Protein 6S67 (pdb70)

Nearest PDB structures (foldseek):
  6s67-assembly2_D  TM=1.004E+00  e=2.110E-47  Aequorea australis
  6s68-assembly1_A-2  TM=9.847E-01  e=3.750E-33  Aequorea australis
  2hpw-assembly1_A  TM=9.818E-01  e=2.062E-32  Clytia gregaria
  5du0-assembly2_B  TM=9.790E-01  e=1.908E-30  Aequorea victoria
  4w6g-assembly1_A  TM=9.815E-01  e=1.107E-29  synthetic construct

InterPro domains:
  IPR000786 Green fluorescent protein, GFP [PR01229] (3-27)
  IPR000786 Green fluorescent protein, GFP [PR01229] (28-48)
  IPR000786 Green fluorescent protein, GFP [PR01229] (49-69)
  IPR000786 Green fluorescent protein, GFP [PR01229] (70-85)
  IPR000786 Green fluorescent protein, GFP [PR01229] (107-127)
  IPR000786 Green fluorescent protein, GFP [PR01229] (128-147)
  IPR000786 Green fluorescent protein, GFP [PR01229] (148-169)
  IPR000786 Green fluorescent protein, GFP [PR01229] (171-190)
  IPR000786 Green fluorescent protein, GFP [PR01229] (191-209)
  IPR000786 Green fluorescent protein, GFP [PR01229] (212-232)
  IPR009017 Green fluorescent protein [G3DSA:2.40.155.10] (1-143)
  IPR009017 Green fluorescent protein [G3DSA:2.40.155.10] (144-232)
  IPR009017 Green fluorescent protein [SSF54511] (3-226)
  IPR011584 Green fluorescent protein-related [PF01353] (13-226)

Solvent-accessible surface area: 34214 Å² total

B-factor: mean 37.42, std 10.17, range [8.82, 108.9]

Radius of gyration: 30.73 Å; Cα contacts (8 Å, |Δi|>4): 2628; chains: 4; bounding box: 66×67×105 Å

Organism: NCBI:txid1246302

Foldseek 3Di:
DLCAKFKEWEWEWEAAPRDTWIKIKIWIAHLCFQKTWMKIFTPVFADQWAPQVCVVVRAQLRANEDPQWFRQQVQLPQLGKWKWKWWQKVVAKIKTKIWTWHDDPRYTYTYMYIYIDRGDCCDCTSVVQFDQWFAKWKKKWAFDVVQLWTWIWIWGWTAGHPGDTITTTMIMTIHHSDPDHGTGTHIWIKIKDKGWDDDPVDPGHMIIIIMHIYIDRCVPPVD/DLQAWFKEWEWEWEAAVRDTWIKIKIWTAHLCFQKTWMKIFTPVFADQWAPQLCVVVRAQLSANEDPQWFRQQVQLPQLGKWKWKWWQKVVAKIKTKIWTWHQDPRYTYTYMYIYIDRGDDVDCTSVVQFDQWFDKWKKKWAFDVVQLWTWIWIWGWTAGHPGDTITTTMIMTMHHSDPDHGTGTHIWIKIKDKGWDDDPPDPGHMIIIIMHIYIDRCVPPVD/DQQDWFKAWEWEWEAAPRDTWIKIKIWIARLCFQKTWMKIFTPVFADQWAPQVCVVVRAQLRAHEDPQWFRQQVQLPQLGKWKWKWWQKFVAKIKTKIWTFHDDPRYTYTYMYIYIDRGDCCDCTSVVQFDQWFDKWKKKWAFDVVQLWTWIWIWGWTAGHPGDTITTTMIMIMHHSDPDHGTTTHIWIWIKDKGWDDDPVDPGHMIIIIMHIYIDRCVPPVD/DQQAWFKEWEWEWEAAPRDTWIKIKIWTAHLCFQKTWMKIFTPVFADQWAPQLCVVLRAQLSAHEDPQWFRQQVQLPALGKKKWKWWQKVVAKIKTKIWTWHDDPRYTYTYMYIYIDRGDCCDCTSVVQFDQWFDKWKKKWAFDVVQLWTWIWIWGWTAGHPGDTITTTMIMTMHHSDPDHGTTTHIWIKIKDKGWDDDPPDPGHMIIIIMHIYIDRCVPPVD

Structure (mmCIF, N/CA/C/O backbone):
data_6S67
#
_entry.id   6S67
#
_cell.length_a   65.080
_cell.length_b   101.410
_cell.length_c   161.430
_cell.angle_alpha   90.000
_cell.angle_beta   90.000
_cell.angle_gamma   90.000
#
_symmetry.space_group_name_H-M   'P 21 21 21'
#
loop_
_entity.id
_entity.type
_entity.pdbx_description
1 polymer 'Aequorea cf. australis fluorescent protein 1 (AausFP1)'
2 non-polymer GLYCEROL
3 water water
#
loop_
_atom_site.group_PDB
_atom_site.id
_atom_site.type_symbol
_atom_site.label_atom_id
_atom_site.label_alt_id
_atom_site.label_comp_id
_atom_site.label_asym_id
_atom_site.label_entity_id
_atom_site.label_seq_id
_atom_site.pdbx_PDB_ins_code
_atom_site.Cartn_x
_atom_site.Cartn_y
_atom_site.Cartn_z
_atom_site.occupancy
_atom_site.B_iso_or_equiv
_atom_site.auth_seq_id
_atom_site.auth_comp_id
_atom_site.auth_asym_id
_atom_site.auth_atom_id
_atom_site.pdbx_PDB_model_num
ATOM 1 N N . LEU A 1 7 ? -43.868 -2.501 -21.070 1.00 56.86 7 LEU A N 1
ATOM 2 C CA . LEU A 1 7 ? -43.987 -1.528 -22.201 1.00 58.47 7 LEU A CA 1
ATOM 3 C C . LEU A 1 7 ? -42.692 -1.517 -23.039 1.00 56.11 7 LEU A C 1
ATOM 4 O O . LEU A 1 7 ? -42.785 -1.054 -24.191 1.00 64.88 7 LEU A O 1
ATOM 9 N N . PHE A 1 8 ? -41.604 -2.154 -22.571 1.00 52.81 8 PHE A N 1
ATOM 10 C CA . PHE A 1 8 ? -40.365 -2.440 -23.343 1.00 49.82 8 PHE A CA 1
ATOM 11 C C . PHE A 1 8 ? -40.163 -3.957 -23.512 1.00 51.56 8 PHE A C 1
ATOM 12 O O . PHE A 1 8 ? -39.059 -4.392 -23.914 1.00 47.16 8 PHE A O 1
ATOM 20 N N . ARG A 1 9 ? -41.211 -4.743 -23.281 1.00 51.72 9 ARG A N 1
ATOM 21 C CA . ARG A 1 9 ? -41.174 -6.224 -23.417 1.00 57.11 9 ARG A CA 1
ATOM 22 C C . ARG A 1 9 ? -41.106 -6.594 -24.908 1.00 46.28 9 ARG A C 1
ATOM 23 O O . ARG A 1 9 ? -40.584 -7.675 -25.213 1.00 39.54 9 ARG A O 1
ATOM 31 N N . GLU A 1 10 ? -41.633 -5.736 -25.790 1.00 45.35 10 GLU A N 1
ATOM 32 C CA . GLU A 1 10 ? -41.618 -5.917 -27.267 1.00 53.24 10 GLU A CA 1
ATOM 33 C C . GLU A 1 10 ? -40.790 -4.827 -27.953 1.00 47.09 10 GLU A C 1
ATOM 34 O O . GLU A 1 10 ? -40.596 -3.746 -27.377 1.00 48.49 10 GLU A O 1
ATOM 40 N N . LYS A 1 11 ? -40.338 -5.134 -29.167 1.00 45.66 11 LYS A N 1
ATOM 41 C CA . LYS A 1 11 ? -39.850 -4.160 -30.174 1.00 48.32 11 LYS A CA 1
ATOM 42 C C . LYS A 1 11 ? -40.927 -3.086 -30.346 1.00 44.75 11 LYS A C 1
ATOM 43 O O . LYS A 1 11 ? -42.097 -3.468 -30.511 1.00 47.75 11 LYS A O 1
ATOM 49 N N . ILE A 1 12 ? -40.585 -1.802 -30.265 1.00 42.78 12 ILE A N 1
ATOM 50 C CA . ILE A 1 12 ? -41.595 -0.718 -30.443 1.00 46.00 12 ILE A CA 1
ATOM 51 C C . ILE A 1 12 ? -41.034 0.373 -31.341 1.00 41.85 12 ILE A C 1
ATOM 52 O O . ILE A 1 12 ? -39.829 0.587 -31.377 1.00 41.25 12 ILE A O 1
ATOM 57 N N . PRO A 1 13 ? -41.908 1.117 -32.056 1.00 37.29 13 PRO A N 1
ATOM 58 C CA . PRO A 1 13 ? -41.470 2.205 -32.926 1.00 35.11 13 PRO A CA 1
ATOM 59 C C . PRO A 1 13 ? -40.697 3.295 -32.177 1.00 33.63 13 PRO A C 1
ATOM 60 O O . PRO A 1 13 ? -40.982 3.529 -31.034 1.00 35.20 13 PRO A O 1
ATOM 64 N N . TYR A 1 14 ? -39.752 3.919 -32.877 1.00 34.38 14 TYR A N 1
ATOM 65 C CA . TYR A 1 14 ? -38.917 5.060 -32.424 1.00 32.73 14 TYR A CA 1
ATOM 66 C C . TYR A 1 14 ? -39.054 6.172 -33.464 1.00 30.30 14 TYR A C 1
ATOM 67 O O . TYR A 1 14 ? -38.872 5.875 -34.629 1.00 29.76 14 TYR A O 1
ATOM 76 N N . VAL A 1 15 ? -39.390 7.385 -33.039 1.00 30.13 15 VAL A N 1
ATOM 77 C CA . VAL A 1 15 ? -39.533 8.596 -33.896 1.00 30.39 15 VAL A CA 1
ATOM 78 C C . VAL A 1 15 ? -38.611 9.679 -33.331 1.00 31.91 15 VAL A C 1
ATOM 79 O O . VAL A 1 15 ? -38.561 9.822 -32.087 1.00 31.59 15 VAL A O 1
ATOM 83 N N . VAL A 1 16 ? -37.916 10.419 -34.192 1.00 29.77 16 VAL A N 1
ATOM 84 C CA . VAL A 1 16 ? -36.989 11.504 -33.775 1.00 29.15 16 VAL A CA 1
ATOM 85 C C . VAL A 1 16 ? -37.370 12.765 -34.528 1.00 30.71 16 VAL A C 1
ATOM 86 O O . VAL A 1 16 ? -37.516 12.699 -35.764 1.00 33.48 16 VAL A O 1
ATOM 90 N N . GLU A 1 17 ? -37.507 13.865 -33.800 1.00 33.93 17 GLU A N 1
ATOM 91 C CA . GLU A 1 17 ? -37.702 15.217 -34.368 1.00 36.19 17 GLU A CA 1
ATOM 92 C C . GLU A 1 17 ? -36.598 16.073 -33.785 1.00 33.25 17 GLU A C 1
ATOM 93 O O . GLU A 1 17 ? -36.605 16.264 -32.569 1.00 32.78 17 GLU A O 1
ATOM 99 N N . MET A 1 18 ? -35.671 16.510 -34.626 1.00 31.65 18 MET A N 1
ATOM 100 C CA . MET A 1 18 ? -34.518 17.325 -34.200 1.00 32.25 18 MET A CA 1
ATOM 101 C C . MET A 1 18 ? -34.544 18.667 -34.926 1.00 31.17 18 MET A C 1
ATOM 102 O O . MET A 1 18 ? -34.791 18.689 -36.129 1.00 29.31 18 MET A O 1
ATOM 107 N N . GLU A 1 19 ? -34.287 19.749 -34.197 1.00 31.11 19 GLU A N 1
ATOM 108 C CA . GLU A 1 19 ? -34.044 21.095 -34.762 1.00 33.28 19 GLU A CA 1
ATOM 109 C C . GLU A 1 19 ? -32.621 21.467 -34.369 1.00 35.02 19 GLU A C 1
ATOM 110 O O . GLU A 1 19 ? -32.250 21.258 -33.202 1.00 37.86 19 GLU A O 1
ATOM 116 N N . GLY A 1 20 ? -31.841 21.943 -35.327 1.00 37.61 20 GLY A N 1
ATOM 117 C CA . GLY A 1 20 ? -30.432 22.290 -35.101 1.00 39.17 20 GLY A CA 1
ATOM 118 C C . GLY A 1 20 ? -30.141 23.710 -35.533 1.00 36.53 20 GLY A C 1
ATOM 119 O O . GLY A 1 20 ? -30.807 24.197 -36.444 1.00 35.82 20 GLY A O 1
ATOM 120 N N . ASP A 1 21 ? -29.175 24.333 -34.876 1.00 37.34 21 ASP A N 1
ATOM 121 C CA . ASP A 1 21 ? -28.609 25.652 -35.245 1.00 41.33 21 ASP A CA 1
ATOM 122 C C . ASP A 1 21 ? -27.119 25.615 -34.878 1.00 42.04 21 ASP A C 1
ATOM 123 O O . ASP A 1 21 ? -26.796 25.609 -33.695 1.00 42.25 21 ASP A O 1
ATOM 128 N N . VAL A 1 22 ? -26.253 25.535 -35.878 1.00 44.17 22 VAL A N 1
ATOM 129 C CA . VAL A 1 22 ? -24.777 25.534 -35.700 1.00 41.71 22 VAL A CA 1
ATOM 130 C C . VAL A 1 22 ? -24.244 26.778 -36.415 1.00 41.25 22 VAL A C 1
ATOM 131 O O . VAL A 1 22 ? -24.437 26.884 -37.615 1.00 39.65 22 VAL A O 1
ATOM 135 N N . GLU A 1 23 ? -23.661 27.707 -35.668 1.00 43.26 23 GLU A N 1
ATOM 136 C CA . GLU A 1 23 ? -23.080 28.968 -36.193 1.00 42.25 23 GLU A CA 1
ATOM 137 C C . GLU A 1 23 ? -24.089 29.675 -37.110 1.00 40.09 23 GLU A C 1
ATOM 138 O O . GLU A 1 23 ? -23.650 30.270 -38.084 1.00 42.15 23 GLU A O 1
ATOM 144 N N . GLY A 1 24 ? -25.389 29.628 -36.821 1.00 37.66 24 GLY A N 1
ATOM 145 C CA . GLY A 1 24 ? -26.424 30.328 -37.613 1.00 40.00 24 GLY A CA 1
ATOM 146 C C . GLY A 1 24 ? -27.041 29.468 -38.712 1.00 41.74 24 GLY A C 1
ATOM 147 O O . GLY A 1 24 ? -28.098 29.853 -39.212 1.00 47.30 24 GLY A O 1
ATOM 148 N N . MET A 1 25 ? -26.433 28.335 -39.067 1.00 43.74 25 MET A N 1
ATOM 149 C CA . MET A 1 25 ? -27.002 27.373 -40.047 1.00 44.87 25 MET A CA 1
ATOM 150 C C . MET A 1 25 ? -28.098 26.523 -39.373 1.00 45.10 25 MET A C 1
ATOM 151 O O . MET A 1 25 ? -27.761 25.600 -38.608 1.00 47.61 25 MET A O 1
ATOM 156 N N . LYS A 1 26 ? -29.365 26.834 -39.645 1.00 40.62 26 LYS A N 1
ATOM 157 C CA . LYS A 1 26 ? -30.526 26.086 -39.113 1.00 39.43 26 LYS A CA 1
ATOM 158 C C . LYS A 1 26 ? -30.713 24.819 -39.939 1.00 36.11 26 LYS A C 1
ATOM 159 O O . LYS A 1 26 ? -30.449 24.852 -41.113 1.00 41.75 26 LYS A O 1
ATOM 165 N N . PHE A 1 27 ? -31.140 23.723 -39.336 1.00 33.49 27 PHE A N 1
ATOM 166 C CA . PHE A 1 27 ? -31.475 22.477 -40.057 1.00 32.02 27 PHE A CA 1
ATOM 167 C C . PHE A 1 27 ? -32.478 21.688 -39.232 1.00 30.97 27 PHE A C 1
ATOM 168 O O . PHE A 1 27 ? -32.580 21.918 -38.034 1.00 35.73 27 PHE A O 1
ATOM 176 N N . SER A 1 28 ? -33.191 20.785 -39.882 1.00 32.46 28 SER A N 1
ATOM 177 C CA . SER A 1 28 ? -34.145 19.845 -39.254 1.00 33.08 28 SER A CA 1
ATOM 178 C C . SER A 1 28 ? -33.781 18.429 -39.679 1.00 30.44 28 SER A C 1
ATOM 179 O O . SER A 1 28 ? -33.412 18.243 -40.839 1.00 31.86 28 SER A O 1
ATOM 182 N N . VAL A 1 29 ? -33.862 17.482 -38.755 1.00 30.94 29 VAL A N 1
ATOM 183 C CA . VAL A 1 29 ? -33.674 16.038 -39.028 1.00 31.42 29 VAL A CA 1
ATOM 184 C C . VAL A 1 29 ? -34.911 15.313 -38.513 1.00 32.39 29 VAL A C 1
ATOM 185 O O . VAL A 1 29 ? -35.383 15.665 -37.438 1.00 35.73 29 VAL A O 1
ATOM 189 N N . ARG A 1 30 ? -35.422 14.351 -39.271 1.00 34.55 30 ARG A N 1
ATOM 190 C CA . ARG A 1 30 ? -36.543 13.475 -38.859 1.00 36.51 30 ARG A CA 1
ATOM 191 C C . ARG A 1 30 ? -36.019 12.049 -38.963 1.00 34.24 30 ARG A C 1
ATOM 192 O O . ARG A 1 30 ? -35.259 11.776 -39.895 1.00 34.60 30 ARG A O 1
ATOM 200 N N . GLY A 1 31 ? -36.399 11.198 -38.019 1.00 29.88 31 GLY A N 1
ATOM 201 C CA . GLY A 1 31 ? -36.051 9.776 -38.060 1.00 29.27 31 GLY A CA 1
ATOM 202 C C . GLY A 1 31 ? -37.242 8.920 -37.699 1.00 30.11 31 GLY A C 1
ATOM 203 O O . GLY A 1 31 ? -38.131 9.407 -36.984 1.00 27.99 31 GLY A O 1
ATOM 204 N N . LYS A 1 32 ? -37.242 7.688 -38.185 1.00 30.49 32 LYS A N 1
ATOM 205 C CA . LYS A 1 32 ? -38.216 6.641 -37.831 1.00 33.45 32 LYS A CA 1
ATOM 206 C C . LYS A 1 32 ? -37.433 5.331 -37.784 1.00 30.68 32 LYS A C 1
ATOM 207 O O . LYS A 1 32 ? -36.508 5.169 -38.592 1.00 29.34 32 LYS A O 1
ATOM 213 N N . GLY A 1 33 ? -37.754 4.463 -36.831 1.00 29.96 33 GLY A N 1
ATOM 214 C CA . GLY A 1 33 ? -37.190 3.118 -36.710 1.00 31.35 33 GLY A CA 1
ATOM 215 C C . GLY A 1 33 ? -37.901 2.334 -35.631 1.00 34.51 33 GLY A C 1
ATOM 216 O O . GLY A 1 33 ? -39.054 2.634 -35.357 1.00 35.98 33 GLY A O 1
ATOM 217 N N . HIS A 1 34 ? -37.210 1.379 -35.018 1.00 37.76 34 HIS A N 1
ATOM 218 C CA . HIS A 1 34 ? -37.693 0.627 -33.843 1.00 38.58 34 HIS A CA 1
ATOM 219 C C . HIS A 1 34 ? -36.541 0.475 -32.840 1.00 35.34 34 HIS A C 1
ATOM 220 O O . HIS A 1 34 ? -35.376 0.571 -33.250 1.00 31.88 34 HIS A O 1
ATOM 227 N N . GLY A 1 35 ? -36.877 0.257 -31.571 1.00 34.36 35 GLY A N 1
ATOM 228 C CA . GLY A 1 35 ? -35.928 -0.182 -30.543 1.00 32.58 35 GLY A CA 1
ATOM 229 C C . GLY A 1 35 ? -36.418 -1.433 -29.870 1.00 29.27 35 GLY A C 1
ATOM 230 O O . GLY A 1 35 ? -37.629 -1.571 -29.700 1.00 30.43 35 GLY A O 1
ATOM 231 N N . ASP A 1 36 ? -35.499 -2.314 -29.500 1.00 31.71 36 ASP A N 1
ATOM 232 C CA . ASP A 1 36 ? -35.826 -3.584 -28.816 1.00 34.77 36 ASP A CA 1
ATOM 233 C C . ASP A 1 36 ? -34.925 -3.715 -27.584 1.00 35.99 36 ASP A C 1
ATOM 234 O O . ASP A 1 36 ? -33.769 -4.134 -27.738 1.00 38.17 36 ASP A O 1
ATOM 239 N N . ALA A 1 37 ? -35.478 -3.406 -26.411 1.00 35.98 37 ALA A N 1
ATOM 240 C CA . ALA A 1 37 ? -34.772 -3.401 -25.112 1.00 39.46 37 ALA A CA 1
ATOM 241 C C . ALA A 1 37 ? -34.421 -4.830 -24.687 1.00 36.43 37 ALA A C 1
ATOM 242 O O . ALA A 1 37 ? -33.571 -4.960 -23.790 1.00 38.91 37 ALA A O 1
ATOM 244 N N . ASN A 1 38 ? -35.036 -5.840 -25.299 1.00 34.50 38 ASN A N 1
ATOM 245 C CA . ASN A 1 38 ? -34.683 -7.267 -25.090 1.00 39.62 38 ASN A CA 1
ATOM 246 C C . ASN A 1 38 ? -33.264 -7.533 -25.593 1.00 36.69 38 ASN A C 1
ATOM 247 O O . ASN A 1 38 ? -32.576 -8.343 -24.958 1.00 38.27 38 ASN A O 1
ATOM 252 N N . THR A 1 39 ? -32.873 -6.896 -26.701 1.00 35.83 39 THR A N 1
ATOM 253 C CA . THR A 1 39 ? -31.581 -7.108 -27.413 1.00 34.52 39 THR A CA 1
ATOM 254 C C . THR A 1 39 ? -30.676 -5.875 -27.283 1.00 32.79 39 THR A C 1
ATOM 255 O O . THR A 1 39 ? -29.459 -6.007 -27.530 1.00 33.55 39 THR A O 1
ATOM 259 N N . GLY A 1 40 ? -31.249 -4.720 -26.951 1.00 30.54 40 GLY A N 1
ATOM 260 C CA . GLY A 1 40 ? -30.517 -3.446 -26.930 1.00 31.75 40 GLY A CA 1
ATOM 261 C C . GLY A 1 40 ? -30.363 -2.826 -28.301 1.00 31.05 40 GLY A C 1
ATOM 262 O O . GLY A 1 40 ? -29.618 -1.839 -28.354 1.00 32.03 40 GLY A O 1
ATOM 263 N N . LYS A 1 41 ? -31.070 -3.328 -29.331 1.00 34.35 41 LYS A N 1
ATOM 264 C CA . LYS A 1 41 ? -30.891 -2.943 -30.759 1.00 35.95 41 LYS A CA 1
ATOM 265 C C . LYS A 1 41 ? -31.759 -1.722 -31.099 1.00 32.28 41 LYS A C 1
ATOM 266 O O . LYS A 1 41 ? -32.940 -1.712 -30.731 1.00 33.00 41 LYS A O 1
ATOM 272 N N . ILE A 1 42 ? -31.179 -0.716 -31.747 1.00 34.61 42 ILE A N 1
ATOM 273 C CA . ILE A 1 42 ? -31.944 0.366 -32.441 1.00 36.22 42 ILE A CA 1
ATOM 274 C C . ILE A 1 42 ? -31.602 0.309 -33.929 1.00 38.70 42 ILE A C 1
ATOM 275 O O . ILE A 1 42 ? -30.411 0.244 -34.261 1.00 41.40 42 ILE A O 1
ATOM 280 N N . GLU A 1 43 ? -32.627 0.286 -34.779 1.00 42.22 43 GLU A N 1
ATOM 281 C CA . GLU A 1 43 ? -32.530 0.484 -36.245 1.00 40.32 43 GLU A CA 1
ATOM 282 C C . GLU A 1 43 ? -33.406 1.696 -36.570 1.00 38.82 43 GLU A C 1
ATOM 283 O O . GLU A 1 43 ? -34.586 1.656 -36.265 1.00 42.57 43 GLU A O 1
ATOM 289 N N . ALA A 1 44 ? -32.833 2.755 -37.115 1.00 36.47 44 ALA A N 1
ATOM 290 C CA . ALA A 1 44 ? -33.582 3.964 -37.517 1.00 37.21 44 ALA A CA 1
ATOM 291 C C . ALA A 1 44 ? -32.984 4.589 -38.789 1.00 32.38 44 ALA A C 1
ATOM 292 O O . ALA A 1 44 ? -31.807 4.401 -39.046 1.00 36.56 44 ALA A O 1
ATOM 294 N N . SER A 1 45 ? -33.806 5.299 -39.554 1.00 30.85 45 SER A N 1
ATOM 295 C CA . SER A 1 45 ? -33.430 6.079 -40.757 1.00 31.62 45 SER A CA 1
ATOM 296 C C . SER A 1 45 ? -33.650 7.554 -40.465 1.00 30.18 45 SER A C 1
ATOM 297 O O . SER A 1 45 ? -34.707 7.891 -39.947 1.00 28.09 45 SER A O 1
ATOM 300 N N . PHE A 1 46 ? -32.644 8.372 -40.736 1.00 31.53 46 PHE A N 1
ATOM 301 C CA . PHE A 1 46 ? -32.663 9.836 -40.507 1.00 33.08 46 PHE A CA 1
ATOM 302 C C . PHE A 1 46 ? -32.542 10.534 -41.859 1.00 35.34 46 PHE A C 1
ATOM 303 O O . PHE A 1 46 ? -31.736 10.107 -42.701 1.00 38.06 46 PHE A O 1
ATOM 311 N N . ILE A 1 47 ? -33.385 11.540 -42.066 1.00 36.32 47 ILE A N 1
ATOM 312 C CA . ILE A 1 47 ? -33.390 12.432 -43.250 1.00 39.57 47 ILE A CA 1
ATOM 313 C C . ILE A 1 47 ? -33.134 13.846 -42.736 1.00 37.49 47 ILE A C 1
ATOM 314 O O . ILE A 1 47 ? -33.765 14.221 -41.741 1.00 34.30 47 ILE A O 1
ATOM 319 N N . CYS A 1 48 ? -32.241 14.594 -43.372 1.00 35.02 48 CYS A N 1
ATOM 320 C CA . CYS A 1 48 ? -32.211 16.064 -43.209 1.00 37.68 48 CYS A CA 1
ATOM 321 C C . CYS A 1 48 ? -33.304 16.634 -44.125 1.00 39.16 48 CYS A C 1
ATOM 322 O O . CYS A 1 48 ? -33.180 16.459 -45.351 1.00 41.67 48 CYS A O 1
ATOM 325 N N . THR A 1 49 ? -34.355 17.230 -43.552 1.00 36.96 49 THR A N 1
ATOM 326 C CA . THR A 1 49 ? -35.558 17.683 -44.295 1.00 37.96 49 THR A CA 1
ATOM 327 C C . THR A 1 49 ? -35.375 19.120 -44.790 1.00 38.94 49 THR A C 1
ATOM 328 O O . THR A 1 49 ? -36.259 19.581 -45.489 1.00 51.15 49 THR A O 1
ATOM 332 N N . THR A 1 50 ? -34.268 19.785 -44.480 1.00 39.39 50 THR A N 1
ATOM 333 C CA . THR A 1 50 ? -33.988 21.184 -44.909 1.00 38.56 50 THR A CA 1
ATOM 334 C C . THR A 1 50 ? -32.880 21.229 -45.974 1.00 39.42 50 THR A C 1
ATOM 335 O O . THR A 1 50 ? -32.351 22.331 -46.228 1.00 38.40 50 THR A O 1
ATOM 339 N N . GLY A 1 51 ? -32.511 20.078 -46.542 1.00 38.08 51 GLY A N 1
ATOM 340 C CA . GLY A 1 51 ? -31.483 20.013 -47.587 1.00 37.43 51 GLY A CA 1
ATOM 341 C C . GLY A 1 51 ? -30.286 19.216 -47.123 1.00 37.17 51 GLY A C 1
ATOM 342 O O . GLY A 1 51 ? -30.475 18.055 -46.687 1.00 39.81 51 GLY A O 1
ATOM 343 N N . GLU A 1 52 ? -29.102 19.801 -47.276 1.00 38.00 52 GLU A N 1
ATOM 344 C CA . GLU A 1 52 ? -27.796 19.185 -46.935 1.00 43.40 52 GLU A CA 1
ATOM 345 C C . GLU A 1 52 ? -27.564 19.462 -45.450 1.00 41.21 52 GLU A C 1
ATOM 346 O O . GLU A 1 52 ? -27.772 20.613 -45.046 1.0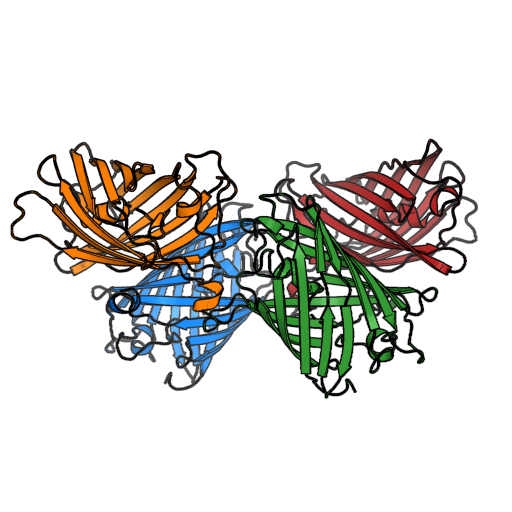0 42.96 52 GLU A O 1
ATOM 352 N N . LEU A 1 53 ? -27.207 18.451 -44.657 1.00 37.49 53 LEU A N 1
ATOM 353 C CA A LEU A 1 53 ? -26.819 18.627 -43.230 0.50 37.36 53 LEU A CA 1
ATOM 354 C CA B LEU A 1 53 ? -26.824 18.640 -43.235 0.50 36.17 53 LEU A CA 1
ATOM 355 C C . LEU A 1 53 ? -25.571 19.507 -43.212 1.00 36.17 53 LEU A C 1
ATOM 356 O O . LEU A 1 53 ? -24.617 19.230 -43.935 1.00 38.24 53 LEU A O 1
ATOM 365 N N . PRO A 1 54 ? -25.518 20.594 -42.416 1.00 35.53 54 PRO A N 1
ATOM 366 C CA . PRO A 1 54 ? -24.361 21.493 -42.439 1.00 35.96 54 PRO A CA 1
ATOM 367 C C . PRO A 1 54 ? -23.166 21.035 -41.585 1.00 34.88 54 PRO A C 1
ATOM 368 O O . PRO A 1 54 ? -22.184 21.764 -41.500 1.00 36.69 54 PRO A O 1
ATOM 372 N N . VAL A 1 55 ? -23.291 19.867 -40.946 1.00 32.72 55 VAL A N 1
ATOM 373 C CA . VAL A 1 55 ? -22.257 19.245 -40.069 1.00 28.94 55 VAL A CA 1
ATOM 374 C C . VAL A 1 55 ? -22.224 17.758 -40.382 1.00 29.22 55 VAL A C 1
ATOM 375 O O . VAL A 1 55 ? -23.179 17.241 -40.954 1.00 30.00 55 VAL A O 1
ATOM 379 N N . PRO A 1 56 ? -21.181 17.006 -39.962 1.00 28.62 56 PRO A N 1
ATOM 380 C CA . PRO A 1 56 ? -21.123 15.570 -40.238 1.00 27.12 56 PRO A CA 1
ATOM 381 C C . PRO A 1 56 ? -22.299 14.853 -39.565 1.00 27.73 56 PRO A C 1
ATOM 382 O O . PRO A 1 56 ? -22.678 15.241 -38.492 1.00 27.89 56 PRO A O 1
ATOM 386 N N . TRP A 1 57 ? -22.861 13.842 -40.212 1.00 31.93 57 TRP A N 1
ATOM 387 C CA . TRP A 1 57 ? -23.894 12.958 -39.612 1.00 34.48 57 TRP A CA 1
ATOM 388 C C . TRP A 1 57 ? -23.366 12.355 -38.302 1.00 33.89 57 TRP A C 1
ATOM 389 O O . TRP A 1 57 ? -24.088 12.369 -37.314 1.00 36.75 57 TRP A O 1
ATOM 400 N N . SER A 1 58 ? -22.158 11.814 -38.295 1.00 34.17 58 SER A N 1
ATOM 401 C CA . SER A 1 58 ? -21.573 11.122 -37.118 1.00 33.92 58 SER A CA 1
ATOM 402 C C . SER A 1 58 ? -21.537 12.114 -35.942 1.00 33.61 58 SER A C 1
ATOM 403 O O . SER A 1 58 ? -21.721 11.656 -34.777 1.00 32.64 58 SER A O 1
ATOM 406 N N . SER A 1 59 ? -21.382 13.421 -36.207 1.00 28.89 59 SER A N 1
ATOM 407 C CA . SER A 1 59 ? -21.308 14.440 -35.125 1.00 31.06 59 SER A CA 1
ATOM 408 C C . SER A 1 59 ? -22.631 14.505 -34.336 1.00 29.31 59 SER A C 1
ATOM 409 O O . SER A 1 59 ? -22.583 14.867 -33.140 1.00 29.34 59 SER A O 1
ATOM 412 N N . ILE A 1 60 ? -23.755 14.146 -34.955 1.00 27.45 60 ILE A N 1
ATOM 413 C CA . ILE A 1 60 ? -25.104 14.272 -34.324 1.00 31.16 60 ILE A CA 1
ATOM 414 C C . ILE A 1 60 ? -25.695 12.891 -34.011 1.00 30.11 60 ILE A C 1
ATOM 415 O O . ILE A 1 60 ? -26.842 12.868 -33.578 1.00 31.55 60 ILE A O 1
ATOM 420 N N . LEU A 1 61 ? -24.931 11.809 -34.157 1.00 27.71 61 LEU A N 1
ATOM 421 C CA . LEU A 1 61 ? -25.410 10.431 -33.906 1.00 27.67 61 LEU A CA 1
ATOM 422 C C . LEU A 1 61 ? -25.935 10.335 -32.466 1.00 27.98 61 LEU A C 1
ATOM 423 O O . LEU A 1 61 ? -27.079 9.866 -32.274 1.00 27.14 61 LEU A O 1
ATOM 428 N N . THR A 1 62 ? -25.150 10.764 -31.480 1.00 28.92 62 THR A N 1
ATOM 429 C CA . THR A 1 62 ? -25.514 10.623 -30.039 1.00 27.25 62 THR A CA 1
ATOM 430 C C . THR A 1 62 ? -26.753 11.476 -29.747 1.00 27.49 62 THR A C 1
ATOM 431 O O . THR A 1 62 ? -27.556 11.062 -28.887 1.00 24.57 62 THR A O 1
ATOM 435 N N . THR A 1 63 ? -26.917 12.610 -30.433 1.00 27.17 63 THR A N 1
ATOM 436 C CA . THR A 1 63 ? -28.062 13.528 -30.201 1.00 28.32 63 THR A CA 1
ATOM 437 C C . THR A 1 63 ? -29.377 12.887 -30.673 1.00 31.73 63 THR A C 1
ATOM 438 O O . THR A 1 63 ? -30.406 13.060 -29.986 1.00 35.95 63 THR A O 1
ATOM 442 N N . VAL A 1 64 ? -29.356 12.138 -31.779 1.00 32.89 64 VAL A N 1
ATOM 443 C CA . VAL A 1 64 ? -30.577 11.544 -32.389 1.00 33.30 64 VAL A CA 1
ATOM 444 C C . VAL A 1 64 ? -30.759 10.117 -31.862 1.00 31.45 64 VAL A C 1
ATOM 445 O O . VAL A 1 64 ? -31.884 9.603 -31.814 1.00 31.68 64 VAL A O 1
ATOM 471 N N . ALA A 1 66 ? -31.821 7.439 -27.397 1.00 36.19 68 ALA A N 1
ATOM 472 C CA . ALA A 1 66 ? -32.905 6.624 -26.736 1.00 33.93 68 ALA A CA 1
ATOM 473 C C . ALA A 1 66 ? -32.264 5.543 -25.856 1.00 31.02 68 ALA A C 1
ATOM 474 O O . ALA A 1 66 ? -32.339 4.343 -26.227 1.00 27.94 68 ALA A O 1
ATOM 476 N N . GLN A 1 67 ? -31.663 5.967 -24.740 1.00 30.27 69 GLN A N 1
ATOM 477 C CA . GLN A 1 67 ? -30.960 5.100 -23.757 1.00 31.04 69 GLN A CA 1
ATOM 478 C C . GLN A 1 67 ? -31.950 4.097 -23.160 1.00 30.29 69 GLN A C 1
ATOM 479 O O . GLN A 1 67 ? -31.514 3.025 -22.735 1.00 32.77 69 GLN A O 1
ATOM 485 N N . CYS A 1 68 ? -33.247 4.402 -23.176 1.00 31.65 70 CYS A N 1
ATOM 486 C CA . CYS A 1 68 ? -34.317 3.501 -22.675 1.00 29.87 70 CYS A CA 1
ATOM 487 C C . CYS A 1 68 ? -34.304 2.168 -23.416 1.00 26.69 70 CYS A C 1
ATOM 488 O O . CYS A 1 68 ? -34.732 1.171 -22.830 1.00 29.24 70 CYS A O 1
ATOM 491 N N . PHE A 1 69 ? -33.763 2.108 -24.620 1.00 29.32 71 PHE A N 1
ATOM 492 C CA . PHE A 1 69 ? -33.712 0.847 -25.417 1.00 31.14 71 PHE A CA 1
ATOM 493 C C . PHE A 1 69 ? -32.537 -0.045 -25.020 1.00 30.47 71 PHE A C 1
ATOM 494 O O . PHE A 1 69 ? -32.479 -1.159 -25.518 1.00 31.06 71 PHE A O 1
ATOM 502 N N . ALA A 1 70 ? -31.627 0.425 -24.168 1.00 34.09 72 ALA A N 1
ATOM 503 C CA . ALA A 1 70 ? -30.429 -0.359 -23.773 1.00 34.75 72 ALA A CA 1
ATOM 504 C C . ALA A 1 70 ? -30.883 -1.654 -23.096 1.00 32.08 72 ALA A C 1
ATOM 505 O O . ALA A 1 70 ? -31.907 -1.624 -22.407 1.00 32.01 72 ALA A O 1
ATOM 507 N N . LYS A 1 71 ? -30.151 -2.740 -23.308 1.00 31.98 73 LYS A N 1
ATOM 508 C CA . LYS A 1 71 ? -30.418 -4.037 -22.645 1.00 33.76 73 LYS A CA 1
ATOM 509 C C . LYS A 1 71 ? -29.889 -3.968 -21.214 1.00 32.17 73 LYS A C 1
ATOM 510 O O . LYS A 1 71 ? -28.662 -3.872 -21.043 1.00 29.52 73 LYS A O 1
ATOM 516 N N . TYR A 1 72 ? -30.796 -4.012 -20.231 1.00 30.55 74 TYR A N 1
ATOM 517 C CA . TYR A 1 72 ? -30.474 -3.906 -18.784 1.00 29.12 74 TYR A CA 1
ATOM 518 C C . TYR A 1 72 ? -30.672 -5.284 -18.171 1.00 30.23 74 TYR A C 1
ATOM 519 O O . TYR A 1 72 ? -31.652 -5.957 -18.445 1.00 30.05 74 TYR A O 1
ATOM 528 N N . PRO A 1 73 ? -29.724 -5.770 -17.353 1.00 33.05 75 PRO A N 1
ATOM 529 C CA . PRO A 1 73 ? -29.960 -6.969 -16.552 1.00 36.88 75 PRO A CA 1
ATOM 530 C C . PRO A 1 73 ? -30.881 -6.601 -15.369 1.00 41.38 75 PRO A C 1
ATOM 531 O O . PRO A 1 73 ? -31.131 -5.391 -15.138 1.00 35.96 75 PRO A O 1
ATOM 535 N N . ASN A 1 74 ? -31.321 -7.624 -14.625 1.00 41.69 76 ASN A N 1
ATOM 536 C CA . ASN A 1 74 ? -32.139 -7.494 -13.398 1.00 44.86 76 ASN A CA 1
ATOM 537 C C . ASN A 1 74 ? -31.394 -6.709 -12.312 1.00 40.90 76 ASN A C 1
ATOM 538 O O . ASN A 1 74 ? -32.093 -6.041 -11.546 1.00 42.62 76 ASN A O 1
ATOM 543 N N . ASP A 1 75 ? -30.062 -6.771 -12.236 1.00 37.43 77 ASP A N 1
ATOM 544 C CA . ASP A 1 75 ? -29.348 -6.266 -11.036 1.00 38.61 77 ASP A CA 1
ATOM 545 C C . ASP A 1 75 ? -28.773 -4.865 -11.280 1.00 33.52 77 ASP A C 1
ATOM 546 O O . ASP A 1 75 ? -27.902 -4.453 -10.493 1.00 32.18 77 ASP A O 1
ATOM 551 N N . ILE A 1 76 ? -29.260 -4.122 -12.271 1.00 28.38 78 ILE A N 1
ATOM 552 C CA . ILE A 1 76 ? -28.929 -2.668 -12.385 1.00 28.34 78 ILE A CA 1
ATOM 553 C C . ILE A 1 76 ? -30.222 -1.902 -12.604 1.00 25.95 78 ILE A C 1
ATOM 554 O O . ILE A 1 76 ? -30.965 -2.253 -13.507 1.00 24.64 78 ILE A O 1
ATOM 559 N N . LYS A 1 77 ? -30.450 -0.862 -11.820 1.00 27.36 79 LYS A N 1
ATOM 560 C CA . LYS A 1 77 ? -31.644 -0.010 -12.007 1.00 30.74 79 LYS A CA 1
ATOM 561 C C . LYS A 1 77 ? -31.551 0.662 -13.386 1.00 32.08 79 LYS A C 1
ATOM 562 O O . LYS A 1 77 ? -30.438 1.075 -13.814 1.00 29.59 79 LYS A O 1
ATOM 568 N N . ASP A 1 78 ? -32.695 0.707 -14.060 1.00 29.66 80 ASP A N 1
ATOM 569 C CA . ASP A 1 78 ? -32.866 1.209 -15.435 1.00 31.52 80 ASP A CA 1
ATOM 570 C C . ASP A 1 78 ? -33.609 2.552 -15.357 1.00 32.58 80 ASP A C 1
ATOM 571 O O . ASP A 1 78 ? -34.859 2.557 -15.403 1.00 27.10 80 ASP A O 1
ATOM 576 N N . TYR A 1 79 ? -32.859 3.644 -15.219 1.00 31.48 81 TYR A N 1
ATOM 577 C CA . TYR A 1 79 ? -33.421 4.980 -14.935 1.00 30.10 81 TYR A CA 1
ATOM 578 C C . TYR A 1 79 ? -34.333 5.412 -16.079 1.00 33.85 81 TYR A C 1
ATOM 579 O O . TYR A 1 79 ? -35.477 5.789 -15.832 1.00 33.76 81 TYR A O 1
ATOM 588 N N . PRO A 1 80 ? -33.860 5.408 -17.353 1.00 36.13 82 PRO A N 1
ATOM 589 C CA . PRO A 1 80 ? -34.683 5.850 -18.479 1.00 34.30 82 PRO A CA 1
ATOM 590 C C . PRO A 1 80 ? -36.001 5.061 -18.618 1.00 32.81 82 PRO A C 1
ATOM 591 O O . PRO A 1 80 ? -37.018 5.695 -18.784 1.00 34.94 82 PRO A O 1
ATOM 595 N N . LYS A 1 81 ? -35.994 3.732 -18.521 1.00 27.98 83 LYS A N 1
ATOM 596 C CA . LYS A 1 81 ? -37.280 2.982 -18.589 1.00 28.71 83 LYS A CA 1
ATOM 597 C C . LYS A 1 81 ? -38.170 3.350 -17.388 1.00 31.31 83 LYS A C 1
ATOM 598 O O . LYS A 1 81 ? -39.390 3.386 -17.556 1.00 32.00 83 LYS A O 1
ATOM 604 N N . SER A 1 82 ? -37.596 3.594 -16.203 1.00 31.35 84 SER A N 1
ATOM 605 C CA . SER A 1 82 ? -38.367 3.917 -14.975 1.00 30.35 84 SER A CA 1
ATOM 606 C C . SER A 1 82 ? -39.080 5.263 -15.150 1.00 30.37 84 SER A C 1
ATOM 607 O O . SER A 1 82 ? -40.182 5.408 -14.598 1.00 30.52 84 SER A O 1
ATOM 610 N N . ALA A 1 83 ? -38.491 6.186 -15.916 1.00 30.08 85 ALA A N 1
ATOM 611 C CA . ALA A 1 83 ? -39.031 7.544 -16.156 1.00 31.55 85 ALA A CA 1
ATOM 612 C C . ALA A 1 83 ? -40.195 7.480 -17.145 1.00 34.96 85 ALA A C 1
ATOM 613 O O . ALA A 1 83 ? -40.913 8.498 -17.282 1.00 32.50 85 ALA A O 1
ATOM 615 N N . MET A 1 84 ? -40.356 6.349 -17.830 1.00 37.46 86 MET A N 1
ATOM 616 C CA . MET A 1 84 ? -41.420 6.143 -18.845 1.00 39.77 86 MET A CA 1
ATOM 617 C C . MET A 1 84 ? -42.680 5.660 -18.140 1.00 41.27 86 MET A C 1
ATOM 618 O O . MET A 1 84 ? -42.572 4.999 -17.103 1.00 43.98 86 MET A O 1
ATOM 623 N N . PRO A 1 85 ? -43.897 5.915 -18.683 1.00 43.45 87 PRO A N 1
ATOM 624 C CA . PRO A 1 85 ? -44.089 6.601 -19.965 1.00 41.72 87 PRO A CA 1
ATOM 625 C C . PRO A 1 85 ? -44.088 8.136 -20.010 1.00 36.75 87 PRO A C 1
ATOM 626 O O . PRO A 1 85 ? -44.003 8.624 -21.103 1.00 34.15 87 PRO A O 1
ATOM 630 N N . GLU A 1 86 ? -44.184 8.856 -18.885 1.00 36.54 88 GLU A N 1
ATOM 631 C CA . GLU A 1 86 ? -44.167 10.345 -18.941 1.00 38.67 88 GLU A CA 1
ATOM 632 C C . GLU A 1 86 ? -42.848 10.772 -19.597 1.00 37.93 88 GLU A C 1
ATOM 633 O O . GLU A 1 86 ? -42.817 11.820 -20.266 1.00 40.17 88 GLU A O 1
ATOM 639 N N . GLY A 1 87 ? -41.781 10.003 -19.376 1.00 35.20 89 GLY A N 1
ATOM 640 C CA . GLY A 1 87 ? -40.487 10.213 -20.043 1.00 36.65 89 GLY A CA 1
ATOM 641 C C . GLY A 1 87 ? -39.490 11.060 -19.236 1.00 35.69 89 GLY A C 1
ATOM 642 O O . GLY A 1 87 ? -39.674 11.245 -17.983 1.00 37.23 89 GLY A O 1
ATOM 643 N N . TYR A 1 88 ? -38.434 11.524 -19.909 1.00 29.55 90 TYR A N 1
ATOM 644 C CA . TYR A 1 88 ? -37.277 12.171 -19.250 1.00 30.14 90 TYR A CA 1
ATOM 645 C C . TYR A 1 88 ? -36.661 13.227 -20.169 1.00 30.39 90 TYR A C 1
ATOM 646 O O . TYR A 1 88 ? -36.827 13.149 -21.394 1.00 32.06 90 TYR A O 1
ATOM 655 N N . VAL A 1 89 ? -35.964 14.178 -19.559 1.00 28.83 91 VAL A N 1
ATOM 656 C CA . VAL A 1 89 ? -35.130 15.200 -20.245 1.00 30.52 91 VAL A CA 1
ATOM 657 C C . VAL A 1 89 ? -33.702 14.663 -20.327 1.00 31.76 91 VAL A C 1
ATOM 658 O O . VAL A 1 89 ? -33.215 14.166 -19.315 1.00 31.90 91 VAL A O 1
ATOM 662 N N . GLN A 1 90 ? -33.089 14.728 -21.512 1.00 33.56 92 GLN A N 1
ATOM 663 C CA . GLN A 1 90 ? -31.664 14.404 -21.731 1.00 33.23 92 GLN A CA 1
ATOM 664 C C . GLN A 1 90 ? -30.983 15.680 -22.207 1.00 32.60 92 GLN A C 1
ATOM 665 O O . GLN A 1 90 ? -31.343 16.148 -23.277 1.00 38.18 92 GLN A O 1
ATOM 671 N N . GLU A 1 91 ? -30.076 16.226 -21.401 1.00 31.47 93 GLU A N 1
ATOM 672 C CA . GLU A 1 91 ? -29.254 17.416 -21.733 1.00 32.31 93 GLU A CA 1
ATOM 673 C C . GLU A 1 91 ? -27.820 16.950 -21.946 1.00 28.46 93 GLU A C 1
ATOM 674 O O . GLU A 1 91 ? -27.363 16.123 -21.162 1.00 29.72 93 GLU A O 1
ATOM 680 N N . ARG A 1 92 ? -27.145 17.462 -22.964 1.00 28.53 94 ARG A N 1
ATOM 681 C CA . ARG A 1 92 ? -25.711 17.160 -23.197 1.00 28.16 94 ARG A CA 1
ATOM 682 C C . ARG A 1 92 ? -24.938 18.431 -23.504 1.00 28.88 94 ARG A C 1
ATOM 683 O O . ARG A 1 92 ? -25.483 19.334 -24.152 1.00 29.07 94 ARG A O 1
ATOM 691 N N . THR A 1 93 ? -23.704 18.470 -23.030 1.00 30.61 95 THR A N 1
ATOM 692 C CA . THR A 1 93 ? -22.643 19.320 -23.595 1.00 33.28 95 THR A CA 1
ATOM 693 C C . THR A 1 93 ? -21.663 18.383 -24.307 1.00 34.34 95 THR A C 1
ATOM 694 O O . THR A 1 93 ? -21.188 17.417 -23.668 1.00 29.95 95 THR A O 1
ATOM 698 N N . ILE A 1 94 ? -21.446 18.627 -25.600 1.00 33.47 96 ILE A N 1
ATOM 699 C CA . ILE A 1 94 ? -20.484 17.871 -26.443 1.00 33.55 96 ILE A CA 1
ATOM 700 C C . ILE A 1 94 ? -19.416 18.851 -26.909 1.00 32.61 96 ILE A C 1
ATOM 701 O O . ILE A 1 94 ? -19.770 19.758 -27.621 1.00 28.67 96 ILE A O 1
ATOM 706 N N . THR A 1 95 ? -18.164 18.665 -26.489 1.00 35.05 97 THR A N 1
ATOM 707 C CA . THR A 1 95 ? -17.047 19.553 -26.874 1.00 35.16 97 THR A CA 1
ATOM 708 C C . THR A 1 95 ? -16.063 18.724 -27.726 1.00 37.11 97 THR A C 1
ATOM 709 O O . THR A 1 95 ? -15.630 17.627 -27.321 1.00 34.72 97 THR A O 1
ATOM 713 N N . PHE A 1 96 ? -15.824 19.208 -28.943 1.00 35.96 98 PHE A N 1
ATOM 714 C CA . PHE A 1 96 ? -15.038 18.522 -29.987 1.00 34.44 98 PHE A CA 1
ATOM 715 C C . PHE A 1 96 ? -13.597 18.994 -29.858 1.00 33.66 98 PHE A C 1
ATOM 716 O O . PHE A 1 96 ? -13.368 20.217 -29.757 1.00 31.08 98 PHE A O 1
ATOM 724 N N . GLU A 1 97 ? -12.673 18.034 -29.876 1.00 31.29 99 GLU A N 1
ATOM 725 C CA . GLU A 1 97 ? -11.217 18.272 -29.861 1.00 31.34 99 GLU A CA 1
ATOM 726 C C . GLU A 1 97 ? -10.897 19.413 -30.832 1.00 30.55 99 GLU A C 1
ATOM 727 O O . GLU A 1 97 ? -11.287 19.314 -31.980 1.00 31.10 99 GLU A O 1
ATOM 733 N N . ASN A 1 98 ? -10.233 20.465 -30.359 1.00 36.91 100 ASN A N 1
ATOM 734 C CA . ASN A 1 98 ? -9.724 21.605 -31.164 1.00 40.99 100 ASN A CA 1
ATOM 735 C C . ASN A 1 98 ? -10.879 22.309 -31.882 1.00 46.60 100 ASN A C 1
ATOM 736 O O . ASN A 1 98 ? -10.589 23.016 -32.882 1.00 52.68 100 ASN A O 1
ATOM 741 N N . ASP A 1 99 ? -12.136 22.150 -31.439 1.00 39.39 101 ASP A N 1
ATOM 742 C CA . ASP A 1 99 ? -13.274 22.734 -32.188 1.00 37.74 101 ASP A CA 1
ATOM 743 C C . ASP A 1 99 ? -14.364 23.181 -31.202 1.00 36.78 101 ASP A C 1
ATOM 744 O O . ASP A 1 99 ? -14.070 23.365 -30.035 1.00 37.63 101 ASP A O 1
ATOM 749 N N . GLY A 1 100 ? -15.586 23.395 -31.671 1.00 37.72 102 GLY A N 1
ATOM 750 C CA . GLY A 1 100 ? -16.678 23.994 -30.882 1.00 35.81 102 GLY A CA 1
ATOM 751 C C . GLY A 1 100 ? -17.412 22.980 -30.006 1.00 36.89 102 GLY A C 1
ATOM 752 O O . GLY A 1 100 ? -16.902 21.862 -29.790 1.00 32.68 102 GLY A O 1
ATOM 753 N N . VAL A 1 101 ? -18.588 23.381 -29.519 1.00 38.72 103 VAL A N 1
ATOM 754 C CA . VAL A 1 101 ? -19.438 22.587 -28.590 1.00 40.26 103 VAL A CA 1
ATOM 755 C C . VAL A 1 101 ? -20.884 22.559 -29.121 1.00 39.02 103 VAL A C 1
ATOM 756 O O . VAL A 1 101 ? -21.364 23.562 -29.654 1.00 40.28 103 VAL A O 1
ATOM 760 N N . TYR A 1 102 ? -21.517 21.395 -29.025 1.00 34.85 104 TYR A N 1
ATOM 761 C CA . TYR A 1 102 ? -22.975 21.212 -29.141 1.00 35.00 104 TYR A CA 1
ATOM 762 C C . TYR A 1 102 ? -23.556 21.223 -27.724 1.00 36.38 104 TYR A C 1
ATOM 763 O O . TYR A 1 102 ? -23.039 20.485 -26.865 1.00 36.92 104 TYR A O 1
ATOM 772 N N . LYS A 1 103 ? -24.586 22.041 -27.498 1.00 36.05 105 LYS A N 1
ATOM 773 C CA . LYS A 1 103 ? -25.485 21.965 -26.321 1.00 36.27 105 LYS A CA 1
ATOM 774 C C . LYS A 1 103 ? -26.810 21.407 -26.831 1.00 35.47 105 LYS A C 1
ATOM 775 O O . LYS A 1 103 ? -27.323 21.965 -27.782 1.00 35.89 105 LYS A O 1
ATOM 781 N N . THR A 1 104 ? -27.323 20.338 -26.238 1.00 36.50 106 THR A N 1
ATOM 782 C CA . THR A 1 104 ? -28.563 19.657 -26.692 1.00 37.84 106 THR A CA 1
ATOM 783 C C . THR A 1 104 ? -29.518 19.496 -25.508 1.00 42.37 106 THR A C 1
ATOM 784 O O . THR A 1 104 ? -29.054 19.268 -24.384 1.00 40.10 106 THR A O 1
ATOM 788 N N . ARG A 1 105 ? -30.814 19.623 -25.768 1.00 41.89 107 ARG A N 1
ATOM 789 C CA . ARG A 1 105 ? -31.889 19.324 -24.799 1.00 36.95 107 ARG A CA 1
ATOM 790 C C . ARG A 1 105 ? -32.902 18.451 -25.533 1.00 33.25 107 ARG A C 1
ATOM 791 O O . ARG A 1 105 ? -33.442 18.909 -26.551 1.00 34.07 107 ARG A O 1
ATOM 799 N N . ALA A 1 106 ? -33.119 17.243 -25.036 1.00 32.14 108 ALA A N 1
ATOM 800 C CA . ALA A 1 106 ? -34.080 16.272 -25.594 1.00 33.97 108 ALA A CA 1
ATOM 801 C C . ALA A 1 106 ? -35.184 16.001 -24.578 1.00 32.55 108 ALA A C 1
ATOM 802 O O . ALA A 1 106 ? -34.922 16.101 -23.374 1.00 29.68 108 ALA A O 1
ATOM 804 N N . GLU A 1 107 ? -36.388 15.717 -25.071 1.00 32.74 109 GLU A N 1
ATOM 805 C CA . GLU A 1 107 ? -37.498 15.117 -24.295 1.00 32.26 109 GLU A CA 1
ATOM 806 C C . GLU A 1 107 ? -37.764 13.759 -24.930 1.00 30.65 109 GLU A C 1
ATOM 807 O O . GLU A 1 107 ? -38.091 13.725 -26.113 1.00 31.42 109 GLU A O 1
ATOM 813 N N . VAL A 1 108 ? -37.533 12.693 -24.186 1.00 28.70 110 VAL A N 1
ATOM 814 C CA . VAL A 1 108 ? -37.795 11.307 -24.642 1.00 32.05 110 VAL A CA 1
ATOM 815 C C . VAL A 1 108 ? -39.076 10.842 -23.941 1.00 34.94 110 VAL A C 1
ATOM 816 O O . VAL A 1 108 ? -39.055 10.773 -22.710 1.00 38.71 110 VAL A O 1
ATOM 820 N N . THR A 1 109 ? -40.145 10.574 -24.693 1.00 32.36 111 THR A N 1
ATOM 821 C CA . THR A 1 109 ? -41.497 10.272 -24.157 1.00 32.22 111 THR A CA 1
ATOM 822 C C . THR A 1 109 ? -42.022 8.998 -24.810 1.00 32.76 111 THR A C 1
ATOM 823 O O . THR A 1 109 ? -41.471 8.617 -25.840 1.00 33.59 111 THR A O 1
ATOM 827 N N . TYR A 1 110 ? -43.036 8.371 -24.224 1.00 36.69 112 TYR A N 1
ATOM 828 C CA . TYR A 1 110 ? -43.824 7.270 -24.845 1.00 38.25 112 TYR A CA 1
ATOM 829 C C . TYR A 1 110 ? -45.220 7.812 -25.151 1.00 37.43 112 TYR A C 1
ATOM 830 O O . TYR A 1 110 ? -45.925 8.189 -24.218 1.00 40.08 112 TYR A O 1
ATOM 839 N N . GLU A 1 111 ? -45.574 7.876 -26.435 1.00 42.33 113 GLU A N 1
ATOM 840 C CA . GLU A 1 111 ? -46.874 8.365 -26.976 1.00 37.76 113 GLU A CA 1
ATOM 841 C C . GLU A 1 111 ? -47.358 7.407 -28.071 1.00 38.08 113 GLU A C 1
ATOM 842 O O . GLU A 1 111 ? -46.545 7.105 -28.994 1.00 32.27 113 GLU A O 1
ATOM 848 N N . LYS A 1 112 ? -48.602 6.927 -27.967 1.00 37.16 114 LYS A N 1
ATOM 849 C CA . LYS A 1 112 ? -49.290 6.216 -29.076 1.00 39.78 114 LYS A CA 1
ATOM 850 C C . LYS A 1 112 ? -48.404 5.068 -29.566 1.00 38.65 114 LYS A C 1
ATOM 851 O O . LYS A 1 112 ? -48.184 4.937 -30.786 1.00 43.68 114 LYS A O 1
ATOM 857 N N . GLY A 1 113 ? -47.885 4.296 -28.626 1.00 34.84 115 GLY A N 1
ATOM 858 C CA . GLY A 1 113 ? -47.183 3.026 -28.881 1.00 37.75 115 GLY A CA 1
ATOM 859 C C . GLY A 1 113 ? -45.741 3.222 -29.304 1.00 40.29 115 GLY A C 1
ATOM 860 O O . GLY A 1 113 ? -45.066 2.201 -29.527 1.00 41.66 115 GLY A O 1
ATOM 861 N N . SER A 1 114 ? -45.263 4.469 -29.350 1.00 38.34 116 SER A N 1
ATOM 862 C CA . SER A 1 114 ? -43.946 4.874 -29.906 1.00 44.12 116 SER A CA 1
ATOM 863 C C . SER A 1 114 ? -43.098 5.646 -28.878 1.00 42.13 116 SER A C 1
ATOM 864 O O . SER A 1 114 ? -43.669 6.359 -28.045 1.00 42.24 116 SER A O 1
ATOM 867 N N . VAL A 1 115 ? -41.780 5.493 -28.941 1.00 36.74 117 VAL A N 1
ATOM 868 C CA . VAL A 1 115 ? -40.818 6.355 -28.188 1.00 35.09 117 VAL A CA 1
ATOM 869 C C . VAL A 1 115 ? -40.469 7.562 -29.072 1.00 31.02 117 VAL A C 1
ATOM 870 O O . VAL A 1 115 ? -40.084 7.369 -30.233 1.00 28.63 117 VAL A O 1
ATOM 874 N N . TYR A 1 116 ? -40.627 8.772 -28.557 1.00 29.44 118 TYR A N 1
ATOM 875 C CA . TYR A 1 116 ? -40.301 10.025 -29.275 1.00 32.75 118 TYR A CA 1
ATOM 876 C C . TYR A 1 116 ? -39.053 10.629 -28.642 1.00 29.88 118 TYR A C 1
ATOM 877 O O . TYR A 1 116 ? -38.989 10.707 -27.409 1.00 29.92 118 TYR A O 1
ATOM 886 N N . ASN A 1 117 ? -38.099 11.025 -29.484 1.00 32.60 119 ASN A N 1
ATOM 887 C CA . ASN A 1 117 ? -36.897 11.802 -29.093 1.00 30.19 119 ASN A CA 1
ATOM 888 C C . ASN A 1 117 ? -37.017 13.155 -29.787 1.00 30.23 119 ASN A C 1
ATOM 889 O O . ASN A 1 117 ? -36.677 13.222 -30.951 1.00 34.57 119 ASN A O 1
ATOM 894 N N . ARG A 1 118 ? -37.568 14.158 -29.109 1.00 31.49 120 ARG A N 1
ATOM 895 C CA . ARG A 1 118 ? -37.679 15.538 -29.643 1.00 31.59 120 ARG A CA 1
ATOM 896 C C . ARG A 1 118 ? -36.524 16.349 -29.072 1.00 27.83 120 ARG A C 1
ATOM 897 O O . ARG A 1 118 ? -36.480 16.517 -27.879 1.00 32.98 120 ARG A O 1
ATOM 905 N N . VAL A 1 119 ? -35.615 16.812 -29.902 1.00 25.57 121 VAL A N 1
ATOM 906 C CA . VAL A 1 119 ? -34.303 17.292 -29.409 1.00 29.18 121 VAL A CA 1
ATOM 907 C C . VAL A 1 119 ? -33.906 18.542 -30.189 1.00 29.28 121 VAL A C 1
ATOM 908 O O . VAL A 1 119 ? -34.126 18.599 -31.392 1.00 30.44 121 VAL A O 1
ATOM 912 N N . THR A 1 120 ? -33.372 19.519 -29.471 1.00 32.44 122 THR A N 1
ATOM 913 C CA . THR A 1 120 ? -32.833 20.787 -30.006 1.00 35.29 122 THR A CA 1
ATOM 914 C C . THR A 1 120 ? -31.318 20.755 -29.820 1.00 36.19 122 THR A C 1
ATOM 915 O O . THR A 1 120 ? -30.866 20.175 -28.825 1.00 36.61 122 THR A O 1
ATOM 919 N N . LEU A 1 121 ? -30.568 21.331 -30.752 1.00 35.52 123 LEU A N 1
ATOM 920 C CA . LEU A 1 121 ? -29.089 21.373 -30.708 1.00 36.58 123 LEU A CA 1
ATOM 921 C C . LEU A 1 121 ? -28.649 22.786 -31.098 1.00 34.26 123 LEU A C 1
ATOM 922 O O . LEU A 1 121 ? -29.137 23.271 -32.104 1.00 37.34 123 LEU A O 1
ATOM 927 N N . ASN A 1 122 ? -27.767 23.403 -30.318 1.00 36.13 124 ASN A N 1
ATOM 928 C CA . ASN A 1 122 ? -27.061 24.659 -30.687 1.00 40.00 124 ASN A CA 1
ATOM 929 C C . ASN A 1 122 ? -25.565 24.373 -30.698 1.00 39.37 124 ASN A C 1
ATOM 930 O O . ASN A 1 122 ? -25.104 23.714 -29.765 1.00 38.39 124 ASN A O 1
ATOM 935 N N . GLY A 1 123 ? -24.868 24.816 -31.744 1.00 37.09 125 GLY A N 1
ATOM 936 C CA . GLY A 1 123 ? -23.403 24.704 -31.858 1.00 36.52 125 GLY A CA 1
ATOM 937 C C . GLY A 1 123 ? -22.761 26.077 -31.955 1.00 33.54 125 GLY A C 1
ATOM 938 O O . GLY A 1 123 ? -23.316 26.944 -32.637 1.00 31.58 125 GLY A O 1
ATOM 939 N N . SER A 1 124 ? -21.637 26.274 -31.285 1.00 35.21 126 SER A N 1
ATOM 940 C CA . SER A 1 124 ? -20.829 27.520 -31.359 1.00 37.53 126 SER A CA 1
ATOM 941 C C . SER A 1 124 ? -19.374 27.205 -31.023 1.00 37.85 126 SER A C 1
ATOM 942 O O . SER A 1 124 ? -19.117 26.088 -30.534 1.00 37.11 126 SER A O 1
ATOM 945 N N . GLY A 1 125 ? -18.477 28.154 -31.324 1.00 37.81 127 GLY A N 1
ATOM 946 C CA . GLY A 1 125 ? -17.022 28.034 -31.160 1.00 34.70 127 GLY A CA 1
ATOM 947 C C . GLY A 1 125 ? -16.378 27.143 -32.214 1.00 34.87 127 GLY A C 1
ATOM 948 O O . GLY A 1 125 ? -15.181 26.793 -32.034 1.00 41.05 127 GLY A O 1
ATOM 949 N N . PHE A 1 126 ? -17.094 26.804 -33.285 1.00 33.60 128 PHE A N 1
ATOM 950 C CA . PHE A 1 126 ? -16.560 25.957 -34.385 1.00 36.31 128 PHE A CA 1
ATOM 951 C C . PHE A 1 126 ? -15.665 26.789 -35.322 1.00 41.91 128 PHE A C 1
ATOM 952 O O . PHE A 1 126 ? -15.937 27.991 -35.526 1.00 38.80 128 PHE A O 1
ATOM 960 N N . LYS A 1 127 ? -14.600 26.151 -35.838 1.00 48.25 129 LYS A N 1
ATOM 961 C CA . LYS A 1 127 ? -13.595 26.740 -36.761 1.00 54.25 129 LYS A CA 1
ATOM 962 C C . LYS A 1 127 ? -14.090 26.582 -38.197 1.00 57.13 129 LYS A C 1
ATOM 963 O O . LYS A 1 127 ? -14.613 25.499 -38.524 1.00 56.61 129 LYS A O 1
ATOM 969 N N A LYS A 1 128 ? -13.977 27.667 -38.978 0.50 56.50 130 LYS A N 1
ATOM 970 N N B LYS A 1 128 ? -13.946 27.641 -39.001 0.50 59.14 130 LYS A N 1
ATOM 971 C CA A LYS A 1 128 ? -14.160 27.680 -40.451 0.50 57.17 130 LYS A CA 1
ATOM 972 C CA B LYS A 1 128 ? -14.319 27.736 -40.445 0.50 61.57 130 LYS A CA 1
ATOM 973 C C A LYS A 1 128 ? -13.078 26.770 -41.031 0.50 53.45 130 LYS A C 1
ATOM 974 C C B LYS A 1 128 ? -14.068 26.420 -41.213 0.50 60.19 130 LYS A C 1
ATOM 975 O O A LYS A 1 128 ? -11.901 27.005 -40.711 0.50 51.02 130 LYS A O 1
ATOM 976 O O B LYS A 1 128 ? -15.055 25.765 -41.620 0.50 58.37 130 LYS A O 1
ATOM 987 N N A GLY A 1 129 ? -13.486 25.718 -41.752 0.50 50.14 131 GLY A N 1
ATOM 988 N N B GLY A 1 129 ? -12.808 26.052 -41.471 0.50 55.22 131 GLY A N 1
ATOM 989 C CA A GLY A 1 129 ? -12.589 24.749 -42.411 0.50 48.78 131 GLY A CA 1
ATOM 990 C CA B GLY A 1 129 ? -12.470 24.877 -42.299 0.50 52.22 131 GLY A CA 1
ATOM 991 C C A GLY A 1 129 ? -12.051 23.678 -41.474 0.50 47.19 131 GLY A C 1
ATOM 992 C C B GLY A 1 129 ? -12.028 23.693 -41.458 0.50 48.97 131 GLY A C 1
ATOM 993 O O A GLY A 1 129 ? -11.128 22.961 -41.894 0.50 48.16 131 GLY A O 1
ATOM 994 O O B GLY A 1 129 ? -11.138 22.958 -41.904 0.50 49.80 131 GLY A O 1
ATOM 995 N N . GLY A 1 130 ? -12.609 23.544 -40.267 1.00 44.17 132 GLY A N 1
ATOM 996 C CA . GLY A 1 130 ? -12.279 22.452 -39.334 1.00 37.95 132 GLY A CA 1
ATOM 997 C C . GLY A 1 130 ? -13.073 21.208 -39.664 1.00 34.25 132 GLY A C 1
ATOM 998 O O . GLY A 1 130 ? -13.846 21.229 -40.619 1.00 31.14 132 GLY A O 1
ATOM 999 N N . ASN A 1 131 ? -12.932 20.170 -38.849 1.00 33.83 133 ASN A N 1
ATOM 1000 C CA . ASN A 1 131 ? -13.487 18.825 -39.117 1.00 32.22 133 ASN A CA 1
ATOM 1001 C C . ASN A 1 131 ? -15.018 18.869 -39.094 1.00 33.56 133 ASN A C 1
ATOM 1002 O O . ASN A 1 131 ? -15.637 17.987 -39.684 1.00 37.37 133 ASN A O 1
ATOM 1007 N N . ILE A 1 132 ? -15.624 19.863 -38.456 1.00 36.64 134 ILE A N 1
ATOM 1008 C CA . ILE A 1 132 ? -17.101 19.873 -38.277 1.00 37.60 134 ILE A CA 1
ATOM 1009 C C . ILE A 1 132 ? -17.716 20.752 -39.361 1.00 35.86 134 ILE A C 1
ATOM 1010 O O . ILE A 1 132 ? -18.534 20.220 -40.125 1.00 36.38 134 ILE A O 1
ATOM 1015 N N . LEU A 1 133 ? -17.346 22.032 -39.437 1.00 35.25 135 LEU A N 1
ATOM 1016 C CA . LEU A 1 133 ? -17.949 22.959 -40.437 1.00 38.32 135 LEU A CA 1
ATOM 1017 C C . LEU A 1 133 ? -17.483 22.562 -41.844 1.00 34.06 135 LEU A C 1
ATOM 1018 O O . LEU A 1 133 ? -18.281 22.702 -42.769 1.00 32.06 135 LEU A O 1
ATOM 1023 N N . GLY A 1 134 ? -16.262 22.033 -41.970 1.00 32.99 136 GLY A N 1
ATOM 1024 C CA . GLY A 1 134 ? -15.713 21.494 -43.230 1.00 30.89 136 GLY A CA 1
ATOM 1025 C C . GLY A 1 134 ? -16.236 20.106 -43.578 1.00 31.16 136 GLY A C 1
ATOM 1026 O O . GLY A 1 134 ? -15.878 19.615 -44.635 1.00 34.84 136 GLY A O 1
ATOM 1027 N N . LYS A 1 135 ? -17.037 19.483 -42.713 1.00 34.00 137 LYS A N 1
ATOM 1028 C CA . LYS A 1 135 ? -17.554 18.102 -42.873 1.00 35.51 137 LYS A CA 1
ATOM 1029 C C . LYS A 1 135 ? -16.428 17.162 -43.317 1.00 35.60 137 LYS A C 1
ATOM 1030 O O . LYS A 1 135 ? -16.544 16.583 -44.395 1.00 37.14 137 LYS A O 1
ATOM 1036 N N . LYS A 1 136 ? -15.377 17.008 -42.507 1.00 33.97 138 LYS A N 1
ATOM 1037 C CA . LYS A 1 136 ? -14.209 16.158 -42.832 1.00 32.31 138 LYS A CA 1
ATOM 1038 C C . LYS A 1 136 ? -14.206 14.876 -42.005 1.00 31.04 138 LYS A C 1
ATOM 1039 O O . LYS A 1 136 ? -13.194 14.184 -42.038 1.00 32.85 138 LYS A O 1
ATOM 1045 N N . LEU A 1 137 ? -15.282 14.582 -41.282 1.00 35.22 139 LEU A N 1
ATOM 1046 C CA . LEU A 1 137 ? -15.432 13.319 -40.504 1.00 35.18 139 LEU A CA 1
ATOM 1047 C C . LEU A 1 137 ? -15.952 12.226 -41.437 1.00 34.70 139 LEU A C 1
ATOM 1048 O O . LEU A 1 137 ? -16.803 12.533 -42.274 1.00 35.87 139 LEU A O 1
ATOM 1053 N N . GLU A 1 138 ? -15.427 11.010 -41.320 1.00 33.62 140 GLU A N 1
ATOM 1054 C CA . GLU A 1 138 ? -15.923 9.853 -42.094 1.00 33.65 140 GLU A CA 1
ATOM 1055 C C . GLU A 1 138 ? -17.381 9.598 -41.730 1.00 29.38 140 GLU A C 1
ATOM 1056 O O . GLU A 1 138 ? -17.769 9.906 -40.626 1.00 26.24 140 GLU A O 1
ATOM 1062 N N . PHE A 1 139 ? -18.136 9.046 -42.671 1.00 29.84 141 PHE A N 1
ATOM 1063 C CA . PHE A 1 139 ? -19.483 8.487 -42.457 1.00 30.15 141 PHE A CA 1
ATOM 1064 C C . PHE A 1 139 ? -19.292 7.064 -41.953 1.00 30.67 141 PHE A C 1
ATOM 1065 O O . PHE A 1 139 ? -19.449 6.117 -42.690 1.00 33.22 141 PHE A O 1
ATOM 1073 N N . ASN A 1 140 ? -18.904 6.953 -40.690 1.00 33.67 142 ASN A N 1
ATOM 1074 C CA . ASN A 1 140 ? -18.875 5.688 -39.918 1.00 36.92 142 ASN A CA 1
ATOM 1075 C C . ASN A 1 140 ? -18.907 6.050 -38.431 1.00 34.93 142 ASN A C 1
ATOM 1076 O O . ASN A 1 140 ? -19.044 7.250 -38.070 1.00 38.14 142 ASN A O 1
ATOM 1081 N N . TYR A 1 141 ? -18.842 5.035 -37.582 1.00 31.26 143 TYR A N 1
ATOM 1082 C CA . TYR A 1 141 ? -18.915 5.200 -36.121 1.00 28.75 143 TYR A CA 1
ATOM 1083 C C . TYR A 1 141 ? -18.114 4.084 -35.477 1.00 28.60 143 TYR A C 1
ATOM 1084 O O . TYR A 1 141 ? -17.923 3.008 -36.084 1.00 27.41 143 TYR A O 1
ATOM 1093 N N . ASN A 1 142 ? -17.720 4.347 -34.243 1.00 28.92 144 ASN A N 1
ATOM 1094 C CA . ASN A 1 142 ? -16.904 3.457 -33.401 1.00 30.70 144 ASN A CA 1
ATOM 1095 C C . ASN A 1 142 ? -17.783 2.985 -32.251 1.00 32.14 144 ASN A C 1
ATOM 1096 O O . ASN A 1 142 ? -18.808 3.609 -31.941 1.00 33.31 144 ASN A O 1
ATOM 1101 N N . PRO A 1 143 ? -17.403 1.857 -31.610 1.00 29.97 145 PRO A N 1
ATOM 1102 C CA . PRO A 1 143 ? -18.033 1.438 -30.371 1.00 30.03 145 PRO A CA 1
ATOM 1103 C C . PRO A 1 143 ? -17.498 2.297 -29.220 1.00 31.33 145 PRO A C 1
ATOM 1104 O O . PRO A 1 143 ? -16.432 2.831 -29.308 1.00 33.10 145 PRO A O 1
ATOM 1108 N N . HIS A 1 144 ? -18.280 2.423 -28.160 1.00 31.72 146 HIS A N 1
ATOM 1109 C CA . HIS A 1 144 ? -17.982 3.348 -27.037 1.00 30.65 146 HIS A CA 1
ATOM 1110 C C . HIS A 1 144 ? -18.443 2.736 -25.717 1.00 30.00 146 HIS A C 1
ATOM 1111 O O . HIS A 1 144 ? -19.224 1.752 -25.722 1.00 29.72 146 HIS A O 1
ATOM 1118 N N . CYS A 1 145 ? -17.963 3.337 -24.640 1.00 30.03 147 CYS A N 1
ATOM 1119 C CA . CYS A 1 145 ? -18.354 3.003 -23.263 1.00 34.67 147 CYS A CA 1
ATOM 1120 C C . CYS A 1 145 ? -19.009 4.210 -22.600 1.00 32.32 147 CYS A C 1
ATOM 1121 O O . CYS A 1 145 ? -18.339 5.264 -22.476 1.00 34.76 147 CYS A O 1
ATOM 1124 N N . ILE A 1 146 ? -20.289 4.078 -22.257 1.00 30.68 148 ILE A N 1
ATOM 1125 C CA . ILE A 1 146 ? -21.043 5.155 -21.560 1.00 31.73 148 ILE A CA 1
ATOM 1126 C C . ILE A 1 146 ? -20.887 4.899 -20.062 1.00 32.31 148 ILE A C 1
ATOM 1127 O O . ILE A 1 146 ? -21.112 3.759 -19.655 1.00 29.05 148 ILE A O 1
ATOM 1132 N N . TYR A 1 147 ? -20.498 5.926 -19.305 1.00 31.13 149 TYR A N 1
ATOM 1133 C CA . TYR A 1 147 ? -20.514 5.933 -17.826 1.00 30.66 149 TYR A CA 1
ATOM 1134 C C . TYR A 1 147 ? -21.887 6.443 -17.376 1.00 30.13 149 TYR A C 1
ATOM 1135 O O . TYR A 1 147 ? -22.328 7.517 -17.847 1.00 31.50 149 TYR A O 1
ATOM 1144 N N . VAL A 1 148 ? -22.561 5.672 -16.524 1.00 28.57 150 VAL A N 1
ATOM 1145 C CA . VAL A 1 148 ? -23.839 6.058 -15.864 1.00 29.46 150 VAL A CA 1
ATOM 1146 C C . VAL A 1 148 ? -23.583 6.159 -14.362 1.00 29.86 150 VAL A C 1
ATOM 1147 O O . VAL A 1 148 ? -23.160 5.145 -13.783 1.00 30.45 150 VAL A O 1
ATOM 1151 N N . LEU A 1 149 ? -23.802 7.344 -13.793 1.00 28.96 151 LEU A N 1
ATOM 1152 C CA . LEU A 1 149 ? -23.610 7.660 -12.354 1.00 32.89 151 LEU A CA 1
ATOM 1153 C C . LEU A 1 149 ? -24.958 8.072 -11.763 1.00 31.44 151 LEU A C 1
ATOM 1154 O O . LEU A 1 149 ? -25.727 8.745 -12.445 1.00 29.24 151 LEU A O 1
ATOM 1159 N N . PRO A 1 150 ? -25.257 7.734 -10.487 1.00 28.99 152 PRO A N 1
ATOM 1160 C CA . PRO A 1 150 ? -26.401 8.313 -9.790 1.00 28.30 152 PRO A CA 1
ATOM 1161 C C . PRO A 1 150 ? -26.268 9.826 -9.639 1.00 27.45 152 PRO A C 1
ATOM 1162 O O . PRO A 1 150 ? -25.171 10.290 -9.492 1.00 29.95 152 PRO A O 1
ATOM 1166 N N . ASP A 1 151 ? -27.380 10.551 -9.734 1.00 30.95 153 ASP A N 1
ATOM 1167 C CA . ASP A 1 151 ? -27.445 12.008 -9.429 1.00 31.93 153 ASP A CA 1
ATOM 1168 C C . ASP A 1 151 ? -28.738 12.289 -8.670 1.00 31.30 153 ASP A C 1
ATOM 1169 O O . ASP A 1 151 ? -29.628 12.932 -9.235 1.00 31.74 153 ASP A O 1
ATOM 1174 N N . VAL A 1 152 ? -28.798 11.848 -7.419 1.00 34.37 154 VAL A N 1
ATOM 1175 C CA . VAL A 1 152 ? -29.991 11.931 -6.529 1.00 33.63 154 VAL A CA 1
ATOM 1176 C C . VAL A 1 152 ? -30.386 13.399 -6.330 1.00 34.54 154 VAL A C 1
ATOM 1177 O O . VAL A 1 152 ? -31.579 13.675 -6.326 1.00 31.22 154 VAL A O 1
ATOM 1181 N N . GLN A 1 153 ? -29.425 14.318 -6.245 1.00 39.06 155 GLN A N 1
ATOM 1182 C CA . GLN A 1 153 ? -29.667 15.782 -6.101 1.00 43.26 155 GLN A CA 1
ATOM 1183 C C . GLN A 1 153 ? -30.643 16.246 -7.196 1.00 39.76 155 GLN A C 1
ATOM 1184 O O . GLN A 1 153 ? -31.389 17.185 -6.950 1.00 34.69 155 GLN A O 1
ATOM 1190 N N . ASN A 1 154 ? -30.590 15.636 -8.383 1.00 37.79 156 ASN A N 1
ATOM 1191 C CA . ASN A 1 154 ? -31.362 16.042 -9.590 1.00 36.66 156 ASN A CA 1
ATOM 1192 C C . ASN A 1 154 ? -32.425 14.990 -9.907 1.00 31.98 156 ASN A C 1
ATOM 1193 O O . ASN A 1 154 ? -33.038 15.070 -10.951 1.00 35.68 156 ASN A O 1
ATOM 1198 N N . ASN A 1 155 ? -32.644 14.044 -9.014 1.00 33.35 157 ASN A N 1
ATOM 1199 C CA . ASN A 1 155 ? -33.629 12.948 -9.207 1.00 36.99 157 ASN A CA 1
ATOM 1200 C C . ASN A 1 155 ? -33.342 12.233 -10.541 1.00 37.29 157 ASN A C 1
ATOM 1201 O O . ASN A 1 155 ? -34.305 11.893 -11.275 1.00 37.35 157 ASN A O 1
ATOM 1206 N N . GLY A 1 156 ? -32.068 11.976 -10.850 1.00 36.45 158 GLY A N 1
ATOM 1207 C CA . GLY A 1 156 ? -31.701 11.398 -12.156 1.00 34.94 158 GLY A CA 1
ATOM 1208 C C . GLY A 1 156 ? -30.338 10.740 -12.198 1.00 33.97 158 GLY A C 1
ATOM 1209 O O . GLY A 1 156 ? -29.877 10.192 -11.168 1.00 32.05 158 GLY A O 1
ATOM 1210 N N . ILE A 1 157 ? -29.738 10.746 -13.387 1.00 32.92 159 ILE A N 1
ATOM 1211 C CA . ILE A 1 157 ? -28.399 10.164 -13.663 1.00 29.47 159 ILE A CA 1
ATOM 1212 C C . ILE A 1 157 ? -27.573 11.205 -14.423 1.00 30.06 159 ILE A C 1
ATOM 1213 O O . ILE A 1 157 ? -28.157 12.038 -15.138 1.00 30.50 159 ILE A O 1
ATOM 1218 N N . LYS A 1 158 ? -26.264 11.212 -14.184 1.00 29.06 160 LYS A N 1
ATOM 1219 C CA . LYS A 1 158 ? -25.285 11.957 -15.010 1.00 30.03 160 LYS A CA 1
ATOM 1220 C C . LYS A 1 158 ? -24.465 10.898 -15.749 1.00 32.56 160 LYS A C 1
ATOM 1221 O O . LYS A 1 158 ? -24.137 9.855 -15.144 1.00 35.76 160 LYS A O 1
ATOM 1227 N N . CYS A 1 159 ? -24.209 11.123 -17.037 1.00 30.40 161 CYS A N 1
ATOM 1228 C CA . CYS A 1 159 ? -23.489 10.158 -17.900 1.00 32.31 161 CYS A CA 1
ATOM 1229 C C . CYS A 1 159 ? -22.307 10.875 -18.545 1.00 30.28 161 CYS A C 1
ATOM 1230 O O . CYS A 1 159 ? -22.386 12.094 -18.740 1.00 27.63 161 CYS A O 1
ATOM 1233 N N . TYR A 1 160 ? -21.233 10.130 -18.805 1.00 29.70 162 TYR A N 1
ATOM 1234 C CA . TYR A 1 160 ? -20.021 10.654 -19.467 1.00 31.85 162 TYR A CA 1
ATOM 1235 C C . TYR A 1 160 ? -19.635 9.669 -20.566 1.00 31.92 162 TYR A C 1
ATOM 1236 O O . TYR A 1 160 ? -19.708 8.444 -20.347 1.00 29.53 162 TYR A O 1
ATOM 1245 N N . ILE A 1 161 ? -19.302 10.218 -21.741 1.00 31.96 163 ILE A N 1
ATOM 1246 C CA . ILE A 1 161 ? -18.860 9.435 -22.920 1.00 31.60 163 ILE A CA 1
ATOM 1247 C C . ILE A 1 161 ? -17.766 10.212 -23.629 1.00 29.39 163 ILE A C 1
ATOM 1248 O O . ILE A 1 161 ? -17.947 11.422 -23.838 1.00 25.66 163 ILE A O 1
ATOM 1253 N N . ASN A 1 162 ? -16.704 9.512 -24.024 1.00 28.40 164 ASN A N 1
ATOM 1254 C CA . ASN A 1 162 ? -15.822 9.974 -25.118 1.00 28.94 164 ASN A CA 1
ATOM 1255 C C . ASN A 1 162 ? -16.291 9.286 -26.397 1.00 30.29 164 ASN A C 1
ATOM 1256 O O . ASN A 1 162 ? -16.454 8.057 -26.401 1.00 28.45 164 ASN A O 1
ATOM 1261 N N . ILE A 1 163 ? -16.563 10.085 -27.425 1.00 32.79 165 ILE A N 1
ATOM 1262 C CA . ILE A 1 163 ? -16.863 9.586 -28.793 1.00 33.65 165 ILE A CA 1
ATOM 1263 C C . ILE A 1 163 ? -15.598 9.782 -29.636 1.00 31.93 165 ILE A C 1
ATOM 1264 O O . ILE A 1 163 ? -14.999 10.873 -29.596 1.00 30.79 165 ILE A O 1
ATOM 1269 N N . VAL A 1 164 ? -15.181 8.714 -30.310 1.00 28.90 166 VAL A N 1
ATOM 1270 C CA . VAL A 1 164 ? -14.044 8.704 -31.261 1.00 28.04 166 VAL A CA 1
ATOM 1271 C C . VAL A 1 164 ? -14.614 8.849 -32.662 1.00 27.45 166 VAL A C 1
ATOM 1272 O O . VAL A 1 164 ? -15.344 7.933 -33.099 1.00 33.38 166 VAL A O 1
ATOM 1276 N N . HIS A 1 165 ? -14.334 9.982 -33.301 1.00 27.46 167 HIS A N 1
ATOM 1277 C CA . HIS A 1 165 ? -14.731 10.300 -34.691 1.00 29.26 167 HIS A CA 1
ATOM 1278 C C . HIS A 1 165 ? -13.530 10.061 -35.606 1.00 29.65 167 HIS A C 1
ATOM 1279 O O . HIS A 1 165 ? -12.493 10.745 -35.401 1.00 35.09 167 HIS A O 1
ATOM 1286 N N . ASP A 1 166 ? -13.669 9.153 -36.577 1.00 30.17 168 ASP A N 1
ATOM 1287 C CA . ASP A 1 166 ? -12.646 8.934 -37.636 1.00 32.21 168 ASP A CA 1
ATOM 1288 C C . ASP A 1 166 ? -12.714 10.119 -38.609 1.00 31.51 168 ASP A C 1
ATOM 1289 O O . ASP A 1 166 ? -13.813 10.492 -39.048 1.00 29.94 168 ASP A O 1
ATOM 1294 N N . VAL A 1 167 ? -11.556 10.712 -38.895 1.00 37.52 169 VAL A N 1
ATOM 1295 C CA . VAL A 1 167 ? -11.365 11.828 -39.872 1.00 37.11 169 VAL A CA 1
ATOM 1296 C C . VAL A 1 167 ? -11.043 11.227 -41.251 1.00 35.52 169 VAL A C 1
ATOM 1297 O O . VAL A 1 167 ? -10.234 10.247 -41.320 1.00 30.89 169 VAL A O 1
ATOM 1301 N N . ILE A 1 168 ? -11.625 11.803 -42.308 1.00 35.90 170 ILE A N 1
ATOM 1302 C CA . ILE A 1 168 ? -11.332 11.419 -43.717 1.00 35.74 170 ILE A CA 1
ATOM 1303 C C . ILE A 1 168 ? -9.825 11.520 -43.936 1.00 34.82 170 ILE A C 1
ATOM 1304 O O . ILE A 1 168 ? -9.233 12.576 -43.615 1.00 35.23 170 ILE A O 1
ATOM 1309 N N . GLY A 1 169 ? -9.248 10.444 -44.473 1.00 35.77 171 GLY A N 1
ATOM 1310 C CA . GLY A 1 169 ? -7.842 10.389 -44.900 1.00 38.73 171 GLY A CA 1
ATOM 1311 C C . GLY A 1 169 ? -6.929 10.044 -43.750 1.00 38.46 171 GLY A C 1
ATOM 1312 O O . GLY A 1 169 ? -5.756 10.256 -43.911 1.00 40.83 171 GLY A O 1
ATOM 1313 N N . GLY A 1 170 ? -7.482 9.540 -42.641 1.00 39.59 172 GLY A N 1
ATOM 1314 C CA . GLY A 1 170 ? -6.723 9.061 -41.472 1.00 36.89 172 GLY A CA 1
ATOM 1315 C C . GLY A 1 170 ? -6.854 10.012 -40.294 1.00 34.22 172 GLY A C 1
ATOM 1316 O O . GLY A 1 170 ? -7.093 11.228 -40.510 1.00 32.81 172 GLY A O 1
ATOM 1317 N N . GLY A 1 171 ? -6.728 9.465 -39.088 1.00 33.59 173 GLY A N 1
ATOM 1318 C CA . GLY A 1 171 ? -6.780 10.219 -37.827 1.00 34.19 173 GLY A CA 1
ATOM 1319 C C . GLY A 1 171 ? -8.122 10.087 -37.138 1.00 32.08 173 GLY A C 1
ATOM 1320 O O . GLY A 1 171 ? -9.102 9.721 -37.788 1.00 31.14 173 GLY A O 1
ATOM 1321 N N . GLN A 1 172 ? -8.160 10.448 -35.861 1.00 32.99 174 GLN A N 1
ATOM 1322 C CA . GLN A 1 172 ? -9.361 10.399 -34.990 1.00 34.49 174 GLN A CA 1
ATOM 1323 C C . GLN A 1 172 ? -9.359 11.657 -34.129 1.00 33.86 174 GLN A C 1
ATOM 1324 O O . GLN A 1 172 ? -8.278 12.143 -33.831 1.00 33.83 174 GLN A O 1
ATOM 1330 N N . ILE A 1 173 ? -10.537 12.173 -33.792 1.00 33.37 175 ILE A N 1
ATOM 1331 C CA . ILE A 1 173 ? -10.717 13.223 -32.757 1.00 30.19 175 ILE A CA 1
ATOM 1332 C C . ILE A 1 173 ? -11.727 12.713 -31.717 1.00 33.05 175 ILE A C 1
ATOM 1333 O O . ILE A 1 173 ? -12.518 11.769 -32.015 1.00 31.66 175 ILE A O 1
ATOM 1338 N N . ILE A 1 174 ? -11.703 13.324 -30.528 1.00 32.94 176 ILE A N 1
ATOM 1339 C CA . ILE A 1 174 ? -12.616 13.018 -29.394 1.00 31.88 176 ILE A CA 1
ATOM 1340 C C . ILE A 1 174 ? -13.722 14.078 -29.349 1.00 30.54 176 ILE A C 1
ATOM 1341 O O . ILE A 1 174 ? -13.429 15.271 -29.504 1.00 32.64 176 ILE A O 1
ATOM 1346 N N . ALA A 1 175 ? -14.960 13.633 -29.207 1.00 31.26 177 ALA A N 1
ATOM 1347 C CA . ALA A 1 175 ? -16.107 14.466 -28.784 1.00 37.60 177 ALA A CA 1
ATOM 1348 C C . ALA A 1 175 ? -16.468 14.050 -27.350 1.00 36.65 177 ALA A C 1
ATOM 1349 O O . ALA A 1 175 ? -17.025 12.946 -27.161 1.00 34.00 177 ALA A O 1
ATOM 1351 N N . ALA A 1 176 ? -16.069 14.879 -26.381 1.00 35.25 178 ALA A N 1
ATOM 1352 C CA . ALA A 1 176 ? -16.333 14.712 -24.937 1.00 33.39 178 ALA A CA 1
ATOM 1353 C C . ALA A 1 176 ? -17.807 15.054 -24.641 1.00 30.88 178 ALA A C 1
ATOM 1354 O O . ALA A 1 176 ? -18.206 16.202 -24.871 1.00 27.15 178 ALA A O 1
ATOM 1356 N N . HIS A 1 177 ? -18.569 14.075 -24.151 1.00 29.34 179 HIS A N 1
ATOM 1357 C CA . HIS A 1 177 ? -20.003 14.180 -23.800 1.00 30.89 179 HIS A CA 1
ATOM 1358 C C . HIS A 1 177 ? -20.174 14.249 -22.275 1.00 32.78 179 HIS A C 1
ATOM 1359 O O . HIS A 1 177 ? -19.686 13.356 -21.574 1.00 30.52 179 HIS A O 1
ATOM 1366 N N . GLN A 1 178 ? -20.849 15.293 -21.795 1.00 35.33 180 GLN A N 1
ATOM 1367 C CA . GLN A 1 178 ? -21.424 15.401 -20.430 1.00 36.00 180 GLN A CA 1
ATOM 1368 C C . GLN A 1 178 ? -22.939 15.344 -20.591 1.00 31.48 180 GLN A C 1
ATOM 1369 O O . GLN A 1 178 ? -23.432 16.011 -21.477 1.00 33.71 180 GLN A O 1
ATOM 1375 N N . GLN A 1 179 ? -23.634 14.538 -19.815 1.00 28.45 181 GLN A N 1
ATOM 1376 C CA . GLN A 1 179 ? -25.066 14.220 -20.046 1.00 29.06 181 GLN A CA 1
ATOM 1377 C C . GLN A 1 179 ? -25.794 14.197 -18.700 1.00 30.96 181 GLN A C 1
ATOM 1378 O O . GLN A 1 179 ? -25.265 13.606 -17.756 1.00 27.74 181 GLN A O 1
ATOM 1384 N N . LEU A 1 180 ? -26.972 14.818 -18.636 1.00 30.66 182 LEU A N 1
ATOM 1385 C CA . LEU A 1 180 ? -27.859 14.799 -17.450 1.00 30.88 182 LEU A CA 1
ATOM 1386 C C . LEU A 1 180 ? -29.241 14.297 -17.880 1.00 29.89 182 LEU A C 1
ATOM 1387 O O . LEU A 1 180 ? -29.774 14.815 -18.852 1.00 31.78 182 LEU A O 1
ATOM 1392 N N . ASN A 1 181 ? -29.782 13.299 -17.192 1.00 31.98 183 ASN A N 1
ATOM 1393 C CA . ASN A 1 181 ? -31.157 12.796 -17.433 1.00 35.93 183 ASN A CA 1
ATOM 1394 C C . ASN A 1 181 ? -31.963 13.036 -16.163 1.00 34.39 183 ASN A C 1
ATOM 1395 O O . ASN A 1 181 ? -31.519 12.587 -15.105 1.00 34.67 183 ASN A O 1
ATOM 1400 N N . THR A 1 182 ? -33.060 13.775 -16.289 1.00 36.03 184 THR A N 1
ATOM 1401 C CA . THR A 1 182 ? -34.001 14.119 -15.195 1.00 36.17 184 THR A CA 1
ATOM 1402 C C . THR A 1 182 ? -35.419 13.762 -15.644 1.00 38.23 184 THR A C 1
ATOM 1403 O O . THR A 1 182 ? -35.668 13.560 -16.832 1.00 42.90 184 THR A O 1
ATOM 1407 N N . PRO A 1 183 ? -36.385 13.606 -14.716 1.00 36.87 185 PRO A N 1
ATOM 1408 C CA . PRO A 1 183 ? -37.718 13.141 -15.079 1.00 39.81 185 PRO A CA 1
ATOM 1409 C C . PRO A 1 183 ? -38.589 14.279 -15.639 1.00 41.24 185 PRO A C 1
ATOM 1410 O O . PRO A 1 183 ? -38.380 15.448 -15.286 1.00 40.56 185 PRO A O 1
ATOM 1414 N N . LEU A 1 184 ? -39.531 13.906 -16.505 1.00 40.15 186 LEU A N 1
ATOM 1415 C CA . LEU A 1 184 ? -40.628 14.795 -16.959 1.00 43.02 186 LEU A CA 1
ATOM 1416 C C . LEU A 1 184 ? -41.809 14.657 -15.997 1.00 45.27 186 LEU A C 1
ATOM 1417 O O . LEU A 1 184 ? -42.465 15.688 -15.761 1.00 46.28 186 LEU A O 1
ATOM 1422 N N . GLY A 1 185 ? -42.013 13.458 -15.437 1.00 46.78 187 GLY A N 1
ATOM 1423 C CA . GLY A 1 185 ? -43.071 13.176 -14.451 1.00 50.87 187 GLY A CA 1
ATOM 1424 C C . GLY A 1 185 ? -42.714 13.625 -13.033 1.00 53.41 187 GLY A C 1
ATOM 1425 O O . GLY A 1 185 ? -41.602 14.125 -12.798 1.00 57.53 187 GLY A O 1
ATOM 1426 N N . GLY A 1 186 ? -43.659 13.459 -12.106 1.00 53.38 188 GLY A N 1
ATOM 1427 C CA . GLY A 1 186 ? -43.428 13.500 -10.650 1.00 50.85 188 GLY A CA 1
ATOM 1428 C C . GLY A 1 186 ? -43.401 12.098 -10.068 1.00 47.94 188 GLY A C 1
ATOM 1429 O O . GLY A 1 186 ? -43.284 11.979 -8.840 1.00 48.87 188 GLY A O 1
ATOM 1430 N N . GLY A 1 187 ? -43.517 11.073 -10.917 1.00 47.81 189 GLY A N 1
ATOM 1431 C CA . GLY A 1 187 ? -43.586 9.659 -10.518 1.00 51.38 189 GLY A CA 1
ATOM 1432 C C . GLY A 1 187 ? -42.279 9.190 -9.894 1.00 49.71 189 GLY A C 1
ATOM 1433 O O . GLY A 1 187 ? -41.280 9.896 -9.939 1.00 45.26 189 GLY A O 1
ATOM 1434 N N . PRO A 1 188 ? -42.268 7.993 -9.267 1.00 52.17 190 PRO A N 1
ATOM 1435 C CA . PRO A 1 188 ? -41.030 7.403 -8.751 1.00 49.78 190 PRO A CA 1
ATOM 1436 C C . PRO A 1 188 ? -40.088 6.998 -9.895 1.00 46.99 190 PRO A C 1
ATOM 1437 O O . PRO A 1 188 ? -40.574 6.532 -10.912 1.00 50.14 190 PRO A O 1
A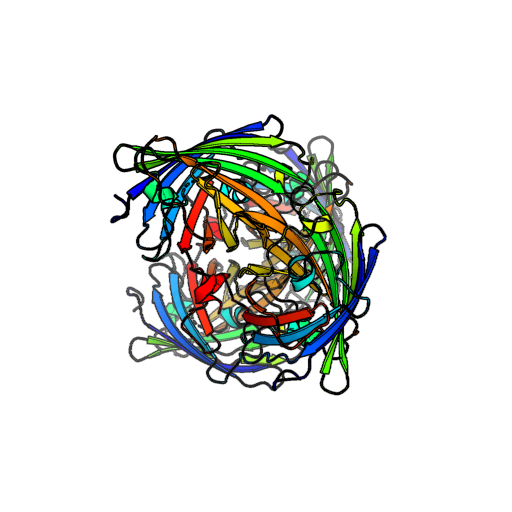TOM 1441 N N . VAL A 1 189 ? -38.779 7.182 -9.703 1.00 43.18 191 VAL A N 1
ATOM 1442 C CA . VAL A 1 189 ? -37.706 6.773 -10.660 1.00 39.73 191 VAL A CA 1
ATOM 1443 C C . VAL A 1 189 ? -36.753 5.777 -9.976 1.00 37.31 191 VAL A C 1
ATOM 1444 O O . VAL A 1 189 ? -36.658 5.793 -8.770 1.00 44.63 191 VAL A O 1
ATOM 1448 N N . ASP A 1 190 ? -36.070 4.929 -10.738 1.00 36.40 192 ASP A N 1
ATOM 1449 C CA . ASP A 1 190 ? -35.042 3.985 -10.223 1.00 36.06 192 ASP A CA 1
ATOM 1450 C C . ASP A 1 190 ? -33.652 4.575 -10.534 1.00 37.27 192 ASP A C 1
ATOM 1451 O O . ASP A 1 190 ? -33.292 4.630 -11.715 1.00 43.79 192 ASP A O 1
ATOM 1456 N N . ILE A 1 191 ? -32.907 5.039 -9.526 1.00 33.06 193 ILE A N 1
ATOM 1457 C CA . ILE A 1 191 ? -31.556 5.639 -9.691 1.00 30.86 193 ILE A CA 1
ATOM 1458 C C . ILE A 1 191 ? -30.489 4.584 -9.401 1.00 29.73 193 ILE A C 1
ATOM 1459 O O . ILE A 1 191 ? -30.364 4.088 -8.289 1.00 30.83 193 ILE A O 1
ATOM 1464 N N . PRO A 1 192 ? -29.676 4.202 -10.405 1.00 29.56 194 PRO A N 1
ATOM 1465 C CA . PRO A 1 192 ? -28.754 3.083 -10.271 1.00 27.24 194 PRO A CA 1
ATOM 1466 C C . PRO A 1 192 ? -27.403 3.438 -9.649 1.00 28.98 194 PRO A C 1
ATOM 1467 O O . PRO A 1 192 ? -27.030 4.628 -9.608 1.00 25.52 194 PRO A O 1
ATOM 1471 N N . HIS A 1 193 ? -26.689 2.395 -9.217 1.00 28.02 195 HIS A N 1
ATOM 1472 C CA . HIS A 1 193 ? -25.250 2.509 -8.885 1.00 30.43 195 HIS A CA 1
ATOM 1473 C C . HIS A 1 193 ? -24.481 2.775 -10.185 1.00 30.47 195 HIS A C 1
ATOM 1474 O O . HIS A 1 193 ? -25.050 2.549 -11.272 1.00 32.41 195 HIS A O 1
ATOM 1481 N N . TYR A 1 194 ? -23.266 3.299 -10.073 1.00 27.73 196 TYR A N 1
ATOM 1482 C CA . TYR A 1 194 ? -22.338 3.516 -11.209 1.00 28.95 196 TYR A CA 1
ATOM 1483 C C . TYR A 1 194 ? -22.121 2.209 -11.974 1.00 27.55 196 TYR A C 1
ATOM 1484 O O . TYR A 1 194 ? -21.796 1.180 -11.357 1.00 26.96 196 TYR A O 1
ATOM 1493 N N . HIS A 1 195 ? -22.316 2.276 -13.289 1.00 28.22 197 HIS A N 1
ATOM 1494 C CA . HIS A 1 195 ? -22.156 1.141 -14.230 1.00 29.72 197 HIS A CA 1
ATOM 1495 C C . HIS A 1 195 ? -21.854 1.686 -15.638 1.00 29.26 197 HIS A C 1
ATOM 1496 O O . HIS A 1 195 ? -21.814 2.902 -15.806 1.00 26.92 197 HIS A O 1
ATOM 1503 N N . HIS A 1 196 ? -21.626 0.789 -16.596 1.00 30.05 198 HIS A N 1
ATOM 1504 C CA . HIS A 1 196 ? -21.309 1.115 -18.000 1.00 29.02 198 HIS A CA 1
ATOM 1505 C C . HIS A 1 196 ? -22.424 0.632 -18.917 1.00 29.78 198 HIS A C 1
ATOM 1506 O O . HIS A 1 196 ? -23.148 -0.334 -18.558 1.00 26.15 198 HIS A O 1
ATOM 1513 N N . ILE A 1 197 ? -22.558 1.325 -20.054 1.00 29.87 199 ILE A N 1
ATOM 1514 C CA . ILE A 1 197 ? -23.318 0.832 -21.228 1.00 28.70 199 ILE A CA 1
ATOM 1515 C C . ILE A 1 197 ? -22.314 0.733 -22.370 1.00 27.23 199 ILE A C 1
ATOM 1516 O O . ILE A 1 197 ? -21.709 1.766 -22.723 1.00 27.90 199 ILE A O 1
ATOM 1521 N N . GLN A 1 198 ? -22.109 -0.488 -22.854 1.00 26.58 200 GLN A N 1
ATOM 1522 C CA . GLN A 1 198 ? -21.372 -0.797 -24.101 1.00 26.80 200 GLN A CA 1
ATOM 1523 C C . GLN A 1 198 ? -22.258 -0.390 -25.285 1.00 30.00 200 GLN A C 1
ATOM 1524 O O . GLN A 1 198 ? -23.462 -0.770 -25.310 1.00 32.14 200 GLN A O 1
ATOM 1530 N N . ALA A 1 199 ? -21.698 0.397 -26.210 1.00 31.53 201 ALA A N 1
ATOM 1531 C CA . ALA A 1 199 ? -22.399 0.945 -27.395 1.00 31.65 201 ALA A CA 1
ATOM 1532 C C . ALA A 1 199 ? -21.638 0.522 -28.644 1.00 31.41 201 ALA A C 1
ATOM 1533 O O . ALA A 1 199 ? -20.406 0.577 -28.621 1.00 32.72 201 ALA A O 1
ATOM 1535 N N . HIS A 1 200 ? -22.367 0.103 -29.676 1.00 33.99 202 HIS A N 1
ATOM 1536 C CA . HIS A 1 200 ? -21.834 -0.341 -30.993 1.00 33.87 202 HIS A CA 1
ATOM 1537 C C . HIS A 1 200 ? -22.781 0.198 -32.058 1.00 33.58 202 HIS A C 1
ATOM 1538 O O . HIS A 1 200 ? -23.982 0.085 -31.852 1.00 35.78 202 HIS A O 1
ATOM 1545 N N . THR A 1 201 ? -22.262 0.824 -33.108 1.00 33.57 203 THR A N 1
ATOM 1546 C CA . THR A 1 201 ? -23.068 1.615 -34.072 1.00 31.40 203 THR A CA 1
ATOM 1547 C C . THR A 1 201 ? -22.497 1.428 -35.475 1.00 30.20 203 THR A C 1
ATOM 1548 O O . THR A 1 201 ? -21.327 1.757 -35.658 1.00 32.81 203 THR A O 1
ATOM 1552 N N . ILE A 1 202 ? -23.302 0.934 -36.413 1.00 29.34 204 ILE A N 1
ATOM 1553 C CA . ILE A 1 202 ? -22.962 0.889 -37.861 1.00 30.08 204 ILE A CA 1
ATOM 1554 C C . ILE A 1 202 ? -23.849 1.885 -38.618 1.00 28.68 204 ILE A C 1
ATOM 1555 O O . ILE A 1 202 ? -25.068 1.750 -38.551 1.00 27.13 204 ILE A O 1
ATOM 1560 N N . LEU A 1 203 ? -23.230 2.850 -39.302 1.00 29.13 205 LEU A N 1
ATOM 1561 C CA . LEU A 1 203 ? -23.881 3.835 -40.205 1.00 29.48 205 LEU A CA 1
ATOM 1562 C C . LEU A 1 203 ? -23.900 3.293 -41.642 1.00 31.50 205 LEU A C 1
ATOM 1563 O O . LEU A 1 203 ? -22.938 2.606 -42.036 1.00 33.01 205 LEU A O 1
ATOM 1568 N N . SER A 1 204 ? -24.956 3.576 -42.402 1.00 31.90 206 SER A N 1
ATOM 1569 C CA . SER A 1 204 ? -25.095 3.151 -43.822 1.00 34.08 206 SER A CA 1
ATOM 1570 C C . SER A 1 204 ? -25.931 4.179 -44.583 1.00 34.34 206 SER A C 1
ATOM 1571 O O . SER A 1 204 ? -26.616 4.985 -43.926 1.00 30.97 206 SER A O 1
ATOM 1574 N N . LYS A 1 205 ? -25.824 4.169 -45.913 1.00 35.30 207 LYS A N 1
ATOM 1575 C CA . LYS A 1 205 ? -26.687 4.949 -46.827 1.00 33.14 207 LYS A CA 1
ATOM 1576 C C . LYS A 1 205 ? -27.548 3.955 -47.594 1.00 35.69 207 LYS A C 1
ATOM 1577 O O . LYS A 1 205 ? -27.172 2.784 -47.698 1.00 36.31 207 LYS A O 1
ATOM 1583 N N . ASP A 1 206 ? -28.732 4.404 -47.971 1.00 41.77 208 ASP A N 1
ATOM 1584 C CA . ASP A 1 206 ? -29.639 3.761 -48.941 1.00 45.68 208 ASP A CA 1
ATOM 1585 C C . ASP A 1 206 ? -29.276 4.289 -50.327 1.00 42.36 208 ASP A C 1
ATOM 1586 O O . ASP A 1 206 ? -29.385 5.494 -50.584 1.00 36.63 208 ASP A O 1
ATOM 1591 N N . PRO A 1 207 ? -28.849 3.405 -51.261 1.00 39.06 209 PRO A N 1
ATOM 1592 C CA . PRO A 1 207 ? -28.559 3.825 -52.632 1.00 41.81 209 PRO A CA 1
ATOM 1593 C C . PRO A 1 207 ? -29.765 4.443 -53.358 1.00 42.00 209 PRO A C 1
ATOM 1594 O O . PRO A 1 207 ? -29.544 5.232 -54.225 1.00 40.99 209 PRO A O 1
ATOM 1598 N N . LYS A 1 208 ? -30.992 4.109 -52.953 1.00 45.37 210 LYS A N 1
ATOM 1599 C CA . LYS A 1 208 ? -32.246 4.580 -53.602 1.00 51.47 210 LYS A CA 1
ATOM 1600 C C . LYS A 1 208 ? -32.712 5.908 -52.986 1.00 50.19 210 LYS A C 1
ATOM 1601 O O . LYS A 1 208 ? -33.665 6.498 -53.521 1.00 57.04 210 LYS A O 1
ATOM 1607 N N . GLU A 1 209 ? -32.096 6.370 -51.898 1.00 49.19 211 GLU A N 1
ATOM 1608 C CA . GLU A 1 209 ? -32.534 7.600 -51.179 1.00 46.30 211 GLU A CA 1
ATOM 1609 C C . GLU A 1 209 ? -31.802 8.812 -51.773 1.00 42.77 211 GLU A C 1
ATOM 1610 O O . GLU A 1 209 ? -30.567 8.797 -51.742 1.00 51.91 211 GLU A O 1
ATOM 1616 N N . THR A 1 210 ? -32.517 9.832 -52.242 1.00 39.86 212 THR A N 1
ATOM 1617 C CA . THR A 1 210 ? -31.890 11.027 -52.882 1.00 45.44 212 THR A CA 1
ATOM 1618 C C . THR A 1 210 ? -31.631 12.151 -51.862 1.00 41.90 212 THR A C 1
ATOM 1619 O O . THR A 1 210 ? -30.770 12.997 -52.163 1.00 40.78 212 THR A O 1
ATOM 1623 N N . ARG A 1 211 ? -32.338 12.190 -50.728 1.00 42.46 213 ARG A N 1
ATOM 1624 C CA . ARG A 1 211 ? -32.134 13.256 -49.700 1.00 42.67 213 ARG A CA 1
ATOM 1625 C C . ARG A 1 211 ? -30.883 12.937 -48.864 1.00 40.47 213 ARG A C 1
ATOM 1626 O O . ARG A 1 211 ? -30.492 11.740 -48.824 1.00 37.60 213 ARG A O 1
ATOM 1634 N N . ASP A 1 212 ? -30.272 13.963 -48.252 1.00 36.09 214 ASP A N 1
ATOM 1635 C CA . ASP A 1 212 ? -29.168 13.787 -47.273 1.00 37.23 214 ASP A CA 1
ATOM 1636 C C . ASP A 1 212 ? -29.717 12.945 -46.110 1.00 36.15 214 ASP A C 1
ATOM 1637 O O . ASP A 1 212 ? -30.776 13.324 -45.567 1.00 38.19 214 ASP A O 1
ATOM 1642 N N . HIS A 1 213 ? -29.063 11.823 -45.784 1.00 31.93 215 HIS A N 1
ATOM 1643 C CA . HIS A 1 213 ? -29.640 10.795 -44.883 1.00 30.66 215 HIS A CA 1
ATOM 1644 C C . HIS A 1 213 ? -28.557 9.974 -44.167 1.00 31.13 215 HIS A C 1
ATOM 1645 O O . HIS A 1 213 ? -27.378 10.038 -44.573 1.00 34.42 215 HIS A O 1
ATOM 1652 N N . MET A 1 214 ? -28.983 9.230 -43.138 1.00 31.12 216 MET A N 1
ATOM 1653 C CA . MET A 1 214 ? -28.153 8.332 -42.307 1.00 31.42 216 MET A CA 1
ATOM 1654 C C . MET A 1 214 ? -29.049 7.214 -41.775 1.00 30.89 216 MET A C 1
ATOM 1655 O O . MET A 1 214 ? -30.061 7.509 -41.144 1.00 28.31 216 MET A O 1
ATOM 1660 N N . ASN A 1 215 ? -28.677 5.972 -42.057 1.00 33.08 217 ASN A N 1
ATOM 1661 C CA . ASN A 1 215 ? -29.283 4.758 -41.459 1.00 32.61 217 ASN A CA 1
ATOM 1662 C C . ASN A 1 215 ? -28.318 4.220 -40.407 1.00 32.79 217 ASN A C 1
ATOM 1663 O O . ASN A 1 215 ? -27.087 4.398 -40.555 1.00 32.67 217 ASN A O 1
ATOM 1668 N N . VAL A 1 216 ? -28.891 3.607 -39.372 1.00 32.05 218 VAL A N 1
ATOM 1669 C CA . VAL A 1 216 ? -28.154 3.221 -38.144 1.00 32.11 218 VAL A CA 1
ATOM 1670 C C . VAL A 1 216 ? -28.643 1.856 -37.696 1.00 31.54 218 VAL A C 1
ATOM 1671 O O . VAL A 1 216 ? -29.851 1.603 -37.696 1.00 29.56 218 VAL A O 1
ATOM 1675 N N . VAL A 1 217 ? -27.685 1.010 -37.354 1.00 33.50 219 VAL A N 1
ATOM 1676 C CA . VAL A 1 217 ? -27.891 -0.211 -36.533 1.00 36.88 219 VAL A CA 1
ATOM 1677 C C . VAL A 1 217 ? -26.990 -0.090 -35.295 1.00 36.62 219 VAL A C 1
ATOM 1678 O O . VAL A 1 217 ? -25.784 0.074 -35.445 1.00 41.31 219 VAL A O 1
ATOM 1682 N N . GLU A 1 218 ? -27.592 -0.150 -34.120 1.00 37.99 220 GLU A N 1
ATOM 1683 C CA . GLU A 1 218 ? -26.940 0.115 -32.817 1.00 35.63 220 GLU A CA 1
ATOM 1684 C C . GLU A 1 218 ? -27.252 -1.024 -31.837 1.00 34.30 220 GLU A C 1
ATOM 1685 O O . GLU A 1 218 ? -28.350 -1.585 -31.913 1.00 34.36 220 GLU A O 1
ATOM 1691 N N . VAL A 1 219 ? -26.304 -1.336 -30.955 1.00 34.42 221 VAL A N 1
ATOM 1692 C CA . VAL A 1 219 ? -26.481 -2.258 -29.799 1.00 34.85 221 VAL A CA 1
ATOM 1693 C C . VAL A 1 219 ? -25.954 -1.558 -28.534 1.00 35.06 221 VAL A C 1
ATOM 1694 O O . VAL A 1 219 ? -24.793 -1.080 -28.535 1.00 32.00 221 VAL A O 1
ATOM 1698 N N . PHE A 1 220 ? -26.810 -1.481 -27.512 1.00 32.27 222 PHE A N 1
ATOM 1699 C CA . PHE A 1 220 ? -26.522 -0.927 -26.169 1.00 29.76 222 PHE A CA 1
ATOM 1700 C C . PHE A 1 220 ? -26.773 -2.014 -25.129 1.00 28.79 222 PHE A C 1
ATOM 1701 O O . PHE A 1 220 ? -27.889 -2.539 -25.055 1.00 30.78 222 PHE A O 1
ATOM 1709 N N . ARG A 1 221 ? -25.756 -2.349 -24.353 1.00 29.93 223 ARG A N 1
ATOM 1710 C CA . ARG A 1 221 ? -25.881 -3.337 -23.254 1.00 32.20 223 ARG A CA 1
ATOM 1711 C C . ARG A 1 221 ? -25.275 -2.738 -21.986 1.00 33.24 223 ARG A C 1
ATOM 1712 O O . ARG A 1 221 ? -24.087 -2.350 -22.010 1.00 31.99 223 ARG A O 1
ATOM 1720 N N . ALA A 1 222 ? -26.087 -2.641 -20.933 1.00 32.84 224 ALA A N 1
ATOM 1721 C CA . ALA A 1 222 ? -25.652 -2.247 -19.582 1.00 32.52 224 ALA A CA 1
ATOM 1722 C C . ALA A 1 222 ? -24.787 -3.378 -19.020 1.00 28.36 224 ALA A C 1
ATOM 1723 O O . ALA A 1 222 ? -25.142 -4.528 -19.201 1.00 24.16 224 ALA A O 1
ATOM 1725 N N . ILE A 1 223 ? -23.658 -3.020 -18.424 1.00 31.34 225 ILE A N 1
ATOM 1726 C CA A ILE A 1 223 ? -22.723 -3.979 -17.768 0.50 33.25 225 ILE A CA 1
ATOM 1727 C CA B ILE A 1 223 ? -22.719 -3.979 -17.773 0.50 33.03 225 ILE A CA 1
ATOM 1728 C C . ILE A 1 223 ? -22.471 -3.499 -16.336 1.00 34.10 225 ILE A C 1
ATOM 1729 O O . ILE A 1 223 ? -22.209 -2.287 -16.146 1.00 34.91 225 ILE A O 1
ATOM 1738 N N . ASP A 1 224 ? -22.590 -4.418 -15.380 1.00 33.89 226 ASP A N 1
ATOM 1739 C CA . ASP A 1 224 ? -22.305 -4.164 -13.945 1.00 33.87 226 ASP A CA 1
ATOM 1740 C C . ASP A 1 224 ? -20.781 -4.278 -13.777 1.00 33.37 226 ASP A C 1
ATOM 1741 O O . ASP A 1 224 ? -20.295 -5.347 -13.347 1.00 34.04 226 ASP A O 1
ATOM 1746 N N . CYS A 1 225 ? -20.050 -3.234 -14.158 1.00 33.29 227 CYS A N 1
ATOM 1747 C CA . CYS A 1 225 ? -18.570 -3.272 -14.344 1.00 34.83 227 CYS A CA 1
ATOM 1748 C C . CYS A 1 225 ? -17.883 -3.542 -12.992 1.00 35.84 227 CYS A C 1
ATOM 1749 O O . CYS A 1 225 ? -16.802 -4.157 -12.986 1.00 35.44 227 CYS A O 1
ATOM 1752 N N . LYS A 1 226 ? -18.508 -3.141 -11.886 1.00 35.63 228 LYS A N 1
ATOM 1753 C CA . LYS A 1 226 ? -18.006 -3.408 -10.514 1.00 35.82 228 LYS A CA 1
ATOM 1754 C C . LYS A 1 226 ? -17.826 -4.919 -10.337 1.00 32.73 228 LYS A C 1
ATOM 1755 O O . LYS A 1 226 ? -16.890 -5.313 -9.647 1.00 32.09 228 LYS A O 1
ATOM 1761 N N . THR A 1 227 ? -18.655 -5.735 -10.977 1.00 32.43 229 THR A N 1
ATOM 1762 C CA . THR A 1 227 ? -18.547 -7.214 -10.939 1.00 32.68 229 THR A CA 1
ATOM 1763 C C . THR A 1 227 ? -17.812 -7.713 -12.185 1.00 33.97 229 THR A C 1
ATOM 1764 O O . THR A 1 227 ? -16.826 -8.447 -12.020 1.00 42.55 229 THR A O 1
ATOM 1768 N N . ALA A 1 228 ? -18.282 -7.342 -13.381 1.00 31.77 230 ALA A N 1
ATOM 1769 C CA . ALA A 1 228 ? -17.911 -7.975 -14.675 1.00 31.68 230 ALA A CA 1
ATOM 1770 C C . ALA A 1 228 ? -16.427 -7.769 -14.979 1.00 31.15 230 ALA A C 1
ATOM 1771 O O . ALA A 1 228 ? -15.885 -8.672 -15.604 1.00 27.23 230 ALA A O 1
ATOM 1773 N N . TYR A 1 229 ? -15.809 -6.652 -14.565 1.00 31.09 231 TYR A N 1
ATOM 1774 C CA . TYR A 1 229 ? -14.389 -6.337 -14.879 1.00 29.73 231 TYR A CA 1
ATOM 1775 C C . TYR A 1 229 ? -13.438 -6.948 -13.831 1.00 30.03 231 TYR A C 1
ATOM 1776 O O . TYR A 1 229 ? -12.221 -6.797 -13.952 1.00 32.30 231 TYR A O 1
ATOM 1785 N N . ALA A 1 230 ? -13.956 -7.579 -12.785 1.00 32.72 232 ALA A N 1
ATOM 1786 C CA . ALA A 1 230 ? -13.152 -8.121 -11.655 1.00 35.77 232 ALA A CA 1
ATOM 1787 C C . ALA A 1 230 ? -12.347 -9.337 -12.133 1.00 39.75 232 ALA A C 1
ATOM 1788 O O . ALA A 1 230 ? -11.354 -9.767 -11.470 1.00 41.64 232 ALA A O 1
ATOM 1791 N N . LEU B 1 7 ? 8.997 -12.256 -22.075 1.00 47.16 7 LEU B N 1
ATOM 1792 C CA . LEU B 1 7 ? 9.311 -11.036 -21.222 1.00 51.66 7 LEU B CA 1
ATOM 1793 C C . LEU B 1 7 ? 8.213 -10.871 -20.166 1.00 54.83 7 LEU B C 1
ATOM 1794 O O . LEU B 1 7 ? 8.536 -10.468 -19.039 1.00 65.77 7 LEU B O 1
ATOM 1799 N N . PHE B 1 8 ? 6.956 -11.109 -20.563 1.00 45.46 8 PHE B N 1
ATOM 1800 C CA . PHE B 1 8 ? 5.736 -11.004 -19.724 1.00 40.99 8 PHE B CA 1
ATOM 1801 C C . PHE B 1 8 ? 5.061 -12.373 -19.574 1.00 40.16 8 PHE B C 1
ATOM 1802 O O . PHE B 1 8 ? 3.867 -12.420 -19.206 1.00 40.01 8 PHE B O 1
ATOM 1810 N N . ARG B 1 9 ? 5.797 -13.451 -19.823 1.00 44.77 9 ARG B N 1
ATOM 1811 C CA . ARG B 1 9 ? 5.299 -14.853 -19.798 1.00 49.20 9 ARG B CA 1
ATOM 1812 C C . ARG B 1 9 ? 4.957 -15.257 -18.357 1.00 43.16 9 ARG B C 1
ATOM 1813 O O . ARG B 1 9 ? 4.061 -16.098 -18.172 1.00 36.11 9 ARG B O 1
ATOM 1821 N N . GLU B 1 10 ? 5.689 -14.694 -17.385 1.00 42.37 10 GLU B N 1
ATOM 1822 C CA . GLU B 1 10 ? 5.525 -14.986 -15.938 1.00 45.39 10 GLU B CA 1
ATOM 1823 C C . GLU B 1 10 ? 5.092 -13.715 -15.192 1.00 45.35 10 GLU B C 1
ATOM 1824 O O . GLU B 1 10 ? 5.332 -12.596 -15.695 1.00 44.66 10 GLU B O 1
ATOM 1830 N N . LYS B 1 11 ? 4.518 -13.896 -14.002 1.00 46.25 11 LYS B N 1
ATOM 1831 C CA . LYS B 1 11 ? 4.421 -12.869 -12.935 1.00 46.34 11 LYS B CA 1
ATOM 1832 C C . LYS B 1 11 ? 5.819 -12.284 -12.702 1.00 42.67 11 LYS B C 1
ATOM 1833 O O . LYS B 1 11 ? 6.765 -13.070 -12.530 1.00 45.94 11 LYS B O 1
ATOM 1839 N N . ILE B 1 12 ? 5.971 -10.963 -12.739 1.00 39.72 12 ILE B N 1
ATOM 1840 C CA . ILE B 1 12 ? 7.298 -10.331 -12.539 1.00 41.18 12 ILE B CA 1
ATOM 1841 C C . ILE B 1 12 ? 7.158 -9.135 -11.620 1.00 42.27 12 ILE B C 1
ATOM 1842 O O . ILE B 1 12 ? 6.116 -8.490 -11.590 1.00 38.57 12 ILE B O 1
ATOM 1847 N N . PRO B 1 13 ? 8.229 -8.803 -10.861 1.00 42.30 13 PRO B N 1
ATOM 1848 C CA . PRO B 1 13 ? 8.216 -7.660 -9.959 1.00 37.34 13 PRO B CA 1
ATOM 1849 C C . PRO B 1 13 ? 7.919 -6.338 -10.681 1.00 35.22 13 PRO B C 1
ATOM 1850 O O . PRO B 1 13 ? 8.302 -6.197 -11.820 1.00 29.63 13 PRO B O 1
ATOM 1854 N N . TYR B 1 14 ? 7.246 -5.432 -9.960 1.00 33.58 14 TYR B N 1
ATOM 1855 C CA . TYR B 1 14 ? 6.868 -4.072 -10.388 1.00 30.44 14 TYR B CA 1
ATOM 1856 C C . TYR B 1 14 ? 7.350 -3.126 -9.296 1.00 31.31 14 TYR B C 1
ATOM 1857 O O . TYR B 1 14 ? 7.034 -3.373 -8.134 1.00 32.07 14 TYR B O 1
ATOM 1866 N N . VAL B 1 15 ? 8.087 -2.079 -9.671 1.00 32.94 15 VAL B N 1
ATOM 1867 C CA . VAL B 1 15 ? 8.676 -1.058 -8.758 1.00 31.46 15 VAL B CA 1
ATOM 1868 C C . VAL B 1 15 ? 8.231 0.309 -9.246 1.00 29.07 15 VAL B C 1
ATOM 1869 O O . VAL B 1 15 ? 8.243 0.517 -10.439 1.00 34.01 15 VAL B O 1
ATOM 1873 N N . VAL B 1 16 ? 7.836 1.191 -8.341 1.00 29.61 16 VAL B N 1
ATOM 1874 C CA . VAL B 1 16 ? 7.378 2.568 -8.661 1.00 28.58 16 VAL B CA 1
ATOM 1875 C C . VAL B 1 16 ? 8.196 3.541 -7.822 1.00 28.43 16 VAL B C 1
ATOM 1876 O O . VAL B 1 16 ? 8.299 3.346 -6.612 1.00 28.65 16 VAL B O 1
ATOM 1880 N N . GLU B 1 17 ? 8.758 4.546 -8.478 1.00 30.35 17 GLU B N 1
ATOM 1881 C CA . GLU B 1 17 ? 9.440 5.699 -7.860 1.00 30.01 17 GLU B CA 1
ATOM 1882 C C . GLU B 1 17 ? 8.748 6.926 -8.410 1.00 28.43 17 GLU B C 1
ATOM 1883 O O . GLU B 1 17 ? 8.852 7.151 -9.610 1.00 25.83 17 GLU B O 1
ATOM 1889 N N . MET B 1 18 ? 8.003 7.625 -7.560 1.00 29.74 18 MET B N 1
ATOM 1890 C CA . MET B 1 18 ? 7.233 8.820 -7.940 1.00 31.28 18 MET B CA 1
ATOM 1891 C C . MET B 1 18 ? 7.736 10.025 -7.141 1.00 32.69 18 MET B C 1
ATOM 1892 O O . MET B 1 18 ? 7.950 9.899 -5.937 1.00 31.22 18 MET B O 1
ATOM 1897 N N . GLU B 1 19 ? 7.889 11.163 -7.801 1.00 33.84 19 GLU B N 1
ATOM 1898 C CA . GLU B 1 19 ? 8.137 12.477 -7.177 1.00 36.09 19 GLU B CA 1
ATOM 1899 C C . GLU B 1 19 ? 6.948 13.353 -7.560 1.00 36.68 19 GLU B C 1
ATOM 1900 O O . GLU B 1 19 ? 6.567 13.337 -8.738 1.00 40.87 19 GLU B O 1
ATOM 1906 N N . GLY B 1 20 ? 6.351 14.042 -6.591 1.00 34.29 20 GLY B N 1
ATOM 1907 C CA . GLY B 1 20 ? 5.191 14.907 -6.834 1.00 32.95 20 GLY B CA 1
ATOM 1908 C C . GLY B 1 20 ? 5.421 16.310 -6.315 1.00 33.25 20 GLY B C 1
ATOM 1909 O O . GLY B 1 20 ? 6.178 16.474 -5.372 1.00 34.81 20 GLY B O 1
ATOM 1910 N N . ASP B 1 21 ? 4.738 17.285 -6.896 1.00 33.09 21 ASP B N 1
ATOM 1911 C CA . ASP B 1 21 ? 4.690 18.693 -6.450 1.00 36.01 21 ASP B CA 1
ATOM 1912 C C . ASP B 1 21 ? 3.298 19.229 -6.810 1.00 37.70 21 ASP B C 1
ATOM 1913 O O . ASP B 1 21 ? 3.002 19.403 -8.000 1.00 35.97 21 ASP B O 1
ATOM 1918 N N . VAL B 1 22 ? 2.452 19.438 -5.811 1.00 41.34 22 VAL B N 1
ATOM 1919 C CA . VAL B 1 22 ? 1.060 19.946 -5.992 1.00 40.16 22 VAL B CA 1
ATOM 1920 C C . VAL B 1 22 ? 0.964 21.273 -5.233 1.00 37.06 22 VAL B C 1
ATOM 1921 O O . VAL B 1 22 ? 1.142 21.251 -4.022 1.00 33.36 22 VAL B O 1
ATOM 1925 N N . GLU B 1 23 ? 0.781 22.373 -5.944 1.00 37.70 23 GLU B N 1
ATOM 1926 C CA . GLU B 1 23 ? 0.711 23.737 -5.367 1.00 41.29 23 GLU B CA 1
ATOM 1927 C C . GLU B 1 23 ? 1.870 23.983 -4.387 1.00 42.99 23 GLU B C 1
ATOM 1928 O O . GLU B 1 23 ? 1.649 24.642 -3.375 1.00 42.63 23 GLU B O 1
ATOM 1934 N N . GLY B 1 24 ? 3.070 23.477 -4.682 1.00 42.02 24 GLY B N 1
ATOM 1935 C CA . GLY B 1 24 ? 4.275 23.715 -3.862 1.00 41.23 24 GLY B CA 1
ATOM 1936 C C . GLY B 1 24 ? 4.529 22.622 -2.835 1.00 41.62 24 GLY B C 1
ATOM 1937 O O . GLY B 1 24 ? 5.646 22.571 -2.308 1.00 44.15 24 GLY B O 1
ATOM 1938 N N . MET B 1 25 ? 3.544 21.774 -2.539 1.00 41.55 25 MET B N 1
ATOM 1939 C CA . MET B 1 25 ? 3.690 20.641 -1.584 1.00 41.24 25 MET B CA 1
ATOM 1940 C C . MET B 1 25 ? 4.415 19.473 -2.274 1.00 38.98 25 MET B C 1
ATOM 1941 O O . MET B 1 25 ? 3.811 18.793 -3.104 1.00 43.53 25 MET B O 1
ATOM 1946 N N . LYS B 1 26 ? 5.698 19.287 -1.987 1.00 38.29 26 LYS B N 1
ATOM 1947 C CA . LYS B 1 26 ? 6.531 18.208 -2.596 1.00 39.97 26 LYS B CA 1
ATOM 1948 C C . LYS B 1 26 ? 6.262 16.914 -1.846 1.00 34.79 26 LYS B C 1
ATOM 1949 O O . LYS B 1 26 ? 6.020 16.993 -0.685 1.00 40.36 26 LYS B O 1
ATOM 1955 N N . PHE B 1 27 ? 6.277 15.775 -2.517 1.00 33.69 27 PHE B N 1
ATOM 1956 C CA . PHE B 1 27 ? 6.153 14.446 -1.865 1.00 33.56 27 PHE B CA 1
ATOM 1957 C C . PHE B 1 27 ? 6.805 13.369 -2.725 1.00 29.32 27 PHE B C 1
ATOM 1958 O O . PHE B 1 27 ? 7.004 13.614 -3.902 1.00 33.05 27 PHE B O 1
ATOM 1966 N N . SER B 1 28 ? 7.140 12.247 -2.124 1.00 26.89 28 SER B N 1
ATOM 1967 C CA . SER B 1 28 ? 7.694 11.046 -2.782 1.00 32.24 28 SER B CA 1
ATOM 1968 C C . SER B 1 28 ? 6.829 9.829 -2.433 1.00 33.99 28 SER B C 1
ATOM 1969 O O . SER B 1 28 ? 6.390 9.728 -1.292 1.00 44.05 28 SER B O 1
ATOM 1972 N N . VAL B 1 29 ? 6.573 8.959 -3.398 1.00 31.02 29 VAL B N 1
ATOM 1973 C CA . VAL B 1 29 ? 5.865 7.675 -3.193 1.00 31.83 29 VAL B CA 1
ATOM 1974 C C . VAL B 1 29 ? 6.756 6.572 -3.756 1.00 34.32 29 VAL B C 1
ATOM 1975 O O . VAL B 1 29 ? 7.357 6.788 -4.799 1.00 38.53 29 VAL B O 1
ATOM 1979 N N . ARG B 1 30 ? 6.869 5.456 -3.050 1.00 33.72 30 ARG B N 1
ATOM 1980 C CA . ARG B 1 30 ? 7.610 4.262 -3.496 1.00 33.87 30 ARG B CA 1
ATOM 1981 C C . ARG B 1 30 ? 6.615 3.113 -3.456 1.00 34.18 30 ARG B C 1
ATOM 1982 O O . ARG B 1 30 ? 5.795 3.076 -2.532 1.00 38.18 30 ARG B O 1
ATOM 1990 N N . GLY B 1 31 ? 6.635 2.258 -4.465 1.00 31.12 31 GLY B N 1
ATOM 1991 C CA . GLY B 1 31 ? 5.767 1.074 -4.530 1.00 32.35 31 GLY B CA 1
ATOM 1992 C C . GLY B 1 31 ? 6.552 -0.146 -4.946 1.00 32.91 31 GLY B C 1
ATOM 1993 O O . GLY B 1 31 ? 7.561 0.003 -5.638 1.00 35.11 31 GLY B O 1
ATOM 1994 N N . LYS B 1 32 ? 6.129 -1.302 -4.475 1.00 33.54 32 LYS B N 1
ATOM 1995 C CA . LYS B 1 32 ? 6.672 -2.614 -4.871 1.00 39.86 32 LYS B CA 1
ATOM 1996 C C . LYS B 1 32 ? 5.475 -3.551 -4.977 1.00 36.10 32 LYS B C 1
ATOM 1997 O O . LYS B 1 32 ? 4.547 -3.428 -4.164 1.00 40.64 32 LYS B O 1
ATOM 2003 N N . GLY B 1 33 ? 5.476 -4.394 -5.993 1.00 34.60 33 GLY B N 1
ATOM 2004 C CA . GLY B 1 33 ? 4.454 -5.425 -6.189 1.00 36.24 33 GLY B CA 1
ATOM 2005 C C . GLY B 1 33 ? 4.856 -6.338 -7.317 1.00 38.63 33 GLY B C 1
ATOM 2006 O O . GLY B 1 33 ? 6.059 -6.493 -7.558 1.00 37.25 33 GLY B O 1
ATOM 2007 N N . HIS B 1 34 ? 3.868 -6.910 -7.985 1.00 38.25 34 HIS B N 1
ATOM 2008 C CA A HIS B 1 34 ? 4.069 -7.778 -9.167 0.55 37.08 34 HIS B CA 1
ATOM 2009 C CA B HIS B 1 34 ? 4.064 -7.795 -9.156 0.45 37.56 34 HIS B CA 1
ATOM 2010 C C . HIS B 1 34 ? 2.955 -7.494 -10.172 1.00 38.42 34 HIS B C 1
ATOM 2011 O O . HIS B 1 34 ? 1.888 -7.014 -9.762 1.00 41.73 34 HIS B O 1
ATOM 2024 N N . GLY B 1 35 ? 3.225 -7.755 -11.445 1.00 39.66 35 GLY B N 1
ATOM 2025 C CA . GLY B 1 35 ? 2.244 -7.733 -12.544 1.00 36.78 35 GLY B CA 1
ATOM 2026 C C . GLY B 1 35 ? 2.237 -9.078 -13.239 1.00 33.45 35 GLY B C 1
ATOM 2027 O O . GLY B 1 35 ? 3.297 -9.681 -13.338 1.00 32.40 35 GLY B O 1
ATOM 2028 N N . ASP B 1 36 ? 1.069 -9.567 -13.640 1.00 35.13 36 ASP B N 1
ATOM 2029 C CA . ASP B 1 36 ? 0.933 -10.846 -14.378 1.00 35.64 36 ASP B CA 1
ATOM 2030 C C . ASP B 1 36 ? 0.074 -10.587 -15.623 1.00 36.02 36 ASP B C 1
ATOM 2031 O O . ASP B 1 36 ? -1.171 -10.546 -15.500 1.00 39.04 36 ASP B O 1
ATOM 2036 N N . ALA B 1 37 ? 0.724 -10.434 -16.776 1.00 33.20 37 ALA B N 1
ATOM 2037 C CA . ALA B 1 37 ? 0.092 -10.096 -18.072 1.00 33.45 37 ALA B CA 1
ATOM 2038 C C . ALA B 1 37 ? -0.734 -11.284 -18.588 1.00 31.64 37 ALA B C 1
ATOM 2039 O O . ALA B 1 37 ? -1.529 -11.072 -19.498 1.00 34.37 37 ALA B O 1
ATOM 2041 N N . ASN B 1 38 ? -0.554 -12.469 -18.019 1.00 29.32 38 ASN B N 1
ATOM 2042 C CA . ASN B 1 38 ? -1.381 -13.664 -18.312 1.00 34.13 38 ASN B CA 1
ATOM 2043 C C . ASN B 1 38 ? -2.812 -13.421 -17.830 1.00 36.59 38 ASN B C 1
ATOM 2044 O O . ASN B 1 38 ? -3.731 -13.897 -18.514 1.00 38.46 38 ASN B O 1
ATOM 2049 N N . THR B 1 39 ? -2.983 -12.729 -16.699 1.00 35.71 39 THR B N 1
ATOM 2050 C CA . THR B 1 39 ? -4.284 -12.478 -16.015 1.00 35.34 39 THR B CA 1
ATOM 2051 C C . THR B 1 39 ? -4.662 -10.989 -16.085 1.00 34.94 39 THR B C 1
ATOM 2052 O O . THR B 1 39 ? -5.845 -10.671 -15.895 1.00 30.24 39 THR B O 1
ATOM 2056 N N . GLY B 1 40 ? -3.686 -10.111 -16.332 1.00 37.35 40 GLY B N 1
ATOM 2057 C CA . GLY B 1 40 ? -3.879 -8.649 -16.309 1.00 37.15 40 GLY B CA 1
ATOM 2058 C C . GLY B 1 40 ? -3.862 -8.082 -14.902 1.00 37.90 40 GLY B C 1
ATOM 2059 O O . GLY B 1 40 ? -4.237 -6.908 -14.757 1.00 40.04 40 GLY B O 1
ATOM 2060 N N . LYS B 1 41 ? -3.418 -8.860 -13.909 1.00 41.17 41 LYS B N 1
ATOM 2061 C CA . LYS B 1 41 ? -3.502 -8.523 -12.461 1.00 39.64 41 LYS B CA 1
ATOM 2062 C C . LYS B 1 41 ? -2.242 -7.767 -12.017 1.00 39.64 41 LYS B C 1
ATOM 2063 O O . LYS B 1 41 ? -1.128 -8.165 -12.385 1.00 37.67 41 LYS B O 1
ATOM 2069 N N . ILE B 1 42 ? -2.420 -6.657 -11.310 1.00 36.94 42 ILE B N 1
ATOM 2070 C CA . ILE B 1 42 ? -1.343 -5.958 -10.560 1.00 37.96 42 ILE B CA 1
ATOM 2071 C C . ILE B 1 42 ? -1.722 -5.985 -9.077 1.00 41.81 42 ILE B C 1
ATOM 2072 O O . ILE B 1 42 ? -2.879 -5.648 -8.748 1.00 47.61 42 ILE B O 1
ATOM 2077 N N . GLU B 1 43 ? -0.780 -6.389 -8.222 1.00 43.47 43 GLU B N 1
ATOM 2078 C CA . GLU B 1 43 ? -0.827 -6.196 -6.753 1.00 38.98 43 GLU B CA 1
ATOM 2079 C C . GLU B 1 43 ? 0.410 -5.393 -6.369 1.00 34.72 43 GLU B C 1
ATOM 2080 O O . GLU B 1 43 ? 1.508 -5.825 -6.703 1.00 38.59 43 GLU B O 1
ATOM 2086 N N . ALA B 1 44 ? 0.244 -4.250 -5.726 1.00 32.58 44 ALA B N 1
ATOM 2087 C CA . ALA B 1 44 ? 1.381 -3.425 -5.256 1.00 36.09 44 ALA B CA 1
ATOM 2088 C C . ALA B 1 44 ? 1.039 -2.741 -3.927 1.00 35.84 44 ALA B C 1
ATOM 2089 O O . ALA B 1 44 ? -0.152 -2.534 -3.656 1.00 35.20 44 ALA B O 1
ATOM 2091 N N . SER B 1 45 ? 2.070 -2.418 -3.141 1.00 36.01 45 SER B N 1
ATOM 2092 C CA . SER B 1 45 ? 1.986 -1.583 -1.923 1.00 35.25 45 SER B CA 1
ATOM 2093 C C . SER B 1 45 ? 2.717 -0.277 -2.181 1.00 31.82 45 SER B C 1
ATOM 2094 O O . SER B 1 45 ? 3.851 -0.328 -2.648 1.00 36.29 45 SER B O 1
ATOM 2097 N N . PHE B 1 46 ? 2.083 0.837 -1.874 1.00 29.76 46 PHE B N 1
ATOM 2098 C CA . PHE B 1 46 ? 2.654 2.194 -2.017 1.00 33.26 46 PHE B CA 1
ATOM 2099 C C . PHE B 1 46 ? 2.788 2.813 -0.623 1.00 35.29 46 PHE B C 1
ATOM 2100 O O . PHE B 1 46 ? 1.909 2.652 0.206 1.00 36.45 46 PHE B O 1
ATOM 2108 N N . ILE B 1 47 ? 3.916 3.471 -0.389 1.00 37.46 47 ILE B N 1
ATOM 2109 C CA . ILE B 1 47 ? 4.256 4.224 0.845 1.00 35.65 47 ILE B CA 1
ATOM 2110 C C . ILE B 1 47 ? 4.518 5.653 0.408 1.00 34.98 47 ILE B C 1
ATOM 2111 O O . ILE B 1 47 ? 5.255 5.815 -0.572 1.00 36.85 47 ILE B O 1
ATOM 2116 N N . CYS B 1 48 ? 3.958 6.649 1.091 1.00 33.41 48 CYS B N 1
ATOM 2117 C CA . CYS B 1 48 ? 4.467 8.031 0.984 1.00 33.42 48 CYS B CA 1
ATOM 2118 C C . CYS B 1 48 ? 5.682 8.118 1.917 1.00 37.13 48 CYS B C 1
ATOM 2119 O O . CYS B 1 48 ? 5.490 7.960 3.144 1.00 38.11 48 CYS B O 1
ATOM 2122 N N . THR B 1 49 ? 6.885 8.308 1.364 1.00 35.05 49 THR B N 1
ATOM 2123 C CA . THR B 1 49 ? 8.163 8.268 2.114 1.00 37.31 49 THR B CA 1
ATOM 2124 C C . THR B 1 49 ? 8.512 9.660 2.652 1.00 39.22 49 THR B C 1
ATOM 2125 O O . THR B 1 49 ? 9.516 9.741 3.359 1.00 45.15 49 THR B O 1
ATOM 2129 N N . THR B 1 50 ? 7.716 10.693 2.379 1.00 37.92 50 THR B N 1
ATOM 2130 C CA . THR B 1 50 ? 7.947 12.070 2.898 1.00 40.75 50 THR B CA 1
ATOM 2131 C C . THR B 1 50 ? 6.934 12.450 3.996 1.00 40.96 50 THR B C 1
ATOM 2132 O O . THR B 1 50 ? 6.838 13.633 4.346 1.00 41.37 50 THR B O 1
ATOM 2136 N N . GLY B 1 51 ? 6.184 11.485 4.510 1.00 41.12 51 GLY B N 1
ATOM 2137 C CA . GLY B 1 51 ? 5.184 11.718 5.559 1.00 38.22 51 GLY B CA 1
ATOM 2138 C C . GLY B 1 51 ? 3.784 11.447 5.065 1.00 37.08 51 GLY B C 1
ATOM 2139 O O . GLY B 1 51 ? 3.538 10.333 4.568 1.00 40.88 51 GLY B O 1
ATOM 2140 N N . GLU B 1 52 ? 2.906 12.428 5.244 1.00 37.20 52 GLU B N 1
ATOM 2141 C CA A GLU B 1 52 ? 1.468 12.395 4.881 0.55 37.73 52 GLU B CA 1
ATOM 2142 C CA B GLU B 1 52 ? 1.479 12.289 4.854 0.45 38.27 52 GLU B CA 1
ATOM 2143 C C . GLU B 1 52 ? 1.376 12.786 3.407 1.00 37.97 52 GLU B C 1
ATOM 2144 O O . GLU B 1 52 ? 2.010 13.795 3.061 1.00 39.97 52 GLU B O 1
ATOM 2155 N N . LEU B 1 53 ? 0.669 12.029 2.572 1.00 37.08 53 LEU B N 1
ATOM 2156 C CA . LEU B 1 53 ? 0.418 12.422 1.159 1.00 37.17 53 LEU B CA 1
ATOM 2157 C C . LEU B 1 53 ? -0.432 13.687 1.184 1.00 37.20 53 LEU B C 1
ATOM 2158 O O . LEU B 1 53 ? -1.424 13.739 1.895 1.00 38.26 53 LEU B O 1
ATOM 2163 N N . PRO B 1 54 ? -0.073 14.761 0.452 1.00 38.21 54 PRO B N 1
ATOM 2164 C CA . PRO B 1 54 ? -0.827 16.015 0.507 1.00 37.37 54 PRO B CA 1
ATOM 2165 C C . PRO B 1 54 ? -2.093 16.065 -0.367 1.00 35.36 54 PRO B C 1
ATOM 2166 O O . PRO B 1 54 ? -2.743 17.119 -0.405 1.00 34.56 54 PRO B O 1
ATOM 2170 N N . VAL B 1 55 ? -2.387 14.964 -1.069 1.00 31.75 55 VAL B N 1
ATOM 2171 C CA . VAL B 1 55 ? -3.576 14.805 -1.950 1.00 30.90 55 VAL B CA 1
ATOM 2172 C C . VAL B 1 55 ? -4.152 13.417 -1.708 1.00 29.13 55 VAL B C 1
ATOM 2173 O O . VAL B 1 55 ? -3.470 12.548 -1.162 1.00 27.88 55 VAL B O 1
ATOM 2177 N N . PRO B 1 56 ? -5.391 13.135 -2.165 1.00 26.66 56 PRO B N 1
ATOM 2178 C CA . PRO B 1 56 ? -5.991 11.814 -1.970 1.00 26.52 56 PRO B CA 1
ATOM 2179 C C . PRO B 1 56 ? -5.161 10.749 -2.683 1.00 26.76 56 PRO B C 1
ATOM 2180 O O . PRO B 1 56 ? -4.656 11.025 -3.735 1.00 27.65 56 PRO B O 1
ATOM 2184 N N . TRP B 1 57 ? -5.032 9.573 -2.085 1.00 27.70 57 TRP B N 1
ATOM 2185 C CA . TRP B 1 57 ? -4.379 8.407 -2.720 1.00 30.20 57 TRP B CA 1
ATOM 2186 C C . TRP B 1 57 ? -5.079 8.092 -4.048 1.00 30.59 57 TRP B C 1
ATOM 2187 O O . TRP B 1 57 ? -4.378 7.898 -5.051 1.00 35.42 57 TRP B O 1
ATOM 2198 N N . SER B 1 58 ? -6.407 8.047 -4.071 1.00 33.87 58 SER B N 1
ATOM 2199 C CA . SER B 1 58 ? -7.194 7.702 -5.288 1.00 36.23 58 SER B CA 1
ATOM 2200 C C . SER B 1 58 ? -6.823 8.673 -6.431 1.00 33.82 58 SER B C 1
ATOM 2201 O O . SER B 1 58 ? -6.789 8.229 -7.604 1.00 31.44 58 SER B O 1
ATOM 2204 N N . SER B 1 59 ? -6.480 9.927 -6.108 1.00 30.43 59 SER B N 1
ATOM 2205 C CA . SER B 1 59 ? -6.172 10.959 -7.135 1.00 30.27 59 SER B CA 1
ATOM 2206 C C . SER B 1 59 ? -4.907 10.577 -7.913 1.00 29.55 59 SER B C 1
ATOM 2207 O O . SER B 1 59 ? -4.811 10.989 -9.092 1.00 31.43 59 SER B O 1
ATOM 2210 N N . ILE B 1 60 ? -3.999 9.795 -7.322 1.00 29.73 60 ILE B N 1
ATOM 2211 C CA . ILE B 1 60 ? -2.694 9.444 -7.966 1.00 28.89 60 ILE B CA 1
ATOM 2212 C C . ILE B 1 60 ? -2.648 7.966 -8.354 1.00 26.86 60 ILE B C 1
ATOM 2213 O O . ILE B 1 60 ? -1.572 7.532 -8.783 1.00 31.22 60 ILE B O 1
ATOM 2218 N N . LEU B 1 61 ? -3.753 7.228 -8.239 1.00 27.76 61 LEU B N 1
ATOM 2219 C CA . LEU B 1 61 ? -3.791 5.771 -8.540 1.00 27.30 61 LEU B CA 1
ATOM 2220 C C . LEU B 1 61 ? -3.319 5.534 -9.984 1.00 27.40 61 LEU B C 1
ATOM 2221 O O . LEU B 1 61 ? -2.430 4.708 -10.188 1.00 27.84 61 LEU B O 1
ATOM 2226 N N . THR B 1 62 ? -3.890 6.237 -10.956 1.00 28.13 62 THR B N 1
ATOM 2227 C CA . THR B 1 62 ? -3.575 6.044 -12.394 1.00 28.11 62 THR B CA 1
ATOM 2228 C C . THR B 1 62 ? -2.107 6.398 -12.658 1.00 27.87 62 THR B C 1
ATOM 2229 O O . THR B 1 62 ? -1.499 5.767 -13.555 1.00 27.27 62 THR B O 1
ATOM 2233 N N . THR B 1 63 ? -1.554 7.377 -11.939 1.00 25.91 63 THR B N 1
ATOM 2234 C CA . THR B 1 63 ? -0.157 7.827 -12.145 1.00 26.49 63 THR B CA 1
ATOM 2235 C C . THR B 1 63 ? 0.836 6.726 -11.704 1.00 28.13 63 THR B C 1
ATOM 2236 O O . THR B 1 63 ? 1.855 6.522 -12.391 1.00 29.30 63 THR B O 1
ATOM 2240 N N . VAL B 1 64 ? 0.541 6.006 -10.625 1.00 27.66 64 VAL B N 1
ATOM 2241 C CA . VAL B 1 64 ? 1.440 4.966 -10.061 1.00 28.64 64 VAL B CA 1
ATOM 2242 C C . VAL B 1 64 ? 1.062 3.600 -10.633 1.00 28.58 64 VAL B C 1
ATOM 2243 O O . VAL B 1 64 ? 1.897 2.686 -10.736 1.00 27.83 64 VAL B O 1
ATOM 2269 N N . ALA B 1 66 ? 1.166 0.940 -15.250 1.00 31.74 68 ALA B N 1
ATOM 2270 C CA . ALA B 1 66 ? 1.907 -0.168 -15.918 1.00 33.91 68 ALA B CA 1
ATOM 2271 C C . ALA B 1 66 ? 0.954 -0.916 -16.858 1.00 33.08 68 ALA B C 1
ATOM 2272 O O . ALA B 1 66 ? 0.600 -2.078 -16.558 1.00 34.97 68 ALA B O 1
ATOM 2274 N N . GLN B 1 67 ? 0.587 -0.260 -17.962 1.00 32.39 69 GLN B N 1
ATOM 2275 C CA . GLN B 1 67 ? -0.376 -0.753 -18.981 1.00 31.16 69 GLN B CA 1
ATOM 2276 C C . GLN B 1 67 ? 0.174 -2.028 -19.627 1.00 30.23 69 GLN B C 1
ATOM 2277 O O . GLN B 1 67 ? -0.617 -2.842 -20.103 1.00 29.39 69 GLN B O 1
ATOM 2283 N N . CYS B 1 68 ? 1.495 -2.211 -19.619 1.00 32.31 70 CYS B N 1
ATOM 2284 C CA . CYS B 1 68 ? 2.164 -3.413 -20.172 1.00 33.26 70 CYS B CA 1
ATOM 2285 C C . CYS B 1 68 ? 1.646 -4.691 -19.491 1.00 33.01 70 CYS B C 1
ATOM 2286 O O . CYS B 1 68 ? 1.727 -5.754 -20.113 1.00 32.33 70 CYS B O 1
ATOM 2289 N N . PHE B 1 69 ? 1.097 -4.604 -18.280 1.00 30.70 71 PHE B N 1
ATOM 2290 C CA . PHE B 1 69 ? 0.616 -5.796 -17.542 1.00 32.14 71 PHE B CA 1
ATOM 2291 C C . PHE B 1 69 ? -0.797 -6.197 -17.970 1.00 31.03 71 PHE B C 1
ATOM 2292 O O . PHE B 1 69 ? -1.245 -7.257 -17.521 1.00 30.33 71 PHE B O 1
ATOM 2300 N N . ALA B 1 70 ? -1.472 -5.391 -18.791 1.00 30.77 72 ALA B N 1
ATOM 2301 C CA . ALA B 1 70 ? -2.865 -5.654 -19.210 1.00 29.25 72 ALA B CA 1
ATOM 2302 C C . ALA B 1 70 ? -2.889 -6.987 -19.952 1.00 30.50 72 ALA B C 1
ATOM 2303 O O . ALA B 1 70 ? -1.905 -7.298 -20.660 1.00 32.61 72 ALA B O 1
ATOM 2305 N N . LYS B 1 71 ? -3.973 -7.751 -19.782 1.00 30.94 73 LYS B N 1
ATOM 2306 C CA . LYS B 1 71 ? -4.179 -9.011 -20.533 1.00 30.79 73 LYS B CA 1
ATOM 2307 C C . LYS B 1 71 ? -4.635 -8.668 -21.952 1.00 28.32 73 LYS B C 1
ATOM 2308 O O . LYS B 1 71 ? -5.732 -8.112 -22.090 1.00 26.52 73 LYS B O 1
ATOM 2314 N N . TYR B 1 72 ? -3.810 -8.987 -22.944 1.00 29.27 74 TYR B N 1
ATOM 2315 C CA . TYR B 1 72 ? -4.036 -8.681 -24.379 1.00 32.71 74 TYR B CA 1
ATOM 2316 C C . TYR B 1 72 ? -4.335 -9.993 -25.089 1.00 34.29 74 TYR B C 1
ATOM 2317 O O . TYR B 1 72 ? -3.660 -10.979 -24.865 1.00 37.03 74 TYR B O 1
ATOM 2326 N N . PRO B 1 73 ? -5.375 -10.059 -25.943 1.00 40.96 75 PRO B N 1
ATOM 2327 C CA . PRO B 1 73 ? -5.565 -11.223 -26.809 1.00 41.28 75 PRO B CA 1
ATOM 2328 C C . PRO B 1 73 ? -4.576 -11.134 -27.977 1.00 45.81 75 PRO B C 1
ATOM 2329 O O . PRO B 1 73 ? -3.929 -10.083 -28.122 1.00 46.86 75 PRO B O 1
ATOM 2333 N N . ASN B 1 74 ? -4.481 -12.205 -28.777 1.00 50.41 76 ASN B N 1
ATOM 2334 C CA . ASN B 1 74 ? -3.522 -12.322 -29.911 1.00 50.02 76 ASN B CA 1
ATOM 2335 C C . ASN B 1 74 ? -3.852 -11.294 -30.996 1.00 45.79 76 ASN B C 1
ATOM 2336 O O . ASN B 1 74 ? -2.930 -10.865 -31.675 1.00 50.28 76 ASN B O 1
ATOM 2341 N N . ASP B 1 75 ? -5.124 -10.929 -31.163 1.00 44.94 77 ASP B N 1
ATOM 2342 C CA . ASP B 1 75 ? -5.578 -10.166 -32.349 1.00 44.16 77 ASP B CA 1
ATOM 2343 C C . ASP B 1 75 ? -5.706 -8.677 -32.019 1.00 36.15 77 ASP B C 1
ATOM 2344 O O . ASP B 1 75 ? -6.327 -7.982 -32.803 1.00 35.66 77 ASP B O 1
ATOM 2349 N N . ILE B 1 76 ? -5.075 -8.172 -30.961 1.00 32.55 78 ILE B N 1
ATOM 2350 C CA . ILE B 1 76 ? -4.889 -6.702 -30.772 1.00 31.19 78 ILE B CA 1
ATOM 2351 C C . ILE B 1 76 ? -3.426 -6.455 -30.466 1.00 29.83 78 ILE B C 1
ATOM 2352 O O . ILE B 1 76 ? -2.893 -7.077 -29.558 1.00 35.33 78 ILE B O 1
ATOM 2357 N N . LYS B 1 77 ? -2.809 -5.546 -31.195 1.00 32.20 79 LYS B N 1
ATOM 2358 C CA . LYS B 1 77 ? -1.394 -5.181 -30.963 1.00 28.95 79 LYS B CA 1
ATOM 2359 C C . LYS B 1 77 ? -1.285 -4.576 -29.559 1.00 28.31 79 LYS B C 1
ATOM 2360 O O . LYS B 1 77 ? -2.188 -3.820 -29.118 1.00 24.92 79 LYS B O 1
ATOM 2366 N N . ASP B 1 78 ? -0.216 -4.964 -28.872 1.00 29.06 80 ASP B N 1
ATOM 2367 C CA . ASP B 1 78 ? 0.101 -4.620 -27.470 1.00 28.78 80 ASP B CA 1
ATOM 2368 C C . ASP B 1 78 ? 1.257 -3.619 -27.479 1.00 28.46 80 ASP B C 1
ATOM 2369 O O . ASP B 1 78 ? 2.435 -4.069 -27.457 1.00 27.20 80 ASP B O 1
ATOM 2374 N N . TYR B 1 79 ? 0.946 -2.323 -27.565 1.00 26.38 81 TYR B N 1
ATOM 2375 C CA . TYR B 1 79 ? 1.970 -1.275 -27.808 1.00 28.34 81 TYR B CA 1
ATOM 2376 C C . TYR B 1 79 ? 2.980 -1.249 -26.662 1.00 31.92 81 TYR B C 1
ATOM 2377 O O . TYR B 1 79 ? 4.183 -1.306 -26.909 1.00 29.72 81 TYR B O 1
ATOM 2386 N N . PRO B 1 80 ? 2.530 -1.143 -25.386 1.00 34.51 82 PRO B N 1
ATOM 2387 C CA . PRO B 1 80 ? 3.437 -1.125 -24.240 1.00 32.18 82 PRO B CA 1
ATOM 2388 C C . PRO B 1 80 ? 4.386 -2.329 -24.176 1.00 30.64 82 PRO B C 1
ATOM 2389 O O . PRO B 1 80 ? 5.551 -2.117 -23.979 1.00 32.15 82 PRO B O 1
ATOM 2393 N N . LYS B 1 81 ? 3.912 -3.551 -24.343 1.00 29.57 83 LYS B N 1
ATOM 2394 C CA . LYS B 1 81 ? 4.832 -4.726 -24.305 1.00 31.34 83 LYS B CA 1
ATOM 2395 C C . LYS B 1 81 ? 5.802 -4.644 -25.499 1.00 32.46 83 LYS B C 1
ATOM 2396 O O . LYS B 1 81 ? 6.955 -5.058 -25.349 1.00 32.28 83 LYS B O 1
ATOM 2402 N N . SER B 1 82 ? 5.366 -4.149 -26.654 1.00 33.02 84 SER B N 1
ATOM 2403 C CA . SER B 1 82 ? 6.207 -4.069 -27.873 1.00 32.91 84 SER B CA 1
ATOM 2404 C C . SER B 1 82 ? 7.358 -3.078 -27.647 1.00 34.80 84 SER B C 1
ATOM 2405 O O . SER B 1 82 ? 8.451 -3.299 -28.212 1.00 37.38 84 SER B O 1
ATOM 2408 N N . ALA B 1 83 ? 7.134 -2.041 -26.833 1.00 34.64 85 ALA B N 1
ATOM 2409 C CA . ALA B 1 83 ? 8.124 -0.981 -26.530 1.00 33.71 85 ALA B CA 1
ATOM 2410 C C . ALA B 1 83 ? 9.178 -1.514 -25.557 1.00 34.52 85 ALA B C 1
ATOM 2411 O O . ALA B 1 83 ? 10.207 -0.829 -25.363 1.00 38.05 85 ALA B O 1
ATOM 2413 N N . MET B 1 84 ? 8.918 -2.660 -24.941 1.00 32.19 86 MET B N 1
ATOM 2414 C CA . MET B 1 84 ? 9.823 -3.289 -23.952 1.00 38.27 86 MET B CA 1
ATOM 2415 C C . MET B 1 84 ? 10.843 -4.141 -24.701 1.00 39.91 86 MET B C 1
ATOM 2416 O O . MET B 1 84 ? 10.541 -4.640 -25.785 1.00 44.74 86 MET B O 1
ATOM 2421 N N . PRO B 1 85 ? 12.063 -4.370 -24.147 1.00 43.73 87 PRO B N 1
ATOM 2422 C CA . PRO B 1 85 ? 12.444 -3.885 -22.811 1.00 39.92 87 PRO B CA 1
ATOM 2423 C C . PRO B 1 85 ? 12.989 -2.459 -22.655 1.00 35.07 87 PRO B C 1
ATOM 2424 O O . PRO B 1 85 ? 13.057 -2.024 -21.555 1.00 34.42 87 PRO B O 1
ATOM 2428 N N . GLU B 1 86 ? 13.359 -1.772 -23.727 1.00 34.93 88 GLU B N 1
ATOM 2429 C CA . GLU B 1 86 ? 13.876 -0.383 -23.643 1.00 38.51 88 GLU B CA 1
ATOM 2430 C C . GLU B 1 86 ? 12.803 0.471 -22.962 1.00 38.03 88 GLU B C 1
ATOM 2431 O O . GLU B 1 86 ? 13.148 1.420 -22.243 1.00 40.75 88 GLU B O 1
ATOM 2437 N N . GLY B 1 87 ? 11.531 0.158 -23.208 1.00 35.42 89 GLY B N 1
ATOM 2438 C CA . GLY B 1 87 ? 10.400 0.772 -22.493 1.00 33.74 89 GLY B CA 1
ATOM 2439 C C . GLY B 1 87 ? 9.748 1.932 -23.229 1.00 31.72 89 GLY B C 1
ATOM 2440 O O . GLY B 1 87 ? 9.981 2.105 -24.423 1.00 32.18 89 GLY B O 1
ATOM 2441 N N . TYR B 1 88 ? 8.921 2.703 -22.529 1.00 29.37 90 TYR B N 1
ATOM 2442 C CA . TYR B 1 88 ? 8.089 3.762 -23.139 1.00 31.68 90 TYR B CA 1
ATOM 2443 C C . TYR B 1 88 ? 7.895 4.916 -22.164 1.00 30.89 90 TYR B C 1
ATOM 2444 O O . TYR B 1 88 ? 7.990 4.712 -20.948 1.00 32.34 90 TYR B O 1
ATOM 2453 N N . VAL B 1 89 ? 7.627 6.085 -22.725 1.00 29.45 91 VAL B N 1
ATOM 2454 C CA . VAL B 1 89 ? 7.230 7.306 -21.981 1.00 33.72 91 VAL B CA 1
ATOM 2455 C C . VAL B 1 89 ? 5.702 7.348 -21.923 1.00 32.21 91 VAL B C 1
ATOM 2456 O O . VAL B 1 89 ? 5.078 7.122 -22.973 1.00 37.00 91 VAL B O 1
ATOM 2460 N N . GLN B 1 90 ? 5.138 7.575 -20.734 1.00 31.11 92 GLN B N 1
ATOM 2461 C CA . GLN B 1 90 ? 3.679 7.734 -20.520 1.00 30.08 92 GLN B CA 1
ATOM 2462 C C . GLN B 1 90 ? 3.489 9.139 -19.958 1.00 30.70 92 GLN B C 1
ATOM 2463 O O . GLN B 1 90 ? 3.986 9.389 -18.871 1.00 29.02 92 GLN B O 1
ATOM 2469 N N . GLU B 1 91 ? 2.851 10.013 -20.728 1.00 31.63 93 GLU B N 1
ATOM 2470 C CA . GLU B 1 91 ? 2.562 11.415 -20.348 1.00 35.14 93 GLU B CA 1
ATOM 2471 C C . GLU B 1 91 ? 1.052 11.526 -20.184 1.00 32.03 93 GLU B C 1
ATOM 2472 O O . GLU B 1 91 ? 0.330 10.944 -21.015 1.00 30.50 93 GLU B O 1
ATOM 2478 N N . ARG B 1 92 ? 0.590 12.246 -19.160 1.00 29.96 94 ARG B N 1
ATOM 2479 C CA . ARG B 1 92 ? -0.859 12.457 -18.951 1.00 29.92 94 ARG B CA 1
ATOM 2480 C C . ARG B 1 92 ? -1.108 13.902 -18.579 1.00 29.68 94 ARG B C 1
ATOM 2481 O O . ARG B 1 92 ? -0.291 14.493 -17.865 1.00 30.53 94 ARG B O 1
ATOM 2489 N N . THR B 1 93 ? -2.243 14.407 -19.023 1.00 29.71 95 THR B N 1
ATOM 2490 C CA . THR B 1 93 ? -2.933 15.541 -18.394 1.00 28.62 95 THR B CA 1
ATOM 2491 C C . THR B 1 93 ? -4.191 14.969 -17.736 1.00 31.03 95 THR B C 1
ATOM 2492 O O . THR B 1 93 ? -4.985 14.280 -18.424 1.00 35.28 95 THR B O 1
ATOM 2496 N N . ILE B 1 94 ? -4.316 15.200 -16.430 1.00 28.05 96 ILE B N 1
ATOM 2497 C CA . ILE B 1 94 ? -5.491 14.802 -15.621 1.00 28.25 96 ILE B CA 1
ATOM 2498 C C . ILE B 1 94 ? -6.135 16.078 -15.106 1.00 27.53 96 ILE B C 1
ATOM 2499 O O . ILE B 1 94 ? -5.474 16.780 -14.359 1.00 28.29 96 ILE B O 1
ATOM 2504 N N . THR B 1 95 ? -7.366 16.363 -15.531 1.00 29.21 97 THR B N 1
ATOM 2505 C CA . THR B 1 95 ? -8.094 17.591 -15.126 1.00 30.79 97 THR B CA 1
ATOM 2506 C C . THR B 1 95 ? -9.311 17.151 -14.289 1.00 31.42 97 THR B C 1
ATOM 2507 O O . THR B 1 95 ? -10.115 16.320 -14.744 1.00 30.78 97 THR B O 1
ATOM 2511 N N . PHE B 1 96 ? -9.360 17.639 -13.052 1.00 30.13 98 PHE B N 1
ATOM 2512 C CA . PHE B 1 96 ? -10.374 17.281 -12.034 1.00 30.09 98 PHE B CA 1
ATOM 2513 C C . PHE B 1 96 ? -11.529 18.265 -12.166 1.00 30.65 98 PHE B C 1
ATOM 2514 O O . PHE B 1 96 ? -11.281 19.479 -12.260 1.00 27.52 98 PHE B O 1
ATOM 2522 N N . GLU B 1 97 ? -12.744 17.724 -12.197 1.00 33.84 99 GLU B N 1
ATOM 2523 C CA . GLU B 1 97 ? -14.014 18.489 -12.254 1.00 35.61 99 GLU B CA 1
ATOM 2524 C C . GLU B 1 97 ? -13.926 19.666 -11.268 1.00 36.99 99 GLU B C 1
ATOM 2525 O O . GLU B 1 97 ? -13.630 19.421 -10.092 1.00 35.87 99 GLU B O 1
ATOM 2531 N N . ASN B 1 98 ? -14.117 20.889 -11.743 1.00 38.24 100 ASN B N 1
ATOM 2532 C CA . ASN B 1 98 ? -14.150 22.135 -10.921 1.00 43.36 100 ASN B CA 1
ATOM 2533 C C . ASN B 1 98 ? -12.845 22.333 -10.144 1.00 39.64 100 ASN B C 1
ATOM 2534 O O . ASN B 1 98 ? -12.864 23.064 -9.142 1.00 44.39 100 ASN B O 1
ATOM 2539 N N . ASP B 1 99 ? -11.743 21.727 -10.564 1.00 39.01 101 ASP B N 1
ATOM 2540 C CA . ASP B 1 99 ? -10.482 21.807 -9.776 1.00 41.81 101 ASP B CA 1
ATOM 2541 C C . ASP B 1 99 ? -9.276 21.822 -10.733 1.00 36.85 101 ASP B C 1
ATOM 2542 O O . ASP B 1 99 ? -9.451 22.141 -11.890 1.00 34.92 101 ASP B O 1
ATOM 2547 N N . GLY B 1 100 ? -8.079 21.560 -10.236 1.00 35.19 102 GLY B N 1
ATOM 2548 C CA . GLY B 1 100 ? -6.824 21.750 -10.981 1.00 34.96 102 GLY B CA 1
ATOM 2549 C C . GLY B 1 100 ? -6.496 20.574 -11.887 1.00 36.15 102 GLY B C 1
ATOM 2550 O O . GLY B 1 100 ? -7.388 19.715 -12.143 1.00 37.05 102 GLY B O 1
ATOM 2551 N N . VAL B 1 101 ? -5.245 20.542 -12.351 1.00 35.97 103 VAL B N 1
ATOM 2552 C CA . VAL B 1 101 ? -4.727 19.523 -13.305 1.00 34.53 103 VAL B CA 1
ATOM 2553 C C . VAL B 1 101 ? -3.416 18.935 -12.767 1.00 33.25 103 VAL B C 1
ATOM 2554 O O . VAL B 1 101 ? -2.608 19.661 -12.195 1.00 38.66 103 VAL B O 1
ATOM 2558 N N . TYR B 1 102 ? -3.261 17.625 -12.902 1.00 33.27 104 TYR B N 1
ATOM 2559 C CA . TYR B 1 102 ? -1.964 16.920 -12.802 1.00 34.86 104 TYR B CA 1
ATOM 2560 C C . TYR B 1 102 ? -1.413 16.775 -14.224 1.00 35.70 104 TYR B C 1
ATOM 2561 O O . TYR B 1 102 ? -2.155 16.315 -15.110 1.00 36.22 104 TYR B O 1
ATOM 2570 N N . LYS B 1 103 ? -0.155 17.174 -14.420 1.00 35.98 105 LYS B N 1
ATOM 2571 C CA . LYS B 1 103 ? 0.680 16.810 -15.587 1.00 35.24 105 LYS B CA 1
ATOM 2572 C C . LYS B 1 103 ? 1.677 15.768 -15.084 1.00 31.65 105 LYS B C 1
ATOM 2573 O O . LYS B 1 103 ? 2.330 16.034 -14.098 1.00 34.69 105 LYS B O 1
ATOM 2579 N N . THR B 1 104 ? 1.754 14.614 -15.728 1.00 30.19 106 THR B N 1
ATOM 2580 C CA . THR B 1 104 ? 2.639 13.500 -15.316 1.00 31.13 106 THR B CA 1
ATOM 2581 C C . THR B 1 104 ? 3.501 13.064 -16.498 1.00 27.70 106 THR B C 1
ATOM 2582 O O . THR B 1 104 ? 3.023 13.098 -17.626 1.00 29.02 106 THR B O 1
ATOM 2586 N N . ARG B 1 105 ? 4.729 12.663 -16.214 1.00 29.21 107 ARG B N 1
ATOM 2587 C CA . ARG B 1 105 ? 5.659 12.064 -17.200 1.00 31.19 107 ARG B CA 1
ATOM 2588 C C . ARG B 1 105 ? 6.268 10.848 -16.527 1.00 30.04 107 ARG B C 1
ATOM 2589 O O . ARG B 1 105 ? 6.915 11.016 -15.500 1.00 31.88 107 ARG B O 1
ATOM 2597 N N . ALA B 1 106 ? 6.037 9.668 -17.087 1.00 31.71 108 ALA B N 1
ATOM 2598 C CA . ALA B 1 106 ? 6.575 8.388 -16.586 1.00 33.51 108 ALA B CA 1
ATOM 2599 C C . ALA B 1 106 ? 7.518 7.794 -17.629 1.00 33.86 108 ALA B C 1
ATOM 2600 O O . ALA B 1 106 ? 7.318 8.054 -18.814 1.00 35.01 108 ALA B O 1
ATOM 2602 N N . GLU B 1 107 ? 8.529 7.058 -17.172 1.00 33.80 109 GLU B N 1
ATOM 2603 C CA . GLU B 1 107 ? 9.350 6.150 -17.997 1.00 31.85 109 GLU B CA 1
ATOM 2604 C C . GLU B 1 107 ? 9.116 4.762 -17.422 1.00 31.08 109 GLU B C 1
ATOM 2605 O O . GLU B 1 107 ? 9.432 4.548 -16.243 1.00 31.59 109 GLU B O 1
ATOM 2611 N N . VAL B 1 108 ? 8.507 3.886 -18.206 1.00 29.12 110 VAL B N 1
ATOM 2612 C CA . VAL B 1 108 ? 8.236 2.481 -17.811 1.00 30.39 110 VAL B CA 1
ATOM 2613 C C . VAL B 1 108 ? 9.250 1.612 -18.556 1.00 31.99 110 VAL B C 1
ATOM 2614 O O . VAL B 1 108 ? 9.204 1.622 -19.777 1.00 36.69 110 VAL B O 1
ATOM 2618 N N . THR B 1 109 ? 10.141 0.930 -17.843 1.00 32.99 111 THR B N 1
ATOM 2619 C CA . THR B 1 109 ? 11.292 0.184 -18.418 1.00 36.04 111 THR B CA 1
ATOM 2620 C C . THR B 1 109 ? 11.306 -1.223 -17.821 1.00 36.93 111 THR B C 1
ATOM 2621 O O . THR B 1 109 ? 10.657 -1.428 -16.798 1.00 35.38 111 THR B O 1
ATOM 2625 N N . TYR B 1 110 ? 12.003 -2.149 -18.458 1.00 41.19 112 TYR B N 1
ATOM 2626 C CA . TYR B 1 110 ? 12.272 -3.513 -17.938 1.00 43.84 112 TYR B CA 1
ATOM 2627 C C . TYR B 1 110 ? 13.770 -3.608 -17.640 1.00 42.29 112 TYR B C 1
ATOM 2628 O O . TYR B 1 110 ? 14.571 -3.489 -18.552 1.00 52.31 112 TYR B O 1
ATOM 2637 N N . GLU B 1 111 ? 14.118 -3.772 -16.368 1.00 44.07 113 GLU B N 1
ATOM 2638 C CA . GLU B 1 111 ? 15.500 -3.837 -15.815 1.00 41.55 113 GLU B CA 1
ATOM 2639 C C . GLU B 1 111 ? 15.571 -5.009 -14.833 1.00 45.79 113 GLU B C 1
ATOM 2640 O O . GLU B 1 111 ? 14.716 -5.070 -13.929 1.00 43.26 113 GLU B O 1
ATOM 2646 N N . LYS B 1 112 ? 16.530 -5.916 -15.031 1.00 52.37 114 LYS B N 1
ATOM 2647 C CA . LYS B 1 112 ? 16.893 -6.961 -14.041 1.00 63.27 114 LYS B CA 1
ATOM 2648 C C . LYS B 1 112 ? 15.622 -7.720 -13.621 1.00 62.05 114 LYS B C 1
ATOM 2649 O O . LYS B 1 112 ? 15.373 -7.879 -12.405 1.00 60.38 114 LYS B O 1
ATOM 2655 N N . GLY B 1 113 ? 14.819 -8.131 -14.598 1.00 56.54 115 GLY B N 1
ATOM 2656 C CA . GLY B 1 113 ? 13.676 -9.038 -14.385 1.00 52.80 115 GLY B CA 1
ATOM 2657 C C . GLY B 1 113 ? 12.444 -8.325 -13.856 1.00 50.65 115 GLY B C 1
ATOM 2658 O O . GLY B 1 113 ? 11.475 -9.039 -13.556 1.00 54.12 115 GLY B O 1
ATOM 2659 N N . SER B 1 114 ? 12.482 -6.994 -13.752 1.00 44.42 116 SER B N 1
ATOM 2660 C CA . SER B 1 114 ? 11.454 -6.147 -13.083 1.00 46.51 116 SER B CA 1
ATOM 2661 C C . SER B 1 114 ? 10.969 -5.021 -14.007 1.00 41.52 116 SER B C 1
ATOM 2662 O O . SER B 1 114 ? 11.762 -4.529 -14.801 1.00 42.45 116 SER B O 1
ATOM 2665 N N . VAL B 1 115 ? 9.699 -4.633 -13.904 1.00 36.77 117 VAL B N 1
ATOM 2666 C CA . VAL B 1 115 ? 9.162 -3.418 -14.584 1.00 36.98 117 VAL B CA 1
ATOM 2667 C C . VAL B 1 115 ? 9.288 -2.223 -13.631 1.00 32.45 117 VAL B C 1
ATOM 2668 O O . VAL B 1 115 ? 8.849 -2.332 -12.492 1.00 32.93 117 VAL B O 1
ATOM 2672 N N . TYR B 1 116 ? 9.902 -1.130 -14.072 1.00 30.16 118 TYR B N 1
ATOM 2673 C CA . TYR B 1 116 ? 10.062 0.118 -13.277 1.00 31.82 118 TYR B CA 1
ATOM 2674 C C . TYR B 1 116 ? 9.152 1.193 -13.868 1.00 31.17 118 TYR B C 1
ATOM 2675 O O . TYR B 1 116 ? 9.138 1.357 -15.102 1.00 34.30 118 TYR B O 1
ATOM 2684 N N . ASN B 1 117 ? 8.396 1.881 -13.017 1.00 29.58 119 ASN B N 1
ATOM 2685 C CA . ASN B 1 117 ? 7.545 3.042 -13.374 1.00 28.43 119 ASN B CA 1
ATOM 2686 C C . ASN B 1 117 ? 8.134 4.212 -12.599 1.00 30.35 119 ASN B C 1
ATOM 2687 O O . ASN B 1 117 ? 7.819 4.333 -11.404 1.00 30.89 119 ASN B O 1
ATOM 2692 N N . ARG B 1 118 ? 9.016 4.987 -13.227 1.00 31.65 120 ARG B N 1
ATOM 2693 C CA . ARG B 1 118 ? 9.640 6.183 -12.602 1.00 31.98 120 ARG B CA 1
ATOM 2694 C C . ARG B 1 118 ? 8.886 7.387 -13.128 1.00 32.26 120 ARG B C 1
ATOM 2695 O O . ARG B 1 118 ? 8.949 7.644 -14.334 1.00 35.39 120 ARG B O 1
ATOM 2703 N N . VAL B 1 119 ? 8.170 8.099 -12.271 1.00 34.47 121 VAL B N 1
ATOM 2704 C CA . VAL B 1 119 ? 7.140 9.066 -12.742 1.00 32.73 121 VAL B CA 1
ATOM 2705 C C . VAL B 1 119 ? 7.221 10.346 -11.908 1.00 30.73 121 VAL B C 1
ATOM 2706 O O . VAL B 1 119 ? 7.436 10.276 -10.709 1.00 32.97 121 VAL B O 1
ATOM 2710 N N . THR B 1 120 ? 7.056 11.474 -12.565 1.00 31.07 122 THR B N 1
ATOM 2711 C CA . THR B 1 120 ? 7.016 12.830 -11.986 1.00 33.85 122 THR B CA 1
ATOM 2712 C C . THR B 1 120 ? 5.586 13.349 -12.136 1.00 34.32 122 THR B C 1
ATOM 2713 O O . THR B 1 120 ? 4.942 13.014 -13.154 1.00 30.80 122 THR B O 1
ATOM 2717 N N . LEU B 1 121 ? 5.126 14.159 -11.182 1.00 34.53 123 LEU B N 1
ATOM 2718 C CA . LEU B 1 121 ? 3.767 14.753 -11.216 1.00 36.80 123 LEU B CA 1
ATOM 2719 C C . LEU B 1 121 ? 3.875 16.208 -10.784 1.00 36.21 123 LEU B C 1
ATOM 2720 O O . LEU B 1 121 ? 4.516 16.434 -9.765 1.00 36.90 123 LEU B O 1
ATOM 2725 N N . ASN B 1 122 ? 3.280 17.135 -11.531 1.00 35.95 124 ASN B N 1
ATOM 2726 C CA . ASN B 1 122 ? 3.088 18.549 -11.104 1.00 41.22 124 ASN B CA 1
ATOM 2727 C C . ASN B 1 122 ? 1.591 18.841 -11.104 1.00 37.61 124 ASN B C 1
ATOM 2728 O O . ASN B 1 122 ? 0.930 18.445 -12.066 1.00 36.94 124 ASN B O 1
ATOM 2733 N N . GLY B 1 123 ? 1.092 19.476 -10.044 1.00 36.01 125 GLY B N 1
ATOM 2734 C CA . GLY B 1 123 ? -0.320 19.878 -9.930 1.00 36.57 125 GLY B CA 1
ATOM 2735 C C . GLY B 1 123 ? -0.433 21.372 -9.753 1.00 34.84 125 GLY B C 1
ATOM 2736 O O . GLY B 1 123 ? 0.322 21.911 -8.932 1.00 35.82 125 GLY B O 1
ATOM 2737 N N . SER B 1 124 ? -1.371 22.009 -10.460 1.00 33.28 126 SER B N 1
ATOM 2738 C CA . SER B 1 124 ? -1.674 23.453 -10.303 1.00 36.82 126 SER B CA 1
ATOM 2739 C C . SER B 1 124 ? -3.125 23.728 -10.690 1.00 35.39 126 SER B C 1
ATOM 2740 O O . SER B 1 124 ? -3.750 22.812 -11.210 1.00 32.45 126 SER B O 1
ATOM 2743 N N . GLY B 1 125 ? -3.628 24.924 -10.343 1.00 36.33 127 GLY B N 1
ATOM 2744 C CA . GLY B 1 125 ? -5.015 25.372 -10.537 1.00 34.34 127 GLY B CA 1
ATOM 2745 C C . GLY B 1 125 ? -5.976 24.751 -9.532 1.00 36.74 127 GLY B C 1
ATOM 2746 O O . GLY B 1 125 ? -7.223 24.876 -9.742 1.00 41.09 127 GLY B O 1
ATOM 2747 N N . PHE B 1 126 ? -5.468 24.124 -8.467 1.00 34.93 128 PHE B N 1
ATOM 2748 C CA . PHE B 1 126 ? -6.316 23.502 -7.416 1.00 36.89 128 PHE B CA 1
ATOM 2749 C C . PHE B 1 126 ? -6.854 24.577 -6.458 1.00 40.64 128 PHE B C 1
ATOM 2750 O O . PHE B 1 126 ? -6.134 25.565 -6.186 1.00 38.78 128 PHE B O 1
ATOM 2758 N N . LYS B 1 127 ? -8.097 24.388 -5.991 1.00 47.62 129 LYS B N 1
ATOM 2759 C CA . LYS B 1 127 ? -8.814 25.268 -5.037 1.00 47.25 129 LYS B CA 1
ATOM 2760 C C . LYS B 1 127 ? -8.435 24.856 -3.609 1.00 50.61 129 LYS B C 1
ATOM 2761 O O . LYS B 1 127 ? -8.373 23.625 -3.323 1.00 44.60 129 LYS B O 1
ATOM 2767 N N A LYS B 1 128 ? -8.192 25.840 -2.740 0.35 51.60 130 LYS B N 1
ATOM 2768 N N B LYS B 1 128 ? -8.108 25.878 -2.797 0.65 53.13 130 LYS B N 1
ATOM 2769 C CA A LYS B 1 128 ? -7.910 25.700 -1.278 0.35 51.79 130 LYS B CA 1
ATOM 2770 C CA B LYS B 1 128 ? -8.121 25.842 -1.318 0.65 53.21 130 LYS B CA 1
ATOM 2771 C C A LYS B 1 128 ? -8.687 24.534 -0.612 0.35 49.20 130 LYS B C 1
ATOM 2772 C C B LYS B 1 128 ? -9.531 25.378 -0.919 0.65 49.06 130 LYS B C 1
ATOM 2773 O O A LYS B 1 128 ? -8.015 23.558 -0.249 0.35 46.64 130 LYS B O 1
ATOM 2774 O O B LYS B 1 128 ? -10.540 26.011 -1.346 0.65 39.29 130 LYS B O 1
ATOM 2785 N N A GLY B 1 129 ? -10.012 24.619 -0.369 0.50 45.55 131 GLY B N 1
ATOM 2786 N N B GLY B 1 129 ? -9.611 24.247 -0.200 0.50 44.56 131 GLY B N 1
ATOM 2787 C CA A GLY B 1 129 ? -10.787 23.613 0.366 0.50 46.22 131 GLY B CA 1
ATOM 2788 C CA B GLY B 1 129 ? -10.854 23.690 0.364 0.50 45.69 131 GLY B CA 1
ATOM 2789 C C A GLY B 1 129 ? -11.610 22.783 -0.597 0.50 47.01 131 GLY B C 1
ATOM 2790 C C B GLY B 1 129 ? -11.622 22.798 -0.604 0.50 46.63 131 GLY B C 1
ATOM 2791 O O A GLY B 1 129 ? -12.730 22.410 -0.233 0.50 50.55 131 GLY B O 1
ATOM 2792 O O B GLY B 1 129 ? -12.741 22.404 -0.243 0.50 50.25 131 GLY B O 1
ATOM 2793 N N . GLY B 1 130 ? -11.066 22.492 -1.781 1.00 44.70 132 GLY B N 1
ATOM 2794 C CA . GLY B 1 130 ? -11.686 21.593 -2.764 1.00 37.70 132 GLY B CA 1
ATOM 2795 C C . GLY B 1 130 ? -11.378 20.146 -2.433 1.00 35.83 132 GLY B C 1
ATOM 2796 O O . GLY B 1 130 ? -10.665 19.887 -1.442 1.00 35.06 132 GLY B O 1
ATOM 2797 N N . ASN B 1 131 ? -11.873 19.239 -3.263 1.00 34.02 133 ASN B N 1
ATOM 2798 C CA . ASN B 1 131 ? -11.833 17.781 -3.013 1.00 35.45 133 ASN B CA 1
ATOM 2799 C C . ASN B 1 131 ? -10.393 17.274 -2.999 1.00 31.69 133 ASN B C 1
ATOM 2800 O O . ASN B 1 131 ? -10.156 16.214 -2.436 1.00 35.71 133 ASN B O 1
ATOM 2805 N N . ILE B 1 132 ? -9.450 17.992 -3.591 1.00 35.36 134 ILE B N 1
ATOM 2806 C CA . ILE B 1 132 ? -8.062 17.466 -3.741 1.00 38.22 134 ILE B CA 1
ATOM 2807 C C . ILE B 1 132 ? -7.201 18.027 -2.609 1.00 35.76 134 ILE B C 1
ATOM 2808 O O . ILE B 1 132 ? -6.650 17.223 -1.860 1.00 33.10 134 ILE B O 1
ATOM 2813 N N . LEU B 1 133 ? -7.089 19.346 -2.494 1.00 36.27 135 LEU B N 1
ATOM 2814 C CA . LEU B 1 133 ? -6.221 19.967 -1.451 1.00 38.95 135 LEU B CA 1
ATOM 2815 C C . LEU B 1 133 ? -6.850 19.735 -0.069 1.00 38.13 135 LEU B C 1
ATOM 2816 O O . LEU B 1 133 ? -6.102 19.587 0.890 1.00 35.40 135 LEU B O 1
ATOM 2821 N N . GLY B 1 134 ? -8.180 19.673 0.005 1.00 37.85 136 GLY B N 1
ATOM 2822 C CA . GLY B 1 134 ? -8.936 19.331 1.226 1.00 37.53 136 GLY B CA 1
ATOM 2823 C C . GLY B 1 134 ? -8.959 17.843 1.535 1.00 34.15 136 GLY B C 1
ATOM 2824 O O . GLY B 1 134 ? -9.506 17.489 2.566 1.00 34.66 136 GLY B O 1
ATOM 2825 N N . LYS B 1 135 ? -8.401 17.000 0.670 1.00 35.28 137 LYS B N 1
ATOM 2826 C CA . LYS B 1 135 ? -8.423 15.518 0.782 1.00 34.30 137 LYS B CA 1
ATOM 2827 C C . LYS B 1 135 ? -9.825 15.034 1.172 1.00 34.74 137 LYS B C 1
ATOM 2828 O O . LYS B 1 135 ? -9.967 14.433 2.230 1.00 33.60 137 LYS B O 1
ATOM 2834 N N . LYS B 1 136 ? -10.824 15.279 0.326 1.00 36.60 138 LYS B N 1
ATOM 2835 C CA . LYS B 1 136 ? -12.236 14.921 0.596 1.00 36.05 138 LYS B CA 1
ATOM 2836 C C . LYS B 1 136 ? -12.687 13.754 -0.280 1.00 35.43 138 LYS B C 1
ATOM 2837 O O . LYS B 1 136 ? -13.905 13.489 -0.300 1.00 37.01 138 LYS B O 1
ATOM 2843 N N . LEU B 1 137 ? -11.762 13.097 -0.979 1.00 32.84 139 LEU B N 1
ATOM 2844 C CA . LEU B 1 137 ? -12.083 11.903 -1.806 1.00 30.90 139 LEU B CA 1
ATOM 2845 C C . LEU B 1 137 ? -12.026 10.671 -0.908 1.00 28.18 139 LEU B C 1
ATOM 2846 O O . LEU B 1 137 ? -11.133 10.619 -0.072 1.00 23.85 139 LEU B O 1
ATOM 2851 N N . GLU B 1 138 ? -12.964 9.739 -1.064 1.00 28.83 140 GLU B N 1
ATOM 2852 C CA . GLU B 1 138 ? -12.934 8.449 -0.333 1.00 31.68 140 GLU B CA 1
ATOM 2853 C C . GLU B 1 138 ? -11.674 7.685 -0.733 1.00 29.05 140 GLU B C 1
ATOM 2854 O O . GLU B 1 138 ? -11.199 7.873 -1.855 1.00 29.62 140 GLU B O 1
ATOM 2860 N N . PHE B 1 139 ? -11.158 6.872 0.178 1.00 27.19 141 PHE B N 1
ATOM 2861 C CA . PHE B 1 139 ? -10.108 5.864 -0.083 1.00 28.51 141 PHE B CA 1
ATOM 2862 C C . PHE B 1 139 ? -10.808 4.628 -0.659 1.00 29.12 141 PHE B C 1
ATOM 2863 O O . PHE B 1 139 ? -11.071 3.657 0.071 1.00 26.72 141 PHE B O 1
ATOM 2871 N N . ASN B 1 140 ? -11.157 4.707 -1.938 1.00 31.40 142 ASN B N 1
ATOM 2872 C CA . ASN B 1 140 ? -11.661 3.550 -2.732 1.00 32.85 142 ASN B CA 1
ATOM 2873 C C . ASN B 1 140 ? -11.493 3.895 -4.219 1.00 32.99 142 ASN B C 1
ATOM 2874 O O . ASN B 1 140 ? -10.942 5.002 -4.557 1.00 36.74 142 ASN B O 1
ATOM 2879 N N . TYR B 1 141 ? -11.915 2.987 -5.083 1.00 29.86 143 TYR B N 1
ATOM 2880 C CA . TYR B 1 141 ? -11.757 3.137 -6.543 1.00 29.32 143 TYR B CA 1
ATOM 2881 C C . TYR B 1 141 ? -12.903 2.430 -7.244 1.00 29.26 143 TYR B C 1
ATOM 2882 O O . TYR B 1 141 ? -13.478 1.479 -6.709 1.00 27.14 143 TYR B O 1
ATOM 2891 N N . ASN B 1 142 ? -13.161 2.902 -8.451 1.00 30.30 144 ASN B N 1
ATOM 2892 C CA . ASN B 1 142 ? -14.226 2.441 -9.353 1.00 31.43 144 ASN B CA 1
ATOM 2893 C C . ASN B 1 142 ? -13.556 1.735 -10.528 1.00 32.26 144 ASN B C 1
ATOM 2894 O O . ASN B 1 142 ? -12.377 1.956 -10.813 1.00 33.20 144 ASN B O 1
ATOM 2899 N N . PRO B 1 143 ? -14.287 0.842 -11.224 1.00 29.76 145 PRO B N 1
ATOM 2900 C CA . PRO B 1 143 ? -13.821 0.279 -12.485 1.00 28.92 145 PRO B CA 1
ATOM 2901 C C . PRO B 1 143 ? -13.984 1.330 -13.596 1.00 29.24 145 PRO B C 1
ATOM 2902 O O . PRO B 1 143 ? -14.804 2.242 -13.466 1.00 26.04 145 PRO B O 1
ATOM 2906 N N . HIS B 1 144 ? -13.191 1.207 -14.655 1.00 26.85 146 HIS B N 1
ATOM 2907 C CA . HIS B 1 144 ? -13.127 2.222 -15.732 1.00 29.16 146 HIS B CA 1
ATOM 2908 C C . HIS B 1 144 ? -12.911 1.550 -17.090 1.00 29.49 146 HIS B C 1
ATOM 2909 O O . HIS B 1 144 ? -12.556 0.343 -17.139 1.00 30.05 146 HIS B O 1
ATOM 2916 N N . CYS B 1 145 ? -13.129 2.326 -18.147 1.00 28.51 147 CYS B N 1
ATOM 2917 C CA . CYS B 1 145 ? -12.855 1.933 -19.537 1.00 29.96 147 CYS B CA 1
ATOM 2918 C C . CYS B 1 145 ? -11.801 2.860 -20.142 1.00 30.50 147 CYS B C 1
ATOM 2919 O O . CYS B 1 145 ? -12.035 4.088 -20.224 1.00 26.74 147 CYS B O 1
ATOM 2922 N N . ILE B 1 146 ? -10.648 2.295 -20.484 1.00 32.04 148 ILE B N 1
ATOM 2923 C CA . ILE B 1 146 ? -9.547 3.039 -21.138 1.00 31.17 148 ILE B CA 1
ATOM 2924 C C . ILE B 1 146 ? -9.765 2.916 -22.648 1.00 31.17 148 ILE B C 1
ATOM 2925 O O . ILE B 1 146 ? -9.982 1.785 -23.130 1.00 29.39 148 ILE B O 1
ATOM 2930 N N . TYR B 1 147 ? -9.743 4.046 -23.353 1.00 30.95 149 TYR B N 1
ATOM 2931 C CA . TYR B 1 147 ? -9.709 4.104 -24.833 1.00 30.61 149 TYR B CA 1
ATOM 2932 C C . TYR B 1 147 ? -8.240 4.096 -25.267 1.00 28.10 149 TYR B C 1
ATOM 2933 O O . TYR B 1 147 ? -7.452 4.918 -24.751 1.00 28.14 149 TYR B O 1
ATOM 2942 N N . VAL B 1 148 ? -7.891 3.179 -26.163 1.00 27.17 150 VAL B N 1
ATOM 2943 C CA . VAL B 1 148 ? -6.550 3.107 -26.812 1.00 27.94 150 VAL B CA 1
ATOM 2944 C C . VAL B 1 148 ? -6.747 3.359 -28.305 1.00 27.53 150 VAL B C 1
ATOM 2945 O O . VAL B 1 148 ? -7.495 2.580 -28.946 1.00 26.24 150 VAL B O 1
ATOM 2949 N N . LEU B 1 149 ? -6.124 4.428 -28.804 1.00 28.02 151 LEU B N 1
ATOM 2950 C CA . LEU B 1 149 ? -6.175 4.878 -30.219 1.00 28.67 151 LEU B CA 1
ATOM 2951 C C . LEU B 1 149 ? -4.766 4.816 -30.777 1.00 30.20 151 LEU B C 1
ATOM 2952 O O . LEU B 1 149 ? -3.819 5.133 -30.057 1.00 31.50 151 LEU B O 1
ATOM 2957 N N . PRO B 1 150 ? -4.578 4.419 -32.060 1.00 34.03 152 PRO B N 1
ATOM 2958 C CA . PRO B 1 150 ? -3.282 4.583 -32.719 1.00 33.77 152 PRO B CA 1
ATOM 2959 C C . PRO B 1 150 ? -2.884 6.069 -32.802 1.00 30.62 152 PRO B C 1
ATOM 2960 O O . PRO B 1 150 ? -3.746 6.905 -32.950 1.00 29.10 152 PRO B O 1
ATOM 2964 N N . ASP B 1 151 ? -1.598 6.355 -32.651 1.00 31.48 153 ASP B N 1
ATOM 2965 C CA . ASP B 1 151 ? -1.012 7.691 -32.927 1.00 35.46 153 ASP B CA 1
ATOM 2966 C C . ASP B 1 151 ? 0.302 7.518 -33.704 1.00 35.39 153 ASP B C 1
ATOM 2967 O O . ASP B 1 151 ? 1.381 7.764 -33.129 1.00 37.44 153 ASP B O 1
ATOM 2972 N N . VAL B 1 152 ? 0.187 7.155 -34.981 1.00 35.49 154 VAL B N 1
ATOM 2973 C CA . VAL B 1 152 ? 1.332 6.812 -35.871 1.00 37.29 154 VAL B CA 1
ATOM 2974 C C . VAL B 1 152 ? 2.251 8.039 -36.013 1.00 37.29 154 VAL B C 1
ATOM 2975 O O . VAL B 1 152 ? 3.457 7.865 -36.019 1.00 38.23 154 VAL B O 1
ATOM 2979 N N . GLN B 1 153 ? 1.691 9.243 -36.059 1.00 42.85 155 GLN B N 1
ATOM 2980 C CA . GLN B 1 153 ? 2.434 10.532 -36.146 1.00 45.46 155 GLN B CA 1
ATOM 2981 C C . GLN B 1 153 ? 3.504 10.576 -35.041 1.00 43.13 155 GLN B C 1
ATOM 2982 O O . GLN B 1 153 ? 4.545 11.193 -35.268 1.00 42.18 155 GLN B O 1
ATOM 2988 N N . ASN B 1 154 ? 3.238 9.978 -33.871 1.00 40.14 156 ASN B N 1
ATOM 2989 C CA . ASN B 1 154 ? 4.121 10.035 -32.671 1.00 33.77 156 ASN B CA 1
ATOM 2990 C C . ASN B 1 154 ? 4.772 8.672 -32.428 1.00 32.76 156 ASN B C 1
ATOM 2991 O O . ASN B 1 154 ? 5.371 8.496 -31.377 1.00 31.39 156 ASN B O 1
ATOM 2996 N N . ASN B 1 155 ? 4.622 7.728 -33.353 1.00 35.12 157 ASN B N 1
ATOM 2997 C CA . ASN B 1 155 ? 5.129 6.346 -33.184 1.00 37.91 157 ASN B CA 1
ATOM 2998 C C . ASN B 1 155 ? 4.587 5.754 -31.861 1.00 40.33 157 ASN B C 1
ATOM 2999 O O . ASN B 1 155 ? 5.352 5.070 -31.121 1.00 38.12 157 ASN B O 1
ATOM 3004 N N . GLY B 1 156 ? 3.308 5.981 -31.552 1.00 40.86 158 GLY B N 1
ATOM 3005 C CA . GLY B 1 156 ? 2.745 5.523 -30.266 1.00 43.78 158 GLY B CA 1
ATOM 3006 C C . GLY B 1 156 ? 1.229 5.338 -30.244 1.00 39.82 158 GLY B C 1
ATOM 3007 O O . GLY B 1 156 ? 0.616 5.053 -31.288 1.00 35.78 158 GLY B O 1
ATOM 3008 N N . ILE B 1 157 ? 0.667 5.464 -29.044 1.00 36.17 159 ILE B N 1
ATOM 3009 C CA . ILE B 1 157 ? -0.794 5.410 -28.780 1.00 33.27 159 ILE B CA 1
ATOM 3010 C C . ILE B 1 157 ? -1.186 6.643 -27.969 1.00 30.82 159 ILE B C 1
ATOM 3011 O O . ILE B 1 157 ? -0.357 7.151 -27.231 1.00 28.34 159 ILE B O 1
ATOM 3016 N N . LYS B 1 158 ? -2.390 7.142 -28.216 1.00 32.11 160 LYS B N 1
ATOM 3017 C CA . LYS B 1 158 ? -3.056 8.152 -27.369 1.00 32.06 160 LYS B CA 1
ATOM 3018 C C . LYS B 1 158 ? -4.224 7.419 -26.689 1.00 30.08 160 LYS B C 1
ATOM 3019 O O . LYS B 1 158 ? -4.910 6.605 -27.342 1.00 26.23 160 LYS B O 1
ATOM 3025 N N . CYS B 1 159 ? -4.399 7.651 -25.394 1.00 30.41 161 CYS B N 1
ATOM 3026 C CA . CYS B 1 159 ? -5.428 6.962 -24.583 1.00 29.92 161 CYS B CA 1
ATOM 3027 C C . CYS B 1 159 ? -6.269 8.026 -23.889 1.00 31.43 161 CYS B C 1
ATOM 3028 O O . CYS B 1 159 ? -5.750 9.138 -23.632 1.00 28.49 161 CYS B O 1
ATOM 3031 N N . TYR B 1 160 ? -7.543 7.711 -23.657 1.00 29.68 162 TYR B N 1
ATOM 3032 C CA . TYR B 1 160 ? -8.485 8.606 -22.950 1.00 28.57 162 TYR B CA 1
ATOM 3033 C C . TYR B 1 160 ? -9.202 7.776 -21.882 1.00 29.99 162 TYR B C 1
ATOM 3034 O O . TYR B 1 160 ? -9.561 6.610 -22.146 1.00 29.51 162 TYR B O 1
ATOM 3043 N N . ILE B 1 161 ? -9.367 8.361 -20.696 1.00 30.65 163 ILE B N 1
ATOM 3044 C CA . ILE B 1 161 ? -10.070 7.733 -19.547 1.00 31.94 163 ILE B CA 1
ATOM 3045 C C . ILE B 1 161 ? -10.824 8.827 -18.805 1.00 30.79 163 ILE B C 1
ATOM 3046 O O . ILE B 1 161 ? -10.217 9.882 -18.543 1.00 29.11 163 ILE B O 1
ATOM 3051 N N . ASN B 1 162 ? -12.071 8.553 -18.435 1.00 28.41 164 ASN B N 1
ATOM 3052 C CA . ASN B 1 162 ? -12.736 9.268 -17.324 1.00 27.09 164 ASN B CA 1
ATOM 3053 C C . ASN B 1 162 ? -12.570 8.411 -16.074 1.00 28.54 164 ASN B C 1
ATOM 3054 O O . ASN B 1 162 ? -12.860 7.203 -16.129 1.00 32.09 164 ASN B O 1
ATOM 3059 N N . ILE B 1 163 ? -12.059 9.012 -15.006 1.00 28.77 165 ILE B N 1
ATOM 3060 C CA . ILE B 1 163 ? -11.976 8.370 -13.669 1.00 29.22 165 ILE B CA 1
ATOM 3061 C C . ILE B 1 163 ? -13.091 8.976 -12.814 1.00 30.56 165 ILE B C 1
ATOM 3062 O O . ILE B 1 163 ? -13.224 10.200 -12.798 1.00 26.40 165 ILE B O 1
ATOM 3067 N N . VAL B 1 164 ? -13.873 8.104 -12.179 1.00 31.12 166 VAL B N 1
ATOM 3068 C CA . VAL B 1 164 ? -14.935 8.463 -11.216 1.00 31.19 166 VAL B CA 1
ATOM 3069 C C . VAL B 1 164 ? -14.357 8.330 -9.811 1.00 30.73 166 VAL B C 1
ATOM 3070 O O . VAL B 1 164 ? -14.016 7.194 -9.418 1.00 27.52 166 VAL B O 1
ATOM 3074 N N . HIS B 1 165 ? -14.226 9.459 -9.114 1.00 29.99 167 HIS B N 1
ATOM 3075 C CA . HIS B 1 165 ? -13.752 9.543 -7.709 1.00 30.81 167 HIS B CA 1
ATOM 3076 C C . HIS B 1 165 ? -14.968 9.725 -6.801 1.00 30.12 167 HIS B C 1
ATOM 3077 O O . HIS B 1 165 ? -15.701 10.751 -6.983 1.00 28.34 167 HIS B O 1
ATOM 3084 N N . ASP B 1 166 ? -15.176 8.795 -5.868 1.00 26.59 168 ASP B N 1
ATOM 3085 C CA . ASP B 1 166 ? -16.224 8.931 -4.823 1.00 28.71 168 ASP B CA 1
ATOM 3086 C C . ASP B 1 166 ? -15.766 9.988 -3.805 1.00 28.89 168 ASP B C 1
ATOM 3087 O O . ASP B 1 166 ? -14.615 9.925 -3.347 1.00 34.69 168 ASP B O 1
ATOM 3092 N N . VAL B 1 167 ? -16.635 10.953 -3.513 1.00 27.44 169 VAL B N 1
ATOM 3093 C CA . VAL B 1 167 ? -16.420 12.037 -2.516 1.00 28.88 169 VAL B CA 1
ATOM 3094 C C . VAL B 1 167 ? -16.986 11.573 -1.157 1.00 30.02 169 VAL B C 1
ATOM 3095 O O . VAL B 1 167 ? -18.083 10.974 -1.116 1.00 29.42 169 VAL B O 1
ATOM 3099 N N . ILE B 1 168 ? -16.263 11.862 -0.078 1.00 32.71 170 ILE B N 1
ATOM 3100 C CA . ILE B 1 168 ? -16.715 11.594 1.313 1.00 33.52 170 ILE B CA 1
ATOM 3101 C C . ILE B 1 168 ? -18.084 12.259 1.510 1.00 34.19 170 ILE B C 1
ATOM 3102 O O . ILE B 1 168 ? -18.250 13.462 1.201 1.00 27.34 170 ILE B O 1
ATOM 3107 N N . GLY B 1 169 ? -19.033 11.464 2.018 1.00 35.71 171 GLY B N 1
ATOM 3108 C CA . GLY B 1 169 ? -20.374 11.919 2.416 1.00 34.60 171 GLY B CA 1
ATOM 3109 C C . GLY B 1 169 ? -21.322 11.930 1.242 1.00 32.85 171 GLY B C 1
ATOM 3110 O O . GLY B 1 169 ? -22.361 12.553 1.374 1.00 35.32 171 GLY B O 1
ATOM 3111 N N . GLY B 1 170 ? -20.949 11.271 0.140 1.00 32.94 172 GLY B N 1
ATOM 3112 C CA . GLY B 1 170 ? -21.785 11.106 -1.060 1.00 31.33 172 GLY B CA 1
ATOM 3113 C C . GLY B 1 170 ? -21.292 11.967 -2.207 1.00 30.02 172 GLY B C 1
ATOM 3114 O O . GLY B 1 170 ? -20.634 13.019 -1.952 1.00 30.24 172 GLY B O 1
ATOM 3115 N N . GLY B 1 171 ? -21.575 11.515 -3.428 1.00 28.02 173 GLY B N 1
ATOM 3116 C CA . GLY B 1 171 ? -21.279 12.232 -4.675 1.00 27.68 173 GLY B CA 1
ATOM 3117 C C . GLY B 1 171 ? -20.014 11.706 -5.336 1.00 27.97 173 GLY B C 1
ATOM 3118 O O . GLY B 1 171 ? -19.232 10.982 -4.681 1.00 26.43 173 GLY B O 1
ATOM 3119 N N . GLN B 1 172 ? -19.837 12.052 -6.604 1.00 26.38 174 GLN B N 1
ATOM 3120 C CA . GLN B 1 172 ? -18.706 11.601 -7.445 1.00 28.05 174 GLN B CA 1
ATOM 3121 C C . GLN B 1 172 ? -18.214 12.799 -8.253 1.00 28.14 174 GLN B C 1
ATOM 3122 O O . GLN B 1 172 ? -19.031 13.654 -8.584 1.00 35.08 174 GLN B O 1
ATOM 3128 N N . ILE B 1 173 ? -16.928 12.853 -8.541 1.00 29.17 175 ILE B N 1
ATOM 3129 C CA . ILE B 1 173 ? -16.347 13.805 -9.532 1.00 30.35 175 ILE B CA 1
ATOM 3130 C C . ILE B 1 173 ? -15.571 13.012 -10.593 1.00 33.28 175 ILE B C 1
ATOM 3131 O O . ILE B 1 173 ? -15.196 11.839 -10.332 1.00 34.04 175 ILE B O 1
ATOM 3136 N N . ILE B 1 174 ? -15.366 13.642 -11.752 1.00 34.98 176 ILE B N 1
ATOM 3137 C CA . ILE B 1 174 ? -14.626 13.065 -12.905 1.00 34.99 176 ILE B CA 1
ATOM 3138 C C . ILE B 1 174 ? -13.221 13.670 -12.913 1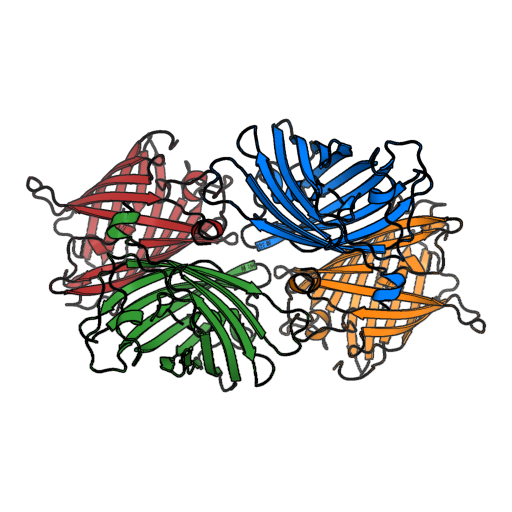.00 33.98 176 ILE B C 1
ATOM 3139 O O . ILE B 1 174 ? -13.073 14.897 -12.728 1.00 30.42 176 ILE B O 1
ATOM 3144 N N . ALA B 1 175 ? -12.225 12.803 -13.072 1.00 33.27 177 ALA B N 1
ATOM 3145 C CA . ALA B 1 175 ? -10.859 13.168 -13.470 1.00 33.56 177 ALA B CA 1
ATOM 3146 C C . ALA B 1 175 ? -10.665 12.705 -14.919 1.00 32.56 177 ALA B C 1
ATOM 3147 O O . ALA B 1 175 ? -10.560 11.494 -15.155 1.00 28.89 177 ALA B O 1
ATOM 3149 N N . ALA B 1 176 ? -10.702 13.664 -15.845 1.00 32.03 178 ALA B N 1
ATOM 3150 C CA . ALA B 1 176 ? -10.509 13.482 -17.301 1.00 30.61 178 ALA B CA 1
ATOM 3151 C C . ALA B 1 176 ? -9.022 13.260 -17.589 1.00 31.94 178 ALA B C 1
ATOM 3152 O O . ALA B 1 176 ? -8.211 14.156 -17.279 1.00 39.93 178 ALA B O 1
ATOM 3154 N N . HIS B 1 177 ? -8.672 12.089 -18.134 1.00 31.13 179 HIS B N 1
ATOM 3155 C CA . HIS B 1 177 ? -7.281 11.678 -18.465 1.00 29.71 179 HIS B CA 1
ATOM 3156 C C . HIS B 1 177 ? -7.058 11.746 -19.975 1.00 29.34 179 HIS B C 1
ATOM 3157 O O . HIS B 1 177 ? -7.833 11.133 -20.706 1.00 28.94 179 HIS B O 1
ATOM 3164 N N . GLN B 1 178 ? -6.042 12.496 -20.400 1.00 31.44 180 GLN B N 1
ATOM 3165 C CA . GLN B 1 178 ? -5.457 12.468 -21.763 1.00 30.85 180 GLN B CA 1
ATOM 3166 C C . GLN B 1 178 ? -4.070 11.866 -21.610 1.00 27.57 180 GLN B C 1
ATOM 3167 O O . GLN B 1 178 ? -3.363 12.293 -20.731 1.00 32.49 180 GLN B O 1
ATOM 3173 N N . GLN B 1 179 ? -3.709 10.908 -22.430 1.00 28.95 181 GLN B N 1
ATOM 3174 C CA . GLN B 1 179 ? -2.488 10.091 -22.234 1.00 30.95 181 GLN B CA 1
ATOM 3175 C C . GLN B 1 179 ? -1.815 9.876 -23.587 1.00 35.22 181 GLN B C 1
ATOM 3176 O O . GLN B 1 179 ? -2.529 9.589 -24.570 1.00 31.84 181 GLN B O 1
ATOM 3182 N N . LEU B 1 180 ? -0.486 9.999 -23.607 1.00 36.07 182 LEU B N 1
ATOM 3183 C CA . LEU B 1 180 ? 0.353 9.704 -24.787 1.00 34.22 182 LEU B CA 1
ATOM 3184 C C . LEU B 1 180 ? 1.444 8.718 -24.374 1.00 33.58 182 LEU B C 1
ATOM 3185 O O . LEU B 1 180 ? 2.111 8.958 -23.367 1.00 35.26 182 LEU B O 1
ATOM 3190 N N . ASN B 1 181 ? 1.604 7.626 -25.111 1.00 34.02 183 ASN B N 1
ATOM 3191 C CA . ASN B 1 181 ? 2.700 6.652 -24.894 1.00 34.61 183 ASN B CA 1
ATOM 3192 C C . ASN B 1 181 ? 3.551 6.656 -26.154 1.00 37.04 183 ASN B C 1
ATOM 3193 O O . ASN B 1 181 ? 2.979 6.461 -27.247 1.00 37.14 183 ASN B O 1
ATOM 3198 N N . THR B 1 182 ? 4.847 6.937 -25.995 1.00 35.19 184 THR B N 1
ATOM 3199 C CA . THR B 1 182 ? 5.861 6.957 -27.082 1.00 32.64 184 THR B CA 1
ATOM 3200 C C . THR B 1 182 ? 7.039 6.082 -26.660 1.00 31.46 184 THR B C 1
ATOM 3201 O O . THR B 1 182 ? 7.185 5.765 -25.486 1.00 36.34 184 THR B O 1
ATOM 3205 N N . PRO B 1 183 ? 7.891 5.617 -27.594 1.00 29.77 185 PRO B N 1
ATOM 3206 C CA . PRO B 1 183 ? 8.944 4.665 -27.255 1.00 30.88 185 PRO B CA 1
ATOM 3207 C C . PRO B 1 183 ? 10.183 5.373 -26.659 1.00 35.86 185 PRO B C 1
ATOM 3208 O O . PRO B 1 183 ? 10.434 6.556 -26.946 1.00 35.54 185 PRO B O 1
ATOM 3212 N N . LEU B 1 184 ? 10.900 4.654 -25.797 1.00 34.55 186 LEU B N 1
ATOM 3213 C CA . LEU B 1 184 ? 12.238 5.040 -25.303 1.00 37.21 186 LEU B CA 1
ATOM 3214 C C . LEU B 1 184 ? 13.295 4.416 -26.218 1.00 38.02 186 LEU B C 1
ATOM 3215 O O . LEU B 1 184 ? 14.389 5.001 -26.349 1.00 39.12 186 LEU B O 1
ATOM 3220 N N . GLY B 1 185 ? 13.000 3.252 -26.795 1.00 36.23 187 GLY B N 1
ATOM 3221 C CA . GLY B 1 185 ? 13.889 2.530 -27.725 1.00 38.03 187 GLY B CA 1
ATOM 3222 C C . GLY B 1 185 ? 13.819 3.071 -29.146 1.00 39.27 187 GLY B C 1
ATOM 3223 O O . GLY B 1 185 ? 13.015 4.025 -29.417 1.00 37.56 187 GLY B O 1
ATOM 3224 N N . GLY B 1 186 ? 14.660 2.509 -30.021 1.00 38.58 188 GLY B N 1
ATOM 3225 C CA . GLY B 1 186 ? 14.645 2.780 -31.466 1.00 44.10 188 GLY B CA 1
ATOM 3226 C C . GLY B 1 186 ? 14.032 1.618 -32.219 1.00 48.46 188 GLY B C 1
ATOM 3227 O O . GLY B 1 186 ? 13.929 1.717 -33.459 1.00 55.79 188 GLY B O 1
ATOM 3228 N N . GLY B 1 187 ? 13.633 0.565 -31.498 1.00 49.59 189 GLY B N 1
ATOM 3229 C CA . GLY B 1 187 ? 13.166 -0.702 -32.089 1.00 51.69 189 GLY B CA 1
ATOM 3230 C C . GLY B 1 187 ? 11.826 -0.499 -32.776 1.00 53.62 189 GLY B C 1
ATOM 3231 O O . GLY B 1 187 ? 11.202 0.554 -32.631 1.00 53.81 189 GLY B O 1
ATOM 3232 N N . PRO B 1 188 ? 11.329 -1.507 -33.528 1.00 53.97 190 PRO B N 1
ATOM 3233 C CA . PRO B 1 188 ? 9.951 -1.489 -34.022 1.00 51.60 190 PRO B CA 1
ATOM 3234 C C . PRO B 1 188 ? 8.948 -1.599 -32.859 1.00 43.64 190 PRO B C 1
ATOM 3235 O O . PRO B 1 188 ? 9.217 -2.327 -31.919 1.00 44.60 190 PRO B O 1
ATOM 3239 N N . VAL B 1 189 ? 7.828 -0.876 -32.963 1.00 38.66 191 VAL B N 1
ATOM 3240 C CA . VAL B 1 189 ? 6.689 -0.929 -32.001 1.00 39.42 191 VAL B CA 1
ATOM 3241 C C . VAL B 1 189 ? 5.426 -1.421 -32.727 1.00 40.53 191 VAL B C 1
ATOM 3242 O O . VAL B 1 189 ? 5.337 -1.247 -33.947 1.00 44.58 191 VAL B O 1
ATOM 3246 N N . ASP B 1 190 ? 4.489 -2.042 -31.998 1.00 39.56 192 ASP B N 1
ATOM 3247 C CA . ASP B 1 190 ? 3.204 -2.535 -32.563 1.00 36.73 192 ASP B CA 1
ATOM 3248 C C . ASP B 1 190 ? 2.102 -1.534 -32.204 1.00 34.73 192 ASP B C 1
ATOM 3249 O O . ASP B 1 190 ? 1.771 -1.431 -31.030 1.00 36.63 192 ASP B O 1
ATOM 3254 N N . ILE B 1 191 ? 1.583 -0.783 -33.179 1.00 32.03 193 ILE B N 1
ATOM 3255 C CA . ILE B 1 191 ? 0.548 0.265 -32.969 1.00 30.83 193 ILE B CA 1
ATOM 3256 C C . ILE B 1 191 ? -0.814 -0.321 -33.329 1.00 30.82 193 ILE B C 1
ATOM 3257 O O . ILE B 1 191 ? -1.078 -0.664 -34.477 1.00 32.01 193 ILE B O 1
ATOM 3262 N N . PRO B 1 192 ? -1.731 -0.457 -32.352 1.00 31.81 194 PRO B N 1
ATOM 3263 C CA . PRO B 1 192 ? -2.987 -1.180 -32.555 1.00 30.78 194 PRO B CA 1
ATOM 3264 C C . PRO B 1 192 ? -4.120 -0.336 -33.155 1.00 29.43 194 PRO B C 1
ATOM 3265 O O . PRO B 1 192 ? -4.052 0.905 -33.145 1.00 28.06 194 PRO B O 1
ATOM 3269 N N . HIS B 1 193 ? -5.144 -1.024 -33.642 1.00 25.24 195 HIS B N 1
ATOM 3270 C CA . HIS B 1 193 ? -6.440 -0.387 -33.964 1.00 30.68 195 HIS B CA 1
ATOM 3271 C C . HIS B 1 193 ? -7.090 0.058 -32.648 1.00 30.92 195 HIS B C 1
ATOM 3272 O O . HIS B 1 193 ? -6.667 -0.437 -31.579 1.00 29.95 195 HIS B O 1
ATOM 3279 N N . TYR B 1 194 ? -8.033 0.993 -32.733 1.00 28.43 196 TYR B N 1
ATOM 3280 C CA . TYR B 1 194 ? -8.843 1.478 -31.587 1.00 29.12 196 TYR B CA 1
ATOM 3281 C C . TYR B 1 194 ? -9.522 0.308 -30.877 1.00 27.82 196 TYR B C 1
ATOM 3282 O O . TYR B 1 194 ? -10.203 -0.506 -31.547 1.00 27.39 196 TYR B O 1
ATOM 3291 N N . HIS B 1 195 ? -9.334 0.246 -29.561 1.00 27.68 197 HIS B N 1
ATOM 3292 C CA . HIS B 1 195 ? -9.902 -0.807 -28.680 1.00 29.55 197 HIS B CA 1
ATOM 3293 C C . HIS B 1 195 ? -9.997 -0.261 -27.250 1.00 29.67 197 HIS B C 1
ATOM 3294 O O . HIS B 1 195 ? -9.581 0.899 -27.026 1.00 32.09 197 HIS B O 1
ATOM 3301 N N . HIS B 1 196 ? -10.549 -1.061 -26.336 1.00 26.59 198 HIS B N 1
ATOM 3302 C CA . HIS B 1 196 ? -10.7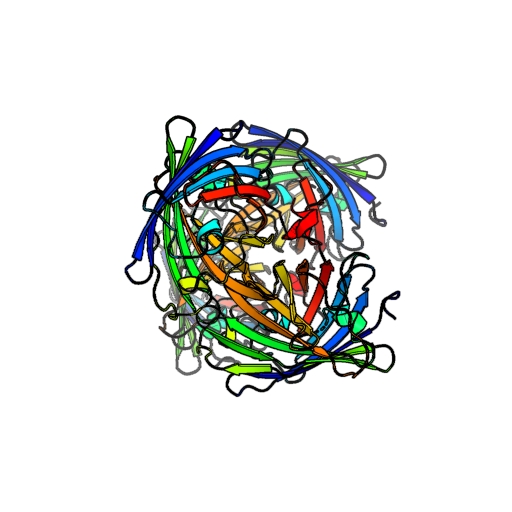37 -0.691 -24.916 1.00 27.41 198 HIS B CA 1
ATOM 3303 C C . HIS B 1 196 ? -9.880 -1.573 -24.010 1.00 27.88 198 HIS B C 1
ATOM 3304 O O . HIS B 1 196 ? -9.551 -2.714 -24.412 1.00 26.31 198 HIS B O 1
ATOM 3311 N N . ILE B 1 197 ? -9.527 -1.025 -22.846 1.00 29.27 199 ILE B N 1
ATOM 3312 C CA . ILE B 1 197 ? -8.999 -1.794 -21.692 1.00 31.65 199 ILE B CA 1
ATOM 3313 C C . ILE B 1 197 ? -9.986 -1.575 -20.547 1.00 31.95 199 ILE B C 1
ATOM 3314 O O . ILE B 1 197 ? -10.182 -0.407 -20.142 1.00 34.14 199 ILE B O 1
ATOM 3319 N N . GLN B 1 198 ? -10.608 -2.668 -20.109 1.00 28.43 200 GLN B N 1
ATOM 3320 C CA . GLN B 1 198 ? -11.443 -2.742 -18.891 1.00 29.37 200 GLN B CA 1
ATOM 3321 C C . GLN B 1 198 ? -10.493 -2.733 -17.686 1.00 30.57 200 GLN B C 1
ATOM 3322 O O . GLN B 1 198 ? -9.521 -3.530 -17.676 1.00 29.98 200 GLN B O 1
ATOM 3328 N N . ALA B 1 199 ? -10.743 -1.832 -16.728 1.00 28.71 201 ALA B N 1
ATOM 3329 C CA . ALA B 1 199 ? -9.934 -1.642 -15.509 1.00 28.04 201 ALA B CA 1
ATOM 3330 C C . ALA B 1 199 ? -10.822 -1.838 -14.289 1.00 26.89 201 ALA B C 1
ATOM 3331 O O . ALA B 1 199 ? -11.915 -1.308 -14.296 1.00 25.94 201 ALA B O 1
ATOM 3333 N N . HIS B 1 200 ? -10.339 -2.588 -13.303 1.00 30.00 202 HIS B N 1
ATOM 3334 C CA . HIS B 1 200 ? -10.993 -2.847 -11.996 1.00 29.86 202 HIS B CA 1
ATOM 3335 C C . HIS B 1 200 ? -9.911 -2.742 -10.921 1.00 29.32 202 HIS B C 1
ATOM 3336 O O . HIS B 1 200 ? -8.832 -3.274 -11.137 1.00 32.93 202 HIS B O 1
ATOM 3343 N N . THR B 1 201 ? -10.182 -2.049 -9.827 1.00 28.80 203 THR B N 1
ATOM 3344 C CA . THR B 1 201 ? -9.174 -1.640 -8.830 1.00 30.80 203 THR B CA 1
ATOM 3345 C C . THR B 1 201 ? -9.816 -1.683 -7.451 1.00 31.01 203 THR B C 1
ATOM 3346 O O . THR B 1 201 ? -10.798 -0.953 -7.247 1.00 36.12 203 THR B O 1
ATOM 3350 N N . ILE B 1 202 ? -9.244 -2.462 -6.533 1.00 32.51 204 ILE B N 1
ATOM 3351 C CA . ILE B 1 202 ? -9.592 -2.441 -5.085 1.00 32.24 204 ILE B CA 1
ATOM 3352 C C . ILE B 1 202 ? -8.416 -1.838 -4.312 1.00 31.14 204 ILE B C 1
ATOM 3353 O O . ILE B 1 202 ? -7.294 -2.393 -4.391 1.00 30.16 204 ILE B O 1
ATOM 3358 N N . LEU B 1 203 ? -8.675 -0.737 -3.606 1.00 28.88 205 LEU B N 1
ATOM 3359 C CA . LEU B 1 203 ? -7.724 -0.100 -2.653 1.00 30.17 205 LEU B CA 1
ATOM 3360 C C . LEU B 1 203 ? -7.960 -0.686 -1.247 1.00 32.26 205 LEU B C 1
ATOM 3361 O O . LEU B 1 203 ? -9.106 -0.980 -0.903 1.00 34.27 205 LEU B O 1
ATOM 3366 N N . SER B 1 204 ? -6.905 -0.860 -0.461 1.00 31.89 206 SER B N 1
ATOM 3367 C CA . SER B 1 204 ? -6.973 -1.363 0.930 1.00 29.76 206 SER B CA 1
ATOM 3368 C C . SER B 1 204 ? -5.848 -0.728 1.756 1.00 30.99 206 SER B C 1
ATOM 3369 O O . SER B 1 204 ? -4.890 -0.190 1.152 1.00 29.22 206 SER B O 1
ATOM 3372 N N . LYS B 1 205 ? -5.981 -0.790 3.087 1.00 31.97 207 LYS B N 1
ATOM 3373 C CA . LYS B 1 205 ? -4.904 -0.459 4.043 1.00 32.33 207 LYS B CA 1
ATOM 3374 C C . LYS B 1 205 ? -4.480 -1.752 4.716 1.00 36.48 207 LYS B C 1
ATOM 3375 O O . LYS B 1 205 ? -5.298 -2.689 4.773 1.00 35.89 207 LYS B O 1
ATOM 3381 N N . ASP B 1 206 ? -3.213 -1.803 5.129 1.00 41.77 208 ASP B N 1
ATOM 3382 C CA . ASP B 1 206 ? -2.659 -2.764 6.110 1.00 44.28 208 ASP B CA 1
ATOM 3383 C C . ASP B 1 206 ? -2.860 -2.163 7.498 1.00 43.50 208 ASP B C 1
ATOM 3384 O O . ASP B 1 206 ? -2.330 -1.090 7.795 1.00 40.52 208 ASP B O 1
ATOM 3389 N N . PRO B 1 207 ? -3.640 -2.824 8.387 1.00 45.53 209 PRO B N 1
ATOM 3390 C CA . PRO B 1 207 ? -3.844 -2.314 9.743 1.00 46.20 209 PRO B CA 1
ATOM 3391 C C . PRO B 1 207 ? -2.542 -2.206 10.557 1.00 46.26 209 PRO B C 1
ATOM 3392 O O . PRO B 1 207 ? -2.495 -1.375 11.429 1.00 40.77 209 PRO B O 1
ATOM 3396 N N . LYS B 1 208 ? -1.516 -2.998 10.224 1.00 52.08 210 LYS B N 1
ATOM 3397 C CA . LYS B 1 208 ? -0.215 -3.042 10.946 1.00 56.30 210 LYS B CA 1
ATOM 3398 C C . LYS B 1 208 ? 0.756 -1.991 10.386 1.00 54.23 210 LYS B C 1
ATOM 3399 O O . LYS B 1 208 ? 1.820 -1.817 10.989 1.00 55.27 210 LYS B O 1
ATOM 3405 N N . GLU B 1 209 ? 0.422 -1.311 9.287 1.00 53.38 211 GLU B N 1
ATOM 3406 C CA . GLU B 1 209 ? 1.320 -0.330 8.621 1.00 48.46 211 GLU B CA 1
ATOM 3407 C C . GLU B 1 209 ? 1.080 1.053 9.225 1.00 47.80 211 GLU B C 1
ATOM 3408 O O . GLU B 1 209 ? -0.063 1.518 9.172 1.00 51.00 211 GLU B O 1
ATOM 3414 N N . THR B 1 210 ? 2.118 1.697 9.758 1.00 48.63 212 THR B N 1
ATOM 3415 C CA . THR B 1 210 ? 2.003 3.011 10.454 1.00 48.27 212 THR B CA 1
ATOM 3416 C C . THR B 1 210 ? 2.259 4.177 9.488 1.00 43.41 212 THR B C 1
ATOM 3417 O O . THR B 1 210 ? 1.840 5.287 9.822 1.00 42.39 212 THR B O 1
ATOM 3421 N N . ARG B 1 211 ? 2.948 3.967 8.364 1.00 39.68 213 ARG B N 1
ATOM 3422 C CA . ARG B 1 211 ? 3.194 5.052 7.365 1.00 41.95 213 ARG B CA 1
ATOM 3423 C C . ARG B 1 211 ? 1.943 5.260 6.506 1.00 35.42 213 ARG B C 1
ATOM 3424 O O . ARG B 1 211 ? 1.125 4.323 6.412 1.00 31.67 213 ARG B O 1
ATOM 3432 N N . ASP B 1 212 ? 1.795 6.456 5.932 1.00 32.76 214 ASP B N 1
ATOM 3433 C CA . ASP B 1 212 ? 0.722 6.767 4.953 1.00 33.06 214 ASP B CA 1
ATOM 3434 C C . ASP B 1 212 ? 0.952 5.867 3.742 1.00 35.49 214 ASP B C 1
ATOM 3435 O O . ASP B 1 212 ? 2.097 5.836 3.229 1.00 40.46 214 ASP B O 1
ATOM 3440 N N . HIS B 1 213 ? -0.061 5.099 3.338 1.00 36.31 215 HIS B N 1
ATOM 3441 C CA . HIS B 1 213 ? 0.109 3.971 2.385 1.00 33.09 215 HIS B CA 1
ATOM 3442 C C . HIS B 1 213 ? -1.194 3.671 1.637 1.00 35.16 215 HIS B C 1
ATOM 3443 O O . HIS B 1 213 ? -2.275 4.152 2.027 1.00 36.87 215 HIS B O 1
ATOM 3450 N N . MET B 1 214 ? -1.063 2.895 0.566 1.00 36.74 216 MET B N 1
ATOM 3451 C CA . MET B 1 214 ? -2.169 2.409 -0.310 1.00 33.37 216 MET B CA 1
ATOM 3452 C C . MET B 1 214 ? -1.735 1.065 -0.873 1.00 31.15 216 MET B C 1
ATOM 3453 O O . MET B 1 214 ? -0.660 0.993 -1.477 1.00 32.90 216 MET B O 1
ATOM 3458 N N . ASN B 1 215 ? -2.540 0.040 -0.632 1.00 32.61 217 ASN B N 1
ATOM 3459 C CA . ASN B 1 215 ? -2.411 -1.288 -1.274 1.00 31.60 217 ASN B CA 1
ATOM 3460 C C . ASN B 1 215 ? -3.481 -1.383 -2.355 1.00 32.53 217 ASN B C 1
ATOM 3461 O O . ASN B 1 215 ? -4.542 -0.778 -2.227 1.00 34.22 217 ASN B O 1
ATOM 3466 N N . VAL B 1 216 ? -3.186 -2.170 -3.372 1.00 36.49 218 VAL B N 1
ATOM 3467 C CA . VAL B 1 216 ? -3.811 -2.102 -4.713 1.00 35.88 218 VAL B CA 1
ATOM 3468 C C . VAL B 1 216 ? -3.907 -3.533 -5.236 1.00 35.68 218 VAL B C 1
ATOM 3469 O O . VAL B 1 216 ? -2.891 -4.241 -5.198 1.00 35.89 218 VAL B O 1
ATOM 3473 N N . VAL B 1 217 ? -5.101 -3.941 -5.638 1.00 35.81 219 VAL B N 1
ATOM 3474 C CA . VAL B 1 217 ? -5.335 -5.143 -6.480 1.00 38.84 219 VAL B CA 1
ATOM 3475 C C . VAL B 1 217 ? -6.121 -4.672 -7.706 1.00 39.77 219 VAL B C 1
ATOM 3476 O O . VAL B 1 217 ? -7.203 -4.093 -7.546 1.00 37.10 219 VAL B O 1
ATOM 3480 N N . GLU B 1 218 ? -5.560 -4.910 -8.892 1.00 39.37 220 GLU B N 1
ATOM 3481 C CA . GLU B 1 218 ? -6.059 -4.365 -10.177 1.00 37.16 220 GLU B CA 1
ATOM 3482 C C . GLU B 1 218 ? -6.191 -5.491 -11.199 1.00 35.90 220 GLU B C 1
ATOM 3483 O O . GLU B 1 218 ? -5.402 -6.437 -11.121 1.00 36.44 220 GLU B O 1
ATOM 3489 N N . VAL B 1 219 ? -7.168 -5.378 -12.102 1.00 33.34 221 VAL B N 1
ATOM 3490 C CA . VAL B 1 219 ? -7.292 -6.240 -13.311 1.00 34.05 221 VAL B CA 1
ATOM 3491 C C . VAL B 1 219 ? -7.511 -5.323 -14.520 1.00 34.30 221 VAL B C 1
ATOM 3492 O O . VAL B 1 219 ? -8.441 -4.470 -14.489 1.00 31.89 221 VAL B O 1
ATOM 3496 N N . PHE B 1 220 ? -6.666 -5.495 -15.540 1.00 32.86 222 PHE B N 1
ATOM 3497 C CA . PHE B 1 220 ? -6.729 -4.811 -16.855 1.00 28.73 222 PHE B CA 1
ATOM 3498 C C . PHE B 1 220 ? -6.879 -5.874 -17.940 1.00 27.67 222 PHE B C 1
ATOM 3499 O O . PHE B 1 220 ? -6.030 -6.785 -18.047 1.00 28.81 222 PHE B O 1
ATOM 3507 N N . ARG B 1 221 ? -7.962 -5.787 -18.706 1.00 27.62 223 ARG B N 1
ATOM 3508 C CA . ARG B 1 221 ? -8.212 -6.701 -19.849 1.00 29.00 223 ARG B CA 1
ATOM 3509 C C . ARG B 1 221 ? -8.505 -5.868 -21.092 1.00 29.26 223 ARG B C 1
ATOM 3510 O O . ARG B 1 221 ? -9.445 -5.065 -21.055 1.00 28.95 223 ARG B O 1
ATOM 3518 N N . ALA B 1 222 ? -7.700 -6.047 -22.133 1.00 30.15 224 ALA B N 1
ATOM 3519 C CA . ALA B 1 222 ? -7.925 -5.449 -23.463 1.00 31.93 224 ALA B CA 1
ATOM 3520 C C . ALA B 1 222 ? -9.132 -6.156 -24.084 1.00 30.43 224 ALA B C 1
ATOM 3521 O O . ALA B 1 222 ? -9.224 -7.392 -23.953 1.00 27.17 224 ALA B O 1
ATOM 3523 N N . ILE B 1 223 ? -10.037 -5.376 -24.679 1.00 29.77 225 ILE B N 1
ATOM 3524 C CA A ILE B 1 223 ? -11.245 -5.913 -25.368 0.50 32.14 225 ILE B CA 1
ATOM 3525 C CA B ILE B 1 223 ? -11.249 -5.909 -25.363 0.50 32.61 225 ILE B CA 1
ATOM 3526 C C . ILE B 1 223 ? -11.295 -5.333 -26.783 1.00 32.87 225 ILE B C 1
ATOM 3527 O O . ILE B 1 223 ? -11.101 -4.119 -26.933 1.00 31.52 225 ILE B O 1
ATOM 3536 N N . ASP B 1 224 ? -11.533 -6.202 -27.765 1.00 34.20 226 ASP B N 1
ATOM 3537 C CA . ASP B 1 224 ? -11.746 -5.824 -29.180 1.00 37.32 226 ASP B CA 1
ATOM 3538 C C . ASP B 1 224 ? -13.212 -5.386 -29.297 1.00 35.24 226 ASP B C 1
ATOM 3539 O O . ASP B 1 224 ? -14.045 -6.199 -29.743 1.00 39.99 226 ASP B O 1
ATOM 3544 N N . CYS B 1 225 ? -13.516 -4.158 -28.879 1.00 31.63 227 CYS B N 1
ATOM 3545 C CA . CYS B 1 225 ? -14.904 -3.647 -28.726 1.00 31.18 227 CYS B CA 1
ATOM 3546 C C . CYS B 1 225 ? -15.618 -3.642 -30.080 1.00 33.33 227 CYS B C 1
ATOM 3547 O O . CYS B 1 225 ? -16.844 -3.818 -30.093 1.00 36.09 227 CYS B O 1
ATOM 3550 N N . LYS B 1 226 ? -14.888 -3.483 -31.188 1.00 37.09 228 LYS B N 1
ATOM 3551 C CA . LYS B 1 226 ? -15.468 -3.532 -32.559 1.00 33.02 228 LYS B CA 1
ATOM 3552 C C . LYS B 1 226 ? -16.178 -4.876 -32.746 1.00 30.72 228 LYS B C 1
ATOM 3553 O O . LYS B 1 226 ? -17.217 -4.891 -33.410 1.00 32.78 228 LYS B O 1
ATOM 3559 N N . THR B 1 227 ? -15.689 -5.944 -32.122 1.00 28.42 229 THR B N 1
ATOM 3560 C CA . THR B 1 227 ? -16.311 -7.286 -32.180 1.00 28.36 229 THR B CA 1
ATOM 3561 C C . THR B 1 227 ? -17.189 -7.522 -30.948 1.00 28.86 229 THR B C 1
ATOM 3562 O O . THR B 1 227 ? -18.377 -7.837 -31.144 1.00 30.42 229 THR B O 1
ATOM 3566 N N . ALA B 1 228 ? -16.649 -7.355 -29.740 1.00 28.54 230 ALA B N 1
ATOM 3567 C CA . ALA B 1 228 ? -17.279 -7.786 -28.465 1.00 28.51 230 ALA B CA 1
ATOM 3568 C C . ALA B 1 228 ? -18.591 -7.031 -28.208 1.00 28.26 230 ALA B C 1
ATOM 3569 O O . ALA B 1 228 ? -19.469 -7.635 -27.616 1.00 28.82 230 ALA B O 1
ATOM 3571 N N . TYR B 1 229 ? -18.715 -5.766 -28.603 1.00 27.25 231 TYR B N 1
ATOM 3572 C CA . TYR B 1 229 ? -19.921 -4.933 -28.310 1.00 30.39 231 TYR B CA 1
ATOM 3573 C C . TYR B 1 229 ? -20.975 -5.103 -29.419 1.00 29.89 231 TYR B C 1
ATOM 3574 O O . TYR B 1 229 ? -22.083 -4.577 -29.275 1.00 32.60 231 TYR B O 1
ATOM 3583 N N . ALA B 1 230 ? -20.649 -5.802 -30.503 1.00 32.07 232 ALA B N 1
ATOM 3584 C CA . ALA B 1 230 ? -21.536 -5.960 -31.684 1.00 35.46 232 ALA B CA 1
ATOM 3585 C C . ALA B 1 230 ? -22.722 -6.870 -31.317 1.00 39.20 232 ALA B C 1
ATOM 3586 O O . ALA B 1 230 ? -22.561 -7.658 -30.380 1.00 41.79 232 ALA B O 1
ATOM 3589 N N . LEU C 1 7 ? -27.768 -25.274 -61.989 1.00 66.28 7 LEU C N 1
ATOM 3590 C CA . LEU C 1 7 ? -26.667 -25.611 -61.033 1.00 74.61 7 LEU C CA 1
ATOM 3591 C C . LEU C 1 7 ? -26.440 -24.437 -60.075 1.00 76.23 7 LEU C C 1
ATOM 3592 O O . LEU C 1 7 ? -26.041 -24.691 -58.928 1.00 82.85 7 LEU C O 1
ATOM 3597 N N . PHE C 1 8 ? -26.619 -23.205 -60.565 1.00 70.88 8 PHE C N 1
ATOM 3598 C CA . PHE C 1 8 ? -26.423 -21.935 -59.810 1.00 68.30 8 PHE C CA 1
ATOM 3599 C C . PHE C 1 8 ? -27.765 -21.205 -59.623 1.00 72.04 8 PHE C C 1
ATOM 3600 O O . PHE C 1 8 ? -27.771 -20.059 -59.163 1.00 62.03 8 PHE C O 1
ATOM 3608 N N . ARG C 1 9 ? -28.886 -21.882 -59.905 1.00 79.64 9 ARG C N 1
ATOM 3609 C CA . ARG C 1 9 ? -30.238 -21.326 -59.645 1.00 87.31 9 ARG C CA 1
ATOM 3610 C C . ARG C 1 9 ? -30.512 -21.353 -58.130 1.00 80.41 9 ARG C C 1
ATOM 3611 O O . ARG C 1 9 ? -31.361 -20.538 -57.733 1.00 78.21 9 ARG C O 1
ATOM 3619 N N . GLU C 1 10 ? -29.808 -22.157 -57.325 1.00 79.25 10 GLU C N 1
ATOM 3620 C CA . GLU C 1 10 ? -29.951 -22.162 -55.838 1.00 87.91 10 GLU C CA 1
ATOM 3621 C C . GLU C 1 10 ? -28.654 -21.716 -55.146 1.00 81.82 10 GLU C C 1
ATOM 3622 O O . GLU C 1 10 ? -27.573 -21.827 -55.743 1.00 67.63 10 GLU C O 1
ATOM 3628 N N . LYS C 1 11 ? -28.808 -21.221 -53.916 1.00 76.58 11 LYS C N 1
ATOM 3629 C CA . LYS C 1 11 ? -27.742 -21.123 -52.888 1.00 68.78 11 LYS C CA 1
ATOM 3630 C C . LYS C 1 11 ? -27.041 -22.486 -52.780 1.00 59.35 11 LYS C C 1
ATOM 3631 O O . LYS C 1 11 ? -27.754 -23.488 -52.654 1.00 66.02 11 LYS C O 1
ATOM 3637 N N . ILE C 1 12 ? -25.711 -22.531 -52.865 1.00 49.37 12 ILE C N 1
ATOM 3638 C CA A ILE C 1 12 ? -24.976 -23.820 -52.743 0.50 48.53 12 ILE C CA 1
ATOM 3639 C CA B ILE C 1 12 ? -24.866 -23.773 -52.886 0.50 46.15 12 ILE C CA 1
ATOM 3640 C C . ILE C 1 12 ? -23.765 -23.640 -51.840 1.00 45.68 12 ILE C C 1
ATOM 3641 O O . ILE C 1 12 ? -23.178 -22.568 -51.757 1.00 44.95 12 ILE C O 1
ATOM 3650 N N . PRO C 1 13 ? -23.366 -24.721 -51.133 1.00 41.49 13 PRO C N 1
ATOM 3651 C CA . PRO C 1 13 ? -22.222 -24.675 -50.226 1.00 38.00 13 PRO C CA 1
ATOM 3652 C C . PRO C 1 13 ? -20.924 -24.292 -50.942 1.00 37.78 13 PRO C C 1
ATOM 3653 O O . PRO C 1 13 ? -20.762 -24.620 -52.110 1.00 37.57 13 PRO C O 1
ATOM 3657 N N . TYR C 1 14 ? -20.047 -23.615 -50.204 1.00 37.12 14 TYR C N 1
ATOM 3658 C CA . TYR C 1 14 ? -18.700 -23.183 -50.633 1.00 36.48 14 TYR C CA 1
ATOM 3659 C C . TYR C 1 14 ? -17.703 -23.685 -49.593 1.00 37.47 14 TYR C C 1
ATOM 3660 O O . TYR C 1 14 ? -17.944 -23.454 -48.418 1.00 35.37 14 TYR C O 1
ATOM 3669 N N . VAL C 1 15 ? -16.669 -24.395 -50.043 1.00 39.69 15 VAL C N 1
ATOM 3670 C CA . VAL C 1 15 ? -15.570 -24.953 -49.207 1.00 36.14 15 VAL C CA 1
ATOM 3671 C C . VAL C 1 15 ? -14.255 -24.379 -49.733 1.00 34.59 15 VAL C C 1
ATOM 3672 O O . VAL C 1 15 ? -14.074 -24.359 -50.962 1.00 43.63 15 VAL C O 1
ATOM 3676 N N . VAL C 1 16 ? -13.378 -23.946 -48.842 1.00 30.44 16 VAL C N 1
ATOM 3677 C CA . VAL C 1 16 ? -12.033 -23.432 -49.205 1.00 30.74 16 VAL C CA 1
ATOM 3678 C C . VAL C 1 16 ? -10.996 -24.249 -48.439 1.00 32.90 16 VAL C C 1
ATOM 3679 O O . VAL C 1 16 ? -11.127 -24.392 -47.222 1.00 34.67 16 VAL C O 1
ATOM 3683 N N . GLU C 1 17 ? -10.018 -24.776 -49.168 1.00 36.98 17 GLU C N 1
ATOM 3684 C CA . GLU C 1 17 ? -8.788 -25.384 -48.619 1.00 36.55 17 GLU C CA 1
ATOM 3685 C C . GLU C 1 17 ? -7.635 -24.591 -49.215 1.00 35.67 17 GLU C C 1
ATOM 3686 O O . GLU C 1 17 ? -7.448 -24.686 -50.421 1.00 39.43 17 GLU C O 1
ATOM 3692 N N . MET C 1 18 ? -6.941 -23.818 -48.394 1.00 36.12 18 MET C N 1
ATOM 3693 C CA . MET C 1 18 ? -5.773 -23.008 -48.802 1.00 36.41 18 MET C CA 1
ATOM 3694 C C . MET C 1 18 ? -4.512 -23.509 -48.074 1.00 39.97 18 MET C C 1
ATOM 3695 O O . MET C 1 18 ? -4.575 -23.762 -46.854 1.00 42.86 18 MET C O 1
ATOM 3700 N N . GLU C 1 19 ? -3.413 -23.645 -48.808 1.00 40.90 19 GLU C N 1
ATOM 3701 C CA . GLU C 1 19 ? -2.054 -23.831 -48.238 1.00 42.78 19 GLU C CA 1
ATOM 3702 C C . GLU C 1 19 ? -1.240 -22.601 -48.631 1.00 41.03 19 GLU C C 1
ATOM 3703 O O . GLU C 1 19 ? -1.288 -22.219 -49.799 1.00 42.02 19 GLU C O 1
ATOM 3709 N N . GLY C 1 20 ? -0.591 -21.962 -47.665 1.00 39.65 20 GLY C N 1
ATOM 3710 C CA . GLY C 1 20 ? 0.194 -20.735 -47.879 1.00 38.91 20 GLY C CA 1
ATOM 3711 C C . GLY C 1 20 ? 1.638 -20.928 -47.446 1.00 41.34 20 GLY C C 1
ATOM 3712 O O . GLY C 1 20 ? 1.894 -21.759 -46.556 1.00 49.01 20 GLY C O 1
ATOM 3713 N N . ASP C 1 21 ? 2.551 -20.195 -48.061 1.00 41.45 21 ASP C N 1
ATOM 3714 C CA . ASP C 1 21 ? 3.986 -20.139 -47.683 1.00 40.47 21 ASP C CA 1
ATOM 3715 C C . ASP C 1 21 ? 4.475 -18.735 -48.039 1.00 37.45 21 ASP C C 1
ATOM 3716 O O . ASP C 1 21 ? 4.615 -18.418 -49.229 1.00 40.19 21 ASP C O 1
ATOM 3721 N N . VAL C 1 22 ? 4.679 -17.903 -47.036 1.00 36.28 22 VAL C N 1
ATOM 3722 C CA . VAL C 1 22 ? 5.133 -16.496 -47.209 1.00 37.12 22 VAL C CA 1
ATOM 3723 C C . VAL C 1 22 ? 6.471 -16.385 -46.485 1.00 37.51 22 VAL C C 1
ATOM 3724 O O . VAL C 1 22 ? 6.505 -16.601 -45.270 1.00 38.82 22 VAL C O 1
ATOM 3728 N N . GLU C 1 23 ? 7.540 -16.118 -47.227 1.00 40.93 23 GLU C N 1
ATOM 3729 C CA . GLU C 1 23 ? 8.916 -15.978 -46.694 1.00 41.48 23 GLU C CA 1
ATOM 3730 C C . GLU C 1 23 ? 9.240 -17.171 -45.778 1.00 41.21 23 GLU C C 1
ATOM 3731 O O . GLU C 1 23 ? 9.910 -16.961 -44.764 1.00 40.78 23 GLU C O 1
ATOM 3737 N N . GLY C 1 24 ? 8.779 -18.383 -46.110 1.00 43.26 24 GLY C N 1
ATOM 3738 C CA . GLY C 1 24 ? 9.113 -19.621 -45.376 1.00 45.47 24 GLY C CA 1
ATOM 3739 C C . GLY C 1 24 ? 8.089 -19.976 -44.305 1.00 50.86 24 GLY C C 1
ATOM 3740 O O . GLY C 1 24 ? 8.093 -21.147 -43.848 1.00 55.97 24 GLY C O 1
ATOM 3741 N N . MET C 1 25 ? 7.216 -19.038 -43.925 1.00 47.58 25 MET C N 1
ATOM 3742 C CA . MET C 1 25 ? 6.156 -19.261 -42.909 1.00 46.70 25 MET C CA 1
ATOM 3743 C C . MET C 1 25 ? 4.982 -19.985 -43.574 1.00 46.71 25 MET C C 1
ATOM 3744 O O . MET C 1 25 ? 4.221 -19.347 -44.324 1.00 48.00 25 MET C O 1
ATOM 3749 N N . LYS C 1 26 ? 4.863 -21.293 -43.340 1.00 45.75 26 LYS C N 1
ATOM 3750 C CA A LYS C 1 26 ? 3.758 -22.125 -43.879 0.50 45.82 26 LYS C CA 1
ATOM 3751 C CA B LYS C 1 26 ? 3.762 -22.139 -43.874 0.50 45.70 26 LYS C CA 1
ATOM 3752 C C . LYS C 1 26 ? 2.507 -21.882 -43.036 1.00 44.24 26 LYS C C 1
ATOM 3753 O O . LYS C 1 26 ? 2.643 -21.646 -41.850 1.00 51.46 26 LYS C O 1
ATOM 3764 N N . PHE C 1 27 ? 1.337 -21.905 -43.655 1.00 42.11 27 PHE C N 1
ATOM 3765 C CA . PHE C 1 27 ? 0.053 -21.813 -42.929 1.00 39.60 27 PHE C CA 1
ATOM 3766 C C . PHE C 1 27 ? -1.015 -22.513 -43.755 1.00 37.61 27 PHE C C 1
ATOM 3767 O O . PHE C 1 27 ? -0.827 -22.681 -44.959 1.00 40.34 27 PHE C O 1
ATOM 3775 N N . SER C 1 28 ? -2.092 -22.909 -43.096 1.00 34.80 28 SER C N 1
ATOM 3776 C CA . SER C 1 28 ? -3.295 -23.500 -43.725 1.00 36.55 28 SER C CA 1
ATOM 3777 C C . SER C 1 28 ? -4.516 -22.676 -43.306 1.00 35.74 28 SER C C 1
ATOM 3778 O O . SER C 1 28 ? -4.577 -22.258 -42.143 1.00 44.05 28 SER C O 1
ATOM 3781 N N . VAL C 1 29 ? -5.436 -22.440 -44.233 1.00 34.82 29 VAL C N 1
ATOM 3782 C CA . VAL C 1 29 ? -6.738 -21.794 -43.956 1.00 32.11 29 VAL C CA 1
ATOM 3783 C C . VAL C 1 29 ? -7.824 -22.723 -44.484 1.00 36.05 29 VAL C C 1
ATOM 3784 O O . VAL C 1 29 ? -7.641 -23.288 -45.560 1.00 35.44 29 VAL C O 1
ATOM 3788 N N . ARG C 1 30 ? -8.896 -22.900 -43.717 1.00 41.21 30 ARG C N 1
ATOM 3789 C CA . ARG C 1 30 ? -10.080 -23.694 -44.120 1.00 39.88 30 ARG C CA 1
ATOM 3790 C C . ARG C 1 30 ? -11.262 -22.746 -44.010 1.00 40.94 30 ARG C C 1
ATOM 3791 O O . ARG C 1 30 ? -11.284 -21.923 -43.062 1.00 43.84 30 ARG C O 1
ATOM 3799 N N . GLY C 1 31 ? -12.170 -22.813 -44.974 1.00 40.72 31 GLY C N 1
ATOM 3800 C CA . GLY C 1 31 ? -13.399 -22.014 -44.957 1.00 38.61 31 GLY C CA 1
ATOM 3801 C C . GLY C 1 31 ? -14.593 -22.870 -45.334 1.00 38.57 31 GLY C C 1
ATOM 3802 O O . GLY C 1 31 ? -14.427 -23.857 -46.066 1.00 39.78 31 GLY C O 1
ATOM 3803 N N . LYS C 1 32 ? -15.763 -22.477 -44.848 1.00 38.63 32 LYS C N 1
ATOM 3804 C CA . LYS C 1 32 ? -17.065 -23.037 -45.228 1.00 40.03 32 LYS C CA 1
ATOM 3805 C C . LYS C 1 32 ? -18.031 -21.858 -45.304 1.00 36.08 32 LYS C C 1
ATOM 3806 O O . LYS C 1 32 ? -17.897 -20.933 -44.518 1.00 33.12 32 LYS C O 1
ATOM 3812 N N . GLY C 1 33 ? -18.964 -21.916 -46.241 1.00 34.82 33 GLY C N 1
ATOM 3813 C CA . GLY C 1 33 ? -20.038 -20.931 -46.384 1.00 34.28 33 GLY C CA 1
ATOM 3814 C C . GLY C 1 33 ? -20.988 -21.353 -47.471 1.00 33.97 33 GLY C C 1
ATOM 3815 O O . GLY C 1 33 ? -21.080 -22.547 -47.742 1.00 32.41 33 GLY C O 1
ATOM 3816 N N . HIS C 1 34 ? -21.658 -20.387 -48.082 1.00 40.25 34 HIS C N 1
ATOM 3817 C CA . HIS C 1 34 ? -22.536 -20.599 -49.253 1.00 46.30 34 HIS C CA 1
ATOM 3818 C C . HIS C 1 34 ? -22.337 -19.432 -50.223 1.00 42.06 34 HIS C C 1
ATOM 3819 O O . HIS C 1 34 ? -21.916 -18.361 -49.782 1.00 39.48 34 HIS C O 1
ATOM 3826 N N . GLY C 1 35 ? -22.624 -19.656 -51.501 1.00 39.01 35 GLY C N 1
ATOM 3827 C CA . GLY C 1 35 ? -22.767 -18.598 -52.511 1.00 37.73 35 GLY C CA 1
ATOM 3828 C C . GLY C 1 35 ? -24.134 -18.670 -53.146 1.00 36.25 35 GLY C C 1
ATOM 3829 O O . GLY C 1 35 ? -24.653 -19.763 -53.286 1.00 38.61 35 GLY C O 1
ATOM 3830 N N . ASP C 1 36 ? -24.694 -17.527 -53.497 1.00 38.26 36 ASP C N 1
ATOM 3831 C CA . ASP C 1 36 ? -25.990 -17.428 -54.204 1.00 38.78 36 ASP C CA 1
ATOM 3832 C C . ASP C 1 36 ? -25.804 -16.528 -55.435 1.00 37.44 36 ASP C C 1
ATOM 3833 O O . ASP C 1 36 ? -25.826 -15.286 -55.282 1.00 30.24 36 ASP C O 1
ATOM 3838 N N . ALA C 1 37 ? -25.674 -17.159 -56.612 1.00 34.77 37 ALA C N 1
ATOM 3839 C CA . ALA C 1 37 ? -25.407 -16.494 -57.900 1.00 34.24 37 ALA C CA 1
ATOM 3840 C C . ALA C 1 37 ? -26.625 -15.691 -58.359 1.00 33.14 37 ALA C C 1
ATOM 3841 O O . ALA C 1 37 ? -26.443 -14.837 -59.256 1.00 35.27 37 ALA C O 1
ATOM 3843 N N . ASN C 1 38 ? -27.792 -15.924 -57.759 1.00 34.31 38 ASN C N 1
ATOM 3844 C CA . ASN C 1 38 ? -29.020 -15.114 -57.997 1.00 35.42 38 ASN C CA 1
ATOM 3845 C C . ASN C 1 38 ? -28.800 -13.689 -57.507 1.00 31.78 38 ASN C C 1
ATOM 3846 O O . ASN C 1 38 ? -29.332 -12.792 -58.150 1.00 32.53 38 ASN C O 1
ATOM 3851 N N . THR C 1 39 ? -28.077 -13.525 -56.397 1.00 35.22 39 THR C N 1
ATOM 3852 C CA . THR C 1 39 ? -27.847 -12.222 -55.693 1.00 37.33 39 THR C CA 1
ATOM 3853 C C . THR C 1 39 ? -26.371 -11.799 -55.803 1.00 35.26 39 THR C C 1
ATOM 3854 O O . THR C 1 39 ? -26.077 -10.615 -55.597 1.00 31.07 39 THR C O 1
ATOM 3858 N N . GLY C 1 40 ? -25.474 -12.742 -56.095 1.00 35.61 40 GLY C N 1
ATOM 3859 C CA . GLY C 1 40 ? -24.020 -12.508 -56.123 1.00 36.09 40 GLY C CA 1
ATOM 3860 C C . GLY C 1 40 ? -23.405 -12.522 -54.734 1.00 34.85 40 GLY C C 1
ATOM 3861 O O . GLY C 1 40 ? -22.258 -12.079 -54.607 1.00 33.42 40 GLY C O 1
ATOM 3862 N N . LYS C 1 41 ? -24.126 -13.032 -53.727 1.00 38.20 41 LYS C N 1
ATOM 3863 C CA . LYS C 1 41 ? -23.754 -12.940 -52.289 1.00 42.58 41 LYS C CA 1
ATOM 3864 C C . LYS C 1 41 ? -22.934 -14.178 -51.905 1.00 40.98 41 LYS C C 1
ATOM 3865 O O . LYS C 1 41 ? -23.331 -15.286 -52.278 1.00 34.54 41 LYS C O 1
ATOM 3871 N N . ILE C 1 42 ? -21.787 -13.979 -51.248 1.00 37.81 42 ILE C N 1
ATOM 3872 C CA . ILE C 1 42 ? -21.016 -15.071 -50.583 1.00 38.28 42 ILE C CA 1
ATOM 3873 C C . ILE C 1 42 ? -20.949 -14.740 -49.091 1.00 38.47 42 ILE C C 1
ATOM 3874 O O . ILE C 1 42 ? -20.629 -13.582 -48.742 1.00 41.56 42 ILE C O 1
ATOM 3879 N N . GLU C 1 43 ? -21.284 -15.716 -48.248 1.00 38.44 43 GLU C N 1
ATOM 3880 C CA . GLU C 1 43 ? -21.092 -15.676 -46.775 1.00 37.58 43 GLU C CA 1
ATOM 3881 C C . GLU C 1 43 ? -20.244 -16.893 -46.423 1.00 33.05 43 GLU C C 1
ATOM 3882 O O . GLU C 1 43 ? -20.637 -17.999 -46.776 1.00 33.81 43 GLU C O 1
ATOM 3888 N N . ALA C 1 44 ? -19.087 -16.684 -45.823 1.00 31.25 44 ALA C N 1
ATOM 3889 C CA . ALA C 1 44 ? -18.148 -17.777 -45.492 1.00 31.93 44 ALA C CA 1
ATOM 3890 C C . ALA C 1 44 ? -17.350 -17.417 -44.231 1.00 33.01 44 ALA C C 1
ATOM 3891 O O . ALA C 1 44 ? -17.156 -16.211 -43.939 1.00 33.49 44 ALA C O 1
ATOM 3893 N N . SER C 1 45 ? -16.943 -18.443 -43.482 1.00 33.76 45 SER C N 1
ATOM 3894 C CA . SER C 1 45 ? -16.105 -18.342 -42.267 1.00 34.46 45 SER C CA 1
ATOM 3895 C C . SER C 1 45 ? -14.771 -19.013 -42.572 1.00 35.18 45 SER C C 1
ATOM 3896 O O . SER C 1 45 ? -14.791 -20.144 -43.090 1.00 31.58 45 SER C O 1
ATOM 3899 N N . PHE C 1 46 ? -13.667 -18.325 -42.274 1.00 34.51 46 PHE C N 1
ATOM 3900 C CA . PHE C 1 46 ? -12.297 -18.833 -42.490 1.00 37.75 46 PHE C CA 1
ATOM 3901 C C . PHE C 1 46 ? -11.612 -18.945 -41.135 1.00 38.26 46 PHE C C 1
ATOM 3902 O O . PHE C 1 46 ? -11.771 -18.032 -40.309 1.00 40.15 46 PHE C O 1
ATOM 3910 N N . ILE C 1 47 ? -10.885 -20.038 -40.935 1.00 39.80 47 ILE C N 1
ATOM 3911 C CA . ILE C 1 47 ? -10.041 -20.270 -39.722 1.00 40.64 47 ILE C CA 1
ATOM 3912 C C . ILE C 1 47 ? -8.638 -20.547 -40.241 1.00 36.81 47 ILE C C 1
ATOM 3913 O O . ILE C 1 47 ? -8.500 -21.282 -41.227 1.00 40.89 47 ILE C O 1
ATOM 3918 N N . CYS C 1 48 ? -7.628 -19.972 -39.612 1.00 34.96 48 CYS C N 1
ATOM 3919 C CA . CYS C 1 48 ? -6.239 -20.448 -39.750 1.00 38.01 48 CYS C CA 1
ATOM 3920 C C . CYS C 1 48 ? -6.081 -21.678 -38.847 1.00 40.34 48 CYS C C 1
ATOM 3921 O O . CYS C 1 48 ? -6.203 -21.527 -37.628 1.00 41.00 48 CYS C O 1
ATOM 3924 N N . THR C 1 49 ? -5.876 -22.856 -39.431 1.00 40.32 49 THR C N 1
ATOM 3925 C CA . THR C 1 49 ? -5.816 -24.148 -38.706 1.00 44.20 49 THR C CA 1
ATOM 3926 C C . THR C 1 49 ? -4.390 -24.447 -38.228 1.00 44.08 49 THR C C 1
ATOM 3927 O O . THR C 1 49 ? -4.231 -25.458 -37.556 1.00 45.91 49 THR C O 1
ATOM 3931 N N . THR C 1 50 ? -3.409 -23.601 -38.528 1.00 43.59 50 THR C N 1
ATOM 3932 C CA . THR C 1 50 ? -1.998 -23.785 -38.088 1.00 46.38 50 THR C CA 1
ATOM 3933 C C . THR C 1 50 ? -1.605 -22.764 -37.004 1.00 43.42 50 THR C C 1
ATOM 3934 O O . THR C 1 50 ? -0.427 -22.652 -36.695 1.00 40.58 50 THR C O 1
ATOM 3938 N N . GLY C 1 51 ? -2.564 -22.044 -36.443 1.00 42.01 51 GLY C N 1
ATOM 3939 C CA . GLY C 1 51 ? -2.293 -21.057 -35.392 1.00 38.35 51 GLY C CA 1
ATOM 3940 C C . GLY C 1 51 ? -2.691 -19.673 -35.830 1.00 40.42 51 GLY C C 1
ATOM 3941 O O . GLY C 1 51 ? -3.838 -19.487 -36.258 1.00 42.76 51 GLY C O 1
ATOM 3942 N N . GLU C 1 52 ? -1.780 -18.726 -35.658 1.00 43.32 52 GLU C N 1
ATOM 3943 C CA A GLU C 1 52 ? -1.925 -17.297 -36.029 0.60 45.75 52 GLU C CA 1
ATOM 3944 C CA B GLU C 1 52 ? -2.003 -17.313 -36.047 0.40 43.76 52 GLU C CA 1
ATOM 3945 C C . GLU C 1 52 ? -1.578 -17.185 -37.516 1.00 44.62 52 GLU C C 1
ATOM 3946 O O . GLU C 1 52 ? -0.535 -17.762 -37.898 1.00 43.55 52 GLU C O 1
ATOM 3957 N N . LEU C 1 53 ? -2.411 -16.515 -38.315 1.00 41.79 53 LEU C N 1
ATOM 3958 C CA . LEU C 1 53 ? -2.077 -16.196 -39.724 1.00 42.12 53 LEU C CA 1
ATOM 3959 C C . LEU C 1 53 ? -0.843 -15.300 -39.729 1.00 40.81 53 LEU C C 1
ATOM 3960 O O . LEU C 1 53 ? -0.804 -14.316 -39.000 1.00 38.91 53 LEU C O 1
ATOM 3965 N N . PRO C 1 54 ? 0.209 -15.605 -40.518 1.00 39.65 54 PRO C N 1
ATOM 3966 C CA . PRO C 1 54 ? 1.432 -14.803 -40.508 1.00 37.97 54 PRO C CA 1
ATOM 3967 C C . PRO C 1 54 ? 1.378 -13.513 -41.340 1.00 37.74 54 PRO C C 1
ATOM 3968 O O . PRO C 1 54 ? 2.366 -12.791 -41.377 1.00 41.25 54 PRO C O 1
ATOM 3972 N N . VAL C 1 55 ? 0.240 -13.252 -41.988 1.00 34.18 55 VAL C N 1
ATOM 3973 C CA . VAL C 1 55 ? -0.005 -12.060 -42.851 1.00 30.63 55 VAL C CA 1
ATOM 3974 C C . VAL C 1 55 ? -1.399 -11.554 -42.545 1.00 29.81 55 VAL C C 1
ATOM 3975 O O . VAL C 1 55 ? -2.205 -12.300 -41.999 1.00 29.37 55 VAL C O 1
ATOM 3979 N N . PRO C 1 56 ? -1.750 -10.308 -42.922 1.00 30.47 56 PRO C N 1
ATOM 3980 C CA . PRO C 1 56 ? -3.079 -9.768 -42.630 1.00 29.18 56 PRO C CA 1
ATOM 3981 C C . PRO C 1 56 ? -4.151 -10.605 -43.328 1.00 32.04 56 PRO C C 1
ATOM 3982 O O . PRO C 1 56 ? -3.898 -11.088 -44.415 1.00 35.99 56 PRO C O 1
ATOM 3986 N N . TRP C 1 57 ? -5.296 -10.807 -42.684 1.00 32.61 57 TRP C N 1
ATOM 3987 C CA . TRP C 1 57 ? -6.438 -11.536 -43.298 1.00 32.81 57 TRP C CA 1
ATOM 3988 C C . TRP C 1 57 ? -6.857 -10.836 -44.599 1.00 31.65 57 TRP C C 1
ATOM 3989 O O . TRP C 1 57 ? -7.070 -11.538 -45.594 1.00 33.21 57 TRP C O 1
ATOM 4000 N N . SER C 1 58 ? -6.975 -9.509 -44.593 1.00 28.56 58 SER C N 1
ATOM 4001 C CA . SER C 1 58 ? -7.403 -8.719 -45.775 1.00 31.81 58 SER C CA 1
ATOM 4002 C C . SER C 1 58 ? -6.479 -9.029 -46.971 1.00 33.66 58 SER C C 1
ATOM 4003 O O . SER C 1 58 ? -6.973 -9.067 -48.132 1.00 31.33 58 SER C O 1
ATOM 4006 N N . SER C 1 59 ? -5.201 -9.317 -46.719 1.00 30.98 59 SER C N 1
ATOM 4007 C CA . SER C 1 59 ? -4.212 -9.573 -47.799 1.00 31.17 59 SER C CA 1
ATOM 4008 C C . SER C 1 59 ? -4.568 -10.854 -48.561 1.00 28.46 59 SER C C 1
ATOM 4009 O O . SER C 1 59 ? -4.214 -10.919 -49.761 1.00 32.47 59 SER C O 1
ATOM 4012 N N . ILE C 1 60 ? -5.269 -11.803 -47.941 1.00 25.70 60 ILE C N 1
ATOM 4013 C CA . ILE C 1 60 ? -5.604 -13.104 -48.593 1.00 28.03 60 ILE C CA 1
ATOM 4014 C C . ILE C 1 60 ? -7.097 -13.210 -48.924 1.00 28.89 60 ILE C C 1
ATOM 4015 O O . ILE C 1 60 ? -7.495 -14.294 -49.376 1.00 33.35 60 ILE C O 1
ATOM 4020 N N . LEU C 1 61 ? -7.881 -12.141 -48.745 1.00 29.07 61 LEU C N 1
ATOM 4021 C CA . LEU C 1 61 ? -9.343 -12.145 -49.010 1.00 27.53 61 LEU C CA 1
ATOM 4022 C C . LEU C 1 61 ? -9.588 -12.581 -50.458 1.00 30.20 61 LEU C C 1
ATOM 4023 O O . LEU C 1 61 ? -10.407 -13.504 -50.665 1.00 30.50 61 LEU C O 1
ATOM 4028 N N . THR C 1 62 ? -8.918 -11.953 -51.438 1.00 30.47 62 THR C N 1
ATOM 4029 C CA . THR C 1 62 ? -9.165 -12.234 -52.881 1.00 28.41 62 THR C CA 1
ATOM 4030 C C . THR C 1 62 ? -8.783 -13.678 -53.200 1.00 28.59 62 THR C C 1
ATOM 4031 O O . THR C 1 62 ? -9.432 -14.278 -54.070 1.00 33.69 62 THR C O 1
ATOM 4035 N N . THR C 1 63 ? -7.772 -14.224 -52.531 1.00 28.68 63 THR C N 1
ATOM 4036 C CA . THR C 1 63 ? -7.286 -15.603 -52.783 1.00 29.45 63 THR C CA 1
ATOM 4037 C C . THR C 1 63 ? -8.330 -16.639 -52.319 1.00 32.60 63 THR C C 1
ATOM 4038 O O . THR C 1 63 ? -8.509 -17.653 -53.019 1.00 34.59 63 THR C O 1
ATOM 4042 N N . VAL C 1 64 ? -9.023 -16.390 -51.206 1.00 32.70 64 VAL C N 1
ATOM 4043 C CA . VAL C 1 64 ? -9.998 -17.357 -50.609 1.00 32.90 64 VAL C CA 1
ATOM 4044 C C . VAL C 1 64 ? -11.402 -17.035 -51.117 1.00 29.97 64 VAL C C 1
ATOM 4045 O O . VAL C 1 64 ? -12.248 -17.924 -51.187 1.00 28.12 64 VAL C O 1
ATOM 4071 N N . ALA C 1 66 ? -14.154 -17.098 -55.574 1.00 33.53 68 ALA C N 1
ATOM 4072 C CA . ALA C 1 66 ? -15.219 -17.935 -56.309 1.00 33.04 68 ALA C CA 1
ATOM 4073 C C . ALA C 1 66 ? -16.087 -17.013 -57.172 1.00 30.68 68 ALA C C 1
ATOM 4074 O O . ALA C 1 66 ? -17.226 -16.745 -56.811 1.00 29.16 68 ALA C O 1
ATOM 4076 N N . GLN C 1 67 ? -15.502 -16.550 -58.278 1.00 34.26 69 GLN C N 1
ATOM 4077 C CA . GLN C 1 67 ? -16.076 -15.599 -59.263 1.00 32.20 69 GLN C CA 1
ATOM 4078 C C . GLN C 1 67 ? -17.341 -16.208 -59.875 1.00 29.09 69 GLN C C 1
ATOM 4079 O O . GLN C 1 67 ? -18.208 -15.432 -60.290 1.00 29.80 69 GLN C O 1
ATOM 4085 N N . CYS C 1 68 ? -17.477 -17.534 -59.877 1.00 28.89 70 CYS C N 1
ATOM 4086 C CA . CYS C 1 68 ? -18.686 -18.232 -60.400 1.00 31.33 70 CYS C CA 1
ATOM 4087 C C . CYS C 1 68 ? -19.951 -17.774 -59.665 1.00 33.99 70 CYS C C 1
ATOM 4088 O O . CYS C 1 68 ? -21.031 -17.860 -60.262 1.00 37.79 70 CYS C O 1
ATOM 4091 N N . PHE C 1 69 ? -19.832 -17.249 -58.439 1.00 33.20 71 PHE C N 1
ATOM 4092 C CA . PHE C 1 69 ? -20.999 -16.838 -57.628 1.00 30.49 71 PHE C CA 1
ATOM 4093 C C . PHE C 1 69 ? -21.458 -15.427 -57.985 1.00 30.99 71 PHE C C 1
ATOM 4094 O O . PHE C 1 69 ? -22.486 -14.988 -57.438 1.00 30.28 71 PHE C O 1
ATOM 4102 N N . ALA C 1 70 ? -20.731 -14.712 -58.834 1.00 32.36 72 ALA C N 1
ATOM 4103 C CA . ALA C 1 70 ? -21.085 -13.325 -59.219 1.00 32.76 72 ALA C CA 1
ATOM 4104 C C . ALA C 1 70 ? -22.452 -13.338 -59.896 1.00 33.54 72 ALA C C 1
ATOM 4105 O O . ALA C 1 70 ? -22.775 -14.322 -60.573 1.00 31.17 72 ALA C O 1
ATOM 4107 N N . LYS C 1 71 ? -23.229 -12.278 -59.696 1.00 34.80 73 LYS C N 1
ATOM 4108 C CA . LYS C 1 71 ? -24.540 -12.096 -60.352 1.00 32.96 73 LYS C CA 1
ATOM 4109 C C . LYS C 1 71 ? -24.291 -11.620 -61.772 1.00 31.28 73 LYS C C 1
ATOM 4110 O O . LYS C 1 71 ? -23.796 -10.486 -61.926 1.00 30.56 73 LYS C O 1
ATOM 4116 N N . TYR C 1 72 ? -24.639 -12.452 -62.759 1.00 33.47 74 TYR C N 1
ATOM 4117 C CA . TYR C 1 72 ? -24.413 -12.174 -64.206 1.00 34.23 74 TYR C CA 1
ATOM 4118 C C . TYR C 1 72 ? -25.758 -11.886 -64.843 1.00 32.86 74 TYR C C 1
ATOM 4119 O O . TYR C 1 72 ? -26.711 -12.608 -64.614 1.00 31.45 74 TYR C O 1
ATOM 4128 N N . PRO C 1 73 ? -25.885 -10.809 -65.636 1.00 35.51 75 PRO C N 1
ATOM 4129 C CA . PRO C 1 73 ? -27.083 -10.602 -66.443 1.00 38.18 75 PRO C CA 1
ATOM 4130 C C . PRO C 1 73 ? -27.014 -11.543 -67.663 1.00 39.00 75 PRO C C 1
ATOM 4131 O O . PRO C 1 73 ? -25.978 -12.169 -67.876 1.00 38.79 75 PRO C O 1
ATOM 4135 N N . ASN C 1 74 ? -28.105 -11.626 -68.422 1.00 41.72 76 ASN C N 1
ATOM 4136 C CA . ASN C 1 74 ? -28.227 -12.535 -69.592 1.00 47.06 76 ASN C CA 1
ATOM 4137 C C . ASN C 1 74 ? -27.304 -12.092 -70.722 1.00 42.89 76 ASN C C 1
ATOM 4138 O O . ASN C 1 74 ? -26.900 -12.967 -71.479 1.00 48.39 76 ASN C O 1
ATOM 4143 N N . ASP C 1 75 ? -26.972 -10.810 -70.825 1.00 36.10 77 ASP C N 1
ATOM 4144 C CA . ASP C 1 75 ? -26.263 -10.289 -72.015 1.00 39.39 77 ASP C CA 1
ATOM 4145 C C . ASP C 1 75 ? -24.750 -10.189 -71.767 1.00 37.03 77 ASP C C 1
ATOM 4146 O O . ASP C 1 75 ? -24.088 -9.488 -72.558 1.00 40.71 77 ASP C O 1
ATOM 4151 N N . ILE C 1 76 ? -24.198 -10.876 -70.764 1.00 31.38 78 ILE C N 1
ATOM 4152 C CA . ILE C 1 76 ? -22.720 -11.034 -70.629 1.00 28.44 78 ILE C CA 1
ATOM 4153 C C . ILE C 1 76 ? -22.429 -12.508 -70.381 1.00 26.67 78 ILE C C 1
ATOM 4154 O O . ILE C 1 76 ? -22.997 -13.083 -69.463 1.00 28.08 78 ILE C O 1
ATOM 4159 N N . LYS C 1 77 ? -21.533 -13.082 -71.150 1.00 25.91 79 LYS C N 1
ATOM 4160 C CA . LYS C 1 77 ? -21.120 -14.485 -70.958 1.00 29.64 79 LYS C CA 1
ATOM 4161 C C . LYS C 1 77 ? -20.449 -14.599 -69.582 1.00 30.64 79 LYS C C 1
ATOM 4162 O O . LYS C 1 77 ? -19.694 -13.687 -69.154 1.00 28.77 79 LYS C O 1
ATOM 4168 N N . ASP C 1 78 ? -20.753 -15.706 -68.926 1.00 29.29 80 ASP C N 1
ATOM 4169 C CA . ASP C 1 78 ? -20.328 -16.058 -67.563 1.00 28.45 80 ASP C CA 1
ATOM 4170 C C . ASP C 1 78 ? -19.314 -17.198 -67.672 1.00 28.49 80 ASP C C 1
ATOM 4171 O O . ASP C 1 78 ? -19.723 -18.395 -67.650 1.00 30.35 80 ASP C O 1
ATOM 4176 N N . TYR C 1 79 ? -18.037 -16.851 -67.803 1.00 28.58 81 TYR C N 1
ATOM 4177 C CA . TYR C 1 79 ? -16.964 -17.827 -68.102 1.00 30.18 81 TYR C CA 1
ATOM 4178 C C . TYR C 1 79 ? -16.854 -18.847 -66.975 1.00 30.95 81 TYR C C 1
ATOM 4179 O O . TYR C 1 79 ? -16.876 -20.045 -67.241 1.00 27.33 81 TYR C O 1
ATOM 4188 N N . PRO C 1 80 ? -16.699 -18.411 -65.698 1.00 33.88 82 PRO C N 1
ATOM 4189 C CA . PRO C 1 80 ? -16.555 -19.342 -64.580 1.00 34.34 82 PRO C CA 1
ATOM 4190 C C . PRO C 1 80 ? -17.730 -20.333 -64.466 1.00 32.72 82 PRO C C 1
ATOM 4191 O O . PRO C 1 80 ? -17.460 -21.493 -64.297 1.00 31.87 82 PRO C O 1
ATOM 4195 N N . LYS C 1 81 ? -18.984 -19.899 -64.568 1.00 29.20 83 LYS C N 1
ATOM 4196 C CA . LYS C 1 81 ? -20.116 -20.861 -64.489 1.00 31.05 83 LYS C CA 1
ATOM 4197 C C . LYS C 1 81 ? -20.052 -21.813 -65.685 1.00 30.78 83 LYS C C 1
ATOM 4198 O O . LYS C 1 81 ? -20.408 -22.982 -65.511 1.00 32.62 83 LYS C O 1
ATOM 4204 N N . SER C 1 82 ? -19.634 -21.343 -66.863 1.00 31.56 84 SER C N 1
ATOM 4205 C CA . SER C 1 82 ? -19.572 -22.178 -68.094 1.00 30.70 84 SER C CA 1
ATOM 4206 C C . SER C 1 82 ? -18.538 -23.298 -67.915 1.00 31.18 84 SER C C 1
ATOM 4207 O O . SER C 1 82 ? -18.762 -24.396 -68.451 1.00 34.09 84 SER C O 1
ATOM 4210 N N . ALA C 1 83 ? -17.477 -23.047 -67.155 1.00 32.23 85 ALA C N 1
ATOM 4211 C CA . ALA C 1 83 ? -16.372 -24.004 -66.914 1.00 35.76 85 ALA C CA 1
ATOM 4212 C C . ALA C 1 83 ? -16.811 -25.083 -65.914 1.00 34.63 85 ALA C C 1
ATOM 4213 O O . ALA C 1 83 ? -16.090 -26.083 -65.765 1.00 35.51 85 ALA C O 1
ATOM 4215 N N . MET C 1 84 ? -17.922 -24.862 -65.220 1.00 33.55 86 MET C N 1
ATOM 4216 C CA . MET C 1 84 ? -18.473 -25.799 -64.220 1.00 36.75 86 MET C CA 1
ATOM 4217 C C . MET C 1 84 ? -19.331 -26.839 -64.932 1.00 37.82 86 MET C C 1
ATOM 4218 O O . MET C 1 84 ? -19.896 -26.549 -65.986 1.00 45.49 86 MET C O 1
ATOM 4223 N N . PRO C 1 85 ? -19.512 -28.061 -64.369 1.00 42.23 87 PRO C N 1
ATOM 4224 C CA . PRO C 1 85 ? -18.933 -28.460 -63.081 1.00 40.32 87 PRO C CA 1
ATOM 4225 C C . PRO C 1 85 ? -17.485 -28.964 -63.035 1.00 42.72 87 PRO C C 1
ATOM 4226 O O . PRO C 1 85 ? -16.973 -29.057 -61.969 1.00 52.19 87 PRO C O 1
ATOM 4230 N N . GLU C 1 86 ? -16.856 -29.303 -64.154 1.00 47.16 88 GLU C N 1
ATOM 4231 C CA . GLU C 1 86 ? -15.446 -29.790 -64.139 1.00 45.54 88 GLU C CA 1
ATOM 4232 C C . GLU C 1 86 ? -14.574 -28.697 -63.515 1.00 38.81 88 GLU C C 1
ATOM 4233 O O . GLU C 1 86 ? -13.567 -29.025 -62.887 1.00 39.30 88 GLU C O 1
ATOM 4239 N N . GLY C 1 87 ? -14.937 -27.437 -63.720 1.00 35.02 89 GLY C N 1
ATOM 4240 C CA . GLY C 1 87 ? -14.309 -26.297 -63.023 1.00 35.13 89 GLY C CA 1
ATOM 4241 C C . GLY C 1 87 ? -13.217 -25.591 -63.815 1.00 33.25 89 GLY C C 1
ATOM 4242 O O . GLY C 1 87 ? -13.098 -25.797 -65.036 1.00 36.00 89 GLY C O 1
ATOM 4243 N N . TYR C 1 88 ? -12.444 -24.747 -63.139 1.00 33.24 90 TYR C N 1
ATOM 4244 C CA . TYR C 1 88 ? -11.445 -23.857 -63.777 1.00 31.36 90 TYR C CA 1
ATOM 4245 C C . TYR C 1 88 ? -10.256 -23.630 -62.851 1.00 30.56 90 TYR C C 1
ATOM 4246 O O . TYR C 1 88 ? -10.388 -23.765 -61.641 1.00 30.07 90 TYR C O 1
ATOM 4255 N N . VAL C 1 89 ? -9.123 -23.284 -63.453 1.00 30.95 91 VAL C N 1
ATOM 4256 C CA . VAL C 1 89 ? -7.890 -22.831 -62.756 1.00 31.55 91 VAL C CA 1
ATOM 4257 C C . VAL C 1 89 ? -7.929 -21.309 -62.658 1.00 30.08 91 VAL C C 1
ATOM 4258 O O . VAL C 1 89 ? -8.247 -20.673 -63.676 1.00 34.96 91 VAL C O 1
ATOM 4262 N N . GLN C 1 90 ? -7.664 -20.772 -61.469 1.00 28.68 92 GLN C N 1
ATOM 4263 C CA . GLN C 1 90 ? -7.526 -19.316 -61.236 1.00 31.65 92 GLN C CA 1
ATOM 4264 C C . GLN C 1 90 ? -6.100 -19.082 -60.757 1.00 31.73 92 GLN C C 1
ATOM 4265 O O . GLN C 1 90 ? -5.774 -19.594 -59.682 1.00 35.13 92 GLN C O 1
ATOM 4271 N N . GLU C 1 91 ? -5.294 -18.387 -61.559 1.00 29.01 93 GLU C N 1
ATOM 4272 C CA . GLU C 1 91 ? -3.898 -18.023 -61.228 1.00 33.51 93 GLU C CA 1
ATOM 4273 C C . GLU C 1 91 ? -3.853 -16.514 -61.014 1.00 31.88 93 GLU C C 1
ATOM 4274 O O . GLU C 1 91 ? -4.502 -15.791 -61.804 1.00 32.31 93 GLU C O 1
ATOM 4280 N N . ARG C 1 92 ? -3.130 -16.050 -59.998 1.00 28.72 94 ARG C N 1
ATOM 4281 C CA . ARG C 1 92 ? -2.967 -14.594 -59.765 1.00 30.46 94 ARG C CA 1
ATOM 4282 C C . ARG C 1 92 ? -1.523 -14.262 -59.431 1.00 27.09 94 ARG C C 1
ATOM 4283 O O . ARG C 1 92 ? -0.844 -15.061 -58.781 1.00 28.03 94 ARG C O 1
ATOM 4291 N N . THR C 1 93 ? -1.109 -13.087 -59.859 1.00 27.74 95 THR C N 1
ATOM 4292 C CA . THR C 1 93 ? 0.040 -12.358 -59.297 1.00 28.55 95 THR C CA 1
ATOM 4293 C C . THR C 1 93 ? -0.533 -11.146 -58.569 1.00 28.18 95 THR C C 1
ATOM 4294 O O . THR C 1 93 ? -1.292 -10.383 -59.193 1.00 26.04 95 THR C O 1
ATOM 4298 N N . ILE C 1 94 ? -0.233 -11.040 -57.274 1.00 28.86 96 ILE C N 1
ATOM 4299 C CA . ILE C 1 94 ? -0.631 -9.891 -56.421 1.00 29.22 96 ILE C CA 1
ATOM 4300 C C . ILE C 1 94 ? 0.642 -9.201 -55.950 1.00 28.18 96 ILE C C 1
ATOM 4301 O O . ILE C 1 94 ? 1.400 -9.847 -55.248 1.00 28.73 96 ILE C O 1
ATOM 4306 N N . THR C 1 95 ? 0.840 -7.952 -56.335 1.00 28.59 97 THR C N 1
ATOM 4307 C CA . THR C 1 95 ? 2.025 -7.145 -55.992 1.00 31.30 97 THR C CA 1
ATOM 4308 C C . THR C 1 95 ? 1.587 -6.012 -55.061 1.00 32.58 97 THR C C 1
ATOM 4309 O O . THR C 1 95 ? 0.711 -5.213 -55.472 1.00 30.35 97 THR C O 1
ATOM 4313 N N . PHE C 1 96 ? 2.143 -5.971 -53.851 1.00 32.25 98 PHE C N 1
ATOM 4314 C CA . PHE C 1 96 ? 1.754 -5.005 -52.798 1.00 32.33 98 PHE C CA 1
ATOM 4315 C C . PHE C 1 96 ? 2.664 -3.786 -52.909 1.00 32.69 98 PHE C C 1
ATOM 4316 O O . PHE C 1 96 ? 3.885 -3.966 -53.034 1.00 33.68 98 PHE C O 1
ATOM 4324 N N . GLU C 1 97 ? 2.068 -2.602 -52.887 1.00 31.66 99 GLU C N 1
ATOM 4325 C CA . GLU C 1 97 ? 2.764 -1.295 -52.915 1.00 35.71 99 GLU C CA 1
ATOM 4326 C C . GLU C 1 97 ? 3.966 -1.347 -51.967 1.00 36.63 99 GLU C C 1
ATOM 4327 O O . GLU C 1 97 ? 3.760 -1.688 -50.815 1.00 38.48 99 GLU C O 1
ATOM 4333 N N . ASN C 1 98 ? 5.178 -1.085 -52.462 1.00 37.69 100 ASN C N 1
ATOM 4334 C CA . ASN C 1 98 ? 6.426 -1.007 -51.656 1.00 41.99 100 ASN C CA 1
ATOM 4335 C C . ASN C 1 98 ? 6.683 -2.321 -50.907 1.00 40.74 100 ASN C C 1
ATOM 4336 O O . ASN C 1 98 ? 7.414 -2.288 -49.910 1.00 44.88 100 ASN C O 1
ATOM 4341 N N . ASP C 1 99 ? 6.129 -3.442 -51.356 1.00 36.91 101 ASP C N 1
ATOM 4342 C CA . ASP C 1 99 ? 6.295 -4.718 -50.620 1.00 38.69 101 ASP C CA 1
ATOM 4343 C C . ASP C 1 99 ? 6.348 -5.885 -51.618 1.00 34.09 101 ASP C C 1
ATOM 4344 O O . ASP C 1 99 ? 6.629 -5.648 -52.782 1.00 32.22 101 ASP C O 1
ATOM 4349 N N . GLY C 1 100 ? 6.142 -7.113 -51.154 1.00 34.34 102 GLY C N 1
ATOM 4350 C CA . GLY C 1 100 ? 6.378 -8.343 -51.934 1.00 33.50 102 GLY C CA 1
ATOM 4351 C C . GLY C 1 100 ? 5.216 -8.717 -52.831 1.00 33.22 102 GLY C C 1
ATOM 4352 O O . GLY C 1 100 ? 4.334 -7.857 -53.106 1.00 32.68 102 GLY C O 1
ATOM 4353 N N . VAL C 1 101 ? 5.221 -9.973 -53.281 1.00 32.26 103 VAL C N 1
ATOM 4354 C CA . VAL C 1 101 ? 4.262 -10.546 -54.261 1.00 33.67 103 VAL C CA 1
ATOM 4355 C C . VAL C 1 101 ? 3.680 -11.855 -53.733 1.00 33.85 103 VAL C C 1
A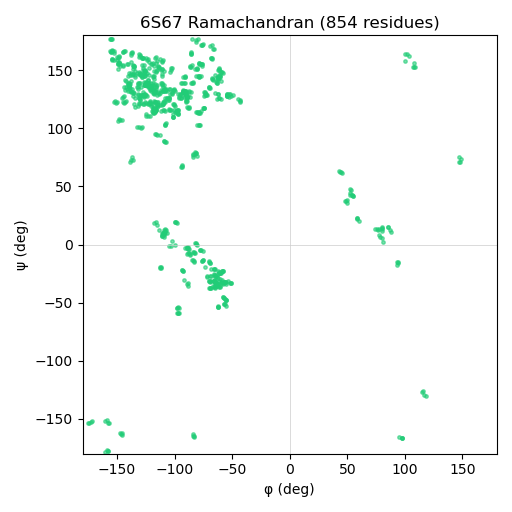TOM 4356 O O . VAL C 1 101 ? 4.463 -12.656 -53.215 1.00 35.36 103 VAL C O 1
ATOM 4360 N N . TYR C 1 102 ? 2.370 -12.049 -53.861 1.00 33.80 104 TYR C N 1
ATOM 4361 C CA . TYR C 1 102 ? 1.716 -13.373 -53.759 1.00 33.54 104 TYR C CA 1
ATOM 4362 C C . TYR C 1 102 ? 1.527 -13.906 -55.180 1.00 35.17 104 TYR C C 1
ATOM 4363 O O . TYR C 1 102 ? 1.023 -13.158 -56.042 1.00 34.01 104 TYR C O 1
ATOM 4372 N N . LYS C 1 103 ? 1.949 -15.146 -55.408 1.00 37.26 105 LYS C N 1
ATOM 4373 C CA . LYS C 1 103 ? 1.603 -15.962 -56.590 1.00 39.33 105 LYS C CA 1
ATOM 4374 C C . LYS C 1 103 ? 0.650 -17.038 -56.099 1.00 38.19 105 LYS C C 1
ATOM 4375 O O . LYS C 1 103 ? 0.999 -17.717 -55.152 1.00 40.19 105 LYS C O 1
ATOM 4381 N N . THR C 1 104 ? -0.525 -17.168 -56.704 1.00 36.55 106 THR C N 1
ATOM 4382 C CA . THR C 1 104 ? -1.573 -18.119 -56.255 1.00 33.85 106 THR C CA 1
ATOM 4383 C C . THR C 1 104 ? -2.026 -18.959 -57.440 1.00 33.64 106 THR C C 1
ATOM 4384 O O . THR C 1 104 ? -2.087 -18.433 -58.549 1.00 35.37 106 THR C O 1
ATOM 4388 N N . ARG C 1 105 ? -2.334 -20.222 -57.182 1.00 35.70 107 ARG C N 1
ATOM 4389 C CA A ARG C 1 105 ? -2.960 -21.142 -58.167 0.65 34.29 107 ARG C CA 1
ATOM 4390 C CA B ARG C 1 105 ? -2.961 -21.137 -58.165 0.35 34.16 107 ARG C CA 1
ATOM 4391 C C . ARG C 1 105 ? -4.120 -21.824 -57.446 1.00 33.46 107 ARG C C 1
ATOM 4392 O O . ARG C 1 105 ? -3.863 -22.471 -56.440 1.00 31.65 107 ARG C O 1
ATOM 4407 N N . ALA C 1 106 ? -5.335 -21.641 -57.948 1.00 33.71 108 ALA C N 1
ATOM 4408 C CA . ALA C 1 106 ? -6.557 -22.263 -57.408 1.00 33.84 108 ALA C CA 1
ATOM 4409 C C . ALA C 1 106 ? -7.146 -23.224 -58.453 1.00 34.08 108 ALA C C 1
ATOM 4410 O O . ALA C 1 106 ? -6.965 -22.992 -59.641 1.00 33.56 108 ALA C O 1
ATOM 4412 N N . GLU C 1 107 ? -7.818 -24.270 -57.986 1.00 33.03 109 GLU C N 1
ATOM 4413 C CA . GLU C 1 107 ? -8.757 -25.092 -58.769 1.00 34.09 109 GLU C CA 1
ATOM 4414 C C . GLU C 1 107 ? -10.120 -24.899 -58.118 1.00 33.32 109 GLU C C 1
ATOM 4415 O O . GLU C 1 107 ? -10.252 -25.221 -56.944 1.00 36.76 109 GLU C O 1
ATOM 4421 N N . VAL C 1 108 ? -11.055 -24.312 -58.845 1.00 33.11 110 VAL C N 1
ATOM 4422 C CA . VAL C 1 108 ? -12.454 -24.118 -58.394 1.00 34.32 110 VAL C CA 1
ATOM 4423 C C . VAL C 1 108 ? -13.303 -25.167 -59.115 1.00 33.60 110 VAL C C 1
ATOM 4424 O O . VAL C 1 108 ? -13.357 -25.097 -60.343 1.00 31.87 110 VAL C O 1
ATOM 4428 N N . THR C 1 109 ? -13.909 -26.101 -58.379 1.00 33.07 111 THR C N 1
ATOM 4429 C CA . THR C 1 109 ? -14.630 -27.272 -58.944 1.00 34.88 111 THR C CA 1
ATOM 4430 C C . THR C 1 109 ? -15.997 -27.364 -58.281 1.00 37.31 111 THR C C 1
ATOM 4431 O O . THR C 1 109 ? -16.166 -26.729 -57.237 1.00 37.54 111 THR C O 1
ATOM 4435 N N . TYR C 1 110 ? -16.922 -28.135 -58.863 1.00 38.53 112 TYR C N 1
ATOM 4436 C CA . TYR C 1 110 ? -18.183 -28.569 -58.211 1.00 38.37 112 TYR C CA 1
ATOM 4437 C C . TYR C 1 110 ? -18.090 -30.066 -57.901 1.00 40.21 112 TYR C C 1
ATOM 4438 O O . TYR C 1 110 ? -17.983 -30.849 -58.851 1.00 44.11 112 TYR C O 1
ATOM 4447 N N . GLU C 1 111 ? -18.092 -30.419 -56.614 1.00 44.90 113 GLU C N 1
ATOM 4448 C CA . GLU C 1 111 ? -17.983 -31.800 -56.070 1.00 45.87 113 GLU C CA 1
ATOM 4449 C C . GLU C 1 111 ? -18.940 -31.952 -54.879 1.00 46.48 113 GLU C C 1
ATOM 4450 O O . GLU C 1 111 ? -18.974 -31.040 -54.013 1.00 40.46 113 GLU C O 1
ATOM 4456 N N . LYS C 1 112 ? -19.671 -33.067 -54.806 1.00 44.95 114 LYS C N 1
ATOM 4457 C CA . LYS C 1 112 ? -20.435 -33.465 -53.596 1.00 43.29 114 LYS C CA 1
ATOM 4458 C C . LYS C 1 112 ? -21.332 -32.299 -53.158 1.00 39.50 114 LYS C C 1
ATOM 4459 O O . LYS C 1 112 ? -21.354 -31.999 -51.970 1.00 40.31 114 LYS C O 1
ATOM 4465 N N . GLY C 1 113 ? -22.015 -31.650 -54.101 1.00 41.17 115 GLY C N 1
ATOM 4466 C CA . GLY C 1 113 ? -23.054 -30.636 -53.848 1.00 41.81 115 GLY C CA 1
ATOM 4467 C C . GLY C 1 113 ? -22.474 -29.285 -53.457 1.00 42.25 115 GLY C C 1
ATOM 4468 O O . GLY C 1 113 ? -23.284 -28.399 -53.146 1.00 43.03 115 GLY C O 1
ATOM 4469 N N . SER C 1 114 ? -21.146 -29.123 -53.543 1.00 39.47 116 SER C N 1
ATOM 4470 C CA . SER C 1 114 ? -20.387 -27.938 -53.068 1.00 44.46 116 SER C CA 1
ATOM 4471 C C . SER C 1 114 ? -19.491 -27.365 -54.180 1.00 43.26 116 SER C C 1
ATOM 4472 O O . SER C 1 114 ? -18.968 -28.142 -54.988 1.00 43.57 116 SER C O 1
ATOM 4475 N N . VAL C 1 115 ? -19.212 -26.063 -54.135 1.00 41.26 117 VAL C N 1
ATOM 4476 C CA . VAL C 1 115 ? -18.062 -25.440 -54.858 1.00 36.62 117 VAL C CA 1
ATOM 4477 C C . VAL C 1 115 ? -16.813 -25.533 -53.959 1.00 36.30 117 VAL C C 1
ATOM 4478 O O . VAL C 1 115 ? -16.870 -25.102 -52.795 1.00 39.56 117 VAL C O 1
ATOM 4482 N N . TYR C 1 116 ? -15.718 -26.080 -54.476 1.00 36.37 118 TYR C N 1
ATOM 4483 C CA . TYR C 1 116 ? -14.421 -26.143 -53.768 1.00 37.48 118 TYR C CA 1
ATOM 4484 C C . TYR C 1 116 ? -13.476 -25.120 -54.402 1.00 37.85 118 TYR C C 1
ATOM 4485 O O . TYR C 1 116 ? -13.383 -25.091 -55.643 1.00 38.75 118 TYR C O 1
ATOM 4494 N N . ASN C 1 117 ? -12.818 -24.314 -53.557 1.00 34.50 119 ASN C N 1
ATOM 4495 C CA . ASN C 1 117 ? -11.684 -23.450 -53.947 1.00 30.38 119 ASN C CA 1
ATOM 4496 C C . ASN C 1 117 ? -10.452 -24.016 -53.246 1.00 32.70 119 ASN C C 1
ATOM 4497 O O . ASN C 1 117 ? -10.272 -23.710 -52.072 1.00 31.72 119 ASN C O 1
ATOM 4502 N N . ARG C 1 118 ? -9.687 -24.877 -53.919 1.00 36.58 120 ARG C N 1
ATOM 4503 C CA . ARG C 1 118 ? -8.425 -25.450 -53.384 1.00 34.00 120 ARG C CA 1
ATOM 4504 C C . ARG C 1 118 ? -7.278 -24.630 -53.959 1.00 34.68 120 ARG C C 1
ATOM 4505 O O . ARG C 1 118 ? -7.091 -24.659 -55.165 1.00 38.50 120 ARG C O 1
ATOM 4513 N N . VAL C 1 119 ? -6.545 -23.912 -53.122 1.00 32.33 121 VAL C N 1
ATOM 4514 C CA . VAL C 1 119 ? -5.673 -22.819 -53.605 1.00 30.91 121 VAL C CA 1
ATOM 4515 C C . VAL C 1 119 ? -4.362 -22.856 -52.833 1.00 32.91 121 VAL C C 1
ATOM 4516 O O . VAL C 1 119 ? -4.367 -23.082 -51.624 1.00 39.80 121 VAL C O 1
ATOM 4520 N N . THR C 1 120 ? -3.273 -22.648 -53.558 1.00 33.08 122 THR C N 1
ATOM 4521 C CA A THR C 1 120 ? -1.897 -22.560 -53.018 0.50 35.14 122 THR C CA 1
ATOM 4522 C CA B THR C 1 120 ? -1.901 -22.564 -53.009 0.50 33.83 122 THR C CA 1
ATOM 4523 C C . THR C 1 120 ? -1.446 -21.108 -53.168 1.00 32.73 122 THR C C 1
ATOM 4524 O O . THR C 1 120 ? -1.853 -20.487 -54.135 1.00 33.75 122 THR C O 1
ATOM 4531 N N . LEU C 1 121 ? -0.682 -20.604 -52.208 1.00 32.54 123 LEU C N 1
ATOM 4532 C CA . LEU C 1 121 ? -0.171 -19.217 -52.218 1.00 31.53 123 LEU C CA 1
ATOM 4533 C C . LEU C 1 121 ? 1.305 -19.259 -51.822 1.00 33.34 123 LEU C C 1
ATOM 4534 O O . LEU C 1 121 ? 1.615 -19.911 -50.820 1.00 38.00 123 LEU C O 1
ATOM 4539 N N . ASN C 1 122 ? 2.172 -18.607 -52.589 1.00 33.86 124 ASN C N 1
ATOM 4540 C CA . ASN C 1 122 ? 3.595 -18.379 -52.241 1.00 38.30 124 ASN C CA 1
ATOM 4541 C C . ASN C 1 122 ? 3.817 -16.875 -52.213 1.00 36.77 124 ASN C C 1
ATOM 4542 O O . ASN C 1 122 ? 3.350 -16.205 -53.129 1.00 36.87 124 ASN C O 1
ATOM 4547 N N . GLY C 1 123 ? 4.488 -16.382 -51.175 1.00 35.78 125 GLY C N 1
ATOM 4548 C CA . GLY C 1 123 ? 4.846 -14.960 -51.029 1.00 32.75 125 GLY C CA 1
ATOM 4549 C C . GLY C 1 123 ? 6.337 -14.813 -50.888 1.00 32.27 125 GLY C C 1
ATOM 4550 O O . GLY C 1 123 ? 6.936 -15.646 -50.194 1.00 35.21 125 GLY C O 1
ATOM 4551 N N . SER C 1 124 ? 6.922 -13.809 -51.534 1.00 30.10 126 SER C N 1
ATOM 4552 C CA . SER C 1 124 ? 8.358 -13.466 -51.394 1.00 32.90 126 SER C CA 1
ATOM 4553 C C . SER C 1 124 ? 8.555 -11.990 -51.724 1.00 33.05 126 SER C C 1
ATOM 4554 O O . SER C 1 124 ? 7.586 -11.382 -52.245 1.00 32.93 126 SER C O 1
ATOM 4557 N N . GLY C 1 125 ? 9.736 -11.442 -51.401 1.00 30.35 127 GLY C N 1
ATOM 4558 C CA . GLY C 1 125 ? 10.076 -10.021 -51.624 1.00 31.95 127 GLY C CA 1
ATOM 4559 C C . GLY C 1 125 ? 9.436 -9.089 -50.607 1.00 33.89 127 GLY C C 1
ATOM 4560 O O . GLY C 1 125 ? 9.492 -7.855 -50.806 1.00 41.71 127 GLY C O 1
ATOM 4561 N N . PHE C 1 126 ? 8.882 -9.631 -49.525 1.00 37.31 128 PHE C N 1
ATOM 4562 C CA . PHE C 1 126 ? 8.248 -8.845 -48.428 1.00 38.23 128 PHE C CA 1
ATOM 4563 C C . PHE C 1 126 ? 9.327 -8.270 -47.498 1.00 41.36 128 PHE C C 1
ATOM 4564 O O . PHE C 1 126 ? 10.352 -8.938 -47.291 1.00 43.71 128 PHE C O 1
ATOM 4572 N N . LYS C 1 127 ? 9.087 -7.069 -46.970 1.00 45.09 129 LYS C N 1
ATOM 4573 C CA . LYS C 1 127 ? 9.933 -6.347 -45.979 1.00 47.47 129 LYS C CA 1
ATOM 4574 C C . LYS C 1 127 ? 9.593 -6.811 -44.549 1.00 46.35 129 LYS C C 1
ATOM 4575 O O . LYS C 1 127 ? 8.401 -6.980 -44.256 1.00 43.46 129 LYS C O 1
ATOM 4581 N N A LYS C 1 128 ? 10.640 -7.111 -43.768 0.65 51.43 130 LYS C N 1
ATOM 4582 N N B LYS C 1 128 ? 10.562 -6.728 -43.618 0.35 45.83 130 LYS C N 1
ATOM 4583 C CA A LYS C 1 128 ? 10.586 -7.243 -42.289 0.65 53.80 130 LYS C CA 1
ATOM 4584 C CA B LYS C 1 128 ? 10.538 -7.277 -42.220 0.35 44.85 130 LYS C CA 1
ATOM 4585 C C A LYS C 1 128 ? 10.139 -5.874 -41.773 0.65 46.09 130 LYS C C 1
ATOM 4586 C C B LYS C 1 128 ? 9.510 -6.597 -41.282 0.35 42.63 130 LYS C C 1
ATOM 4587 O O A LYS C 1 128 ? 10.753 -4.851 -42.167 0.65 38.28 130 LYS C O 1
ATOM 4588 O O B LYS C 1 128 ? 8.802 -7.336 -40.549 0.35 37.45 130 LYS C O 1
ATOM 4599 N N A GLY C 1 129 ? 9.017 -5.853 -41.044 0.50 42.34 131 GLY C N 1
ATOM 4600 N N B GLY C 1 129 ? 9.454 -5.263 -41.202 0.50 39.85 131 GLY C N 1
ATOM 4601 C CA A GLY C 1 129 ? 8.420 -4.653 -40.419 0.50 43.21 131 GLY C CA 1
ATOM 4602 C CA B GLY C 1 129 ? 8.415 -4.572 -40.430 0.50 41.66 131 GLY C CA 1
ATOM 4603 C C A GLY C 1 129 ? 7.534 -3.840 -41.355 0.50 42.90 131 GLY C C 1
ATOM 4604 C C B GLY C 1 129 ? 7.522 -3.798 -41.370 0.50 42.01 131 GLY C C 1
ATOM 4605 O O A GLY C 1 129 ? 7.128 -2.739 -40.964 0.50 43.68 131 GLY C O 1
ATOM 4606 O O B GLY C 1 129 ? 7.126 -2.679 -41.012 0.50 43.00 131 GLY C O 1
ATOM 4607 N N . GLY C 1 130 ? 7.237 -4.362 -42.548 1.00 41.90 132 GLY C N 1
ATOM 4608 C CA . GLY C 1 130 ? 6.312 -3.744 -43.512 1.00 40.04 132 GLY C CA 1
ATOM 4609 C C . GLY C 1 130 ? 4.882 -4.111 -43.168 1.00 40.30 132 GLY C C 1
ATOM 4610 O O . GLY C 1 130 ? 4.666 -4.867 -42.194 1.00 38.74 132 GLY C O 1
ATOM 4611 N N . ASN C 1 131 ? 3.932 -3.616 -43.954 1.00 38.84 133 ASN C N 1
ATOM 4612 C CA . ASN C 1 131 ? 2.484 -3.708 -43.646 1.00 36.25 133 ASN C CA 1
ATOM 4613 C C . ASN C 1 131 ? 2.047 -5.179 -43.684 1.00 35.49 133 ASN C C 1
ATOM 4614 O O . ASN C 1 131 ? 1.003 -5.483 -43.102 1.00 36.22 133 ASN C O 1
ATOM 4619 N N . ILE C 1 132 ? 2.783 -6.062 -44.349 1.00 30.28 134 ILE C N 1
ATOM 4620 C CA . ILE C 1 132 ? 2.308 -7.456 -44.544 1.00 34.36 134 ILE C CA 1
ATOM 4621 C C . ILE C 1 132 ? 2.923 -8.352 -43.466 1.00 36.58 134 ILE C C 1
ATOM 4622 O O . ILE C 1 132 ? 2.158 -8.972 -42.723 1.00 43.24 134 ILE C O 1
ATOM 4627 N N . LEU C 1 133 ? 4.251 -8.434 -43.379 1.00 41.58 135 LEU C N 1
ATOM 4628 C CA . LEU C 1 133 ? 4.914 -9.314 -42.371 1.00 37.69 135 LEU C CA 1
ATOM 4629 C C . LEU C 1 133 ? 4.693 -8.736 -40.965 1.00 34.82 135 LEU C C 1
ATOM 4630 O O . LEU C 1 133 ? 4.562 -9.531 -40.029 1.00 33.17 135 LEU C O 1
ATOM 4635 N N . GLY C 1 134 ? 4.595 -7.411 -40.847 1.00 33.16 136 GLY C N 1
ATOM 4636 C CA . GLY C 1 134 ? 4.245 -6.704 -39.599 1.00 33.80 136 GLY C CA 1
ATOM 4637 C C . GLY C 1 134 ? 2.756 -6.763 -39.261 1.00 33.49 136 GLY C C 1
ATOM 4638 O O . GLY C 1 134 ? 2.405 -6.280 -38.196 1.00 37.48 136 GLY C O 1
ATOM 4639 N N . LYS C 1 135 ? 1.912 -7.335 -40.120 1.00 32.88 137 LYS C N 1
ATOM 4640 C CA . LYS C 1 135 ? 0.435 -7.365 -39.980 1.00 30.75 137 LYS C CA 1
ATOM 4641 C C . LYS C 1 135 ? -0.086 -5.993 -39.513 1.00 31.60 137 LYS C C 1
ATOM 4642 O O . LYS C 1 135 ? -0.650 -5.908 -38.419 1.00 32.18 137 LYS C O 1
ATOM 4648 N N . LYS C 1 136 ? 0.094 -4.950 -40.313 1.00 30.89 138 LYS C N 1
ATOM 4649 C CA . LYS C 1 136 ? -0.321 -3.566 -39.962 1.00 32.36 138 LYS C CA 1
ATOM 4650 C C . LYS C 1 136 ? -1.511 -3.122 -40.812 1.00 31.88 138 LYS C C 1
ATOM 4651 O O . LYS C 1 136 ? -1.829 -1.918 -40.788 1.00 31.50 138 LYS C O 1
ATOM 4657 N N . LEU C 1 137 ? -2.135 -4.043 -41.550 1.00 35.42 139 LEU C N 1
ATOM 4658 C CA . LEU C 1 137 ? -3.360 -3.747 -42.345 1.00 33.75 139 LEU C CA 1
ATOM 4659 C C . LEU C 1 137 ? -4.567 -3.862 -41.409 1.00 32.50 139 LEU C C 1
ATOM 4660 O O . LEU C 1 137 ? -4.561 -4.776 -40.575 1.00 27.27 139 LEU C O 1
ATOM 4665 N N . GLU C 1 138 ? -5.547 -2.960 -41.540 1.00 35.10 140 GLU C N 1
ATOM 4666 C CA . GLU C 1 138 ? -6.809 -3.039 -40.771 1.00 37.60 140 GLU C CA 1
ATOM 4667 C C . GLU C 1 138 ? -7.521 -4.336 -41.133 1.00 35.95 140 GLU C C 1
ATOM 4668 O O . GLU C 1 138 ? -7.343 -4.827 -42.270 1.00 37.57 140 GLU C O 1
ATOM 4674 N N . PHE C 1 139 ? -8.274 -4.884 -40.181 1.00 32.58 141 PHE C N 1
ATOM 4675 C CA . PHE C 1 139 ? -9.218 -5.991 -40.424 1.00 31.22 141 PHE C CA 1
ATOM 4676 C C . PHE C 1 139 ? -10.508 -5.344 -40.930 1.00 31.51 141 PHE C C 1
ATOM 4677 O O . PHE C 1 139 ? -11.457 -5.156 -40.151 1.00 28.31 141 PHE C O 1
ATOM 4685 N N . ASN C 1 140 ? -10.492 -4.957 -42.205 1.00 33.48 142 ASN C N 1
ATOM 4686 C CA . ASN C 1 140 ? -11.677 -4.520 -42.975 1.00 34.95 142 ASN C CA 1
ATOM 4687 C C . ASN C 1 140 ? -11.364 -4.670 -44.474 1.00 32.65 142 ASN C C 1
ATOM 4688 O O . ASN C 1 140 ? -10.282 -5.185 -44.840 1.00 28.78 142 ASN C O 1
ATOM 4693 N N . TYR C 1 141 ? -12.311 -4.259 -45.315 1.00 32.23 143 TYR C N 1
ATOM 4694 C CA . TYR C 1 141 ? -12.191 -4.356 -46.780 1.00 29.88 143 TYR C CA 1
ATOM 4695 C C . TYR C 1 141 ? -12.953 -3.208 -47.421 1.00 29.27 143 TYR C C 1
ATOM 4696 O O . TYR C 1 141 ? -13.904 -2.696 -46.831 1.00 29.72 143 TYR C O 1
ATOM 4705 N N . ASN C 1 142 ? -12.539 -2.887 -48.637 1.00 29.85 144 ASN C N 1
ATOM 4706 C CA . ASN C 1 142 ? -13.105 -1.816 -49.483 1.00 29.55 144 ASN C CA 1
ATOM 4707 C C . ASN C 1 142 ? -13.834 -2.474 -50.652 1.00 29.13 144 ASN C C 1
ATOM 4708 O O . ASN C 1 142 ? -13.589 -3.647 -50.974 1.00 30.30 144 ASN C O 1
ATOM 4713 N N . PRO C 1 143 ? -14.770 -1.745 -51.293 1.00 26.51 145 PRO C N 1
ATOM 4714 C CA . PRO C 1 143 ? -15.363 -2.182 -52.549 1.00 29.20 145 PRO C CA 1
ATOM 4715 C C . PRO C 1 143 ? -14.365 -1.953 -53.690 1.00 30.67 145 PRO C C 1
ATOM 4716 O O . PRO C 1 143 ? -13.502 -1.112 -53.582 1.00 28.31 145 PRO C O 1
ATOM 4720 N N . HIS C 1 144 ? -14.493 -2.742 -54.751 1.00 31.37 146 HIS C N 1
ATOM 4721 C CA . HIS C 1 144 ? -13.527 -2.749 -55.872 1.00 31.08 146 HIS C CA 1
ATOM 4722 C C . HIS C 1 144 ? -14.259 -2.967 -57.193 1.00 34.03 146 HIS C C 1
ATOM 4723 O O . HIS C 1 144 ? -15.450 -3.398 -57.192 1.00 35.74 146 HIS C O 1
ATOM 4730 N N . CYS C 1 145 ? -13.533 -2.711 -58.274 1.00 33.10 147 CYS C N 1
ATOM 4731 C CA . CYS C 1 145 ? -13.971 -2.996 -59.653 1.00 34.18 147 CYS C CA 1
ATOM 4732 C C . CYS C 1 145 ? -13.023 -4.015 -60.291 1.00 32.01 147 CYS C C 1
ATOM 4733 O O . CYS C 1 145 ? -11.819 -3.736 -60.405 1.00 33.73 147 CYS C O 1
ATOM 4736 N N . ILE C 1 146 ? -13.541 -5.183 -60.632 1.00 30.09 148 ILE C N 1
ATOM 4737 C CA . ILE C 1 146 ? -12.778 -6.236 -61.347 1.00 28.02 148 ILE C CA 1
ATOM 4738 C C . ILE C 1 146 ? -12.971 -5.988 -62.833 1.00 28.27 148 ILE C C 1
ATOM 4739 O O . ILE C 1 146 ? -14.117 -5.808 -63.248 1.00 30.71 148 ILE C O 1
ATOM 4744 N N . TYR C 1 147 ? -11.879 -5.951 -63.594 1.00 30.12 149 TYR C N 1
ATOM 4745 C CA . TYR C 1 147 ? -11.887 -5.961 -65.082 1.00 28.29 149 TYR C CA 1
ATOM 4746 C C . TYR C 1 147 ? -11.865 -7.427 -65.529 1.00 25.79 149 TYR C C 1
ATOM 4747 O O . TYR C 1 147 ? -11.004 -8.191 -65.056 1.00 24.66 149 TYR C O 1
ATOM 4756 N N . VAL C 1 148 ? -12.801 -7.803 -66.389 1.00 25.28 150 VAL C N 1
ATOM 4757 C CA . VAL C 1 148 ? -12.843 -9.129 -67.068 1.00 26.48 150 VAL C CA 1
ATOM 4758 C C . VAL C 1 148 ? -12.660 -8.895 -68.564 1.00 25.79 150 VAL C C 1
ATOM 4759 O O . VAL C 1 148 ? -13.474 -8.166 -69.135 1.00 24.41 150 VAL C O 1
ATOM 4763 N N . LEU C 1 149 ? -11.604 -9.482 -69.139 1.00 26.23 151 LEU C N 1
ATOM 4764 C CA . LEU C 1 149 ? -11.220 -9.390 -70.568 1.00 25.93 151 LEU C CA 1
ATOM 4765 C C . LEU C 1 149 ? -11.256 -10.785 -71.165 1.00 25.71 151 LEU C C 1
ATOM 4766 O O . LEU C 1 149 ? -10.921 -11.740 -70.480 1.00 25.89 151 LEU C O 1
ATOM 4771 N N . PRO C 1 150 ? -11.648 -10.953 -72.449 1.00 27.20 152 PRO C N 1
ATOM 4772 C CA . PRO C 1 150 ? -11.511 -12.244 -73.114 1.00 27.57 152 PRO C CA 1
ATOM 4773 C C . PRO C 1 150 ? -10.029 -12.601 -73.254 1.00 30.05 152 PRO C C 1
ATOM 4774 O O . PRO C 1 150 ? -9.224 -11.704 -73.416 1.00 30.29 152 PRO C O 1
ATOM 4778 N N . ASP C 1 151 ? -9.710 -13.894 -73.169 1.00 32.00 153 ASP C N 1
ATOM 4779 C CA . ASP C 1 151 ? -8.372 -14.429 -73.523 1.00 34.69 153 ASP C CA 1
ATOM 4780 C C . ASP C 1 151 ? -8.557 -15.728 -74.313 1.00 32.90 153 ASP C C 1
ATOM 4781 O O . ASP C 1 151 ? -8.250 -16.819 -73.769 1.00 29.34 153 ASP C O 1
ATOM 4786 N N . VAL C 1 152 ? -9.006 -15.600 -75.562 1.00 35.13 154 VAL C N 1
ATOM 4787 C CA . VAL C 1 152 ? -9.346 -16.750 -76.456 1.00 37.66 154 VAL C CA 1
ATOM 4788 C C . VAL C 1 152 ? -8.094 -17.617 -76.676 1.00 37.46 154 VAL C C 1
ATOM 4789 O O . VAL C 1 152 ? -8.242 -18.825 -76.696 1.00 38.24 154 VAL C O 1
ATOM 4793 N N . GLN C 1 153 ? -6.905 -17.017 -76.761 1.00 40.91 155 GLN C N 1
ATOM 4794 C CA . GLN C 1 153 ? -5.619 -17.746 -76.952 1.00 42.75 155 GLN C CA 1
ATOM 4795 C C . GLN C 1 153 ? -5.482 -18.824 -75.872 1.00 39.83 155 GLN C C 1
ATOM 4796 O O . GLN C 1 153 ? -4.865 -19.845 -76.169 1.00 40.65 155 GLN C O 1
ATOM 4802 N N . ASN C 1 154 ? -6.025 -18.598 -74.668 1.00 39.26 156 ASN C N 1
ATOM 4803 C CA . ASN C 1 154 ? -5.893 -19.502 -73.495 1.00 37.55 156 ASN C CA 1
ATOM 4804 C C . ASN C 1 154 ? -7.222 -20.187 -73.179 1.00 33.85 156 ASN C C 1
ATOM 4805 O O . ASN C 1 154 ? -7.333 -20.818 -72.118 1.00 32.24 156 ASN C O 1
ATOM 4810 N N . ASN C 1 155 ? -8.206 -20.052 -74.057 1.00 35.73 157 ASN C N 1
ATOM 4811 C CA . ASN C 1 155 ? -9.561 -20.612 -73.840 1.00 36.79 157 ASN C CA 1
ATOM 4812 C C . ASN C 1 155 ? -10.108 -20.099 -72.495 1.00 36.69 157 ASN C C 1
ATOM 4813 O O . ASN C 1 155 ? -10.727 -20.894 -71.753 1.00 37.65 157 ASN C O 1
ATOM 4818 N N . GLY C 1 156 ? -9.900 -18.812 -72.168 1.00 34.19 158 GLY C N 1
ATOM 4819 C CA . GLY C 1 156 ? -10.286 -18.288 -70.842 1.00 37.19 158 GLY C CA 1
ATOM 4820 C C . GLY C 1 156 ? -10.500 -16.785 -70.765 1.00 34.62 158 GLY C C 1
ATOM 4821 O O . GLY C 1 156 ? -10.852 -16.163 -71.776 1.00 32.04 158 GLY C O 1
ATOM 4822 N N . ILE C 1 157 ? -10.312 -16.232 -69.566 1.00 32.53 159 ILE C N 1
ATOM 4823 C CA . ILE C 1 157 ? -10.415 -14.768 -69.279 1.00 34.49 159 ILE C CA 1
ATOM 4824 C C . ILE C 1 157 ? -9.173 -14.324 -68.510 1.00 32.87 159 ILE C C 1
ATOM 4825 O O . ILE C 1 157 ? -8.585 -15.151 -67.808 1.00 29.48 159 ILE C O 1
ATOM 4830 N N . LYS C 1 158 ? -8.741 -13.094 -68.763 1.00 34.68 160 LYS C N 1
ATOM 4831 C CA . LYS C 1 158 ? -7.734 -12.340 -67.981 1.00 35.86 160 LYS C CA 1
ATOM 4832 C C . LYS C 1 158 ? -8.508 -11.302 -67.172 1.00 32.66 160 LYS C C 1
ATOM 4833 O O . LYS C 1 158 ? -9.366 -10.648 -67.769 1.00 31.38 160 LYS C O 1
ATOM 4839 N N . CYS C 1 159 ? -8.218 -11.142 -65.884 1.00 33.33 161 CYS C N 1
ATOM 4840 C CA . CYS C 1 159 ? -8.891 -10.141 -65.025 1.00 29.28 161 CYS C CA 1
ATOM 4841 C C . CYS C 1 159 ? -7.827 -9.263 -64.375 1.00 29.49 161 CYS C C 1
ATOM 4842 O O . CYS C 1 159 ? -6.687 -9.739 -64.166 1.00 26.79 161 CYS C O 1
ATOM 4845 N N . TYR C 1 160 ? -8.169 -8.010 -64.116 1.00 27.17 162 TYR C N 1
ATOM 4846 C CA . TYR C 1 160 ? -7.269 -7.043 -63.445 1.00 30.73 162 TYR C CA 1
ATOM 4847 C C . TYR C 1 160 ? -8.058 -6.356 -62.326 1.00 29.11 162 TYR C C 1
ATOM 4848 O O . TYR C 1 160 ? -9.233 -6.009 -62.535 1.00 30.95 162 TYR C O 1
ATOM 4857 N N . ILE C 1 161 ? -7.438 -6.222 -61.158 1.00 27.82 163 ILE C N 1
ATOM 4858 C CA . ILE C 1 161 ? -8.052 -5.574 -59.966 1.00 29.12 163 ILE C CA 1
ATOM 4859 C C . ILE C 1 161 ? -6.964 -4.801 -59.238 1.00 29.23 163 ILE C C 1
ATOM 4860 O O . ILE C 1 161 ? -5.889 -5.384 -59.008 1.00 28.55 163 ILE C O 1
ATOM 4865 N N . ASN C 1 162 ? -7.255 -3.555 -58.872 1.00 27.72 164 ASN C N 1
ATOM 4866 C CA . ASN C 1 162 ? -6.539 -2.880 -57.767 1.00 29.18 164 ASN C CA 1
ATOM 4867 C C . ASN C 1 162 ? -7.353 -3.090 -56.487 1.00 29.04 164 ASN C C 1
ATOM 4868 O O . ASN C 1 162 ? -8.563 -2.831 -56.496 1.00 34.41 164 ASN C O 1
ATOM 4873 N N . ILE C 1 163 ? -6.710 -3.613 -55.452 1.00 27.56 165 ILE C N 1
ATOM 4874 C CA . ILE C 1 163 ? -7.289 -3.737 -54.091 1.00 26.44 165 ILE C CA 1
ATOM 4875 C C . ILE C 1 163 ? -6.687 -2.613 -53.239 1.00 28.11 165 ILE C C 1
ATOM 4876 O O . ILE C 1 163 ? -5.476 -2.392 -53.292 1.00 26.00 165 ILE C O 1
ATOM 4881 N N . VAL C 1 164 ? -7.558 -1.877 -52.554 1.00 30.06 166 VAL C N 1
ATOM 4882 C CA . VAL C 1 164 ? -7.200 -0.816 -51.579 1.00 29.80 166 VAL C CA 1
ATOM 4883 C C . VAL C 1 164 ? -7.263 -1.438 -50.187 1.00 29.58 166 VAL C C 1
ATOM 4884 O O . VAL C 1 164 ? -8.366 -1.821 -49.761 1.00 32.59 166 VAL C O 1
ATOM 4888 N N . HIS C 1 165 ? -6.107 -1.560 -49.544 1.00 29.97 167 HIS C N 1
ATOM 4889 C CA . HIS C 1 165 ? -5.933 -2.047 -48.151 1.00 30.24 167 HIS C CA 1
ATOM 4890 C C . HIS C 1 165 ? -5.763 -0.842 -47.227 1.00 30.61 167 HIS C C 1
ATOM 4891 O O . HIS C 1 165 ? -4.797 -0.054 -47.437 1.00 31.18 167 HIS C O 1
ATOM 4898 N N . ASP C 1 166 ? -6.674 -0.687 -46.261 1.00 33.31 168 ASP C N 1
ATOM 4899 C CA . ASP C 1 166 ? -6.569 0.355 -45.203 1.00 34.45 168 ASP C CA 1
ATOM 4900 C C . ASP C 1 166 ? -5.478 -0.092 -44.218 1.00 31.51 168 ASP C C 1
ATOM 4901 O O . ASP C 1 166 ? -5.465 -1.273 -43.796 1.00 30.38 168 ASP C O 1
ATOM 4906 N N . VAL C 1 167 ? -4.560 0.814 -43.906 1.00 31.62 169 VAL C N 1
ATOM 4907 C CA . VAL C 1 167 ? -3.444 0.589 -42.939 1.00 31.97 169 VAL C CA 1
ATOM 4908 C C . VAL C 1 167 ? -3.884 1.093 -41.556 1.00 31.32 169 VAL C C 1
ATOM 4909 O O . VAL C 1 167 ? -4.501 2.185 -41.478 1.00 30.43 169 VAL C O 1
ATOM 4913 N N . ILE C 1 168 ? -3.552 0.345 -40.500 1.00 29.54 170 ILE C N 1
ATOM 4914 C CA . ILE C 1 168 ? -3.802 0.771 -39.095 1.00 31.09 170 ILE C CA 1
ATOM 4915 C C . ILE C 1 168 ? -3.149 2.148 -38.882 1.00 30.30 170 ILE C C 1
ATOM 4916 O O . ILE C 1 168 ? -1.953 2.326 -39.204 1.00 31.16 170 ILE C O 1
ATOM 4921 N N . GLY C 1 169 ? -3.923 3.085 -38.352 1.00 29.42 171 GLY C N 1
ATOM 4922 C CA . GLY C 1 169 ? -3.452 4.417 -37.951 1.00 31.96 171 GLY C CA 1
ATOM 4923 C C . GLY C 1 169 ? -3.519 5.389 -39.096 1.00 32.22 171 GLY C C 1
ATOM 4924 O O . GLY C 1 169 ? -3.021 6.479 -38.931 1.00 33.92 171 GLY C O 1
ATOM 4925 N N . GLY C 1 170 ? -4.172 5.023 -40.199 1.00 35.07 172 GLY C N 1
ATOM 4926 C CA . GLY C 1 170 ? -4.395 5.894 -41.372 1.00 34.38 172 GLY C CA 1
ATOM 4927 C C . GLY C 1 170 ? -3.537 5.447 -42.541 1.00 38.70 172 GLY C C 1
ATOM 4928 O O . GLY C 1 170 ? -2.486 4.785 -42.311 1.00 37.34 172 GLY C O 1
ATOM 4929 N N . GLY C 1 171 ? -3.973 5.792 -43.757 1.00 38.37 173 GLY C N 1
ATOM 4930 C CA . GLY C 1 171 ? -3.269 5.455 -45.005 1.00 35.25 173 GLY C CA 1
ATOM 4931 C C . GLY C 1 171 ? -3.877 4.255 -45.709 1.00 33.73 173 GLY C C 1
ATOM 4932 O O . GLY C 1 171 ? -4.583 3.436 -45.044 1.00 37.08 173 GLY C O 1
ATOM 4933 N N . GLN C 1 172 ? -3.626 4.169 -47.018 1.00 31.18 174 GLN C N 1
ATOM 4934 C CA . GLN C 1 172 ? -4.060 3.026 -47.857 1.00 32.21 174 GLN C CA 1
ATOM 4935 C C . GLN C 1 172 ? -2.904 2.599 -48.751 1.00 28.93 174 GLN C C 1
ATOM 4936 O O . GLN C 1 172 ? -2.102 3.445 -49.110 1.00 29.26 174 GLN C O 1
ATOM 4942 N N . ILE C 1 173 ? -2.802 1.309 -49.028 1.00 29.56 175 ILE C N 1
ATOM 4943 C CA . ILE C 1 173 ? -1.857 0.769 -50.046 1.00 29.91 175 ILE C CA 1
ATOM 4944 C C . ILE C 1 173 ? -2.652 -0.016 -51.099 1.00 31.07 175 ILE C C 1
ATOM 4945 O O . ILE C 1 173 ? -3.791 -0.451 -50.811 1.00 28.48 175 ILE C O 1
ATOM 4950 N N . ILE C 1 174 ? -2.065 -0.152 -52.289 1.00 32.61 176 ILE C N 1
ATOM 4951 C CA . ILE C 1 174 ? -2.645 -0.893 -53.446 1.00 29.44 176 ILE C CA 1
ATOM 4952 C C . ILE C 1 174 ? -2.009 -2.279 -53.512 1.00 26.46 176 ILE C C 1
ATOM 4953 O O . ILE C 1 174 ? -0.789 -2.388 -53.343 1.00 28.60 176 ILE C O 1
ATOM 4958 N N . ALA C 1 175 ? -2.839 -3.296 -53.664 1.00 27.07 177 ALA C N 1
ATOM 4959 C CA . ALA C 1 175 ? -2.441 -4.652 -54.074 1.00 29.90 177 ALA C CA 1
ATOM 4960 C C . ALA C 1 175 ? -2.948 -4.852 -55.505 1.00 30.02 177 ALA C C 1
ATOM 4961 O O . ALA C 1 175 ? -4.167 -5.010 -55.696 1.00 28.08 177 ALA C O 1
ATOM 4963 N N . ALA C 1 176 ? -2.021 -4.754 -56.466 1.00 29.44 178 ALA C N 1
ATOM 4964 C CA . ALA C 1 176 ? -2.248 -4.942 -57.911 1.00 28.61 178 ALA C CA 1
ATOM 4965 C C . ALA C 1 176 ? -2.427 -6.435 -58.215 1.00 27.20 178 ALA C C 1
ATOM 4966 O O . ALA C 1 176 ? -1.490 -7.193 -57.973 1.00 30.33 178 ALA C O 1
ATOM 4968 N N . HIS C 1 177 ? -3.597 -6.822 -58.721 1.00 26.44 179 HIS C N 1
ATOM 4969 C CA . HIS C 1 177 ? -3.961 -8.214 -59.091 1.00 29.12 179 HIS C CA 1
ATOM 4970 C C . HIS C 1 177 ? -3.931 -8.382 -60.618 1.00 29.35 179 HIS C C 1
ATOM 4971 O O . HIS C 1 177 ? -4.573 -7.583 -61.331 1.00 26.29 179 HIS C O 1
ATOM 4978 N N . GLN C 1 178 ? -3.186 -9.378 -61.086 1.00 29.25 180 GLN C N 1
ATOM 4979 C CA . GLN C 1 178 ? -3.244 -9.937 -62.456 1.00 30.09 180 GLN C CA 1
ATOM 4980 C C . GLN C 1 178 ? -3.806 -11.338 -62.321 1.00 28.08 180 GLN C C 1
ATOM 4981 O O . GLN C 1 178 ? -3.320 -12.048 -61.453 1.00 31.52 180 GLN C O 1
ATOM 4987 N N . GLN C 1 179 ? -4.776 -11.723 -63.137 1.00 26.27 181 GLN C N 1
ATOM 4988 C CA . GLN C 1 179 ? -5.526 -12.982 -62.926 1.00 27.48 181 GLN C CA 1
ATOM 4989 C C . GLN C 1 179 ? -5.782 -13.646 -64.271 1.00 27.28 181 GLN C C 1
ATOM 4990 O O . GLN C 1 179 ? -6.180 -12.948 -65.208 1.00 24.59 181 GLN C O 1
ATOM 4996 N N . LEU C 1 180 ? -5.600 -14.959 -64.325 1.00 28.44 182 LEU C N 1
ATOM 4997 C CA . LEU C 1 180 ? -5.908 -15.794 -65.501 1.00 29.99 182 LEU C CA 1
ATOM 4998 C C . LEU C 1 180 ? -6.839 -16.935 -65.066 1.00 29.59 182 LEU C C 1
ATOM 4999 O O . LEU C 1 180 ? -6.535 -17.614 -64.090 1.00 29.87 182 LEU C O 1
ATOM 5004 N N . ASN C 1 181 ? -7.944 -17.132 -65.769 1.00 31.65 183 ASN C N 1
ATOM 5005 C CA . ASN C 1 181 ? -8.857 -18.278 -65.543 1.00 32.17 183 ASN C CA 1
ATOM 5006 C C . ASN C 1 181 ? -8.869 -19.097 -66.821 1.00 30.39 183 ASN C C 1
ATOM 5007 O O . ASN C 1 181 ? -9.139 -18.522 -67.887 1.00 30.22 183 ASN C O 1
ATOM 5012 N N . THR C 1 182 ? -8.526 -20.377 -66.700 1.00 29.54 184 THR C N 1
ATOM 5013 C CA . THR C 1 182 ? -8.530 -21.372 -67.796 1.00 27.04 184 THR C CA 1
ATOM 5014 C C . THR C 1 182 ? -9.335 -22.589 -67.357 1.00 27.24 184 THR C C 1
ATOM 5015 O O . THR C 1 182 ? -9.600 -22.778 -66.178 1.00 27.30 184 THR C O 1
ATOM 5019 N N . PRO C 1 183 ? -9.815 -23.427 -68.289 1.00 29.75 185 PRO C N 1
ATOM 5020 C CA . PRO C 1 183 ? -10.690 -24.541 -67.940 1.00 32.41 185 PRO C CA 1
ATOM 5021 C C . PRO C 1 183 ? -9.904 -25.751 -67.411 1.00 37.87 185 PRO C C 1
ATOM 5022 O O . PRO C 1 183 ? -8.733 -25.935 -67.762 1.00 35.73 185 PRO C O 1
ATOM 5026 N N . LEU C 1 184 ? -10.561 -26.526 -66.547 1.00 39.56 186 LEU C N 1
ATOM 5027 C CA . LEU C 1 184 ? -10.080 -27.858 -66.118 1.00 42.29 186 LEU C CA 1
ATOM 5028 C C . LEU C 1 184 ? -10.629 -28.912 -67.077 1.00 41.79 186 LEU C C 1
ATOM 5029 O O . LEU C 1 184 ? -9.910 -29.868 -67.327 1.00 43.05 186 LEU C O 1
ATOM 5034 N N . GLY C 1 185 ? -11.839 -28.711 -67.600 1.00 44.64 187 GLY C N 1
ATOM 5035 C CA . GLY C 1 185 ? -12.476 -29.618 -68.576 1.00 50.23 187 GLY C CA 1
ATOM 5036 C C . GLY C 1 185 ? -12.012 -29.398 -70.015 1.00 48.08 187 GLY C C 1
ATOM 5037 O O . GLY C 1 185 ? -11.222 -28.477 -70.254 1.00 45.75 187 GLY C O 1
ATOM 5038 N N . GLY C 1 186 ? -12.462 -30.270 -70.926 1.00 43.91 188 GLY C N 1
ATOM 5039 C CA . GLY C 1 186 ? -12.336 -30.127 -72.383 1.00 42.92 188 GLY C CA 1
ATOM 5040 C C . GLY C 1 186 ? -13.636 -29.614 -73.004 1.00 43.52 188 GLY C C 1
ATOM 5041 O O . GLY C 1 186 ? -13.665 -29.408 -74.221 1.00 42.00 188 GLY C O 1
ATOM 5042 N N . GLY C 1 187 ? -14.665 -29.386 -72.188 1.00 45.09 189 GLY C N 1
ATOM 5043 C CA . GLY C 1 187 ? -16.008 -28.981 -72.636 1.00 46.10 189 GLY C CA 1
ATOM 5044 C C . GLY C 1 187 ? -16.000 -27.578 -73.232 1.00 40.42 189 GLY C C 1
ATOM 5045 O O . GLY C 1 187 ? -15.008 -26.879 -73.138 1.00 37.28 189 GLY C O 1
ATOM 5046 N N . PRO C 1 188 ? -17.116 -27.138 -73.847 1.00 43.53 190 PRO C N 1
ATOM 5047 C CA . PRO C 1 188 ? -17.254 -25.756 -74.315 1.00 42.30 190 PRO C CA 1
ATOM 5048 C C . PRO C 1 188 ? -17.299 -24.762 -73.146 1.00 41.06 190 PRO C C 1
ATOM 5049 O O . PRO C 1 188 ? -17.902 -25.086 -72.127 1.00 35.43 190 PRO C O 1
ATOM 5053 N N . VAL C 1 189 ? -16.661 -23.599 -73.313 1.00 39.53 191 VAL C N 1
ATOM 5054 C CA . VAL C 1 189 ? -16.699 -22.457 -72.348 1.00 39.33 191 VAL C CA 1
ATOM 5055 C C . VAL C 1 189 ? -17.308 -21.212 -73.035 1.00 38.86 191 VAL C C 1
ATOM 5056 O O . VAL C 1 189 ? -17.224 -21.110 -74.253 1.00 40.94 191 VAL C O 1
ATOM 5060 N N . ASP C 1 190 ? -17.871 -20.279 -72.269 1.00 37.45 192 ASP C N 1
ATOM 5061 C CA . ASP C 1 190 ? -18.408 -18.988 -72.767 1.00 38.44 192 ASP C CA 1
ATOM 5062 C C . ASP C 1 190 ? -17.399 -17.874 -72.479 1.00 35.33 192 ASP C C 1
ATOM 5063 O O . ASP C 1 190 ? -17.224 -17.554 -71.315 1.00 37.35 192 ASP C O 1
ATOM 5068 N N . ILE C 1 191 ? -16.796 -17.292 -73.507 1.00 35.55 193 ILE C N 1
ATOM 5069 C CA . ILE C 1 191 ? -15.767 -16.216 -73.357 1.00 30.37 193 ILE C CA 1
ATOM 5070 C C . ILE C 1 191 ? -16.429 -14.867 -73.611 1.00 28.62 193 ILE C C 1
ATOM 5071 O O . ILE C 1 191 ? -16.890 -14.577 -74.716 1.00 26.41 193 ILE C O 1
ATOM 5076 N N . PRO C 1 192 ? -16.499 -13.987 -72.590 1.00 29.11 194 PRO C N 1
ATOM 5077 C CA . PRO C 1 192 ? -17.245 -12.743 -72.710 1.00 29.93 194 PRO C CA 1
ATOM 5078 C C . PRO C 1 192 ? -16.455 -11.587 -73.328 1.00 28.85 194 PRO C C 1
ATOM 5079 O O . PRO C 1 192 ? -15.224 -11.630 -73.381 1.00 29.61 194 PRO C O 1
ATOM 5083 N N . HIS C 1 193 ? -17.192 -10.564 -73.744 1.00 28.58 195 HIS C N 1
ATOM 5084 C CA . HIS C 1 193 ? -16.606 -9.244 -74.065 1.00 29.94 195 HIS C CA 1
ATOM 5085 C C . HIS C 1 193 ? -16.121 -8.632 -72.750 1.00 29.56 195 HIS C C 1
ATOM 5086 O O . HIS C 1 193 ? -16.549 -9.091 -71.677 1.00 31.11 195 HIS C O 1
ATOM 5093 N N . TYR C 1 194 ? -15.228 -7.656 -72.843 1.00 29.34 196 TYR C N 1
ATOM 5094 C CA . TYR C 1 194 ? -14.742 -6.848 -71.700 1.00 28.74 196 TYR C CA 1
ATOM 5095 C C . TYR C 1 194 ? -15.914 -6.228 -70.949 1.00 28.62 196 TYR C C 1
ATOM 5096 O O . TYR C 1 194 ? -16.768 -5.555 -71.554 1.00 32.59 196 TYR C O 1
ATOM 5105 N N . HIS C 1 195 ? -15.922 -6.438 -69.641 1.00 29.20 197 HIS C N 1
ATOM 5106 C CA . HIS C 1 195 ? -16.942 -5.923 -68.696 1.00 28.83 197 HIS C CA 1
ATOM 5107 C C . HIS C 1 195 ? -16.331 -5.824 -67.292 1.00 26.79 197 HIS C C 1
ATOM 5108 O O . HIS C 1 195 ? -15.168 -6.185 -67.127 1.00 27.33 197 HIS C O 1
ATOM 5115 N N . HIS C 1 196 ? -17.098 -5.307 -66.335 1.00 25.71 198 HIS C N 1
ATOM 5116 C CA . HIS C 1 196 ? -16.688 -5.117 -64.930 1.00 25.48 198 HIS C CA 1
ATOM 5117 C C . HIS C 1 196 ? -17.505 -6.023 -64.014 1.00 25.86 198 HIS C C 1
ATOM 5118 O O . HIS C 1 196 ? -18.649 -6.393 -64.381 1.00 28.79 198 HIS C O 1
ATOM 5125 N N . ILE C 1 197 ? -16.903 -6.403 -62.887 1.00 25.41 199 ILE C N 1
ATOM 5126 C CA . ILE C 1 197 ? -17.613 -6.979 -61.720 1.00 23.57 199 ILE C CA 1
ATOM 5127 C C . ILE C 1 197 ? -17.381 -6.007 -60.566 1.00 26.31 199 ILE C C 1
ATOM 5128 O O . ILE C 1 197 ? -16.195 -5.802 -60.189 1.00 26.92 199 ILE C O 1
ATOM 5133 N N . GLN C 1 198 ? -18.475 -5.411 -60.072 1.00 26.15 200 GLN C N 1
ATOM 5134 C CA . GLN C 1 198 ? -18.525 -4.641 -58.813 1.00 26.50 200 GLN C CA 1
ATOM 5135 C C . GLN C 1 198 ? -18.406 -5.631 -57.645 1.00 27.48 200 GLN C C 1
ATOM 5136 O O . GLN C 1 198 ? -19.155 -6.651 -57.626 1.00 28.33 200 GLN C O 1
ATOM 5142 N N . ALA C 1 199 ? -17.483 -5.359 -56.720 1.00 27.70 201 ALA C N 1
ATOM 5143 C CA . ALA C 1 199 ? -17.207 -6.180 -55.524 1.00 27.14 201 ALA C CA 1
ATOM 5144 C C . ALA C 1 199 ? -17.380 -5.324 -54.272 1.00 26.86 201 ALA C C 1
ATOM 5145 O O . ALA C 1 199 ? -16.907 -4.186 -54.272 1.00 27.16 201 ALA C O 1
ATOM 5147 N N . HIS C 1 200 ? -18.055 -5.874 -53.262 1.00 28.19 202 HIS C N 1
ATOM 5148 C CA . HIS C 1 200 ? -18.285 -5.248 -51.934 1.00 29.77 202 HIS C CA 1
ATOM 5149 C C . HIS C 1 200 ? -18.114 -6.342 -50.885 1.00 29.76 202 HIS C C 1
ATOM 5150 O O . HIS C 1 200 ? -18.625 -7.430 -51.097 1.00 31.40 202 HIS C O 1
ATOM 5157 N N . THR C 1 201 ? -17.356 -6.076 -49.825 1.00 33.07 203 THR C N 1
ATOM 5158 C CA . THR C 1 201 ? -16.892 -7.105 -48.863 1.00 33.22 203 THR C CA 1
ATOM 5159 C C . THR C 1 201 ? -16.907 -6.510 -47.456 1.00 32.12 203 THR C C 1
ATOM 5160 O O . THR C 1 201 ? -16.220 -5.518 -47.251 1.00 36.83 203 THR C O 1
ATOM 5164 N N . ILE C 1 202 ? -17.637 -7.131 -46.532 1.00 33.61 204 ILE C N 1
ATOM 5165 C CA . ILE C 1 202 ? -17.606 -6.805 -45.075 1.00 35.66 204 ILE C CA 1
ATOM 5166 C C . ILE C 1 202 ? -16.943 -7.966 -44.327 1.00 33.80 204 ILE C C 1
ATOM 5167 O O . ILE C 1 202 ? -17.451 -9.104 -44.434 1.00 30.20 204 ILE C O 1
ATOM 5172 N N . LEU C 1 203 ? -15.835 -7.660 -43.640 1.00 35.33 205 LEU C N 1
ATOM 5173 C CA . LEU C 1 203 ? -15.102 -8.596 -42.749 1.00 39.30 205 LEU C CA 1
ATOM 5174 C C . LEU C 1 203 ? -15.619 -8.432 -41.316 1.00 36.56 205 LEU C C 1
ATOM 5175 O O . LEU C 1 203 ? -15.927 -7.301 -40.924 1.00 38.44 205 LEU C O 1
ATOM 5180 N N . SER C 1 204 ? -15.689 -9.525 -40.552 1.00 36.67 206 SER C N 1
ATOM 5181 C CA . SER C 1 204 ? -16.129 -9.522 -39.133 1.00 37.00 206 SER C CA 1
ATOM 5182 C C . SER C 1 204 ? -15.434 -10.655 -38.383 1.00 38.14 206 SER C C 1
ATOM 5183 O O . SER C 1 204 ? -14.904 -11.567 -39.055 1.00 35.39 206 SER C O 1
ATOM 5186 N N . LYS C 1 205 ? -15.415 -10.569 -37.047 1.00 37.03 207 LYS C N 1
ATOM 5187 C CA . LYS C 1 205 ? -14.975 -11.663 -36.146 1.00 35.83 207 LYS C CA 1
ATOM 5188 C C . LYS C 1 205 ? -16.197 -12.175 -35.390 1.00 35.23 207 LYS C C 1
ATOM 5189 O O . LYS C 1 205 ? -17.163 -11.449 -35.278 1.00 35.93 207 LYS C O 1
ATOM 5195 N N . ASP C 1 206 ? -16.171 -13.440 -35.016 1.00 40.89 208 ASP C N 1
ATOM 5196 C CA . ASP C 1 206 ? -17.065 -14.084 -34.026 1.00 45.84 208 ASP C CA 1
ATOM 5197 C C . ASP C 1 206 ? -16.430 -13.916 -32.648 1.00 44.50 208 ASP C C 1
ATOM 5198 O O . ASP C 1 206 ? -15.328 -14.411 -32.411 1.00 47.54 208 ASP C O 1
ATOM 5203 N N . PRO C 1 207 ? -17.091 -13.208 -31.706 1.00 41.65 209 PRO C N 1
ATOM 5204 C CA . PRO C 1 207 ? -16.565 -13.078 -30.342 1.00 41.56 209 PRO C CA 1
ATOM 5205 C C . PRO C 1 207 ? -16.392 -14.419 -29.604 1.00 39.60 209 PRO C C 1
ATOM 5206 O O . PRO C 1 207 ? -15.561 -14.471 -28.759 1.00 32.90 209 PRO C O 1
ATOM 5210 N N . LYS C 1 208 ? -17.128 -15.464 -29.986 1.00 44.80 210 LYS C N 1
ATOM 5211 C CA . LYS C 1 208 ? -17.076 -16.813 -29.352 1.00 51.70 210 LYS C CA 1
ATOM 5212 C C . LYS C 1 208 ? -15.973 -17.676 -29.983 1.00 53.36 210 LYS C C 1
ATOM 5213 O O . LYS C 1 208 ? -15.702 -18.763 -29.442 1.00 53.63 210 LYS C O 1
ATOM 5219 N N . GLU C 1 209 ? -15.356 -17.237 -31.086 1.00 53.49 211 GLU C N 1
ATOM 5220 C CA . GLU C 1 209 ? -14.356 -18.049 -31.834 1.00 50.10 211 GLU C CA 1
ATOM 5221 C C . GLU C 1 209 ? -12.960 -17.758 -31.271 1.00 47.85 211 GLU C C 1
ATOM 5222 O O . GLU C 1 209 ? -12.569 -16.597 -31.280 1.00 47.52 211 GLU C O 1
ATOM 5228 N N . THR C 1 210 ? -12.240 -18.782 -30.806 1.00 46.24 212 THR C N 1
ATOM 5229 C CA . THR C 1 210 ? -10.919 -18.628 -30.148 1.00 52.38 212 THR C CA 1
ATOM 5230 C C . THR C 1 210 ? -9.781 -18.789 -31.161 1.00 50.78 212 THR C C 1
ATOM 5231 O O . THR C 1 210 ? -8.681 -18.304 -30.846 1.00 52.98 212 THR C O 1
ATOM 5235 N N . ARG C 1 211 ? -9.995 -19.453 -32.303 1.00 45.92 213 ARG C N 1
ATOM 5236 C CA . ARG C 1 211 ? -8.940 -19.604 -33.349 1.00 45.80 213 ARG C CA 1
ATOM 5237 C C . ARG C 1 211 ? -8.823 -18.308 -34.159 1.00 42.38 213 ARG C C 1
ATOM 5238 O O . ARG C 1 211 ? -9.820 -17.539 -34.185 1.00 40.99 213 ARG C O 1
ATOM 5246 N N . ASP C 1 212 ? -7.654 -18.063 -34.769 1.00 38.12 214 ASP C N 1
ATOM 5247 C CA . ASP C 1 212 ? -7.463 -16.941 -35.731 1.00 37.22 214 ASP C CA 1
ATOM 5248 C C . ASP C 1 212 ? -8.419 -17.178 -36.910 1.00 35.99 214 ASP C C 1
ATOM 5249 O O . ASP C 1 212 ? -8.436 -18.298 -37.445 1.00 35.01 214 ASP C O 1
ATOM 5254 N N . HIS C 1 213 ? -9.252 -16.192 -37.245 1.00 34.08 215 HIS C N 1
ATOM 5255 C CA . HIS C 1 213 ? -10.423 -16.398 -38.141 1.00 34.15 215 HIS C CA 1
ATOM 5256 C C . HIS C 1 213 ? -10.854 -15.100 -38.836 1.00 32.16 215 HIS C C 1
ATOM 5257 O O . HIS C 1 213 ? -10.387 -13.995 -38.428 1.00 34.99 215 HIS C O 1
ATOM 5264 N N . MET C 1 214 ? -11.705 -15.248 -39.855 1.00 30.47 216 MET C N 1
ATOM 5265 C CA . MET C 1 214 ? -12.271 -14.143 -40.676 1.00 33.14 216 MET C CA 1
ATOM 5266 C C . MET C 1 214 ? -13.619 -14.601 -41.217 1.00 30.52 216 MET C C 1
ATOM 5267 O O . MET C 1 214 ? -13.668 -15.662 -41.854 1.00 29.80 216 MET C O 1
ATOM 5272 N N . ASN C 1 215 ? -14.661 -13.841 -40.916 1.00 32.71 217 ASN C N 1
ATOM 5273 C CA . ASN C 1 215 ? -16.014 -13.999 -41.508 1.00 34.84 217 ASN C CA 1
ATOM 5274 C C . ASN C 1 215 ? -16.208 -12.905 -42.556 1.00 34.65 217 ASN C C 1
ATOM 5275 O O . ASN C 1 215 ? -15.632 -11.812 -42.430 1.00 33.55 217 ASN C O 1
ATOM 5280 N N . VAL C 1 216 ? -17.007 -13.234 -43.552 1.00 34.76 218 VAL C N 1
ATOM 5281 C CA . VAL C 1 216 ? -17.024 -12.575 -44.877 1.00 35.76 218 VAL C CA 1
ATOM 5282 C C . VAL C 1 216 ? -18.475 -12.529 -45.351 1.00 34.03 218 VAL C C 1
ATOM 5283 O O . VAL C 1 216 ? -19.160 -13.573 -45.305 1.00 30.32 218 VAL C O 1
ATOM 5287 N N . VAL C 1 217 ? -18.920 -11.335 -45.724 1.00 33.87 219 VAL C N 1
ATOM 5288 C CA . VAL C 1 217 ? -20.167 -11.115 -46.500 1.00 34.63 219 VAL C CA 1
ATOM 5289 C C . VAL C 1 217 ? -19.765 -10.296 -47.723 1.00 33.33 219 VAL C C 1
ATOM 5290 O O . VAL C 1 217 ? -19.207 -9.198 -47.558 1.00 32.61 219 VAL C O 1
ATOM 5294 N N . GLU C 1 218 ? -20.043 -10.829 -48.905 1.00 34.24 220 GLU C N 1
ATOM 5295 C CA . GLU C 1 218 ? -19.576 -10.273 -50.193 1.00 34.10 220 GLU C CA 1
ATOM 5296 C C . GLU C 1 218 ? -20.748 -10.158 -51.167 1.00 30.85 220 GLU C C 1
ATOM 5297 O O . GLU C 1 218 ? -21.662 -10.989 -51.110 1.00 30.14 220 GLU C O 1
ATOM 5303 N N . VAL C 1 219 ? -20.684 -9.163 -52.042 1.00 31.78 221 VAL C N 1
ATOM 5304 C CA . VAL C 1 219 ? -21.601 -8.993 -53.206 1.00 32.30 221 VAL C CA 1
ATOM 5305 C C . VAL C 1 219 ? -20.738 -8.760 -54.448 1.00 31.07 221 VAL C C 1
ATOM 5306 O O . VAL C 1 219 ? -19.910 -7.799 -54.430 1.00 28.73 221 VAL C O 1
ATOM 5310 N N . PHE C 1 220 ? -20.945 -9.603 -55.464 1.00 28.85 222 PHE C N 1
ATOM 5311 C CA . PHE C 1 220 ? -20.325 -9.491 -56.807 1.00 30.52 222 PHE C CA 1
ATOM 5312 C C . PHE C 1 220 ? -21.436 -9.343 -57.843 1.00 32.43 222 PHE C C 1
ATOM 5313 O O . PHE C 1 220 ? -22.307 -10.223 -57.931 1.00 35.53 222 PHE C O 1
ATOM 5321 N N . ARG C 1 221 ? -21.423 -8.246 -58.589 1.00 33.69 223 ARG C N 1
ATOM 5322 C CA . ARG C 1 221 ? -22.399 -8.014 -59.684 1.00 31.49 223 ARG C CA 1
ATOM 5323 C C . ARG C 1 221 ? -21.641 -7.636 -60.953 1.00 29.01 223 ARG C C 1
ATOM 5324 O O . ARG C 1 221 ? -20.888 -6.648 -60.925 1.00 31.64 223 ARG C O 1
ATOM 5332 N N . ALA C 1 222 ? -21.828 -8.421 -62.008 1.00 28.04 224 ALA C N 1
ATOM 5333 C CA . ALA C 1 222 ? -21.297 -8.147 -63.358 1.00 28.46 224 ALA C CA 1
ATOM 5334 C C . ALA C 1 222 ? -22.066 -6.959 -63.926 1.00 29.38 224 ALA C C 1
ATOM 5335 O O . ALA C 1 222 ? -23.294 -6.903 -63.730 1.00 27.21 224 ALA C O 1
ATOM 5337 N N . ILE C 1 223 ? -21.347 -6.007 -64.518 1.00 32.10 225 ILE C N 1
ATOM 5338 C CA A ILE C 1 223 ? -21.948 -4.796 -65.152 0.50 32.99 225 ILE C CA 1
ATOM 5339 C CA B ILE C 1 223 ? -21.933 -4.784 -65.141 0.50 32.57 225 ILE C CA 1
ATOM 5340 C C . ILE C 1 223 ? -21.422 -4.688 -66.586 1.00 32.17 225 ILE C C 1
ATOM 5341 O O . ILE C 1 223 ? -20.204 -4.827 -66.789 1.00 30.25 225 ILE C O 1
ATOM 5350 N N . ASP C 1 224 ? -22.340 -4.485 -67.532 1.00 35.56 226 ASP C N 1
ATOM 5351 C CA . ASP C 1 224 ? -22.028 -4.258 -68.963 1.00 35.16 226 ASP C CA 1
ATOM 5352 C C . ASP C 1 224 ? -21.638 -2.786 -69.117 1.00 31.47 226 ASP C C 1
ATOM 5353 O O . ASP C 1 224 ? -22.455 -2.006 -69.565 1.00 32.50 226 ASP C O 1
ATOM 5358 N N . CYS C 1 225 ? -20.434 -2.428 -68.708 1.00 32.67 227 CYS C N 1
ATOM 5359 C CA . CYS C 1 225 ? -19.950 -1.029 -68.582 1.00 34.72 227 CYS C CA 1
ATOM 5360 C C . CYS C 1 225 ? -19.979 -0.307 -69.939 1.00 35.45 227 CYS C C 1
ATOM 5361 O O . CYS C 1 225 ? -20.211 0.920 -69.931 1.00 35.73 227 CYS C O 1
ATOM 5364 N N . LYS C 1 226 ? -19.810 -1.033 -71.055 1.00 37.88 228 LYS C N 1
ATOM 5365 C CA . LYS C 1 226 ? -19.927 -0.467 -72.427 1.00 38.19 228 LYS C CA 1
ATOM 5366 C C . LYS C 1 226 ? -21.296 0.215 -72.575 1.00 34.86 228 LYS C C 1
ATOM 5367 O O . LYS C 1 226 ? -21.366 1.243 -73.229 1.00 32.51 228 LYS C O 1
ATOM 5373 N N . THR C 1 227 ? -22.330 -0.313 -71.925 1.00 34.24 229 THR C N 1
ATOM 5374 C CA . THR C 1 227 ? -23.702 0.246 -71.946 1.00 34.23 229 THR C CA 1
ATOM 5375 C C . THR C 1 227 ? -23.943 1.097 -70.698 1.00 31.29 229 THR C C 1
ATOM 5376 O O . THR C 1 227 ? -24.327 2.256 -70.849 1.00 28.48 229 THR C O 1
ATOM 5380 N N . ALA C 1 228 ? -23.724 0.534 -69.507 1.00 31.16 230 ALA C N 1
ATOM 5381 C CA . ALA C 1 228 ? -24.190 1.082 -68.212 1.00 29.98 230 ALA C CA 1
ATOM 5382 C C . ALA C 1 228 ? -23.501 2.412 -67.910 1.00 32.84 230 ALA C C 1
ATOM 5383 O O . ALA C 1 228 ? -24.149 3.217 -67.243 1.00 36.87 230 ALA C O 1
ATOM 5385 N N . TYR C 1 229 ? -22.255 2.640 -68.343 1.00 33.65 231 TYR C N 1
ATOM 5386 C CA . TYR C 1 229 ? -21.494 3.879 -68.013 1.00 32.93 231 TYR C CA 1
ATOM 5387 C C . TYR C 1 229 ? -21.779 4.977 -69.044 1.00 34.95 231 TYR C C 1
ATOM 5388 O O . TYR C 1 229 ? -21.252 6.101 -68.879 1.00 35.84 231 TYR C O 1
ATOM 5397 N N . ALA C 1 230 ? -22.563 4.685 -70.091 1.00 37.93 232 ALA C N 1
ATOM 5398 C CA . ALA C 1 230 ? -22.902 5.653 -71.167 1.00 39.22 232 ALA C CA 1
ATOM 5399 C C . ALA C 1 230 ? -23.785 6.785 -70.610 1.00 41.99 232 ALA C C 1
ATOM 5400 O O . ALA C 1 230 ? -23.890 7.899 -71.201 1.00 43.12 232 ALA C O 1
ATOM 5403 N N . LEU D 1 7 ? -19.565 28.058 -60.956 1.00 67.89 7 LEU D N 1
ATOM 5404 C CA . LEU D 1 7 ? -18.332 27.839 -61.782 1.00 66.90 7 LEU D CA 1
ATOM 5405 C C . LEU D 1 7 ? -18.574 26.691 -62.773 1.00 63.99 7 LEU D C 1
ATOM 5406 O O . LEU D 1 7 ? -18.125 26.809 -63.928 1.00 68.70 7 LEU D O 1
ATOM 5411 N N . PHE D 1 8 ? -19.202 25.605 -62.304 1.00 53.73 8 PHE D N 1
ATOM 5412 C CA . PHE D 1 8 ? -19.510 24.372 -63.074 1.00 48.00 8 PHE D CA 1
ATOM 5413 C C . PHE D 1 8 ? -21.028 24.165 -63.153 1.00 49.65 8 PHE D C 1
ATOM 5414 O O . PHE D 1 8 ? -21.472 23.034 -63.461 1.00 49.32 8 PHE D O 1
ATOM 5422 N N . ARG D 1 9 ? -21.818 25.213 -62.910 1.00 55.15 9 ARG D N 1
ATOM 5423 C CA . ARG D 1 9 ? -23.310 25.120 -62.938 1.00 59.30 9 ARG D CA 1
ATOM 5424 C C . ARG D 1 9 ? -23.800 24.962 -64.388 1.00 57.83 9 ARG D C 1
ATOM 5425 O O . ARG D 1 9 ? -24.875 24.383 -64.595 1.00 54.22 9 ARG D O 1
ATOM 5433 N N . GLU D 1 10 ? -23.038 25.481 -65.357 1.00 56.19 10 GLU D N 1
ATOM 5434 C CA . GLU D 1 10 ? -23.340 25.416 -66.813 1.00 58.15 10 GLU D CA 1
ATOM 5435 C C . GLU D 1 10 ? -22.268 24.603 -67.561 1.00 59.42 10 GLU D C 1
ATOM 5436 O O . GLU D 1 10 ? -21.141 24.422 -67.040 1.00 54.72 10 GLU D O 1
ATOM 5442 N N . LYS D 1 11 ? -22.606 24.151 -68.769 1.00 58.85 11 LYS D N 1
ATOM 5443 C CA . LYS D 1 11 ? -21.649 23.732 -69.827 1.00 53.76 11 LYS D CA 1
ATOM 5444 C C . LYS D 1 11 ? -20.646 24.879 -70.028 1.00 50.21 11 LYS D C 1
ATOM 5445 O O . LYS D 1 11 ? -21.084 26.027 -70.169 1.00 46.41 11 LYS D O 1
ATOM 5451 N N . ILE D 1 12 ? -19.343 24.601 -70.004 1.00 43.63 12 ILE D N 1
ATOM 5452 C CA . ILE D 1 12 ? -18.307 25.652 -70.182 1.00 40.75 12 ILE D CA 1
ATOM 5453 C C . ILE D 1 12 ? -17.221 25.145 -71.119 1.00 39.39 12 ILE D C 1
ATOM 5454 O O . ILE D 1 12 ? -16.959 23.946 -71.179 1.00 35.11 12 ILE D O 1
ATOM 5459 N N . PRO D 1 13 ? -16.515 26.069 -71.820 1.00 35.85 13 PRO D N 1
ATOM 5460 C CA . PRO D 1 13 ? -15.445 25.680 -72.735 1.00 33.50 13 PRO D CA 1
ATOM 5461 C C . PRO D 1 13 ? -14.309 24.932 -72.039 1.00 34.56 13 PRO D C 1
ATOM 5462 O O . PRO D 1 13 ? -14.055 25.191 -70.882 1.00 36.41 13 PRO D O 1
ATOM 5466 N N . TYR D 1 14 ? -13.670 24.024 -72.779 1.00 35.72 14 TYR D N 1
ATOM 5467 C CA . TYR D 1 14 ? -12.493 23.227 -72.356 1.00 33.22 14 TYR D CA 1
ATOM 5468 C C . TYR D 1 14 ? -11.427 23.402 -73.435 1.00 36.48 14 TYR D C 1
ATOM 5469 O O . TYR D 1 14 ? -11.762 23.207 -74.613 1.00 42.08 14 TYR D O 1
ATOM 5478 N N . VAL D 1 15 ? -10.210 23.783 -73.034 1.00 34.34 15 VAL D N 1
ATOM 5479 C CA . VAL D 1 15 ? -9.046 24.011 -73.932 1.00 33.10 15 VAL D CA 1
ATOM 5480 C C . VAL D 1 15 ? -7.902 23.127 -73.442 1.00 35.04 15 VAL D C 1
ATOM 5481 O O . VAL D 1 15 ? -7.697 23.069 -72.237 1.00 37.04 15 VAL D O 1
ATOM 5485 N N . VAL D 1 16 ? -7.200 22.461 -74.352 1.00 36.04 16 VAL D N 1
ATOM 5486 C CA . VAL D 1 16 ? -6.052 21.577 -74.024 1.00 35.68 16 VAL D CA 1
ATOM 5487 C C . VAL D 1 16 ? -4.853 22.031 -74.853 1.00 41.89 16 VAL D C 1
ATOM 5488 O O . VAL D 1 16 ? -4.996 22.208 -76.086 1.00 47.20 16 VAL D O 1
ATOM 5492 N N . GLU D 1 17 ? -3.724 22.241 -74.187 1.00 41.25 17 GLU D N 1
ATOM 5493 C CA . GLU D 1 17 ? -2.410 22.513 -74.809 1.00 39.03 17 GLU D CA 1
ATOM 5494 C C . GLU D 1 17 ? -1.474 21.440 -74.273 1.00 37.46 17 GLU D C 1
ATOM 5495 O O . GLU D 1 17 ? -1.218 21.448 -73.062 1.00 38.67 17 GLU D O 1
ATOM 5501 N N . MET D 1 18 ? -1.054 20.523 -75.128 1.00 35.55 18 MET D N 1
ATOM 5502 C CA . MET D 1 18 ? -0.177 19.395 -74.755 1.00 36.60 18 MET D CA 1
ATOM 5503 C C . MET D 1 18 ? 1.130 19.475 -75.550 1.00 34.61 18 MET D C 1
ATOM 5504 O O . MET D 1 18 ? 1.084 19.725 -76.748 1.00 34.90 18 MET D O 1
ATOM 5509 N N . GLU D 1 19 ? 2.254 19.262 -74.881 1.00 37.22 19 GLU D N 1
ATOM 5510 C CA . GLU D 1 19 ? 3.584 19.078 -75.504 1.00 39.11 19 GLU D CA 1
ATOM 5511 C C . GLU D 1 19 ? 4.034 17.666 -75.133 1.00 38.70 19 GLU D C 1
ATOM 5512 O O . GLU D 1 19 ? 3.911 17.301 -73.966 1.00 44.08 19 GLU D O 1
ATOM 5518 N N . GLY D 1 20 ? 4.506 16.902 -76.108 1.00 36.24 20 GLY D N 1
ATOM 5519 C CA . GLY D 1 20 ? 4.878 15.495 -75.922 1.00 34.96 20 GLY D CA 1
ATOM 5520 C C . GLY D 1 20 ? 6.279 15.253 -76.428 1.00 36.76 20 GLY D C 1
ATOM 5521 O O . GLY D 1 20 ? 6.689 15.944 -77.354 1.00 45.93 20 GLY D O 1
ATOM 5522 N N . ASP D 1 21 ? 6.983 14.297 -75.835 1.00 36.16 21 ASP D N 1
ATOM 5523 C CA . ASP D 1 21 ? 8.317 13.827 -76.277 1.00 39.18 21 ASP D CA 1
ATOM 5524 C C . ASP D 1 21 ? 8.393 12.333 -75.945 1.00 36.38 21 ASP D C 1
ATOM 5525 O O . ASP D 1 21 ? 8.471 11.979 -74.760 1.00 37.02 21 ASP D O 1
ATOM 5530 N N . VAL D 1 22 ? 8.320 11.490 -76.964 1.00 31.33 22 VAL D N 1
ATOM 5531 C CA . VAL D 1 22 ? 8.359 10.014 -76.806 1.00 34.55 22 VAL D CA 1
ATOM 5532 C C . VAL D 1 22 ? 9.580 9.531 -77.583 1.00 35.27 22 VAL D C 1
ATOM 5533 O O . VAL D 1 22 ? 9.610 9.731 -78.812 1.00 36.46 22 VAL D O 1
ATOM 5537 N N . GLU D 1 23 ? 10.564 8.972 -76.880 1.00 37.73 23 GLU D N 1
ATOM 5538 C CA . GLU D 1 23 ? 11.808 8.428 -77.483 1.00 39.10 23 GLU D CA 1
ATOM 5539 C C . GLU D 1 23 ? 12.414 9.469 -78.446 1.00 35.89 23 GLU D C 1
ATOM 5540 O O . GLU D 1 23 ? 12.922 9.065 -79.503 1.00 35.87 23 GLU D O 1
ATOM 5546 N N . GLY D 1 24 ? 12.368 10.758 -78.095 1.00 34.71 24 GLY D N 1
ATOM 5547 C CA . GLY D 1 24 ? 12.998 11.838 -78.879 1.00 39.91 24 GLY D CA 1
ATOM 5548 C C . GLY D 1 24 ? 12.056 12.498 -79.880 1.00 45.46 24 GLY D C 1
ATOM 5549 O O . GLY D 1 24 ? 12.373 13.619 -80.328 1.00 53.48 24 GLY D O 1
ATOM 5550 N N . MET D 1 25 ? 10.932 11.862 -80.218 1.00 42.62 25 MET D N 1
ATOM 5551 C CA . MET D 1 25 ? 9.924 12.408 -81.164 1.00 40.50 25 MET D CA 1
ATOM 5552 C C . MET D 1 25 ? 9.049 13.443 -80.438 1.00 39.85 25 MET D C 1
ATOM 5553 O O . MET D 1 25 ? 8.183 13.045 -79.652 1.00 46.93 25 MET D O 1
ATOM 5558 N N . LYS D 1 26 ? 9.291 14.726 -80.663 1.00 39.25 26 LYS D N 1
ATOM 5559 C CA . LYS D 1 26 ? 8.498 15.845 -80.092 1.00 46.91 26 LYS D CA 1
ATOM 5560 C C . LYS D 1 26 ? 7.185 15.967 -80.872 1.00 45.87 26 LYS D C 1
ATOM 5561 O O . LYS D 1 26 ? 7.180 15.688 -82.064 1.00 45.86 26 LYS D O 1
ATOM 5567 N N . PHE D 1 27 ? 6.091 16.325 -80.206 1.00 44.52 27 PHE D N 1
ATOM 5568 C CA . PHE D 1 27 ? 4.805 16.625 -80.868 1.00 40.25 27 PHE D CA 1
ATOM 5569 C C . PHE D 1 27 ? 4.001 17.575 -79.994 1.00 38.52 27 PHE D C 1
ATOM 5570 O O . PHE D 1 27 ? 4.289 17.677 -78.811 1.00 46.11 27 PHE D O 1
ATOM 5578 N N . SER D 1 28 ? 3.052 18.265 -80.601 1.00 36.07 28 SER D N 1
ATOM 5579 C CA . SER D 1 28 ? 2.103 19.176 -79.936 1.00 39.16 28 SER D CA 1
ATOM 5580 C C . SER D 1 28 ? 0.676 18.746 -80.296 1.00 41.22 28 SER D C 1
ATOM 5581 O O . SER D 1 28 ? 0.438 18.377 -81.446 1.00 42.41 28 SER D O 1
ATOM 5584 N N . VAL D 1 29 ? -0.229 18.778 -79.329 1.00 37.80 29 VAL D N 1
ATOM 5585 C CA . VAL D 1 29 ? -1.675 18.530 -79.531 1.00 36.48 29 VAL D CA 1
ATOM 5586 C C . VAL D 1 29 ? -2.426 19.727 -78.955 1.00 36.25 29 VAL D C 1
ATOM 5587 O O . VAL D 1 29 ? -2.029 20.210 -77.913 1.00 46.78 29 VAL D O 1
ATOM 5591 N N . ARG D 1 30 ? -3.442 20.204 -79.656 1.00 37.37 30 ARG D N 1
ATOM 5592 C CA . ARG D 1 30 ? -4.330 21.299 -79.221 1.00 39.24 30 ARG D CA 1
ATOM 5593 C C . ARG D 1 30 ? -5.741 20.731 -79.268 1.00 40.89 30 ARG D C 1
ATOM 5594 O O . ARG D 1 30 ? -6.035 19.955 -80.192 1.00 43.33 30 ARG D O 1
ATOM 5602 N N . GLY D 1 31 ? -6.550 21.032 -78.262 1.00 38.90 31 GLY D N 1
ATOM 5603 C CA . GLY D 1 31 ? -7.954 20.610 -78.245 1.00 40.52 31 GLY D CA 1
ATOM 5604 C C . GLY D 1 31 ? -8.853 21.732 -77.802 1.00 42.74 31 GLY D C 1
ATOM 5605 O O . GLY D 1 31 ? -8.397 22.639 -77.080 1.00 50.65 31 GLY D O 1
ATOM 5606 N N . LYS D 1 32 ? -10.093 21.675 -78.246 1.00 42.23 32 LYS D N 1
ATOM 5607 C CA . LYS D 1 32 ? -11.161 22.627 -77.888 1.00 44.25 32 LYS D CA 1
ATOM 5608 C C . LYS D 1 32 ? -12.425 21.775 -77.764 1.00 46.10 32 LYS D C 1
ATOM 5609 O O . LYS D 1 32 ? -12.608 20.833 -78.583 1.00 42.03 32 LYS D O 1
ATOM 5615 N N . GLY D 1 33 ? -13.252 22.081 -76.773 1.00 43.09 33 GLY D N 1
ATOM 5616 C CA . GLY D 1 33 ? -14.546 21.416 -76.578 1.00 41.85 33 GLY D CA 1
ATOM 5617 C C . GLY D 1 33 ? -15.296 22.093 -75.464 1.00 47.91 33 GLY D C 1
ATOM 5618 O O . GLY D 1 33 ? -15.044 23.294 -75.197 1.00 48.60 33 GLY D O 1
ATOM 5619 N N . HIS D 1 34 ? -16.179 21.348 -74.816 1.00 52.51 34 HIS D N 1
ATOM 5620 C CA . HIS D 1 34 ? -16.936 21.817 -73.633 1.00 53.31 34 HIS D CA 1
ATOM 5621 C C . HIS D 1 34 ? -17.036 20.657 -72.645 1.00 50.75 34 HIS D C 1
ATOM 5622 O O . HIS D 1 34 ? -16.926 19.491 -73.065 1.00 49.34 34 HIS D O 1
ATOM 5629 N N . GLY D 1 35 ? -17.210 20.982 -71.370 1.00 47.65 35 GLY D N 1
ATOM 5630 C CA . GLY D 1 35 ? -17.513 20.019 -70.301 1.00 42.83 35 GLY D CA 1
ATOM 5631 C C . GLY D 1 35 ? -18.760 20.455 -69.572 1.00 43.38 35 GLY D C 1
ATOM 5632 O O . GLY D 1 35 ? -18.994 21.666 -69.474 1.00 42.94 35 GLY D O 1
ATOM 5633 N N . ASP D 1 36 ? -19.566 19.503 -69.115 1.00 46.65 36 ASP D N 1
ATOM 5634 C CA . ASP D 1 36 ? -20.818 19.792 -68.373 1.00 46.42 36 ASP D CA 1
ATOM 5635 C C . ASP D 1 36 ? -20.845 18.897 -67.134 1.00 43.88 36 ASP D C 1
ATOM 5636 O O . ASP D 1 36 ? -21.212 17.724 -67.264 1.00 39.74 36 ASP D O 1
ATOM 5641 N N . ALA D 1 37 ? -20.506 19.465 -65.974 1.00 45.27 37 ALA D N 1
ATOM 5642 C CA . ALA D 1 37 ? -20.385 18.754 -64.679 1.00 44.09 37 ALA D CA 1
ATOM 5643 C C . ALA D 1 37 ? -21.760 18.304 -64.177 1.00 39.14 37 ALA D C 1
ATOM 5644 O O . ALA D 1 37 ? -21.792 17.437 -63.280 1.00 33.13 37 ALA D O 1
ATOM 5646 N N . ASN D 1 38 ? -22.836 18.868 -64.735 1.00 39.30 38 ASN D N 1
ATOM 5647 C CA . ASN D 1 38 ? -24.231 18.459 -64.437 1.00 40.58 38 ASN D CA 1
ATOM 5648 C C . ASN D 1 38 ? -24.457 17.036 -64.952 1.00 37.87 38 ASN D C 1
ATOM 5649 O O . ASN D 1 38 ? -25.200 16.319 -64.293 1.00 44.90 38 ASN D O 1
ATOM 5654 N N . THR D 1 39 ? -23.847 16.671 -66.079 1.00 37.92 39 THR D N 1
ATOM 5655 C CA . THR D 1 39 ? -24.014 15.364 -66.784 1.00 40.82 39 THR D CA 1
ATOM 5656 C C . THR D 1 39 ? -22.724 14.532 -66.722 1.00 38.15 39 THR D C 1
ATOM 5657 O O . THR D 1 39 ? -22.786 13.316 -66.939 1.00 35.96 39 THR D O 1
ATOM 5661 N N . GLY D 1 40 ? -21.592 15.173 -66.450 1.00 37.61 40 GLY D N 1
ATOM 5662 C CA . GLY D 1 40 ? -20.255 14.550 -66.462 1.00 40.19 40 GLY D CA 1
ATOM 5663 C C . GLY D 1 40 ? -19.692 14.408 -67.863 1.00 38.25 40 GLY D C 1
ATOM 5664 O O . GLY D 1 40 ? -18.711 13.681 -68.003 1.00 36.62 40 GLY D O 1
ATOM 5665 N N . LYS D 1 41 ? -20.285 15.090 -68.857 1.00 41.90 41 LYS D N 1
ATOM 5666 C CA . LYS D 1 41 ? -20.026 14.862 -70.308 1.00 44.10 41 LYS D CA 1
ATOM 5667 C C . LYS D 1 41 ? -18.919 15.814 -70.771 1.00 42.21 41 LYS D C 1
ATOM 5668 O O . LYS D 1 41 ? -18.958 16.990 -70.418 1.00 39.58 41 LYS D O 1
ATOM 5674 N N . ILE D 1 42 ? -17.929 15.292 -71.490 1.00 39.21 42 ILE D N 1
ATOM 5675 C CA . ILE D 1 42 ? -16.947 16.098 -72.261 1.00 39.52 42 ILE D CA 1
ATOM 5676 C C . ILE D 1 42 ? -17.093 15.737 -73.742 1.00 41.49 42 ILE D C 1
ATOM 5677 O O . ILE D 1 42 ? -17.153 14.529 -74.059 1.00 40.77 42 ILE D O 1
ATOM 5682 N N . GLU D 1 43 ? -17.181 16.756 -74.601 1.00 41.93 43 GLU D N 1
ATOM 5683 C CA . GLU D 1 43 ? -17.017 16.645 -76.063 1.00 39.33 43 GLU D CA 1
ATOM 5684 C C . GLU D 1 43 ? -15.878 17.583 -76.460 1.00 39.02 43 GLU D C 1
ATOM 5685 O O . GLU D 1 43 ? -15.963 18.777 -76.130 1.00 37.19 43 GLU D O 1
ATOM 5691 N N . ALA D 1 44 ? -14.829 17.062 -77.089 1.00 37.76 44 ALA D N 1
ATOM 5692 C CA . ALA D 1 44 ? -13.667 17.868 -77.516 1.00 39.07 44 ALA D CA 1
ATOM 5693 C C . ALA D 1 44 ? -13.068 17.301 -78.822 1.00 41.87 44 ALA D C 1
ATOM 5694 O O . ALA D 1 44 ? -13.201 16.068 -79.091 1.00 38.15 44 ALA D O 1
ATOM 5696 N N . SER D 1 45 ? -12.414 18.177 -79.594 1.00 36.65 45 SER D N 1
ATOM 5697 C CA . SER D 1 45 ? -11.667 17.832 -80.820 1.00 37.04 45 SER D CA 1
ATOM 5698 C C . SER D 1 45 ? -10.195 18.114 -80.573 1.00 39.10 45 SER D C 1
ATOM 5699 O O . SER D 1 45 ? -9.891 19.207 -80.074 1.00 39.48 45 SER D O 1
ATOM 5702 N N . PHE D 1 46 ? -9.337 17.144 -80.895 1.00 36.47 46 PHE D N 1
ATOM 5703 C CA . PHE D 1 46 ? -7.874 17.255 -80.735 1.00 38.78 46 PHE D CA 1
ATOM 5704 C C . PHE D 1 46 ? -7.230 17.189 -82.118 1.00 42.47 46 PHE D C 1
ATOM 5705 O O . PHE D 1 46 ? -7.649 16.387 -82.964 1.00 42.78 46 PHE D O 1
ATOM 5713 N N . ILE D 1 47 ? -6.260 18.067 -82.337 1.00 45.58 47 ILE D N 1
ATOM 5714 C CA . ILE D 1 47 ? -5.436 18.159 -83.575 1.00 47.09 47 ILE D CA 1
ATOM 5715 C C . ILE D 1 47 ? -3.994 17.947 -83.139 1.00 43.52 47 ILE D C 1
ATOM 5716 O O . ILE D 1 47 ? -3.602 18.611 -82.168 1.00 47.07 47 ILE D O 1
ATOM 5721 N N . CYS D 1 48 ? -3.241 17.091 -83.818 1.00 37.50 48 CYS D N 1
ATOM 5722 C CA . CYS D 1 48 ? -1.761 17.134 -83.742 1.00 37.45 48 CYS D CA 1
ATOM 5723 C C . CYS D 1 48 ? -1.279 18.258 -84.662 1.00 39.05 48 CYS D C 1
ATOM 5724 O O . CYS D 1 48 ? -1.500 18.158 -85.862 1.00 45.54 48 CYS D O 1
ATOM 5727 N N . THR D 1 49 ? -0.708 19.323 -84.105 1.00 46.35 49 THR D N 1
ATOM 5728 C CA . THR D 1 49 ? -0.329 20.561 -84.844 1.00 44.84 49 THR D CA 1
ATOM 5729 C C . THR D 1 49 ? 1.091 20.440 -85.396 1.00 42.69 49 THR D C 1
ATOM 5730 O O . THR D 1 49 ? 1.481 21.352 -86.107 1.00 47.40 49 THR D O 1
ATOM 5734 N N . THR D 1 50 ? 1.811 19.349 -85.117 1.00 38.55 50 THR D N 1
ATOM 5735 C CA . THR D 1 50 ? 3.184 19.116 -85.631 1.00 39.22 50 THR D CA 1
ATOM 5736 C C . THR D 1 50 ? 3.205 18.019 -86.711 1.00 42.41 50 THR D C 1
ATOM 5737 O O . THR D 1 50 ? 4.294 17.526 -87.044 1.00 43.85 50 THR D O 1
ATOM 5741 N N . GLY D 1 51 ? 2.050 17.631 -87.237 1.00 43.71 51 GLY D N 1
ATOM 5742 C CA . GLY D 1 51 ? 1.954 16.627 -88.303 1.00 41.92 51 GLY D CA 1
ATOM 5743 C C . GLY D 1 51 ? 1.223 15.393 -87.824 1.00 45.86 51 GLY D C 1
ATOM 5744 O O . GLY D 1 51 ? 0.078 15.519 -87.337 1.00 42.27 51 GLY D O 1
ATOM 5745 N N . GLU D 1 52 ? 1.867 14.242 -87.997 1.00 46.48 52 GLU D N 1
ATOM 5746 C CA . GLU D 1 52 ? 1.333 12.909 -87.645 1.00 47.82 52 GLU D CA 1
ATOM 5747 C C . GLU D 1 52 ? 1.709 12.682 -86.182 1.00 49.96 52 GLU D C 1
ATOM 5748 O O . GLU D 1 52 ? 2.869 12.946 -85.847 1.00 44.40 52 GLU D O 1
ATOM 5754 N N . LEU D 1 53 ? 0.760 12.261 -85.338 1.00 48.67 53 LEU D N 1
ATOM 5755 C CA . LEU D 1 53 ? 1.052 11.853 -83.944 1.00 45.57 53 LEU D CA 1
ATOM 5756 C C . LEU D 1 53 ? 1.985 10.643 -83.996 1.00 42.04 53 LEU D C 1
ATOM 5757 O O . LEU D 1 53 ? 1.716 9.696 -84.722 1.00 39.65 53 LEU D O 1
ATOM 5762 N N . PRO D 1 54 ? 3.120 10.633 -83.264 1.00 37.94 54 PRO D N 1
ATOM 5763 C CA . PRO D 1 54 ? 4.060 9.514 -83.325 1.00 36.12 54 PRO D CA 1
ATOM 5764 C C . PRO D 1 54 ? 3.693 8.294 -82.459 1.00 37.02 54 PRO D C 1
ATOM 5765 O O . PRO D 1 54 ? 4.457 7.330 -82.435 1.00 37.26 54 PRO D O 1
ATOM 5769 N N . VAL D 1 55 ? 2.552 8.357 -81.767 1.00 35.27 55 VAL D N 1
ATOM 5770 C CA . VAL D 1 55 ? 2.016 7.267 -80.889 1.00 33.68 55 VAL D CA 1
ATOM 5771 C C . VAL D 1 55 ? 0.516 7.157 -81.147 1.00 34.47 55 VAL D C 1
ATOM 5772 O O . VAL D 1 55 ? -0.077 8.108 -81.670 1.00 35.57 55 VAL D O 1
ATOM 5776 N N . PRO D 1 56 ? -0.148 6.059 -80.718 1.00 27.73 56 PRO D N 1
ATOM 5777 C CA . PRO D 1 56 ? -1.585 5.924 -80.886 1.00 26.88 56 PRO D CA 1
ATOM 5778 C C . PRO D 1 56 ? -2.333 7.053 -80.173 1.00 29.84 56 PRO D C 1
ATOM 5779 O O . PRO D 1 56 ? -1.903 7.427 -79.119 1.00 31.90 56 PRO D O 1
ATOM 5783 N N . TRP D 1 57 ? -3.406 7.583 -80.767 1.00 32.63 57 TRP D N 1
ATOM 5784 C CA . TRP D 1 57 ? -4.267 8.601 -80.110 1.00 35.45 57 TRP D CA 1
ATOM 5785 C C . TRP D 1 57 ? -4.798 8.044 -78.780 1.00 40.44 57 TRP D C 1
ATOM 5786 O O . TRP D 1 57 ? -4.747 8.771 -77.788 1.00 41.83 57 TRP D O 1
ATOM 5797 N N . SER D 1 58 ? -5.296 6.798 -78.763 1.00 39.19 58 SER D N 1
ATOM 5798 C CA . SER D 1 58 ? -5.881 6.166 -77.553 1.00 37.57 58 SER D CA 1
ATOM 5799 C C . SER D 1 58 ? -4.852 6.197 -76.411 1.00 33.88 58 SER D C 1
ATOM 5800 O O . SER D 1 58 ? -5.248 6.362 -75.249 1.00 35.92 58 SER D O 1
ATOM 5803 N N . SER D 1 59 ? -3.561 6.107 -76.723 1.00 31.71 59 SER D N 1
ATOM 5804 C CA . SER D 1 59 ? -2.489 6.054 -75.698 1.00 32.54 59 SER D CA 1
ATOM 5805 C C . SER D 1 59 ? -2.419 7.386 -74.930 1.00 30.87 59 SER D C 1
ATOM 5806 O O . SER D 1 59 ? -1.995 7.347 -73.753 1.00 30.74 59 SER D O 1
ATOM 5809 N N . ILE D 1 60 ? -2.858 8.502 -75.521 1.00 29.22 60 ILE D N 1
ATOM 5810 C CA . ILE D 1 60 ? -2.764 9.846 -74.872 1.00 32.63 60 ILE D CA 1
ATOM 5811 C C . ILE D 1 60 ? -4.145 10.376 -74.482 1.00 35.54 60 ILE D C 1
ATOM 5812 O O . ILE D 1 60 ? -4.203 11.567 -74.038 1.00 38.72 60 ILE D O 1
ATOM 5817 N N . LEU D 1 61 ? -5.205 9.565 -74.608 1.00 34.36 61 LEU D N 1
ATOM 5818 C CA . LEU D 1 61 ? -6.602 9.981 -74.300 1.00 32.14 61 LEU D CA 1
ATOM 5819 C C . LEU D 1 61 ? -6.658 10.515 -72.871 1.00 29.57 61 LEU D C 1
ATOM 5820 O O . LEU D 1 61 ? -7.170 11.636 -72.674 1.00 27.26 61 LEU D O 1
ATOM 5825 N N . THR D 1 62 ? -6.159 9.733 -71.901 1.00 28.20 62 THR D N 1
ATOM 5826 C CA . THR D 1 62 ? -6.243 10.077 -70.457 1.00 30.38 62 THR D CA 1
ATOM 5827 C C . THR D 1 62 ? -5.476 11.378 -70.188 1.00 29.81 62 THR D C 1
ATOM 5828 O O . THR D 1 62 ? -5.889 12.132 -69.310 1.00 33.22 62 THR D O 1
ATOM 5832 N N . THR D 1 63 ? -4.381 11.625 -70.897 1.00 31.11 63 THR D N 1
ATOM 5833 C CA . THR D 1 63 ? -3.509 12.812 -70.673 1.00 33.25 63 THR D CA 1
ATOM 5834 C C . THR D 1 63 ? -4.232 14.091 -71.114 1.00 34.24 63 THR D C 1
ATOM 5835 O O . THR D 1 63 ? -4.085 15.112 -70.425 1.00 35.89 63 THR D O 1
ATOM 5839 N N . VAL D 1 64 ? -5.012 14.037 -72.198 1.00 36.50 64 VAL D N 1
ATOM 5840 C CA . VAL D 1 64 ? -5.712 15.229 -72.766 1.00 33.26 64 VAL D CA 1
ATOM 5841 C C . VAL D 1 64 ? -7.122 15.302 -72.181 1.00 36.45 64 VAL D C 1
ATOM 5842 O O . VAL D 1 64 ? -7.708 16.380 -72.084 1.00 31.36 64 VAL D O 1
ATOM 5868 N N . ALA D 1 66 ? -9.499 16.185 -67.568 1.00 38.40 68 ALA D N 1
ATOM 5869 C CA . ALA D 1 66 ? -10.255 17.233 -66.800 1.00 38.98 68 ALA D CA 1
ATOM 5870 C C . ALA D 1 66 ? -11.297 16.535 -65.913 1.00 36.94 68 ALA D C 1
ATOM 5871 O O . ALA D 1 66 ? -12.509 16.594 -66.235 1.00 32.43 68 ALA D O 1
ATOM 5873 N N . GLN D 1 67 ? -10.813 15.938 -64.824 1.00 35.22 69 GLN D N 1
ATOM 5874 C CA . GLN D 1 67 ? -11.613 15.196 -63.819 1.00 36.07 69 GLN D CA 1
ATOM 5875 C C . GLN D 1 67 ? -12.611 16.154 -63.155 1.00 34.97 69 GLN D C 1
ATOM 5876 O O . GLN D 1 67 ? -13.646 15.674 -62.675 1.00 31.44 69 GLN D O 1
ATOM 5882 N N . CYS D 1 68 ? -12.350 17.463 -63.174 1.00 34.44 70 CYS D N 1
ATOM 5883 C CA . CYS D 1 68 ? -13.281 18.473 -62.598 1.00 36.67 70 CYS D CA 1
ATOM 5884 C C . CYS D 1 68 ? -14.657 18.409 -63.274 1.00 34.43 70 CYS D C 1
ATOM 5885 O O . CYS D 1 68 ? -15.635 18.809 -62.641 1.00 37.72 70 CYS D O 1
ATOM 5888 N N . PHE D 1 69 ? -14.749 17.888 -64.487 1.00 33.64 71 PHE D N 1
ATOM 5889 C CA . PHE D 1 69 ? -16.033 17.803 -65.232 1.00 34.81 71 PHE D CA 1
ATOM 5890 C C . PHE D 1 69 ? -16.859 16.576 -64.835 1.00 34.57 71 PHE D C 1
ATOM 5891 O O . PHE D 1 69 ? -18.005 16.475 -65.288 1.00 36.13 71 PHE D O 1
ATOM 5899 N N . ALA D 1 70 ? -16.323 15.684 -64.010 1.00 34.38 72 ALA D N 1
ATOM 5900 C CA . ALA D 1 70 ? -17.040 14.477 -63.563 1.00 32.48 72 ALA D CA 1
ATOM 5901 C C . ALA D 1 70 ? -18.305 14.905 -62.815 1.00 33.63 72 ALA D C 1
ATOM 5902 O O . ALA D 1 70 ? -18.285 15.946 -62.144 1.00 29.78 72 ALA D O 1
ATOM 5904 N N . LYS D 1 71 ? -19.369 14.117 -62.953 1.00 34.41 73 LYS D N 1
ATOM 5905 C CA . LYS D 1 71 ? -20.640 14.350 -62.236 1.00 34.43 73 LYS D CA 1
ATOM 5906 C C . LYS D 1 71 ? -20.492 13.819 -60.813 1.00 35.06 73 LYS D C 1
ATOM 5907 O O . LYS D 1 71 ? -20.328 12.592 -60.663 1.00 35.30 73 LYS D O 1
ATOM 5913 N N . TYR D 1 72 ? -20.521 14.715 -59.824 1.00 34.74 74 TYR D N 1
ATOM 5914 C CA . TYR D 1 72 ? -20.314 14.391 -58.387 1.00 32.88 74 TYR D CA 1
ATOM 5915 C C . TYR D 1 72 ? -21.643 14.553 -57.673 1.00 34.00 74 TYR D C 1
ATOM 5916 O O . TYR D 1 72 ? -22.328 15.551 -57.867 1.00 32.78 74 TYR D O 1
ATOM 5925 N N . PRO D 1 73 ? -22.066 13.572 -56.848 1.00 37.09 75 PRO D N 1
ATOM 5926 C CA . PRO D 1 73 ? -23.223 13.763 -55.980 1.00 37.54 75 PRO D CA 1
ATOM 5927 C C . PRO D 1 73 ? -22.802 14.637 -54.791 1.00 40.97 75 PRO D C 1
ATOM 5928 O O . PRO D 1 73 ? -21.626 14.910 -54.644 1.00 44.25 75 PRO D O 1
ATOM 5932 N N . ASN D 1 74 ? -23.767 15.066 -53.981 1.00 47.91 76 ASN D N 1
ATOM 5933 C CA . ASN D 1 74 ? -23.532 16.009 -52.853 1.00 50.80 76 ASN D CA 1
ATOM 5934 C C . ASN D 1 74 ? -22.735 15.324 -51.744 1.00 45.81 76 ASN D C 1
ATOM 5935 O O . ASN D 1 74 ? -22.021 16.038 -51.046 1.00 46.12 76 ASN D O 1
ATOM 5940 N N . ASP D 1 75 ? -22.822 14.005 -51.605 1.00 42.79 77 ASP D N 1
ATOM 5941 C CA . ASP D 1 75 ? -22.219 13.308 -50.444 1.00 47.03 77 ASP D CA 1
ATOM 5942 C C . ASP D 1 75 ? -20.853 12.701 -50.808 1.00 42.89 77 ASP D C 1
ATOM 5943 O O . ASP D 1 75 ? -20.392 11.830 -50.044 1.00 44.60 77 ASP D O 1
ATOM 5948 N N . ILE D 1 76 ? -20.186 13.153 -51.875 1.00 32.99 78 ILE D N 1
ATOM 5949 C CA . ILE D 1 76 ? -18.737 12.844 -52.076 1.00 32.14 78 ILE D CA 1
ATOM 5950 C C . ILE D 1 76 ? -18.009 14.153 -52.355 1.00 31.44 78 ILE D C 1
ATOM 5951 O O . ILE D 1 76 ? -18.420 14.889 -53.232 1.00 32.47 78 ILE D O 1
ATOM 5956 N N . LYS D 1 77 ? -16.943 14.420 -51.626 1.00 32.71 79 LYS D N 1
ATOM 5957 C CA . LYS D 1 77 ? -16.141 15.647 -51.838 1.00 33.34 79 LYS D CA 1
ATOM 5958 C C . LYS D 1 77 ? -15.522 15.564 -53.244 1.00 34.81 79 LYS D C 1
ATOM 5959 O O . LYS D 1 77 ? -15.097 14.473 -53.694 1.00 33.64 79 LYS D O 1
ATOM 5965 N N . ASP D 1 78 ? -15.521 16.704 -53.910 1.00 33.85 80 ASP D N 1
ATOM 5966 C CA . ASP D 1 78 ? -15.106 16.898 -55.309 1.00 34.95 80 ASP D CA 1
ATOM 5967 C C . ASP D 1 78 ? -13.786 17.669 -55.284 1.00 37.32 80 ASP D C 1
ATOM 5968 O O . ASP D 1 78 ? -13.824 18.929 -55.302 1.00 37.05 80 ASP D O 1
ATOM 5973 N N . TYR D 1 79 ? -12.667 16.945 -55.211 1.00 33.86 81 TYR D N 1
ATOM 5974 C CA . TYR D 1 79 ? -11.341 17.554 -54.966 1.00 36.95 81 TYR D CA 1
ATOM 5975 C C . TYR D 1 79 ? -10.986 18.505 -56.102 1.00 32.65 81 TYR D C 1
ATOM 5976 O O . TYR D 1 79 ? -10.645 19.657 -55.840 1.00 34.35 81 TYR D O 1
ATOM 5985 N N . PRO D 1 80 ? -11.025 18.054 -57.377 1.00 35.28 82 PRO D N 1
ATOM 5986 C CA . PRO D 1 80 ? -10.676 18.912 -58.509 1.00 33.72 82 PRO D CA 1
ATOM 5987 C C . PRO D 1 80 ? -11.504 20.209 -58.562 1.00 33.03 82 PRO D C 1
ATOM 5988 O O . PRO D 1 80 ? -10.918 21.251 -58.737 1.00 37.76 82 PRO D O 1
ATOM 5992 N N . LYS D 1 81 ? -12.829 20.159 -58.416 1.00 31.74 83 LYS D N 1
ATOM 5993 C CA . LYS D 1 81 ? -13.629 21.408 -58.447 1.00 34.42 83 LYS D CA 1
ATOM 5994 C C . LYS D 1 81 ? -13.228 22.306 -57.256 1.00 36.03 83 LYS D C 1
ATOM 5995 O O . LYS D 1 81 ? -13.239 23.542 -57.408 1.00 34.55 83 LYS D O 1
ATOM 6001 N N . SER D 1 82 ? -12.910 21.726 -56.097 1.00 33.48 84 SER D N 1
ATOM 6002 C CA . SER D 1 82 ? -12.567 22.489 -54.874 1.00 34.02 84 SER D CA 1
ATOM 6003 C C . SER D 1 82 ? -11.256 23.252 -55.086 1.00 37.71 84 SER D C 1
ATOM 6004 O O . SER D 1 82 ? -11.114 24.346 -54.517 1.00 43.64 84 SER D O 1
ATOM 6007 N N . ALA D 1 83 ? -10.345 22.709 -55.897 1.00 39.47 85 ALA D N 1
ATOM 6008 C CA . ALA D 1 83 ? -9.020 23.299 -56.186 1.00 41.35 85 ALA D CA 1
ATOM 6009 C C . ALA D 1 83 ? -9.167 24.484 -57.153 1.00 43.16 85 ALA D C 1
ATOM 6010 O O . ALA D 1 83 ? -8.187 25.234 -57.333 1.00 50.67 85 ALA D O 1
ATOM 6012 N N . MET D 1 84 ? -10.334 24.627 -57.773 1.00 40.38 86 MET D N 1
ATOM 6013 C CA . MET D 1 84 ? -10.613 25.698 -58.755 1.00 45.21 86 MET D CA 1
ATOM 6014 C C . MET D 1 84 ? -11.091 26.935 -58.005 1.00 47.15 86 MET D C 1
ATOM 6015 O O . MET D 1 84 ? -11.675 26.799 -56.926 1.00 52.00 86 MET D O 1
ATOM 6020 N N . PRO D 1 85 ? -10.908 28.167 -58.549 1.00 49.21 87 PRO D N 1
ATOM 6021 C CA . PRO D 1 85 ? -10.292 28.386 -59.861 1.00 48.29 87 PRO D CA 1
ATOM 6022 C C . PRO D 1 85 ? -8.762 28.418 -60.005 1.00 46.20 87 PRO D C 1
ATOM 6023 O O . PRO D 1 85 ? -8.325 28.336 -61.123 1.00 48.22 87 PRO D O 1
ATOM 6027 N N . GLU D 1 86 ? -7.998 28.545 -58.924 1.00 45.77 88 GLU D N 1
ATOM 6028 C CA . GLU D 1 86 ? -6.518 28.600 -59.004 1.00 43.69 88 GLU D CA 1
ATOM 6029 C C . GLU D 1 86 ? -6.044 27.297 -59.654 1.00 40.76 88 GLU D C 1
ATOM 6030 O O . GLU D 1 86 ? -5.017 27.300 -60.353 1.00 39.20 88 GLU D O 1
ATOM 6036 N N . GLY D 1 87 ? -6.759 26.203 -59.421 1.00 37.90 89 GLY D N 1
ATOM 6037 C CA . GLY D 1 87 ? -6.542 24.931 -60.147 1.00 40.94 89 GLY D CA 1
ATOM 6038 C C . GLY D 1 87 ? -5.668 23.927 -59.407 1.00 36.56 89 GLY D C 1
ATOM 6039 O O . GLY D 1 87 ? -5.425 24.093 -58.189 1.00 39.77 89 GLY D O 1
ATOM 6040 N N . TYR D 1 88 ? -5.221 22.898 -60.123 1.00 33.22 90 TYR D N 1
ATOM 6041 C CA . TYR D 1 88 ? -4.507 21.749 -59.534 1.00 33.69 90 TYR D CA 1
ATOM 6042 C C . TYR D 1 88 ? -3.498 21.187 -60.523 1.00 34.63 90 TYR D C 1
ATOM 6043 O O . TYR D 1 88 ? -3.652 21.368 -61.731 1.00 36.80 90 TYR D O 1
ATOM 6052 N N . VAL D 1 89 ? -2.488 20.518 -59.978 1.00 38.44 91 VAL D N 1
ATOM 6053 C CA . VAL D 1 89 ? -1.484 19.731 -60.738 1.00 40.47 91 VAL D CA 1
ATOM 6054 C C . VAL D 1 89 ? -1.970 18.284 -60.805 1.00 41.08 91 VAL D C 1
ATOM 6055 O O . VAL D 1 89 ? -2.396 17.771 -59.768 1.00 44.84 91 VAL D O 1
ATOM 6059 N N . GLN D 1 90 ? -1.960 17.687 -61.997 1.00 37.76 92 GLN D N 1
ATOM 6060 C CA . GLN D 1 90 ? -2.275 16.259 -62.225 1.00 33.79 92 GLN D CA 1
ATOM 6061 C C . GLN D 1 90 ? -1.015 15.621 -62.792 1.00 33.25 92 GLN D C 1
ATOM 6062 O O . GLN D 1 90 ? -0.614 16.013 -63.885 1.00 37.59 92 GLN D O 1
ATOM 6068 N N . GLU D 1 91 ? -0.393 14.724 -62.031 1.00 33.99 93 GLU D N 1
ATOM 6069 C CA . GLU D 1 91 ? 0.826 13.985 -62.415 1.00 34.67 93 GLU D CA 1
ATOM 6070 C C . GLU D 1 91 ? 0.433 12.529 -62.607 1.00 35.19 93 GLU D C 1
ATOM 6071 O O . GLU D 1 91 ? -0.351 12.030 -61.779 1.00 34.23 93 GLU D O 1
ATOM 6077 N N . ARG D 1 92 ? 0.961 11.876 -63.643 1.00 30.40 94 ARG D N 1
ATOM 6078 C CA . ARG D 1 92 ? 0.691 10.439 -63.856 1.00 30.86 94 ARG D CA 1
ATOM 6079 C C . ARG D 1 92 ? 1.975 9.732 -64.230 1.00 30.72 94 ARG D C 1
ATOM 6080 O O . ARG D 1 92 ? 2.822 10.308 -64.927 1.00 31.24 94 ARG D O 1
ATOM 6088 N N . THR D 1 93 ? 2.068 8.491 -63.794 1.00 30.79 95 THR D N 1
ATOM 6089 C CA . THR D 1 93 ? 2.927 7.470 -64.416 1.00 31.62 95 THR D CA 1
ATOM 6090 C C . THR D 1 93 ? 1.996 6.475 -65.103 1.00 33.27 95 THR D C 1
ATOM 6091 O O . THR D 1 93 ? 1.073 5.955 -64.426 1.00 37.87 95 THR D O 1
ATOM 6095 N N . ILE D 1 94 ? 2.179 6.288 -66.408 1.00 36.64 96 ILE D N 1
ATOM 6096 C CA . ILE D 1 94 ? 1.403 5.321 -67.238 1.00 33.52 96 ILE D CA 1
ATOM 6097 C C . ILE D 1 94 ? 2.382 4.294 -67.783 1.00 32.02 96 ILE D C 1
ATOM 6098 O O . ILE D 1 94 ? 3.244 4.697 -68.542 1.00 35.86 96 ILE D O 1
ATOM 6103 N N . THR D 1 95 ? 2.261 3.031 -67.379 1.00 31.06 97 THR D N 1
ATOM 6104 C CA . THR D 1 95 ? 3.187 1.962 -67.814 1.00 32.62 97 THR D CA 1
ATOM 6105 C C . THR D 1 95 ? 2.379 0.945 -68.638 1.00 32.54 97 THR D C 1
ATOM 6106 O O . THR D 1 95 ? 1.347 0.435 -68.171 1.00 31.99 97 THR D O 1
ATOM 6110 N N . PHE D 1 96 ? 2.820 0.745 -69.877 1.00 30.95 98 PHE D N 1
ATOM 6111 C CA . PHE D 1 96 ? 2.147 -0.065 -70.907 1.00 29.88 98 PHE D CA 1
ATOM 6112 C C . PHE D 1 96 ? 2.692 -1.480 -70.796 1.00 30.52 98 PHE D C 1
ATOM 6113 O O . PHE D 1 96 ? 3.932 -1.660 -70.703 1.00 28.89 98 PHE D O 1
ATOM 6121 N N . GLU D 1 97 ? 1.775 -2.445 -70.788 1.00 28.88 99 GLU D N 1
ATOM 6122 C CA . GLU D 1 97 ? 2.067 -3.894 -70.741 1.00 28.73 99 GLU D CA 1
ATOM 6123 C C . GLU D 1 97 ? 3.195 -4.184 -71.727 1.00 28.50 99 GLU D C 1
ATOM 6124 O O . GLU D 1 97 ? 3.048 -3.790 -72.870 1.00 32.61 99 GLU D O 1
ATOM 6130 N N . ASN D 1 98 ? 4.289 -4.797 -71.291 1.00 30.95 100 ASN D N 1
ATOM 6131 C CA . ASN D 1 98 ? 5.427 -5.233 -72.153 1.00 36.32 100 ASN D CA 1
ATOM 6132 C C . ASN D 1 98 ? 6.039 -4.049 -72.918 1.00 35.03 100 ASN D C 1
ATOM 6133 O O . ASN D 1 98 ? 6.649 -4.291 -73.978 1.00 36.32 100 ASN D O 1
ATOM 6138 N N . ASP D 1 99 ? 5.871 -2.818 -72.445 1.00 34.68 101 ASP D N 1
ATOM 6139 C CA . ASP D 1 99 ? 6.368 -1.647 -73.213 1.00 39.72 101 ASP D CA 1
ATOM 6140 C C . ASP D 1 99 ? 6.808 -0.537 -72.243 1.00 36.17 101 ASP D C 1
ATOM 6141 O O . ASP D 1 99 ? 7.049 -0.835 -71.099 1.00 33.44 101 ASP D O 1
ATOM 6146 N N . GLY D 1 100 ? 6.941 0.702 -72.720 1.00 36.72 102 GLY D N 1
ATOM 6147 C CA . GLY D 1 100 ? 7.523 1.816 -71.960 1.00 38.69 102 GLY D CA 1
ATOM 6148 C C . GLY D 1 100 ? 6.515 2.497 -71.039 1.00 40.80 102 GLY D C 1
ATOM 6149 O O . GLY D 1 100 ? 5.430 1.921 -70.774 1.00 35.23 102 GLY D O 1
ATOM 6150 N N . VAL D 1 101 ? 6.878 3.698 -70.568 1.00 37.20 103 VAL D N 1
ATOM 6151 C CA . VAL D 1 101 ? 6.080 4.498 -69.602 1.00 35.96 103 VAL D CA 1
ATOM 6152 C C . VAL D 1 101 ? 5.971 5.942 -70.105 1.00 33.83 103 VAL D C 1
ATOM 6153 O O . VAL D 1 101 ? 6.937 6.473 -70.663 1.00 35.97 103 VAL D O 1
ATOM 6157 N N . TYR D 1 102 ? 4.787 6.527 -69.960 1.00 33.50 104 TYR D N 1
ATOM 6158 C CA . TYR D 1 102 ? 4.547 7.978 -70.050 1.00 35.86 104 TYR D CA 1
ATOM 6159 C C . TYR D 1 102 ? 4.574 8.546 -68.632 1.00 37.74 104 TYR D C 1
ATOM 6160 O O . TYR D 1 102 ? 3.879 7.986 -67.748 1.00 33.90 104 TYR D O 1
ATOM 6169 N N . LYS D 1 103 ? 5.377 9.600 -68.428 1.00 34.90 105 LYS D N 1
ATOM 6170 C CA . LYS D 1 103 ? 5.322 10.472 -67.234 1.00 34.91 105 LYS D CA 1
ATOM 6171 C C . LYS D 1 103 ? 4.705 11.785 -67.695 1.00 33.20 105 LYS D C 1
ATOM 6172 O O . LYS D 1 103 ? 5.181 12.332 -68.675 1.00 39.16 105 LYS D O 1
ATOM 6178 N N . THR D 1 104 ? 3.645 12.246 -67.046 1.00 30.82 106 THR D N 1
ATOM 6179 C CA . THR D 1 104 ? 2.887 13.439 -67.473 1.00 29.76 106 THR D CA 1
ATOM 6180 C C . THR D 1 104 ? 2.729 14.365 -66.282 1.00 32.45 106 THR D C 1
ATOM 6181 O O . THR D 1 104 ? 2.584 13.880 -65.141 1.00 35.78 106 THR D O 1
ATOM 6185 N N . ARG D 1 105 ? 2.730 15.660 -66.550 1.00 34.95 107 ARG D N 1
ATOM 6186 C CA . ARG D 1 105 ? 2.453 16.706 -65.541 1.00 36.59 107 ARG D CA 1
ATOM 6187 C C . ARG D 1 105 ? 1.507 17.693 -66.212 1.00 36.24 107 ARG D C 1
ATOM 6188 O O . ARG D 1 105 ? 1.882 18.252 -67.247 1.00 41.99 107 ARG D O 1
ATOM 6196 N N . ALA D 1 106 ? 0.326 17.882 -65.642 1.00 34.44 108 ALA D N 1
ATOM 6197 C CA . ALA D 1 106 ? -0.703 18.812 -66.146 1.00 33.03 108 ALA D CA 1
ATOM 6198 C C . ALA D 1 106 ? -0.957 19.885 -65.084 1.00 32.03 108 ALA D C 1
ATOM 6199 O O . ALA D 1 106 ? -0.800 19.603 -63.913 1.00 30.52 108 ALA D O 1
ATOM 6201 N N . GLU D 1 107 ? -1.309 21.084 -65.523 1.00 34.85 109 GLU D N 1
ATOM 6202 C CA . GLU D 1 107 ? -1.885 22.165 -64.697 1.00 38.33 109 GLU D CA 1
ATOM 6203 C C . GLU D 1 107 ? -3.275 22.411 -65.266 1.00 36.82 109 GLU D C 1
ATOM 6204 O O . GLU D 1 107 ? -3.375 22.784 -66.431 1.00 44.06 109 GLU D O 1
ATOM 6210 N N . VAL D 1 108 ? -4.293 22.125 -64.476 1.00 35.83 110 VAL D N 1
ATOM 6211 C CA . VAL D 1 108 ? -5.709 22.334 -64.859 1.00 38.08 110 VAL D CA 1
ATOM 6212 C C . VAL D 1 108 ? -6.185 23.570 -64.099 1.00 36.59 110 VAL D C 1
ATOM 6213 O O . VAL D 1 108 ? -6.172 23.527 -62.876 1.00 37.86 110 VAL D O 1
ATOM 6217 N N . THR D 1 109 ? -6.554 24.633 -64.811 1.00 35.79 111 THR D N 1
ATOM 6218 C CA . THR D 1 109 ? -6.885 25.961 -64.238 1.00 37.36 111 THR D CA 1
ATOM 6219 C C . THR D 1 109 ? -8.217 26.405 -64.826 1.00 37.85 111 THR D C 1
ATOM 6220 O O . THR D 1 109 ? -8.640 25.822 -65.831 1.00 42.24 111 THR D O 1
ATOM 6224 N N . TYR D 1 110 ? -8.855 27.392 -64.201 1.00 39.25 112 TYR D N 1
ATOM 6225 C CA . TYR D 1 110 ? -10.049 28.086 -64.734 1.00 41.92 112 TYR D CA 1
ATOM 6226 C C . TYR D 1 110 ? -9.632 29.507 -65.126 1.00 43.13 112 TYR D C 1
ATOM 6227 O O . TYR D 1 110 ? -9.207 30.254 -64.240 1.00 52.51 112 TYR D O 1
ATOM 6236 N N . GLU D 1 111 ? -9.719 29.822 -66.420 1.00 47.29 113 GLU D N 1
ATOM 6237 C CA . GLU D 1 111 ? -9.357 31.116 -67.045 1.00 49.80 113 GLU D CA 1
ATOM 6238 C C . GLU D 1 111 ? -10.408 31.491 -68.097 1.00 56.86 113 GLU D C 1
ATOM 6239 O O . GLU D 1 111 ? -10.796 30.613 -68.902 1.00 55.24 113 GLU D O 1
ATOM 6245 N N . LYS D 1 112 ? -10.850 32.753 -68.095 1.00 64.71 114 LYS D N 1
ATOM 6246 C CA . LYS D 1 112 ? -11.738 33.311 -69.140 1.00 68.87 114 LYS D CA 1
ATOM 6247 C C . LYS D 1 112 ? -12.957 32.387 -69.293 1.00 60.30 114 LYS D C 1
ATOM 6248 O O . LYS D 1 112 ? -13.303 32.110 -70.446 1.00 59.72 114 LYS D O 1
ATOM 6254 N N . GLY D 1 113 ? -13.557 31.896 -68.196 1.00 54.78 115 GLY D N 1
ATOM 6255 C CA . GLY D 1 113 ? -14.833 31.155 -68.257 1.00 53.35 115 GLY D CA 1
ATOM 6256 C C . GLY D 1 113 ? -14.667 29.713 -68.708 1.00 49.42 115 GLY D C 1
ATOM 6257 O O . GLY D 1 113 ? -15.703 29.049 -68.867 1.00 55.60 115 GLY D O 1
ATOM 6258 N N . SER D 1 114 ? -13.418 29.247 -68.857 1.00 45.86 116 SER D N 1
ATOM 6259 C CA . SER D 1 114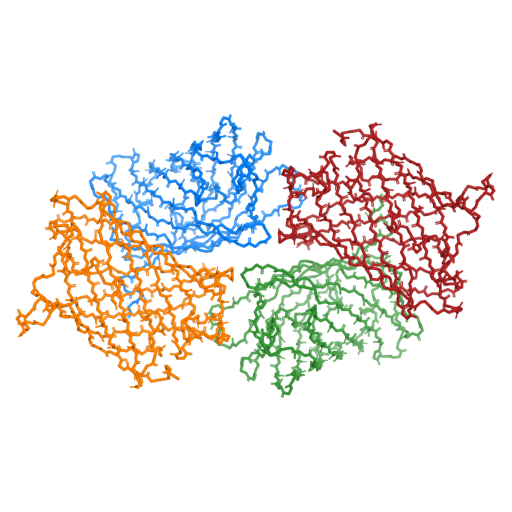 ? -13.040 27.934 -69.446 1.00 42.35 116 SER D CA 1
ATOM 6260 C C . SER D 1 114 ? -12.096 27.161 -68.518 1.00 40.13 116 SER D C 1
ATOM 6261 O O . SER D 1 114 ? -11.317 27.788 -67.801 1.00 44.25 116 SER D O 1
ATOM 6264 N N . VAL D 1 115 ? -12.081 25.836 -68.613 1.00 35.70 117 VAL D N 1
ATOM 6265 C CA . VAL D 1 115 ? -11.033 24.984 -67.987 1.00 33.70 117 VAL D CA 1
ATOM 6266 C C . VAL D 1 115 ? -9.887 24.777 -68.989 1.00 35.07 117 VAL D C 1
ATOM 6267 O O . VAL D 1 115 ? -10.153 24.389 -70.123 1.00 42.64 117 VAL D O 1
ATOM 6271 N N . TYR D 1 116 ? -8.648 25.042 -68.586 1.00 34.07 118 TYR D N 1
ATOM 6272 C CA . TYR D 1 116 ? -7.431 24.793 -69.387 1.00 33.80 118 TYR D CA 1
ATOM 6273 C C . TYR D 1 116 ? -6.683 23.599 -68.784 1.00 37.79 118 TYR D C 1
ATOM 6274 O O . TYR D 1 116 ? -6.503 23.546 -67.562 1.00 38.82 118 TYR D O 1
ATOM 6283 N N . ASN D 1 117 ? -6.262 22.671 -69.639 1.00 37.70 119 ASN D N 1
ATOM 6284 C CA . ASN D 1 117 ? -5.405 21.513 -69.298 1.00 34.11 119 ASN D CA 1
ATOM 6285 C C . ASN D 1 117 ? -4.110 21.717 -70.084 1.00 36.08 119 ASN D C 1
ATOM 6286 O O . ASN D 1 117 ? -4.092 21.400 -71.277 1.00 40.32 119 ASN D O 1
ATOM 6291 N N . ARG D 1 118 ? -3.092 22.313 -69.462 1.00 36.16 120 ARG D N 1
ATOM 6292 C CA . ARG D 1 118 ? -1.751 22.481 -70.071 1.00 36.19 120 ARG D CA 1
ATOM 6293 C C . ARG D 1 118 ? -0.859 21.345 -69.569 1.00 38.51 120 ARG D C 1
ATOM 6294 O O . ARG D 1 118 ? -0.622 21.282 -68.369 1.00 42.27 120 ARG D O 1
ATOM 6302 N N . VAL D 1 119 ? -0.402 20.473 -70.452 1.00 32.19 121 VAL D N 1
ATOM 6303 C CA . VAL D 1 119 ? 0.132 19.164 -70.012 1.00 33.33 121 VAL D CA 1
ATOM 6304 C C . VAL D 1 119 ? 1.367 18.823 -70.843 1.00 32.58 121 VAL D C 1
ATOM 6305 O O . VAL D 1 119 ? 1.386 19.072 -72.037 1.00 35.17 121 VAL D O 1
ATOM 6309 N N . THR D 1 120 ? 2.366 18.283 -70.171 1.00 32.78 122 THR D N 1
ATOM 6310 C CA A THR D 1 120 ? 3.632 17.812 -70.771 0.50 34.23 122 THR D CA 1
ATOM 6311 C CA B THR D 1 120 ? 3.615 17.806 -70.781 0.50 33.34 122 THR D CA 1
ATOM 6312 C C . THR D 1 120 ? 3.659 16.285 -70.638 1.00 34.03 122 THR D C 1
ATOM 6313 O O . THR D 1 120 ? 3.153 15.788 -69.626 1.00 38.20 122 THR D O 1
ATOM 6320 N N . LEU D 1 121 ? 4.234 15.598 -71.619 1.00 32.92 123 LEU D N 1
ATOM 6321 C CA . LEU D 1 121 ? 4.347 14.124 -71.604 1.00 35.68 123 LEU D CA 1
ATOM 6322 C C . LEU D 1 121 ? 5.759 13.743 -72.048 1.00 35.41 123 LEU D C 1
ATOM 6323 O O . LEU D 1 121 ? 6.194 14.286 -73.052 1.00 35.60 123 LEU D O 1
ATOM 6328 N N . ASN D 1 122 ? 6.441 12.876 -71.295 1.00 34.81 124 ASN D N 1
ATOM 6329 C CA A ASN D 1 122 ? 7.734 12.263 -71.692 0.50 34.84 124 ASN D CA 1
ATOM 6330 C CA B ASN D 1 122 ? 7.726 12.256 -71.718 0.50 36.50 124 ASN D CA 1
ATOM 6331 C C . ASN D 1 122 ? 7.528 10.742 -71.711 1.00 34.62 124 ASN D C 1
ATOM 6332 O O . ASN D 1 122 ? 6.941 10.228 -70.750 1.00 35.48 124 ASN D O 1
ATOM 6341 N N . GLY D 1 123 ? 7.982 10.072 -72.761 1.00 34.59 125 GLY D N 1
ATOM 6342 C CA . GLY D 1 123 ? 7.924 8.608 -72.880 1.00 35.42 125 GLY D CA 1
ATOM 6343 C C . GLY D 1 123 ? 9.311 8.019 -73.051 1.00 35.89 125 GLY D C 1
ATOM 6344 O O . GLY D 1 123 ? 10.116 8.606 -73.776 1.00 38.87 125 GLY D O 1
ATOM 6345 N N . SER D 1 124 ? 9.579 6.900 -72.396 1.00 33.40 126 SER D N 1
ATOM 6346 C CA . SER D 1 124 ? 10.842 6.145 -72.519 1.00 34.68 126 SER D CA 1
ATOM 6347 C C . SER D 1 124 ? 10.602 4.670 -72.216 1.00 32.70 126 SER D C 1
ATOM 6348 O O . SER D 1 124 ? 9.518 4.356 -71.708 1.00 34.23 126 SER D O 1
ATOM 6351 N N . GLY D 1 125 ? 11.561 3.823 -72.590 1.00 30.68 127 GLY D N 1
ATOM 6352 C CA . GLY D 1 125 ? 11.534 2.364 -72.389 1.00 33.28 127 GLY D CA 1
ATOM 6353 C C . GLY D 1 125 ? 10.639 1.660 -73.394 1.00 35.05 127 GLY D C 1
ATOM 6354 O O . GLY D 1 125 ? 10.356 0.444 -73.188 1.00 35.97 127 GLY D O 1
ATOM 6355 N N . PHE D 1 126 ? 10.223 2.352 -74.461 1.00 35.72 128 PHE D N 1
ATOM 6356 C CA . PHE D 1 126 ? 9.350 1.775 -75.519 1.00 37.74 128 PHE D CA 1
ATOM 6357 C C . PHE D 1 126 ? 10.180 0.905 -76.468 1.00 37.52 128 PHE D C 1
ATOM 6358 O O . PHE D 1 126 ? 11.333 1.263 -76.735 1.00 41.29 128 PHE D O 1
ATOM 6366 N N . LYS D 1 127 ? 9.586 -0.186 -76.957 1.00 42.14 129 LYS D N 1
ATOM 6367 C CA . LYS D 1 127 ? 10.147 -1.115 -77.979 1.00 49.72 129 LYS D CA 1
ATOM 6368 C C . LYS D 1 127 ? 9.858 -0.554 -79.387 1.00 49.47 129 LYS D C 1
ATOM 6369 O O . LYS D 1 127 ? 8.721 -0.075 -79.606 1.00 49.43 129 LYS D O 1
ATOM 6375 N N A LYS D 1 128 ? 10.896 -0.566 -80.241 0.70 50.54 130 LYS D N 1
ATOM 6376 N N B LYS D 1 128 ? 10.726 -0.753 -80.392 0.30 46.82 130 LYS D N 1
ATOM 6377 C CA A LYS D 1 128 ? 10.772 -0.336 -81.702 0.70 56.81 130 LYS D CA 1
ATOM 6378 C CA B LYS D 1 128 ? 10.614 -0.038 -81.707 0.30 47.02 130 LYS D CA 1
ATOM 6379 C C A LYS D 1 128 ? 9.969 -1.546 -82.193 0.70 49.21 130 LYS D C 1
ATOM 6380 C C B LYS D 1 128 ? 9.505 -0.604 -82.629 0.30 42.39 130 LYS D C 1
ATOM 6381 O O A LYS D 1 128 ? 10.327 -2.700 -81.816 0.70 43.50 130 LYS D O 1
ATOM 63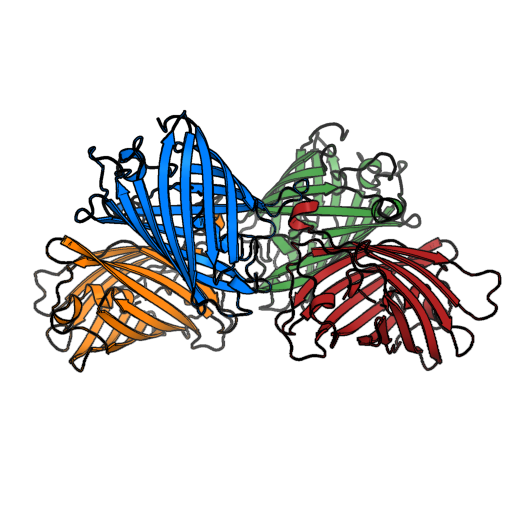82 O O B LYS D 1 128 ? 8.988 0.201 -83.441 0.30 35.84 130 LYS D O 1
ATOM 6393 N N A GLY D 1 129 ? 8.831 -1.293 -82.846 0.50 46.27 131 GLY D N 1
ATOM 6394 N N B GLY D 1 129 ? 9.106 -1.885 -82.514 0.50 41.18 131 GLY D N 1
ATOM 6395 C CA A GLY D 1 129 ? 7.918 -2.318 -83.405 0.50 46.03 131 GLY D CA 1
ATOM 6396 C CA B GLY D 1 129 ? 8.019 -2.494 -83.302 0.50 42.62 131 GLY D CA 1
ATOM 6397 C C A GLY D 1 129 ? 6.900 -2.859 -82.404 0.50 44.20 131 GLY D C 1
ATOM 6398 C C B GLY D 1 129 ? 6.916 -2.940 -82.365 0.50 42.35 131 GLY D C 1
ATOM 6399 O O A GLY D 1 129 ? 6.190 -3.815 -82.753 0.50 46.18 131 GLY D O 1
ATOM 6400 O O B GLY D 1 129 ? 6.209 -3.912 -82.686 0.50 44.78 131 GLY D O 1
ATOM 6401 N N . GLY D 1 130 ? 6.811 -2.276 -81.212 1.00 41.49 132 GLY D N 1
ATOM 6402 C CA . GLY D 1 130 ? 5.774 -2.601 -80.218 1.00 40.71 132 GLY D CA 1
ATOM 6403 C C . GLY D 1 130 ? 4.491 -1.834 -80.509 1.00 39.66 132 GLY D C 1
ATOM 6404 O O . GLY D 1 130 ? 4.442 -1.080 -81.501 1.00 36.32 132 GLY D O 1
ATOM 6405 N N . ASN D 1 131 ? 3.486 -1.985 -79.646 1.00 34.38 133 ASN D N 1
ATOM 6406 C CA . ASN D 1 131 ? 2.114 -1.506 -79.915 1.00 32.97 133 ASN D CA 1
ATOM 6407 C C . ASN D 1 131 ? 2.101 0.025 -79.926 1.00 32.66 133 ASN D C 1
ATOM 6408 O O . ASN D 1 131 ? 1.167 0.608 -80.501 1.00 34.06 133 ASN D O 1
ATOM 6413 N N . ILE D 1 132 ? 3.084 0.672 -79.315 1.00 31.34 134 ILE D N 1
ATOM 6414 C CA . ILE D 1 132 ? 3.040 2.147 -79.144 1.00 35.65 134 ILE D CA 1
ATOM 6415 C C . ILE D 1 132 ? 3.850 2.799 -80.266 1.00 39.40 134 ILE D C 1
ATOM 6416 O O . ILE D 1 132 ? 3.261 3.601 -81.016 1.00 39.05 134 ILE D O 1
ATOM 6421 N N . LEU D 1 133 ? 5.143 2.478 -80.386 1.00 40.87 135 LEU D N 1
ATOM 6422 C CA . LEU D 1 133 ? 6.001 3.101 -81.425 1.00 40.18 135 LEU D CA 1
ATOM 6423 C C . LEU D 1 133 ? 5.579 2.589 -82.805 1.00 39.37 135 LEU D C 1
ATOM 6424 O O . LEU D 1 133 ? 5.672 3.374 -83.753 1.00 42.18 135 LEU D O 1
ATOM 6429 N N . GLY D 1 134 ? 5.092 1.348 -82.889 1.00 38.54 136 GLY D N 1
ATOM 6430 C CA . GLY D 1 134 ? 4.518 0.743 -84.105 1.00 38.22 136 GLY D CA 1
ATOM 6431 C C . GLY D 1 134 ? 3.111 1.242 -84.433 1.00 40.08 136 GLY D C 1
ATOM 6432 O O . GLY D 1 134 ? 2.595 0.864 -85.500 1.00 44.34 136 GLY D O 1
ATOM 6433 N N . LYS D 1 135 ? 2.493 2.052 -83.570 1.00 39.06 137 LYS D N 1
ATOM 6434 C CA . LYS D 1 135 ? 1.084 2.506 -83.702 1.00 35.78 137 LYS D CA 1
ATOM 6435 C C . LYS D 1 135 ? 0.181 1.328 -84.109 1.00 32.18 137 LYS D C 1
ATOM 6436 O O . LYS D 1 135 ? -0.415 1.372 -85.179 1.00 29.52 137 LYS D O 1
ATOM 6442 N N . LYS D 1 136 ? 0.077 0.302 -83.275 1.00 34.20 138 LYS D N 1
ATOM 6443 C CA . LYS D 1 136 ? -0.725 -0.920 -83.560 1.00 34.15 138 LYS D CA 1
ATOM 6444 C C . LYS D 1 136 ? -1.979 -0.972 -82.682 1.00 31.26 138 LYS D C 1
ATOM 6445 O O . LYS D 1 136 ? -2.634 -2.041 -82.655 1.00 31.68 138 LYS D O 1
ATOM 6451 N N . LEU D 1 137 ? -2.291 0.113 -81.972 1.00 29.36 139 LEU D N 1
ATOM 6452 C CA . LEU D 1 137 ? -3.522 0.198 -81.146 1.00 29.53 139 LEU D CA 1
ATOM 6453 C C . LEU D 1 137 ? -4.684 0.645 -82.033 1.00 27.91 139 LEU D C 1
ATOM 6454 O O . LEU D 1 137 ? -4.472 1.487 -82.873 1.00 28.28 139 LEU D O 1
ATOM 6459 N N . GLU D 1 138 ? -5.864 0.059 -81.864 1.00 30.00 140 GLU D N 1
ATOM 6460 C CA . GLU D 1 138 ? -7.082 0.506 -82.582 1.00 32.20 140 GLU D CA 1
ATOM 6461 C C . GLU D 1 138 ? -7.387 1.951 -82.182 1.00 29.91 140 GLU D C 1
ATOM 6462 O O . GLU D 1 138 ? -7.030 2.365 -81.064 1.00 24.91 140 GLU D O 1
ATOM 6468 N N . PHE D 1 139 ? -8.022 2.683 -83.087 1.00 30.01 141 PHE D N 1
ATOM 6469 C CA . PHE D 1 139 ? -8.632 3.997 -82.804 1.00 29.45 141 PHE D CA 1
ATOM 6470 C C . PHE D 1 139 ? -10.015 3.723 -82.232 1.00 31.22 141 PHE D C 1
ATOM 6471 O O . PHE D 1 139 ? -11.017 3.840 -82.951 1.00 33.77 141 PHE D O 1
ATOM 6479 N N . ASN D 1 140 ? -10.044 3.328 -80.962 1.00 32.90 142 ASN D N 1
ATOM 6480 C CA . ASN D 1 140 ? -11.283 3.234 -80.143 1.00 34.89 142 ASN D CA 1
ATOM 6481 C C . ASN D 1 140 ? -10.894 3.286 -78.662 1.00 31.86 142 ASN D C 1
ATOM 6482 O O . ASN D 1 140 ? -9.687 3.452 -78.335 1.00 29.85 142 ASN D O 1
ATOM 6487 N N . TYR D 1 141 ? -11.887 3.172 -77.797 1.00 33.07 143 TYR D N 1
ATOM 6488 C CA . TYR D 1 141 ? -11.693 3.264 -76.333 1.00 34.85 143 TYR D CA 1
ATOM 6489 C C . TYR D 1 141 ? -12.732 2.396 -75.630 1.00 33.42 143 TYR D C 1
ATOM 6490 O O . TYR D 1 141 ? -13.810 2.172 -76.152 1.00 33.62 143 TYR D O 1
ATOM 6499 N N . ASN D 1 142 ? -12.376 1.988 -74.423 1.00 31.55 144 ASN D N 1
ATOM 6500 C CA . ASN D 1 142 ? -13.171 1.131 -73.526 1.00 28.43 144 ASN D CA 1
ATOM 6501 C C . ASN D 1 142 ? -13.624 1.993 -72.352 1.00 29.96 144 ASN D C 1
ATOM 6502 O O . ASN D 1 142 ? -13.030 3.045 -72.075 1.00 28.93 144 ASN D O 1
ATOM 6507 N N . PRO D 1 143 ? -14.707 1.592 -71.653 1.00 30.84 145 PRO D N 1
ATOM 6508 C CA . PRO D 1 143 ? -15.092 2.225 -70.390 1.00 30.96 145 PRO D CA 1
ATOM 6509 C C . PRO D 1 143 ? -14.155 1.727 -69.275 1.00 28.34 145 PRO D C 1
ATOM 6510 O O . PRO D 1 143 ? -13.563 0.657 -69.403 1.00 23.96 145 PRO D O 1
ATOM 6514 N N . HIS D 1 144 ? -14.004 2.523 -68.226 1.00 28.78 146 HIS D N 1
ATOM 6515 C CA . HIS D 1 144 ? -13.026 2.241 -67.145 1.00 33.28 146 HIS D CA 1
ATOM 6516 C C . HIS D 1 144 ? -13.594 2.646 -65.784 1.00 34.06 146 HIS D C 1
ATOM 6517 O O . HIS D 1 144 ? -14.576 3.427 -65.725 1.00 33.45 146 HIS D O 1
ATOM 6524 N N . CYS D 1 145 ? -12.929 2.179 -64.737 1.00 33.48 147 CYS D N 1
ATOM 6525 C CA . CYS D 1 145 ? -13.192 2.567 -63.339 1.00 34.01 147 CYS D CA 1
ATOM 6526 C C . CYS D 1 145 ? -11.966 3.262 -62.748 1.00 30.51 147 CYS D C 1
ATOM 6527 O O . CYS D 1 145 ? -10.894 2.655 -62.703 1.00 31.92 147 CYS D O 1
ATOM 6530 N N . ILE D 1 146 ? -12.123 4.524 -62.383 1.00 29.50 148 ILE D N 1
ATOM 6531 C CA . ILE D 1 146 ? -11.061 5.310 -61.704 1.00 30.36 148 ILE D CA 1
ATOM 6532 C C . ILE D 1 146 ? -11.243 5.113 -60.201 1.00 28.94 148 ILE D C 1
ATOM 6533 O O . ILE D 1 146 ? -12.369 5.269 -59.731 1.00 30.09 148 ILE D O 1
ATOM 6538 N N . TYR D 1 147 ? -10.173 4.756 -59.493 1.00 31.26 149 TYR D N 1
ATOM 6539 C CA . TYR D 1 147 ? -10.114 4.771 -58.006 1.00 30.25 149 TYR D CA 1
ATOM 6540 C C . TYR D 1 147 ? -9.634 6.157 -57.562 1.00 29.03 149 TYR D C 1
ATOM 6541 O O . TYR D 1 147 ? -8.608 6.630 -58.065 1.00 29.65 149 TYR D O 1
ATOM 6550 N N . VAL D 1 148 ? -10.390 6.795 -56.682 1.00 29.61 150 VAL D N 1
ATOM 6551 C CA . VAL D 1 148 ? -10.026 8.077 -56.019 1.00 31.84 150 VAL D CA 1
ATOM 6552 C C . VAL D 1 148 ? -9.847 7.797 -54.527 1.00 31.96 150 VAL D C 1
ATOM 6553 O O . VAL D 1 148 ? -10.826 7.325 -53.893 1.00 31.03 150 VAL D O 1
ATOM 6557 N N . LEU D 1 149 ? -8.633 8.045 -54.021 1.00 30.67 151 LEU D N 1
ATOM 6558 C CA . LEU D 1 149 ? -8.233 7.835 -52.605 1.00 31.16 151 LEU D CA 1
ATOM 6559 C C . LEU D 1 149 ? -7.833 9.188 -52.034 1.00 32.43 151 LEU D C 1
ATOM 6560 O O . LEU D 1 149 ? -7.241 9.993 -52.746 1.00 30.67 151 LEU D O 1
ATOM 6565 N N . PRO D 1 150 ? -8.119 9.477 -50.740 1.00 34.87 152 PRO D N 1
ATOM 6566 C CA . PRO D 1 150 ? -7.555 10.653 -50.082 1.00 32.86 152 PRO D CA 1
ATOM 6567 C C . PRO D 1 150 ? -6.026 10.549 -50.016 1.00 34.88 152 PRO D C 1
ATOM 6568 O O . PRO D 1 150 ? -5.503 9.423 -49.876 1.00 30.72 152 PRO D O 1
ATOM 6572 N N . ASP D 1 151 ? -5.339 11.688 -50.150 1.00 32.31 153 ASP D N 1
ATOM 6573 C CA . ASP D 1 151 ? -3.879 11.772 -49.881 1.00 38.09 153 ASP D CA 1
ATOM 6574 C C . ASP D 1 151 ? -3.601 13.050 -49.087 1.00 37.52 153 ASP D C 1
ATOM 6575 O O . ASP D 1 151 ? -3.017 14.012 -49.667 1.00 39.62 153 ASP D O 1
ATOM 6580 N N . VAL D 1 152 ? -3.946 13.016 -47.798 1.00 36.32 154 VAL D N 1
ATOM 6581 C CA . VAL D 1 152 ? -3.902 14.211 -46.909 1.00 42.90 154 VAL D CA 1
ATOM 6582 C C . VAL D 1 152 ? -2.447 14.687 -46.774 1.00 41.48 154 VAL D C 1
ATOM 6583 O O . VAL D 1 152 ? -2.238 15.910 -46.770 1.00 35.18 154 VAL D O 1
ATOM 6587 N N . GLN D 1 153 ? -1.488 13.755 -46.744 1.00 45.77 155 GLN D N 1
ATOM 6588 C CA . GLN D 1 153 ? -0.031 14.062 -46.662 1.00 48.63 155 GLN D CA 1
ATOM 6589 C C . GLN D 1 153 ? 0.348 15.079 -47.750 1.00 46.34 155 GLN D C 1
ATOM 6590 O O . GLN D 1 153 ? 1.250 15.880 -47.502 1.00 49.61 155 GLN D O 1
ATOM 6596 N N . ASN D 1 154 ? -0.302 15.035 -48.921 1.00 44.75 156 ASN D N 1
ATOM 6597 C CA . ASN D 1 154 ? 0.035 15.859 -50.112 1.00 38.40 156 ASN D CA 1
ATOM 6598 C C . ASN D 1 154 ? -1.056 16.905 -50.367 1.00 33.93 156 ASN D C 1
ATOM 6599 O O . ASN D 1 154 ? -1.044 17.528 -51.434 1.00 32.63 156 ASN D O 1
ATOM 6604 N N . ASN D 1 155 ? -1.982 17.068 -49.439 1.00 32.02 157 ASN D N 1
ATOM 6605 C CA . ASN D 1 155 ? -3.111 18.011 -49.604 1.00 34.29 157 ASN D CA 1
ATOM 6606 C C . ASN D 1 155 ? -3.867 17.690 -50.911 1.00 34.34 157 ASN D C 1
ATOM 6607 O O . ASN D 1 155 ? -4.278 18.636 -51.608 1.00 34.61 157 ASN D O 1
ATOM 6612 N N . GLY D 1 156 ? -4.085 16.405 -51.228 1.00 32.04 158 GLY D N 1
ATOM 6613 C CA . GLY D 1 156 ? -4.734 16.040 -52.501 1.00 33.56 158 GLY D CA 1
ATOM 6614 C C . GLY D 1 156 ? -5.379 14.664 -52.550 1.00 30.85 158 GLY D C 1
ATOM 6615 O O . GLY D 1 156 ? -5.846 14.170 -51.509 1.00 26.12 158 GLY D O 1
ATOM 6616 N N . ILE D 1 157 ? -5.413 14.088 -53.757 1.00 31.85 159 ILE D N 1
ATOM 6617 C CA . ILE D 1 157 ? -5.939 12.720 -54.030 1.00 33.89 159 ILE D CA 1
ATOM 6618 C C . ILE D 1 157 ? -4.907 11.941 -54.829 1.00 31.63 159 ILE D C 1
ATOM 6619 O O . ILE D 1 157 ? -4.127 12.579 -55.538 1.00 27.57 159 ILE D O 1
ATOM 6624 N N . LYS D 1 158 ? -4.846 10.627 -54.574 1.00 33.86 160 LYS D N 1
ATOM 6625 C CA . LYS D 1 158 ? -4.140 9.605 -55.381 1.00 33.85 160 LYS D CA 1
ATOM 6626 C C . LYS D 1 158 ? -5.224 8.860 -56.161 1.00 33.35 160 LYS D C 1
ATOM 6627 O O . LYS D 1 158 ? -6.219 8.479 -55.515 1.00 31.99 160 LYS D O 1
ATOM 6633 N N . CYS D 1 159 ? -5.044 8.633 -57.461 1.00 32.60 161 CYS D N 1
ATOM 6634 C CA . CYS D 1 159 ? -6.020 7.895 -58.288 1.00 30.74 161 CYS D CA 1
ATOM 6635 C C . CYS D 1 159 ? -5.298 6.746 -58.982 1.00 30.54 161 CYS D C 1
ATOM 6636 O O . CYS D 1 159 ? -4.077 6.862 -59.239 1.00 31.42 161 CYS D O 1
ATOM 6639 N N . TYR D 1 160 ? -6.011 5.650 -59.198 1.00 28.59 162 TYR D N 1
ATOM 6640 C CA . TYR D 1 160 ? -5.461 4.460 -59.888 1.00 33.97 162 TYR D CA 1
ATOM 6641 C C . TYR D 1 160 ? -6.466 4.041 -60.960 1.00 34.10 162 TYR D C 1
ATOM 6642 O O . TYR D 1 160 ? -7.697 4.045 -60.681 1.00 37.30 162 TYR D O 1
ATOM 6651 N N . ILE D 1 161 ? -5.951 3.763 -62.157 1.00 33.48 163 ILE D N 1
ATOM 6652 C CA . ILE D 1 161 ? -6.767 3.321 -63.320 1.00 32.91 163 ILE D CA 1
ATOM 6653 C C . ILE D 1 161 ? -5.986 2.261 -64.076 1.00 30.90 163 ILE D C 1
ATOM 6654 O O . ILE D 1 161 ? -4.791 2.492 -64.327 1.00 28.72 163 ILE D O 1
ATOM 6659 N N . ASN D 1 162 ? -6.646 1.156 -64.429 1.00 31.30 164 ASN D N 1
ATOM 6660 C CA . ASN D 1 162 ? -6.191 0.307 -65.558 1.00 31.42 164 ASN D CA 1
ATOM 6661 C C . ASN D 1 162 ? -6.967 0.756 -66.800 1.00 32.82 164 ASN D C 1
ATOM 6662 O O . ASN D 1 162 ? -8.216 0.877 -66.738 1.00 38.48 164 ASN D O 1
ATOM 6667 N N . ILE D 1 163 ? -6.246 1.082 -67.862 1.00 31.80 165 ILE D N 1
ATOM 6668 C CA . ILE D 1 163 ? -6.842 1.369 -69.196 1.00 29.67 165 ILE D CA 1
ATOM 6669 C C . ILE D 1 163 ? -6.625 0.127 -70.066 1.00 28.09 165 ILE D C 1
ATOM 6670 O O . ILE D 1 163 ? -5.501 -0.431 -70.073 1.00 26.11 165 ILE D O 1
ATOM 6675 N N . VAL D 1 164 ? -7.698 -0.318 -70.707 1.00 27.87 166 VAL D N 1
ATOM 6676 C CA . VAL D 1 164 ? -7.693 -1.442 -71.675 1.00 30.18 166 VAL D CA 1
ATOM 6677 C C . VAL D 1 164 ? -7.632 -0.849 -73.080 1.00 32.20 166 VAL D C 1
ATOM 6678 O O . VAL D 1 164 ? -8.597 -0.153 -73.470 1.00 31.13 166 VAL D O 1
ATOM 6682 N N . HIS D 1 165 ? -6.512 -1.083 -73.772 1.00 30.57 167 HIS D N 1
ATOM 6683 C CA . HIS D 1 165 ? -6.270 -0.656 -75.173 1.00 29.26 167 HIS D CA 1
ATOM 6684 C C . HIS D 1 165 ? -6.500 -1.852 -76.101 1.00 30.03 167 HIS D C 1
ATOM 6685 O O . HIS D 1 165 ? -5.806 -2.902 -75.918 1.00 28.99 167 HIS D O 1
ATOM 6692 N N . ASP D 1 166 ? -7.445 -1.722 -77.039 1.00 28.41 168 ASP D N 1
ATOM 6693 C CA . ASP D 1 166 ? -7.664 -2.765 -78.078 1.00 33.75 168 ASP D CA 1
ATOM 6694 C C . ASP D 1 166 ? -6.532 -2.673 -79.115 1.00 33.70 168 ASP D C 1
ATOM 6695 O O . ASP D 1 166 ? -6.198 -1.552 -79.567 1.00 30.18 168 ASP D O 1
ATOM 6700 N N . VAL D 1 167 ? -5.930 -3.818 -79.431 1.00 33.40 169 VAL D N 1
ATOM 6701 C CA . VAL D 1 167 ? -4.833 -3.958 -80.431 1.00 32.55 169 VAL D CA 1
ATOM 6702 C C . VAL D 1 167 ? -5.451 -4.324 -81.789 1.00 33.35 169 VAL D C 1
ATOM 6703 O O . VAL D 1 167 ? -6.366 -5.195 -81.833 1.00 31.28 169 VAL D O 1
ATOM 6707 N N . ILE D 1 168 ? -4.942 -3.719 -82.865 1.00 32.38 170 ILE D N 1
ATOM 6708 C CA . ILE D 1 168 ? -5.339 -4.079 -84.257 1.00 30.94 170 ILE D CA 1
ATOM 6709 C C . ILE D 1 168 ? -5.134 -5.589 -84.465 1.00 29.79 170 ILE D C 1
ATOM 6710 O O . ILE D 1 168 ? -4.054 -6.116 -84.161 1.00 29.08 170 ILE D O 1
ATOM 6715 N N . GLY D 1 169 ? -6.175 -6.249 -84.964 1.00 30.09 171 GLY D N 1
ATOM 6716 C CA . GLY D 1 169 ? -6.166 -7.664 -85.367 1.00 30.16 171 GLY D CA 1
ATOM 6717 C C . GLY D 1 169 ? -6.483 -8.566 -84.196 1.00 30.36 171 GLY D C 1
ATOM 6718 O O . GLY D 1 169 ? -6.254 -9.766 -84.317 1.00 32.26 171 GLY D O 1
ATOM 6719 N N . GLY D 1 170 ? -6.956 -8.000 -83.086 1.00 31.13 172 GLY D N 1
ATOM 6720 C CA . GLY D 1 170 ? -7.377 -8.748 -81.892 1.00 33.86 172 GLY D CA 1
ATOM 6721 C C . GLY D 1 170 ? -6.398 -8.544 -80.757 1.00 35.25 172 GLY D C 1
ATOM 6722 O O . GLY D 1 170 ? -5.218 -8.250 -81.014 1.00 40.88 172 GLY D O 1
ATOM 6723 N N . GLY D 1 171 ? -6.895 -8.672 -79.539 1.00 34.57 173 GLY D N 1
ATOM 6724 C CA . GLY D 1 171 ? -6.100 -8.589 -78.309 1.00 31.37 173 GLY D CA 1
ATOM 6725 C C . GLY D 1 171 ? -6.291 -7.269 -77.618 1.00 28.48 173 GLY D C 1
ATOM 6726 O O . GLY D 1 171 ? -6.752 -6.299 -78.269 1.00 27.63 173 GLY D O 1
ATOM 6727 N N . GLN D 1 172 ? -5.913 -7.235 -76.345 1.00 27.83 174 GLN D N 1
ATOM 6728 C CA . GLN D 1 172 ? -5.993 -6.037 -75.482 1.00 29.03 174 GLN D CA 1
ATOM 6729 C C . GLN D 1 172 ? -4.711 -5.984 -74.653 1.00 27.27 174 GLN D C 1
ATOM 6730 O O . GLN D 1 172 ? -4.177 -7.055 -74.316 1.00 27.56 174 GLN D O 1
ATOM 6736 N N . ILE D 1 173 ? -4.230 -4.780 -74.376 1.00 25.77 175 ILE D N 1
ATOM 6737 C CA . ILE D 1 173 ? -3.136 -4.559 -73.396 1.00 29.55 175 ILE D CA 1
ATOM 6738 C C . ILE D 1 173 ? -3.626 -3.576 -72.320 1.00 30.55 175 ILE D C 1
ATOM 6739 O O . ILE D 1 173 ? -4.601 -2.818 -72.574 1.00 30.10 175 ILE D O 1
ATOM 6744 N N . ILE D 1 174 ? -2.960 -3.598 -71.168 1.00 30.74 176 ILE D N 1
ATOM 6745 C CA . ILE D 1 174 ? -3.243 -2.707 -70.012 1.00 32.33 176 ILE D CA 1
ATOM 6746 C C . ILE D 1 174 ? -2.217 -1.562 -70.012 1.00 32.31 176 ILE D C 1
ATOM 6747 O O . ILE D 1 174 ? -1.012 -1.811 -70.239 1.00 26.45 176 ILE D O 1
ATOM 6752 N N . ALA D 1 175 ? -2.716 -0.341 -69.825 1.00 29.70 177 ALA D N 1
ATOM 6753 C CA . ALA D 1 175 ? -1.916 0.830 -69.436 1.00 28.91 177 ALA D CA 1
ATOM 6754 C C . ALA D 1 175 ? -2.272 1.149 -67.983 1.00 28.76 177 ALA D C 1
ATOM 6755 O O . ALA D 1 175 ? -3.396 1.653 -67.734 1.00 33.92 177 ALA D O 1
ATOM 6757 N N . ALA D 1 176 ? -1.373 0.787 -67.069 1.00 27.56 178 ALA D N 1
ATOM 6758 C CA . ALA D 1 176 ? -1.470 1.012 -65.611 1.00 27.39 178 ALA D CA 1
ATOM 6759 C C . ALA D 1 176 ? -1.192 2.491 -65.304 1.00 28.02 178 ALA D C 1
ATOM 6760 O O . ALA D 1 176 ? -0.082 2.950 -65.603 1.00 28.50 178 ALA D O 1
ATOM 6762 N N . HIS D 1 177 ? -2.178 3.199 -64.749 1.00 28.21 179 HIS D N 1
ATOM 6763 C CA . HIS D 1 177 ? -2.105 4.636 -64.377 1.00 27.62 179 HIS D CA 1
ATOM 6764 C C . HIS D 1 177 ? -1.963 4.776 -62.854 1.00 27.97 179 HIS D C 1
ATOM 6765 O O . HIS D 1 177 ? -2.787 4.210 -62.098 1.00 25.38 179 HIS D O 1
ATOM 6772 N N . GLN D 1 178 ? -0.926 5.500 -62.433 1.00 30.68 180 GLN D N 1
ATOM 6773 C CA . GLN D 1 178 ? -0.782 6.083 -61.077 1.00 29.81 180 GLN D CA 1
ATOM 6774 C C . GLN D 1 178 ? -0.941 7.581 -61.244 1.00 27.67 180 GLN D C 1
ATOM 6775 O O . GLN D 1 178 ? -0.323 8.098 -62.139 1.00 26.54 180 GLN D O 1
ATOM 6781 N N . GLN D 1 179 ? -1.734 8.226 -60.409 1.00 27.57 181 GLN D N 1
ATOM 6782 C CA . GLN D 1 179 ? -2.094 9.642 -60.586 1.00 29.94 181 GLN D CA 1
ATOM 6783 C C . GLN D 1 179 ? -2.075 10.337 -59.227 1.00 34.96 181 GLN D C 1
ATOM 6784 O O . GLN D 1 179 ? -2.602 9.774 -58.257 1.00 39.17 181 GLN D O 1
ATOM 6790 N N . LEU D 1 180 ? -1.532 11.550 -59.194 1.00 39.94 182 LEU D N 1
ATOM 6791 C CA . LEU D 1 180 ? -1.521 12.430 -58.009 1.00 39.41 182 LEU D CA 1
ATOM 6792 C C . LEU D 1 180 ? -2.090 13.789 -58.410 1.00 35.44 182 LEU D C 1
ATOM 6793 O O . LEU D 1 180 ? -1.635 14.352 -59.389 1.00 37.56 182 LEU D O 1
ATOM 6798 N N . ASN D 1 181 ? -3.065 14.289 -57.671 1.00 37.23 183 ASN D N 1
ATOM 6799 C CA . ASN D 1 181 ? -3.623 15.652 -57.864 1.00 37.22 183 ASN D CA 1
ATOM 6800 C C . ASN D 1 181 ? -3.333 16.443 -56.593 1.00 36.00 183 ASN D C 1
ATOM 6801 O O . ASN D 1 181 ? -3.703 15.968 -55.517 1.00 37.48 183 ASN D O 1
ATOM 6806 N N . THR D 1 182 ? -2.629 17.564 -56.739 1.00 35.48 184 THR D N 1
ATOM 6807 C CA . THR D 1 182 ? -2.264 18.501 -55.656 1.00 33.24 184 THR D CA 1
ATOM 6808 C C . THR D 1 182 ? -2.697 19.908 -56.059 1.00 35.02 184 THR D C 1
ATOM 6809 O O . THR D 1 182 ? -2.947 20.172 -57.228 1.00 34.19 184 THR D O 1
ATOM 6813 N N . PRO D 1 183 ? -2.830 20.853 -55.102 1.00 35.59 185 PRO D N 1
ATOM 6814 C CA . PRO D 1 183 ? -3.337 22.180 -55.419 1.00 36.63 185 PRO D CA 1
ATOM 6815 C C . PRO D 1 183 ? -2.255 23.092 -56.013 1.00 39.96 185 PRO D C 1
ATOM 6816 O O . PRO D 1 183 ? -1.073 22.897 -55.735 1.00 38.03 185 PRO D O 1
ATOM 6820 N N . LEU D 1 184 ? -2.683 24.033 -56.853 1.00 44.68 186 LEU D N 1
ATOM 6821 C CA . LEU D 1 184 ? -1.839 25.154 -57.337 1.00 45.71 186 LEU D CA 1
ATOM 6822 C C . LEU D 1 184 ? -1.959 26.325 -56.350 1.00 49.85 186 LEU D C 1
ATOM 6823 O O . LEU D 1 184 ? -0.951 27.003 -56.131 1.00 48.86 186 LEU D O 1
ATOM 6828 N N . GLY D 1 185 ? -3.144 26.522 -55.769 1.00 52.04 187 GLY D N 1
ATOM 6829 C CA . GLY D 1 185 ? -3.403 27.598 -54.791 1.00 50.98 187 GLY D CA 1
ATOM 6830 C C . GLY D 1 185 ? -3.015 27.221 -53.372 1.00 53.37 187 GLY D C 1
ATOM 6831 O O . GLY D 1 185 ? -2.536 26.093 -53.150 1.00 46.77 187 GLY D O 1
ATOM 6832 N N . GLY D 1 186 ? -3.165 28.172 -52.445 1.00 58.97 188 GLY D N 1
ATOM 6833 C CA . GLY D 1 186 ? -3.010 27.967 -50.991 1.00 56.42 188 GLY D CA 1
ATOM 6834 C C . GLY D 1 186 ? -4.362 27.888 -50.299 1.00 53.27 188 GLY D C 1
ATOM 6835 O O . GLY D 1 186 ? -4.387 27.677 -49.081 1.00 57.40 188 GLY D O 1
ATOM 6836 N N . GLY D 1 187 ? -5.449 28.028 -51.055 1.00 51.99 189 GLY D N 1
ATOM 6837 C CA . GLY D 1 187 ? -6.831 27.987 -50.550 1.00 50.29 189 GLY D CA 1
ATOM 6838 C C . GLY D 1 187 ? -7.194 26.607 -50.000 1.00 49.16 189 GLY D C 1
ATOM 6839 O O . GLY D 1 187 ? -6.447 25.650 -50.197 1.00 38.58 189 GLY D O 1
ATOM 6840 N N . PRO D 1 188 ? -8.343 26.492 -49.288 1.00 48.20 190 PRO D N 1
ATOM 6841 C CA . PRO D 1 188 ? -8.830 25.201 -48.800 1.00 46.63 190 PRO D CA 1
ATOM 6842 C C . PRO D 1 188 ? -9.260 24.276 -49.953 1.00 45.07 190 PRO D C 1
ATOM 6843 O O . PRO D 1 188 ? -9.807 24.775 -50.935 1.00 43.48 190 PRO D O 1
ATOM 6847 N N . VAL D 1 189 ? -9.011 22.976 -49.806 1.00 40.96 191 VAL D N 1
ATOM 6848 C CA . VAL D 1 189 ? -9.465 21.907 -50.753 1.00 44.15 191 VAL D CA 1
ATOM 6849 C C . VAL D 1 189 ? -10.382 20.909 -50.017 1.00 44.56 191 VAL D C 1
ATOM 6850 O O . VAL D 1 189 ? -10.256 20.776 -48.803 1.00 44.22 191 VAL D O 1
ATOM 6854 N N . ASP D 1 190 ? -11.260 20.208 -50.739 1.00 47.16 192 ASP D N 1
ATOM 6855 C CA . ASP D 1 190 ? -12.138 19.142 -50.189 1.00 40.46 192 ASP D CA 1
ATOM 6856 C C . ASP D 1 190 ? -11.538 17.780 -50.555 1.00 39.22 192 ASP D C 1
ATOM 6857 O O . ASP D 1 190 ? -11.552 17.429 -51.733 1.00 39.80 192 ASP D O 1
ATOM 6862 N N . ILE D 1 191 ? -11.011 17.043 -49.574 1.00 34.98 193 ILE D N 1
ATOM 6863 C CA . ILE D 1 191 ? -10.390 15.708 -49.766 1.00 33.40 193 ILE D CA 1
ATOM 6864 C C . ILE D 1 191 ? -11.416 14.622 -49.436 1.00 32.00 193 ILE D C 1
ATOM 6865 O O . ILE D 1 191 ? -11.860 14.477 -48.308 1.00 34.59 193 ILE D O 1
ATOM 6870 N N . PRO D 1 192 ? -11.820 13.799 -50.419 1.00 33.97 194 PRO D N 1
ATOM 6871 C CA . PRO D 1 192 ? -12.904 12.840 -50.231 1.00 31.32 194 PRO D CA 1
ATOM 6872 C C . PRO D 1 192 ? -12.479 11.496 -49.632 1.00 30.88 194 PRO D C 1
ATOM 6873 O O . PRO D 1 192 ? -11.272 11.156 -49.639 1.00 25.32 194 PRO D O 1
ATOM 6877 N N . HIS D 1 193 ? -13.479 10.739 -49.181 1.00 29.12 195 HIS D N 1
ATOM 6878 C CA . HIS D 1 193 ? -13.297 9.304 -48.874 1.00 31.21 195 HIS D CA 1
ATOM 6879 C C . HIS D 1 193 ? -13.071 8.566 -50.192 1.00 28.67 195 HIS D C 1
ATOM 6880 O O . HIS D 1 193 ? -13.380 9.122 -51.241 1.00 28.13 195 HIS D O 1
ATOM 6887 N N . TYR D 1 194 ? -12.503 7.373 -50.122 1.00 29.78 196 TYR D N 1
ATOM 6888 C CA . TYR D 1 194 ? -12.334 6.437 -51.258 1.00 32.51 196 TYR D CA 1
ATOM 6889 C C . TYR D 1 194 ? -13.671 6.190 -51.957 1.00 30.88 196 TYR D C 1
ATOM 6890 O O . TYR D 1 194 ? -14.666 5.810 -51.311 1.00 28.08 196 TYR D O 1
ATOM 6899 N N . HIS D 1 195 ? -13.661 6.404 -53.268 1.00 30.53 197 HIS D N 1
ATOM 6900 C CA . HIS D 1 195 ? -14.813 6.201 -54.172 1.00 31.29 197 HIS D CA 1
ATOM 6901 C C . HIS D 1 195 ? -14.311 5.915 -55.594 1.00 30.78 197 HIS D C 1
ATOM 6902 O O . HIS D 1 195 ? -13.095 5.911 -55.804 1.00 32.09 197 HIS D O 1
ATOM 6909 N N . HIS D 1 196 ? -15.232 5.650 -56.516 1.00 28.88 198 HIS D N 1
ATOM 6910 C CA . HIS D 1 196 ? -14.941 5.370 -57.939 1.00 27.98 198 HIS D CA 1
ATOM 6911 C C . HIS D 1 196 ? -15.495 6.493 -58.821 1.00 28.29 198 HIS D C 1
ATOM 6912 O O . HIS D 1 196 ? -16.482 7.181 -58.420 1.00 29.28 198 HIS D O 1
ATOM 6919 N N . ILE D 1 197 ? -14.857 6.675 -59.973 1.00 28.74 199 ILE D N 1
ATOM 6920 C CA . ILE D 1 197 ? -15.432 7.407 -61.129 1.00 30.29 199 ILE D CA 1
ATOM 6921 C C . ILE D 1 197 ? -15.556 6.406 -62.269 1.00 28.76 199 ILE D C 1
ATOM 6922 O O . ILE D 1 197 ? -14.530 5.843 -62.669 1.00 32.69 199 ILE D O 1
ATOM 6927 N N . GLN D 1 198 ? -16.787 6.183 -62.711 1.00 27.72 200 GLN D N 1
ATOM 6928 C CA . GLN D 1 198 ? -17.125 5.459 -63.960 1.00 28.58 200 GLN D CA 1
ATOM 6929 C C . GLN D 1 198 ? -16.792 6.374 -65.141 1.00 29.97 200 GLN D C 1
ATOM 6930 O O . GLN D 1 198 ? -17.232 7.550 -65.135 1.00 30.40 200 GLN D O 1
ATOM 6936 N N . ALA D 1 199 ? -16.026 5.846 -66.106 1.00 31.59 201 ALA D N 1
ATOM 6937 C CA . ALA D 1 199 ? -15.605 6.561 -67.332 1.00 32.84 201 ALA D CA 1
ATOM 6938 C C . ALA D 1 199 ? -16.088 5.783 -68.553 1.00 30.54 201 ALA D C 1
ATOM 6939 O O . ALA D 1 199 ? -15.953 4.563 -68.556 1.00 33.38 201 ALA D O 1
ATOM 6941 N N . HIS D 1 200 ? -16.618 6.496 -69.537 1.00 29.93 202 HIS D N 1
ATOM 6942 C CA . HIS D 1 200 ? -17.080 5.967 -70.848 1.00 31.24 202 HIS D CA 1
ATOM 6943 C C . HIS D 1 200 ? -16.626 6.947 -71.925 1.00 30.05 202 HIS D C 1
ATOM 6944 O O . HIS D 1 200 ? -16.787 8.129 -71.714 1.00 31.81 202 HIS D O 1
ATOM 6951 N N . THR D 1 201 ? -16.023 6.454 -73.000 1.00 31.62 203 THR D N 1
ATOM 6952 C CA . THR D 1 201 ? -15.333 7.282 -74.015 1.00 31.56 203 THR D CA 1
ATOM 6953 C C . THR D 1 201 ? -15.595 6.690 -75.394 1.00 30.50 203 THR D C 1
ATOM 6954 O O . THR D 1 201 ? -15.228 5.514 -75.597 1.00 33.10 203 THR D O 1
ATOM 6958 N N . ILE D 1 202 ? -16.155 7.490 -76.305 1.00 31.28 204 ILE D N 1
ATOM 6959 C CA . ILE D 1 202 ? -16.237 7.158 -77.757 1.00 32.59 204 ILE D CA 1
ATOM 6960 C C . ILE D 1 202 ? -15.297 8.092 -78.526 1.00 30.41 204 ILE D C 1
ATOM 6961 O O . ILE D 1 202 ? -15.451 9.324 -78.424 1.00 25.37 204 ILE D O 1
ATOM 6966 N N . LEU D 1 203 ? -14.354 7.494 -79.255 1.00 31.71 205 LEU D N 1
ATOM 6967 C CA . LEU D 1 203 ? -13.447 8.179 -80.212 1.00 33.72 205 LEU D CA 1
ATOM 6968 C C . LEU D 1 203 ? -14.082 8.166 -81.614 1.00 34.70 205 LEU D C 1
ATOM 6969 O O . LEU D 1 203 ? -14.732 7.165 -81.971 1.00 33.74 205 LEU D O 1
ATOM 6974 N N . SER D 1 204 ? -13.883 9.227 -82.395 1.00 35.38 206 SER D N 1
ATOM 6975 C CA . SER D 1 204 ? -14.365 9.325 -83.794 1.00 35.08 206 SER D CA 1
ATOM 6976 C C . SER D 1 204 ? -13.402 10.186 -84.610 1.00 35.61 206 SER D C 1
ATOM 6977 O O . SER D 1 204 ? -12.596 10.944 -84.006 1.00 32.97 206 SER D O 1
ATOM 6980 N N . LYS D 1 205 ? -13.481 10.042 -85.939 1.00 36.88 207 LYS D N 1
ATOM 6981 C CA . LYS D 1 205 ? -12.818 10.953 -86.905 1.00 35.15 207 LYS D CA 1
ATOM 6982 C C . LYS D 1 205 ? -13.900 11.776 -87.580 1.00 33.37 207 LYS D C 1
ATOM 6983 O O . LYS D 1 205 ? -15.037 11.336 -87.640 1.00 35.09 207 LYS D O 1
ATOM 6989 N N . ASP D 1 206 ? -13.546 12.987 -87.962 1.00 41.64 208 ASP D N 1
ATOM 6990 C CA . ASP D 1 206 ? -14.273 13.835 -88.939 1.00 43.12 208 ASP D CA 1
ATOM 6991 C C . ASP D 1 206 ? -13.768 13.480 -90.331 1.00 40.33 208 ASP D C 1
ATOM 6992 O O . ASP D 1 206 ? -12.585 13.653 -90.622 1.00 45.18 208 ASP D O 1
ATOM 6997 N N . PRO D 1 207 ? -14.636 12.965 -91.231 1.00 40.49 209 PRO D N 1
ATOM 6998 C CA . PRO D 1 207 ? -14.219 12.666 -92.602 1.00 42.34 209 PRO D CA 1
ATOM 6999 C C . PRO D 1 207 ? -13.723 13.900 -93.380 1.00 37.43 209 PRO D C 1
ATOM 7000 O O . PRO D 1 207 ? -12.948 13.722 -94.251 1.00 35.16 209 PRO D O 1
ATOM 7004 N N . LYS D 1 208 ? -14.147 15.105 -93.009 1.00 41.99 210 LYS D N 1
ATOM 7005 C CA . LYS D 1 208 ? -13.779 16.383 -93.682 1.00 49.04 210 LYS D CA 1
ATOM 7006 C C . LYS D 1 208 ? -12.463 16.944 -93.114 1.00 49.80 210 LYS D C 1
ATOM 7007 O O . LYS D 1 208 ? -11.964 17.930 -93.682 1.00 52.62 210 LYS D O 1
ATOM 7013 N N . GLU D 1 209 ? -11.922 16.369 -92.038 1.00 48.85 211 GLU D N 1
ATOM 7014 C CA . GLU D 1 209 ? -10.705 16.890 -91.361 1.00 51.48 211 GLU D CA 1
ATOM 7015 C C . GLU D 1 209 ? -9.465 16.238 -91.982 1.00 53.40 211 GLU D C 1
ATOM 7016 O O . GLU D 1 209 ? -9.389 15.008 -91.951 1.00 49.75 211 GLU D O 1
ATOM 7022 N N . THR D 1 210 ? -8.519 17.033 -92.496 1.00 52.20 212 THR D N 1
ATOM 7023 C CA . THR D 1 210 ? -7.312 16.531 -93.210 1.00 49.48 212 THR D CA 1
ATOM 7024 C C . THR D 1 210 ? -6.132 16.366 -92.247 1.00 42.47 212 THR D C 1
ATOM 7025 O O . THR D 1 210 ? -5.217 15.611 -92.601 1.00 39.61 212 THR D O 1
ATOM 7029 N N . ARG D 1 211 ? -6.107 17.060 -91.101 1.00 40.39 213 ARG D N 1
ATOM 7030 C CA . ARG D 1 211 ? -4.995 16.925 -90.109 1.00 41.59 213 ARG D CA 1
ATOM 7031 C C . ARG D 1 211 ? -5.193 15.653 -89.276 1.00 39.57 213 ARG D C 1
ATOM 7032 O O . ARG D 1 211 ? -6.349 15.182 -89.197 1.00 42.41 213 ARG D O 1
ATOM 7040 N N . ASP D 1 212 ? -4.109 15.098 -88.714 1.00 38.44 214 ASP D N 1
ATOM 7041 C CA . ASP D 1 212 ? -4.163 13.967 -87.748 1.00 38.06 214 ASP D CA 1
ATOM 7042 C C . ASP D 1 212 ? -4.951 14.471 -86.535 1.00 38.18 214 ASP D C 1
ATOM 7043 O O . ASP D 1 212 ? -4.614 15.559 -86.011 1.00 34.53 214 ASP D O 1
ATOM 7048 N N . HIS D 1 213 ? -6.006 13.758 -86.143 1.00 36.04 215 HIS D N 1
ATOM 7049 C CA . HIS D 1 213 ? -7.025 14.292 -85.204 1.00 39.21 215 HIS D CA 1
ATOM 7050 C C . HIS D 1 213 ? -7.751 13.165 -84.452 1.00 39.71 215 HIS D C 1
ATOM 7051 O O . HIS D 1 213 ? -7.647 11.969 -84.855 1.00 36.08 215 HIS D O 1
ATOM 7058 N N . MET D 1 214 ? -8.453 13.567 -83.389 1.00 36.58 216 MET D N 1
ATOM 7059 C CA . MET D 1 214 ? -9.256 12.682 -82.517 1.00 35.16 216 MET D CA 1
ATOM 7060 C C . MET D 1 214 ? -10.398 13.518 -81.943 1.00 33.79 216 MET D C 1
ATOM 7061 O O . MET D 1 214 ? -10.118 14.557 -81.295 1.00 27.65 216 MET D O 1
ATOM 7066 N N . ASN D 1 215 ? -11.629 13.080 -82.204 1.00 33.06 217 ASN D N 1
ATOM 7067 C CA . ASN D 1 215 ? -12.841 13.622 -81.550 1.00 34.43 217 ASN D CA 1
ATOM 7068 C C . ASN D 1 215 ? -13.282 12.628 -80.476 1.00 36.13 217 ASN D C 1
ATOM 7069 O O . ASN D 1 215 ? -13.033 11.406 -80.613 1.00 32.11 217 ASN D O 1
ATOM 7074 N N . VAL D 1 216 ? -13.926 13.162 -79.449 1.00 35.12 218 VAL D N 1
ATOM 7075 C CA . VAL D 1 216 ? -14.027 12.542 -78.109 1.00 34.33 218 VAL D CA 1
ATOM 7076 C C . VAL D 1 216 ? -15.396 12.911 -77.552 1.00 35.85 218 VAL D C 1
ATOM 7077 O O . VAL D 1 216 ? -15.735 14.119 -77.563 1.00 34.21 218 VAL D O 1
ATOM 7081 N N . VAL D 1 217 ? -16.163 11.900 -77.150 1.00 36.69 219 VAL D N 1
ATOM 7082 C CA . VAL D 1 217 ? -17.398 12.051 -76.341 1.00 37.12 219 VAL D CA 1
ATOM 7083 C C . VAL D 1 217 ? -17.235 11.148 -75.120 1.00 33.68 219 VAL D C 1
ATOM 7084 O O . VAL D 1 217 ? -17.032 9.950 -75.286 1.00 30.12 219 VAL D O 1
ATOM 7088 N N . GLU D 1 218 ? -17.300 11.738 -73.936 1.00 37.55 220 GLU D N 1
ATOM 7089 C CA . GLU D 1 218 ? -16.933 11.095 -72.654 1.00 36.97 220 GLU D CA 1
ATOM 7090 C C . GLU D 1 218 ? -18.025 11.352 -71.616 1.00 33.34 220 GLU D C 1
ATOM 7091 O O . GLU D 1 218 ? -18.639 12.420 -71.653 1.00 33.38 220 GLU D O 1
ATOM 7097 N N . VAL D 1 219 ? -18.234 10.391 -70.713 1.00 35.62 221 VAL D N 1
ATOM 7098 C CA . VAL D 1 219 ? -19.100 10.520 -69.506 1.00 33.62 221 VAL D CA 1
ATOM 7099 C C . VAL D 1 219 ? -18.303 10.022 -68.298 1.00 31.39 221 VAL D C 1
ATOM 7100 O O . VAL D 1 219 ? -17.778 8.884 -68.334 1.00 28.92 221 VAL D O 1
ATOM 7104 N N . PHE D 1 220 ? -18.212 10.873 -67.271 1.00 33.56 222 PHE D N 1
ATOM 7105 C CA . PHE D 1 220 ? -17.562 10.605 -65.963 1.00 31.50 222 PHE D CA 1
ATOM 7106 C C . PHE D 1 220 ? -18.591 10.808 -64.862 1.00 30.18 222 PHE D C 1
ATOM 7107 O O . PHE D 1 220 ? -19.171 11.899 -64.763 1.00 31.57 222 PHE D O 1
ATOM 7115 N N . ARG D 1 221 ? -18.844 9.770 -64.080 1.00 32.63 223 ARG D N 1
ATOM 7116 C CA . ARG D 1 221 ? -19.797 9.832 -62.941 1.00 34.56 223 ARG D CA 1
ATOM 7117 C C . ARG D 1 221 ? -19.113 9.247 -61.704 1.00 32.87 223 ARG D C 1
ATOM 7118 O O . ARG D 1 221 ? -18.679 8.073 -61.755 1.00 25.66 223 ARG D O 1
ATOM 7126 N N . ALA D 1 222 ? -19.010 10.054 -60.649 1.00 33.70 224 ALA D N 1
ATOM 7127 C CA . ALA D 1 222 ? -18.531 9.626 -59.319 1.00 31.80 224 ALA D CA 1
ATOM 7128 C C . ALA D 1 222 ? -19.602 8.716 -58.721 1.00 29.48 224 ALA D C 1
ATOM 7129 O O . ALA D 1 222 ? -20.798 9.027 -58.854 1.00 27.16 224 ALA D O 1
ATOM 7131 N N . ILE D 1 223 ? -19.169 7.608 -58.135 1.00 30.37 225 ILE D N 1
ATOM 7132 C CA A ILE D 1 223 ? -20.070 6.612 -57.487 0.50 31.27 225 ILE D CA 1
ATOM 7133 C CA B ILE D 1 223 ? -20.063 6.608 -57.492 0.50 31.67 225 ILE D CA 1
ATOM 7134 C C . ILE D 1 223 ? -19.534 6.343 -56.080 1.00 33.22 225 ILE D C 1
ATOM 7135 O O . ILE D 1 223 ? -18.314 6.128 -55.940 1.00 34.57 225 ILE D O 1
ATOM 7144 N N . ASP D 1 224 ? -20.420 6.398 -55.088 1.00 35.26 226 ASP D N 1
ATOM 7145 C CA . ASP D 1 224 ? -20.095 6.090 -53.675 1.00 37.28 226 ASP D CA 1
ATOM 7146 C C . ASP D 1 224 ? -20.157 4.563 -53.546 1.00 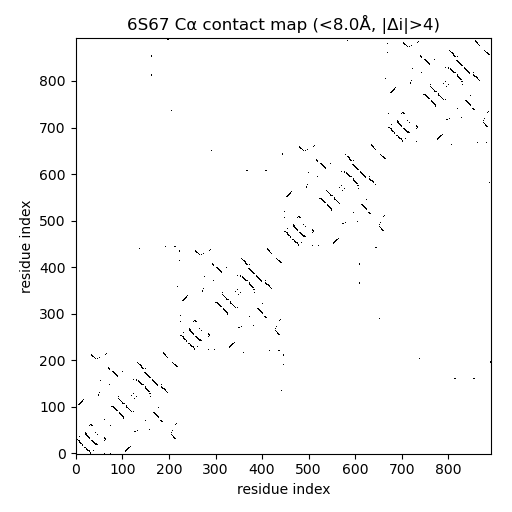33.04 226 ASP D C 1
ATOM 7147 O O . ASP D 1 224 ? -21.196 4.040 -53.095 1.00 31.04 226 ASP D O 1
ATOM 7152 N N . CYS D 1 225 ? -19.097 3.878 -53.971 1.00 30.27 227 CYS D N 1
ATOM 7153 C CA . CYS D 1 225 ? -19.089 2.398 -54.145 1.00 32.08 227 CYS D CA 1
ATOM 7154 C C . CYS D 1 225 ? -19.314 1.694 -52.803 1.00 29.01 227 CYS D C 1
ATOM 7155 O O . CYS D 1 225 ? -19.880 0.601 -52.813 1.00 29.63 227 CYS D O 1
ATOM 7158 N N . LYS D 1 226 ? -18.924 2.308 -51.689 1.00 32.03 228 LYS D N 1
ATOM 7159 C CA . LYS D 1 226 ? -19.150 1.750 -50.325 1.00 37.07 228 LYS D CA 1
ATOM 7160 C C . LYS D 1 226 ? -20.652 1.506 -50.137 1.00 36.89 228 LYS D C 1
ATOM 7161 O O . LYS D 1 226 ? -21.025 0.515 -49.494 1.00 37.85 228 LYS D O 1
ATOM 7167 N N . THR D 1 227 ? -21.494 2.344 -50.740 1.00 37.32 229 THR D N 1
ATOM 7168 C CA . THR D 1 227 ? -22.969 2.227 -50.678 1.00 34.01 229 THR D CA 1
ATOM 7169 C C . THR D 1 227 ? -23.483 1.491 -51.914 1.00 35.89 229 THR D C 1
ATOM 7170 O O . THR D 1 227 ? -24.197 0.479 -51.722 1.00 33.88 229 THR D O 1
ATOM 7174 N N . ALA D 1 228 ? -23.132 1.968 -53.123 1.00 36.79 230 ALA D N 1
ATOM 7175 C CA . ALA D 1 228 ? -23.752 1.552 -54.402 1.00 34.12 230 ALA D CA 1
ATOM 7176 C C . ALA D 1 228 ? -23.523 0.068 -54.664 1.00 31.53 230 ALA D C 1
ATOM 7177 O O . ALA D 1 228 ? -24.385 -0.510 -55.287 1.00 38.18 230 ALA D O 1
ATOM 7179 N N . TYR D 1 229 ? -22.385 -0.507 -54.266 1.00 30.52 231 TYR D N 1
ATOM 7180 C CA . TYR D 1 229 ? -22.011 -1.907 -54.619 1.00 32.91 231 TYR D CA 1
ATOM 7181 C C . TYR D 1 229 ? -22.529 -2.864 -53.533 1.00 36.88 231 TYR D C 1
ATOM 7182 O O . TYR D 1 229 ? -22.328 -4.092 -53.672 1.00 41.28 231 TYR D O 1
ATOM 7191 N N . ALA D 1 230 ? -23.152 -2.354 -52.464 1.00 34.08 232 ALA D N 1
ATOM 7192 C CA . ALA D 1 230 ? -23.645 -3.168 -51.326 1.00 34.36 232 ALA D CA 1
ATOM 7193 C C . ALA D 1 230 ? -24.833 -4.036 -51.774 1.00 34.96 232 ALA D C 1
ATOM 7194 O O . ALA D 1 230 ? -25.207 -5.068 -51.132 1.00 32.86 232 ALA D O 1
#

Secondary structure (DSSP, 8-state):
--SS-EEEEEEEEEEETTEEEEEEEEEEEETTTTEEEEEEEETTSS-SS-TGGGTTT--GGGSB--TTS--HHHHTTTT-EEEEEEEEETTS-EEEEEEEEEEETTEEEEEEEEEEESPPTTSTTTTT-B-S----EEEEEEEEGGGTEEEEEEEEEEEBTTS-EEEEEEEEEEEESSSS----PPSEEEEEEEEEE--TT--SSEEEEEEEEEEE-HHHHT-/--SS-EEEEEEEEEEETTEEEEEEEEEEEETTTTEEEEEEEETTSS-SS-TGGGTTT--GGGSB--TTS--HHHHTTTT-EEEEEEEEETTS-EEEEEEEEEEETTEEEEEEEEEEES--TTSTTTTT-B-S----EEEEEEEEGGGTEEEEEEEEEEEBTTS-EEEEEEEEEEEESSSS----PPSEEEEEEEEEE--TT--SSEEEEEEEEEEE-HHHHT-/--SS-EEEEEEEEEEETTEEEEEEEEEEEETTTTEEEEEEEETTSS-SS-TGGGTTT--GGGSB--TTS--HHHHTTTT-EEEEEEEEETTS-EEEEEEEEEEETTEEEEEEEEEEESPPTTSTTTTT-B-S----EEEEEEEEGGGTEEEEEEEEEEEBTTS-EEEEEEEEEEEESSSS----PPSEEEEEEEEEE--TT--SSEEEEEEEEEEE-HHHHT-/--SS-EEEEEEEEEEETTEEEEEEEEEEEETTTTEEEEEEEETTSS-SS-TGGGTTT--GGGSB--TTS--HHHHTTTT-EEEEEEEEETTS-EEEEEEEEEEETTEEEEEEEEEEESPPTTSTTTTT-B-S----EEEEEEEEGGGTEEEEEEEEEEEBTTS-EEEEEEEEEEEESSSS----PPSEEEEEEEEEE--TT--SSEEEEEEEEEEE-HHHHT-

Sequence (892 aa):
LFREKIPYVVEMEGDVEGMKFSVRGKGHGDANTGKIEASFICTTGELLPVPWSSILTTVAQCFAKYPNDIKDYPKSAMPEGYVQERTITFENDGVYKTRAEVTYEKGSVYNRVTLNGSGFKKKGGGNILGKKLEFNYNPHCIYVLPDVQNNGIKCYINIVHDVIGGGQIIAAHQQLNTPLGGGPVDIPHYHHIQAHTILSKDPKETRDHMNVVEVFRAIIDCKTAYALFREKIPYVVEMEGDVEGMKFSVRGKGHHGDANTGKIEASFICTTGEELPVPWSSILTTVAQCFAKYPNDIKDYPKSAMPEGYVQERTITFENDGVYKTRAEVTYEKGSVYNRVTLNGSGFKKKGGGNILGKKLEFNYNPHCIYVLPDVQNNGIKCYINIVHDVIGGGQIIAAHQQLNTPLGGGPVDIPHYHHIQAHTILSKDPKETRDHMNVVEVFRAIIDCKTAYALFREKIIPYVVEMEGDVEGMKKFSVRGKGHGDANTGKIEASFICTTGEELPVPWSSILTTVAQCFAKYPNDIKDYPKSAMPEGYVQERTITFENDGVYKTRRAEVTYEKGSVYNRVTTLNGSGFKKKGGGNILGKKLEFNYNPHCIYVLPDVQNNGIKCYINIVHDVIGGGQIIAAHQQLNTPLGGGPVDIPHYHHIQAHTILSKDPKETRDHMNVVEVFRAIIDCKTAYALFREKIPYVVEMEGDVEGMKFSVRGKGHGDANTGKIEASFICTTGELPVPWSSILTTVAQCFAKYPNDIKDYPKSAMPEGYVQERTITFENDGVYKTRAEVTYEKGSVYNRVTTLNNGSGFKKKGGGNILGKKLEFNYNPHCIYVLPDVQNNGIKCYINIVHDVIGGGQIIAAHQQLNTPLGGGPVDIPHYHHIQAHTILSKDPKETRDHMNVVEVFRAIIDCKTAYA